Protein AF-0000000070119154 (afdb_homodimer)

Sequence (912 aa):
MPDLDTGQPYEYQRRELAEPDWTRLPGWRHVSAGQWQSAQWQRANCVKNVKQLRSVLGDLLDDAFYTDLETDQQRLATMSMLIPPQMLNTMVPDRVPDTASFYADPVRRYMLPVATDRQLDWPSHPYATRDSLHEHDMWVAEGLTHRYPTKVLAELLSTCPQYCGHCTRMDLVGNSTPAVAKLKLVQKPADRYAAHLDYLKAHPGVRDVVVSGGDVANVPWRQLEAYLMGLLSVPTVRDIRLATKALMGLPQHWLQDDVVEGMHRVAVTAERRGVNLAVHTHVNHVNSLTPTVARAVRTLLEVGVRDVRNQGVLMRGVNATAADLLDLCFALQGEAGILPYYFYMCDMIPNAEHWRVPVWHAQQLQHDLMGYLPGYATPRLVCDVPFVGKRWVHMVAEYDREHGISYWTKNYRTSLEKDDSEALTKLYEYYDPIDTLPKTGQDWWRKQQAATAVPVMPDLDTGQPYEYQRRELAEPDWTRLPGWRHVSAGQWQSAQWQRANCVKNVKQLRSVLGDLLDDAFYTDLETDQQRLATMSMLIPPQMLNTMVPDRVPDTASFYADPVRRYMLPVATDRQLDWPSHPYATRDSLHEHDMWVAEGLTHRYPTKVLAELLSTCPQYCGHCTRMDLVGNSTPAVAKLKLVQKPADRYAAHLDYLKAHPGVRDVVVSGGDVANVPWRQLEAYLMGLLSVPTVRDIRLATKALMGLPQHWLQDDVVEGMHRVAVTAERRGVNLAVHTHVNHVNSLTPTVARAVRTLLEVGVRDVRNQGVLMRGVNATAADLLDLCFALQGEAGILPYYFYMCDMIPNAEHWRVPVWHAQQLQHDLMGYLPGYATPRLVCDVPFVGKRWVHMVAEYDREHGISYWTKNYRTSLEKDDSEALTKLYEYYDPIDTLPKTGQDWWRKQQAATAVPV

Secondary structure (DSSP, 8-state):
--------SS-----------GGGSGGGTT--HHHHT-HHHHHHT-B-SHHHHHHHHGGGS-HHHHHHHHHHHHHT-SS---B-HHHHTTSSTTS---HHHHHH-HHHHHHS--GGGS-SS-SS-TT--TTTT--GGGEEETTEE--SSSEEEEE--S--SS--TT-TTTTTSS---SS-PPP---S-HHHHHHHHHHHHHH-TT--EEEEESS-GGGS-HHHHHHHHHHHHTSTT--EEEEE-THHHH-HHHHTSHHHHHHHHHHHHHHHHHT-EEEEEE---SGGG--HHHHHHHHHHHHHT--EEEEEEEE-TTTT-SHHHHHHHHHHIIIII--EEEEEEEPP--TT-GGG---HHHHHHHHHHHTTTS-GGG-PEEEEEETTTEEEEGGG-SEEETTTTEEEE--SS--TT-TT-TTTTT--EEEE--GGGS-HHHHHHHHHHHHHHT---/--------SS-----------GGGSGGGTT--HHHHT-HHHHHHT-B-SHHHHHHHHGGGS-HHHHHHHHHHHHHT-SS---B-HHHHTTSSTTS---HHHHHH-HHHHHHS--GGGS-SS-SS-TT--TTTT--GGGEEETTEEEEETTEEEEE--S--SS--TT-TTTTTSS---SS-PPP---S-HHHHHHHHHHHHHH-TT--EEEEESS-GGGS-HHHHHHHHHHHHTSTT--EEEEE-THHHH-HHHHTSHHHHHHHHHHHHHHHHHT-EEEEEE---SGGG--HHHHHHHHHHHHHT--EEEEEEEE-TTTT-SHHHHHHHHHHIIIII--EEEEEEEPP--TT-GGG---HHHHHHHHHHHTTTS-GGG-PEEEEEETTTEEEEGGG-SEEETTTTEEEE--SS--TT-TT-TTTTT--EEEE--GGGS-HHHHHHHHHHHHHHT---

Structure (mmCIF, N/CA/C/O backbone):
data_AF-0000000070119154-model_v1
#
loop_
_entity.id
_entity.type
_entity.pdbx_description
1 polymer 'L-lysine 2,3-aminomutase'
#
loop_
_atom_site.group_PDB
_atom_site.id
_atom_site.type_symbol
_atom_site.label_atom_id
_atom_site.label_alt_id
_atom_site.label_comp_id
_atom_site.label_asym_id
_atom_site.label_entity_id
_atom_site.label_seq_id
_atom_site.pdbx_PDB_ins_code
_atom_site.Cartn_x
_atom_site.Cartn_y
_atom_site.Cartn_z
_atom_site.occupancy
_atom_site.B_iso_or_equiv
_atom_site.auth_seq_id
_atom_site.auth_comp_id
_atom_site.auth_asym_id
_atom_site.auth_atom_id
_atom_site.pdbx_PDB_model_num
ATOM 1 N N . MET A 1 1 ? 34.125 -1.506 -13.797 1 27.05 1 MET A N 1
ATOM 2 C CA . MET A 1 1 ? 32.969 -0.911 -13.133 1 27.05 1 MET A CA 1
ATOM 3 C C . MET A 1 1 ? 33.25 -0.729 -11.641 1 27.05 1 MET A C 1
ATOM 5 O O . MET A 1 1 ? 33.688 -1.66 -10.969 1 27.05 1 MET A O 1
ATOM 9 N N . PRO A 1 2 ? 33.469 0.42 -11.148 1 31.56 2 PRO A N 1
ATOM 10 C CA . PRO A 1 2 ? 34 0.515 -9.789 1 31.56 2 PRO A CA 1
ATOM 11 C C . PRO A 1 2 ? 33.281 -0.409 -8.805 1 31.56 2 PRO A C 1
ATOM 13 O O . PRO A 1 2 ? 32.125 -0.775 -9.031 1 31.56 2 PRO A O 1
ATOM 16 N N . ASP A 1 3 ? 33.844 -1.219 -8.125 1 37.41 3 ASP A N 1
ATOM 17 C CA . ASP A 1 3 ? 33.469 -2.182 -7.09 1 37.41 3 ASP A CA 1
ATOM 18 C C . ASP A 1 3 ? 32.562 -1.551 -6.059 1 37.41 3 ASP A C 1
ATOM 20 O O . ASP A 1 3 ? 33 -0.9 -5.117 1 37.41 3 ASP A O 1
ATOM 24 N N . LEU A 1 4 ? 31.438 -0.812 -6.457 1 43.06 4 LEU A N 1
ATOM 25 C CA . LEU A 1 4 ? 30.625 -0.016 -5.535 1 43.06 4 LEU A CA 1
ATOM 26 C C . LEU A 1 4 ? 30.109 -0.875 -4.387 1 43.06 4 LEU A C 1
ATOM 28 O O . LEU A 1 4 ? 28.984 -1.375 -4.438 1 43.06 4 LEU A O 1
ATOM 32 N N . ASP A 1 5 ? 30.891 -1.676 -3.854 1 51.59 5 ASP A N 1
ATOM 33 C CA . ASP A 1 5 ? 30.516 -2.377 -2.631 1 51.59 5 ASP A CA 1
ATOM 34 C C . ASP A 1 5 ? 29.984 -1.401 -1.578 1 51.59 5 ASP A C 1
ATOM 36 O O . ASP A 1 5 ? 30.766 -0.719 -0.914 1 51.59 5 ASP A O 1
ATOM 40 N N . THR A 1 6 ? 28.766 -0.842 -1.75 1 60.59 6 THR A N 1
ATOM 41 C CA . THR A 1 6 ? 28.172 0.148 -0.86 1 60.59 6 THR A CA 1
ATOM 42 C C . THR A 1 6 ? 28.078 -0.388 0.566 1 60.59 6 THR A C 1
ATOM 44 O O . THR A 1 6 ? 27.875 0.376 1.511 1 60.59 6 THR A O 1
ATOM 47 N N . GLY A 1 7 ? 28.469 -1.775 0.668 1 71 7 GLY A N 1
ATOM 48 C CA . GLY A 1 7 ? 28.344 -2.369 1.99 1 71 7 GLY A CA 1
ATOM 49 C C . GLY A 1 7 ? 26.906 -2.645 2.395 1 71 7 GLY A C 1
ATOM 50 O O . GLY A 1 7 ? 26.656 -3.072 3.521 1 71 7 GLY A O 1
ATOM 51 N N . GLN A 1 8 ? 25.969 -2.525 1.405 1 80.56 8 GLN A N 1
ATOM 52 C CA . GLN A 1 8 ? 24.562 -2.779 1.689 1 80.56 8 GLN A CA 1
ATOM 53 C C . GLN A 1 8 ? 24.25 -4.266 1.586 1 80.56 8 GLN A C 1
ATOM 55 O O . GLN A 1 8 ? 24.859 -4.984 0.791 1 80.56 8 GLN A O 1
ATOM 60 N N . PRO A 1 9 ? 23.297 -4.719 2.371 1 84.69 9 PRO A N 1
ATOM 61 C CA . PRO A 1 9 ? 22.859 -6.109 2.24 1 84.69 9 PRO A CA 1
ATOM 62 C C . PRO A 1 9 ? 22.281 -6.418 0.857 1 84.69 9 PRO A C 1
ATOM 64 O O . PRO A 1 9 ? 22.391 -7.555 0.387 1 84.69 9 PRO A O 1
ATOM 67 N N . TYR A 1 10 ? 21.688 -5.531 0.178 1 90.06 10 TYR A N 1
ATOM 68 C CA . TYR A 1 10 ? 21.156 -5.629 -1.175 1 90.06 10 TYR A CA 1
ATOM 69 C C . TYR A 1 10 ? 21.625 -4.453 -2.027 1 90.06 10 TYR A C 1
ATOM 71 O O . TYR A 1 10 ? 21.516 -3.295 -1.613 1 90.06 10 TYR A O 1
ATOM 79 N N . GLU A 1 11 ? 22.141 -4.766 -3.129 1 87.81 11 GLU A N 1
ATOM 80 C CA . GLU A 1 11 ? 22.562 -3.744 -4.082 1 87.81 11 GLU A CA 1
ATOM 81 C C . GLU A 1 11 ? 21.688 -3.75 -5.328 1 87.81 11 GLU A C 1
ATOM 83 O O . GLU A 1 11 ? 21.75 -4.684 -6.129 1 87.81 11 GLU A O 1
ATOM 88 N N . TYR A 1 12 ? 21.078 -2.719 -5.504 1 88.62 12 TYR A N 1
ATOM 89 C CA . TYR A 1 12 ? 20.188 -2.609 -6.652 1 88.62 12 TYR A CA 1
ATOM 90 C C . TYR A 1 12 ? 20.969 -2.406 -7.941 1 88.62 12 TYR A C 1
ATOM 92 O O . TYR A 1 12 ? 21.891 -1.593 -7.988 1 88.62 12 TYR A O 1
ATOM 100 N N . GLN A 1 13 ? 20.562 -3.121 -8.914 1 85.62 13 GLN A N 1
ATOM 101 C CA . GLN A 1 13 ? 20.984 -2.945 -10.305 1 85.62 13 GLN A CA 1
ATOM 102 C C . GLN A 1 13 ? 19.797 -3.082 -11.258 1 85.62 13 GLN A C 1
ATOM 104 O O . GLN A 1 13 ? 19.031 -4.043 -11.172 1 85.62 13 GLN A O 1
ATOM 109 N N . ARG A 1 14 ? 19.734 -2.111 -12.117 1 87.75 14 ARG A N 1
ATOM 110 C CA . ARG A 1 14 ? 18.641 -2.217 -13.086 1 87.75 14 ARG A CA 1
ATOM 111 C C . ARG A 1 14 ? 18.859 -3.389 -14.039 1 87.75 14 ARG A C 1
ATOM 113 O O . ARG A 1 14 ? 19.953 -3.533 -14.609 1 87.75 14 ARG A O 1
ATOM 120 N N . ARG A 1 15 ? 17.906 -4.16 -14.172 1 89.06 15 ARG A N 1
ATOM 121 C CA . ARG A 1 15 ? 17.891 -5.266 -15.125 1 89.06 15 ARG A CA 1
ATOM 122 C C . ARG A 1 15 ? 16.703 -5.168 -16.062 1 89.06 15 ARG A C 1
ATOM 124 O O . ARG A 1 15 ? 15.547 -5.277 -15.633 1 89.06 15 ARG A O 1
ATOM 131 N N . GLU A 1 16 ? 17 -5.02 -17.297 1 91.06 16 GLU A N 1
ATOM 132 C CA . GLU A 1 16 ? 15.93 -4.945 -18.281 1 91.06 16 GLU A CA 1
ATOM 133 C C . GLU A 1 16 ? 15.297 -6.312 -18.516 1 91.06 16 GLU A C 1
ATOM 135 O O . GLU A 1 16 ? 15.969 -7.34 -18.406 1 91.06 16 GLU A O 1
ATOM 140 N N . LEU A 1 17 ? 14.039 -6.312 -18.875 1 95.44 17 LEU A N 1
ATOM 141 C CA . LEU A 1 17 ? 13.336 -7.559 -19.172 1 95.44 17 LEU A CA 1
ATOM 142 C C . LEU A 1 17 ? 13.844 -8.164 -20.469 1 95.44 17 LEU A C 1
ATOM 144 O O . LEU A 1 17 ? 14.211 -7.434 -21.406 1 95.44 17 LEU A O 1
ATOM 148 N N . ALA A 1 18 ? 13.859 -9.398 -20.516 1 94.62 18 ALA A N 1
ATOM 149 C CA . ALA A 1 18 ? 14.242 -10.117 -21.734 1 94.62 18 ALA A CA 1
ATOM 150 C C . ALA A 1 18 ? 13.195 -11.164 -22.094 1 94.62 18 ALA A C 1
ATOM 152 O O . ALA A 1 18 ? 12.617 -11.805 -21.219 1 94.62 18 ALA A O 1
ATOM 153 N N . GLU A 1 19 ? 12.969 -11.266 -23.391 1 95.38 19 GLU A N 1
ATOM 154 C CA . GLU A 1 19 ? 12.109 -12.336 -23.891 1 95.38 19 GLU A CA 1
ATOM 155 C C . GLU A 1 19 ? 12.922 -13.586 -24.234 1 95.38 19 GLU A C 1
ATOM 157 O O . GLU A 1 19 ? 13.75 -13.555 -25.156 1 95.38 19 GLU A O 1
ATOM 162 N N . PRO A 1 20 ? 12.695 -14.648 -23.5 1 96.81 20 PRO A N 1
ATOM 163 C CA . PRO A 1 20 ? 13.445 -15.844 -23.875 1 96.81 20 PRO A CA 1
ATOM 164 C C . PRO A 1 20 ? 13.086 -16.344 -25.266 1 96.81 20 PRO A C 1
ATOM 166 O O . PRO A 1 20 ? 11.914 -16.297 -25.656 1 96.81 20 PRO A O 1
ATOM 169 N N . ASP A 1 21 ? 14.094 -16.859 -25.984 1 97.69 21 ASP A N 1
ATOM 170 C CA . ASP A 1 21 ? 13.867 -17.391 -27.328 1 97.69 21 ASP A CA 1
ATOM 171 C C . ASP A 1 21 ? 13.195 -18.766 -27.266 1 97.69 21 ASP A C 1
ATOM 173 O O . ASP A 1 21 ? 13.812 -19.75 -26.844 1 97.69 21 ASP A O 1
ATOM 177 N N . TRP A 1 22 ? 11.984 -18.828 -27.703 1 98.06 22 TRP A N 1
ATOM 178 C CA . TRP A 1 22 ? 11.234 -20.078 -27.578 1 98.06 22 TRP A CA 1
ATOM 179 C C . TRP A 1 22 ? 11.781 -21.141 -28.531 1 98.06 22 TRP A C 1
ATOM 181 O O . TRP A 1 22 ? 11.555 -22.328 -28.312 1 98.06 22 TRP A O 1
ATOM 191 N N . THR A 1 23 ? 12.453 -20.75 -29.562 1 97.75 23 THR A N 1
ATOM 192 C CA . THR A 1 23 ? 12.969 -21.703 -30.531 1 97.75 23 THR A CA 1
ATOM 193 C C . THR A 1 23 ? 14.086 -22.547 -29.938 1 97.75 23 THR A C 1
ATOM 195 O O . THR A 1 23 ? 14.516 -23.547 -30.516 1 97.75 23 THR A O 1
ATOM 198 N N . ARG A 1 24 ? 14.531 -22.172 -28.734 1 97.62 24 ARG A N 1
ATOM 199 C CA . ARG A 1 24 ? 15.531 -22.953 -28 1 97.62 24 ARG A CA 1
ATOM 200 C C . ARG A 1 24 ? 14.984 -24.312 -27.594 1 97.62 24 ARG A C 1
ATOM 202 O O . ARG A 1 24 ? 15.742 -25.203 -27.234 1 97.62 24 ARG A O 1
ATOM 209 N N . LEU A 1 25 ? 13.68 -24.406 -27.5 1 98.25 25 LEU A N 1
ATOM 210 C CA . LEU A 1 25 ? 13.031 -25.672 -27.172 1 98.25 25 LEU A CA 1
ATOM 211 C C . LEU A 1 25 ? 12.734 -26.469 -28.438 1 98.25 25 LEU A C 1
ATOM 213 O O . LEU A 1 25 ? 12.07 -25.969 -29.344 1 98.25 25 LEU A O 1
ATOM 217 N N . PRO A 1 26 ? 13.141 -27.672 -28.5 1 97.88 26 PRO A N 1
ATOM 218 C CA . PRO A 1 26 ? 13.047 -28.453 -29.734 1 97.88 26 PRO A CA 1
ATOM 219 C C . PRO A 1 26 ? 11.625 -28.516 -30.297 1 97.88 26 PRO A C 1
ATOM 221 O O . PRO A 1 26 ? 11.438 -28.391 -31.5 1 97.88 26 PRO A O 1
ATOM 224 N N . GLY A 1 27 ? 10.617 -28.625 -29.453 1 97.94 27 GLY A N 1
ATOM 225 C CA . GLY A 1 27 ? 9.234 -28.734 -29.906 1 97.94 27 GLY A CA 1
ATOM 226 C C . GLY A 1 27 ? 8.695 -27.453 -30.5 1 97.94 27 GLY A C 1
ATOM 227 O O . GLY A 1 27 ? 7.652 -27.453 -31.156 1 97.94 27 GLY A O 1
ATOM 228 N N . TRP A 1 28 ? 9.383 -26.344 -30.266 1 98.06 28 TRP A N 1
ATOM 229 C CA . TRP A 1 28 ? 8.891 -25.047 -30.734 1 98.06 28 TRP A CA 1
ATOM 230 C C . TRP A 1 28 ? 9.898 -24.391 -31.672 1 98.06 28 TRP A C 1
ATOM 232 O O . TRP A 1 28 ? 9.805 -23.203 -31.953 1 98.06 28 TRP A O 1
ATOM 242 N N . ARG A 1 29 ? 10.867 -25.094 -32.156 1 97.31 29 ARG A N 1
ATOM 243 C CA . ARG A 1 29 ? 11.93 -24.594 -33.031 1 97.31 29 ARG A CA 1
ATOM 244 C C . ARG A 1 29 ? 11.352 -23.953 -34.281 1 97.31 29 ARG A C 1
ATOM 246 O O . ARG A 1 29 ? 11.93 -23 -34.812 1 97.31 29 ARG A O 1
ATOM 253 N N . HIS A 1 30 ? 10.203 -24.406 -34.75 1 97.44 30 HIS A N 1
ATOM 254 C CA . HIS A 1 30 ? 9.664 -23.953 -36.031 1 97.44 30 HIS A CA 1
ATOM 255 C C . HIS A 1 30 ? 8.492 -23 -35.812 1 97.44 30 HIS A C 1
ATOM 257 O O . HIS A 1 30 ? 7.879 -22.547 -36.781 1 97.44 30 HIS A O 1
ATOM 263 N N . VAL A 1 31 ? 8.148 -22.75 -34.594 1 98.31 31 VAL A N 1
ATOM 264 C CA . VAL A 1 31 ? 7.008 -21.891 -34.312 1 98.31 31 VAL A CA 1
ATOM 265 C C . VAL A 1 31 ? 7.34 -20.438 -34.688 1 98.31 31 VAL A C 1
ATOM 267 O O . VAL A 1 31 ? 8.375 -19.922 -34.281 1 98.31 31 VAL A O 1
ATOM 270 N N . SER A 1 32 ? 6.52 -19.75 -35.438 1 98.38 32 SER A N 1
ATOM 271 C CA . SER A 1 32 ? 6.746 -18.391 -35.906 1 98.38 32 SER A CA 1
ATOM 272 C C . SER A 1 32 ? 6.383 -17.375 -34.812 1 98.38 32 SER A C 1
ATOM 274 O O . SER A 1 32 ? 5.688 -17.719 -33.844 1 98.38 32 SER A O 1
ATOM 276 N N . ALA A 1 33 ? 6.867 -16.203 -34.938 1 97.75 33 ALA A N 1
ATOM 277 C CA . ALA A 1 33 ? 6.523 -15.125 -34.031 1 97.75 33 ALA A CA 1
ATOM 278 C C . ALA A 1 33 ? 5.016 -14.883 -34 1 97.75 33 ALA A C 1
ATOM 280 O O . ALA A 1 33 ? 4.438 -14.602 -32.969 1 97.75 33 ALA A O 1
ATOM 281 N N . GLY A 1 34 ? 4.422 -14.945 -35.156 1 98.06 34 GLY A N 1
ATOM 282 C CA . GLY A 1 34 ? 2.982 -14.773 -35.25 1 98.06 34 GLY A CA 1
ATOM 283 C C . GLY A 1 34 ? 2.207 -15.812 -34.469 1 98.06 34 GLY A C 1
ATOM 284 O O . GLY A 1 34 ? 1.241 -15.477 -33.781 1 98.06 34 GLY A O 1
ATOM 285 N N . GLN A 1 35 ? 2.643 -17.078 -34.625 1 98.19 35 GLN A N 1
ATOM 286 C CA . GLN A 1 35 ? 2.025 -18.141 -33.844 1 98.19 35 GLN A CA 1
ATOM 287 C C . GLN A 1 35 ? 2.223 -17.906 -32.344 1 98.19 35 GLN A C 1
ATOM 289 O O . GLN A 1 35 ? 1.274 -18.016 -31.562 1 98.19 35 GLN A O 1
ATOM 294 N N . TRP A 1 36 ? 3.406 -17.516 -32.031 1 98.25 36 TRP A N 1
ATOM 295 C CA . TRP A 1 36 ? 3.748 -17.312 -30.609 1 98.25 36 TRP A CA 1
ATOM 296 C C . TRP A 1 36 ? 2.916 -16.188 -30.016 1 98.25 36 TRP A C 1
ATOM 298 O O . TRP A 1 36 ? 2.535 -16.25 -28.844 1 98.25 36 TRP A O 1
ATOM 308 N N . GLN A 1 37 ? 2.576 -15.211 -30.766 1 97.81 37 GLN A N 1
ATOM 309 C CA . GLN A 1 37 ? 1.853 -14.039 -30.297 1 97.81 37 GLN A CA 1
ATOM 310 C C . GLN A 1 37 ? 0.347 -14.281 -30.281 1 97.81 37 GLN A C 1
ATOM 312 O O . GLN A 1 37 ? -0.42 -13.469 -29.781 1 97.81 37 GLN A O 1
ATOM 317 N N . SER A 1 38 ? -0.066 -15.445 -30.75 1 98.38 38 SER A N 1
ATOM 318 C CA . SER A 1 38 ? -1.484 -15.773 -30.844 1 98.38 38 SER A CA 1
ATOM 319 C C . SER A 1 38 ? -1.984 -16.406 -29.547 1 98.38 38 SER A C 1
ATOM 321 O O . SER A 1 38 ? -1.487 -17.453 -29.125 1 98.38 38 SER A O 1
ATOM 323 N N . ALA A 1 39 ? -3.006 -15.797 -29 1 98.31 39 ALA A N 1
ATOM 324 C CA . ALA A 1 39 ? -3.623 -16.375 -27.812 1 98.31 39 ALA A CA 1
ATOM 325 C C . ALA A 1 39 ? -4.184 -17.766 -28.094 1 98.31 39 ALA A C 1
ATOM 327 O O . ALA A 1 39 ? -4.074 -18.672 -27.266 1 98.31 39 ALA A O 1
ATOM 328 N N . GLN A 1 40 ? -4.742 -17.875 -29.219 1 97.94 40 GLN A N 1
ATOM 329 C CA . GLN A 1 40 ? -5.324 -19.156 -29.625 1 97.94 40 GLN A CA 1
ATOM 330 C C . GLN A 1 40 ? -4.25 -20.234 -29.734 1 97.94 40 GLN A C 1
ATOM 332 O O . GLN A 1 40 ? -4.438 -21.359 -29.281 1 97.94 40 GLN A O 1
ATOM 337 N N . TRP A 1 41 ? -3.17 -19.875 -30.406 1 98.62 41 TRP A N 1
ATOM 338 C CA . TRP A 1 41 ? -2.08 -20.828 -30.516 1 98.62 41 TRP A CA 1
ATOM 339 C C . TRP A 1 41 ? -1.563 -21.234 -29.141 1 98.62 41 TRP A C 1
ATOM 341 O O . TRP A 1 41 ? -1.341 -22.422 -28.875 1 98.62 41 TRP A O 1
ATOM 351 N N . GLN A 1 42 ? -1.342 -20.25 -28.25 1 98.75 42 GLN A N 1
ATOM 352 C CA . GLN A 1 42 ? -0.868 -20.516 -26.891 1 98.75 42 GLN A CA 1
ATOM 353 C C . GLN A 1 42 ? -1.784 -21.5 -26.172 1 98.75 42 GLN A C 1
ATOM 355 O O . GLN A 1 42 ? -1.314 -22.469 -25.562 1 98.75 42 GLN A O 1
ATOM 360 N N . ARG A 1 43 ? -3.074 -21.281 -26.25 1 98.31 43 ARG A N 1
ATOM 361 C CA . ARG A 1 43 ? -4.047 -22.125 -25.578 1 98.31 43 ARG A CA 1
ATOM 362 C C . ARG A 1 43 ? -4.043 -23.531 -26.172 1 98.31 43 ARG A C 1
ATOM 364 O O . ARG A 1 43 ? -4.109 -24.531 -25.438 1 98.31 43 ARG A O 1
ATOM 371 N N . ALA A 1 44 ? -3.953 -23.609 -27.469 1 98.31 44 ALA A N 1
ATOM 372 C CA . ALA A 1 44 ? -4.027 -24.891 -28.172 1 98.31 44 ALA A CA 1
ATOM 373 C C . ALA A 1 44 ? -2.781 -25.719 -27.906 1 98.31 44 ALA A C 1
ATOM 375 O O . ALA A 1 44 ? -2.812 -26.953 -28.031 1 98.31 44 ALA A O 1
ATOM 376 N N . ASN A 1 45 ? -1.724 -25.109 -27.531 1 98.5 45 ASN A N 1
ATOM 377 C CA . ASN A 1 45 ? -0.461 -25.812 -27.391 1 98.5 45 ASN A CA 1
ATOM 378 C C . ASN A 1 45 ? -0.006 -25.875 -25.938 1 98.5 45 ASN A C 1
ATOM 380 O O . ASN A 1 45 ? 1.188 -26 -25.656 1 98.5 45 ASN A O 1
ATOM 384 N N . CYS A 1 46 ? -0.915 -25.688 -25.047 1 98.56 46 CYS A N 1
ATOM 385 C CA . CYS A 1 46 ? -0.605 -25.906 -23.641 1 98.56 46 CYS A CA 1
ATOM 386 C C . CYS A 1 46 ? -0.102 -27.328 -23.406 1 98.56 46 CYS A C 1
ATOM 388 O O . CYS A 1 46 ? -0.564 -28.266 -24.047 1 98.56 46 CYS A O 1
ATOM 390 N N . VAL A 1 47 ? 0.837 -27.453 -22.531 1 98.69 47 VAL A N 1
ATOM 391 C CA . VAL A 1 47 ? 1.361 -28.766 -22.141 1 98.69 47 VAL A CA 1
ATOM 392 C C . VAL A 1 47 ? 0.538 -29.328 -20.984 1 98.69 47 VAL A C 1
ATOM 394 O O . VAL A 1 47 ? 0.468 -28.719 -19.906 1 98.69 47 VAL A O 1
ATOM 397 N N . LYS A 1 48 ? -0.018 -30.516 -21.156 1 97.88 48 LYS A N 1
ATOM 398 C CA . LYS A 1 48 ? -1.015 -31 -20.219 1 97.88 48 LYS A CA 1
ATOM 399 C C . LYS A 1 48 ? -0.617 -32.375 -19.656 1 97.88 48 LYS A C 1
ATOM 401 O O . LYS A 1 48 ? -1.283 -32.906 -18.75 1 97.88 48 LYS A O 1
ATOM 406 N N . ASN A 1 49 ? 0.376 -32.938 -20.234 1 97.06 49 ASN A N 1
ATOM 407 C CA . ASN A 1 49 ? 0.812 -34.25 -19.781 1 97.06 49 ASN A CA 1
ATOM 408 C C . ASN A 1 49 ? 2.281 -34.5 -20.109 1 97.06 49 ASN A C 1
ATOM 410 O O . ASN A 1 49 ? 2.924 -33.656 -20.75 1 97.06 49 ASN A O 1
ATOM 414 N N . VAL A 1 50 ? 2.73 -35.625 -19.672 1 97.62 50 VAL A N 1
ATOM 415 C CA . VAL A 1 50 ? 4.145 -36 -19.781 1 97.62 50 VAL A CA 1
ATOM 416 C C . VAL A 1 50 ? 4.527 -36.156 -21.25 1 97.62 50 VAL A C 1
ATOM 418 O O . VAL A 1 50 ? 5.605 -35.719 -21.656 1 97.62 50 VAL A O 1
ATOM 421 N N . LYS A 1 51 ? 3.68 -36.781 -22.047 1 97.69 51 LYS A N 1
ATOM 422 C CA . LYS A 1 51 ? 3.953 -37 -23.453 1 97.69 51 LYS A CA 1
ATOM 423 C C . LYS A 1 51 ? 4.156 -35.688 -24.188 1 97.69 51 LYS A C 1
ATOM 425 O O . LYS A 1 51 ? 5.105 -35.531 -24.953 1 97.69 51 LYS A O 1
ATOM 430 N N . GLN A 1 52 ? 3.268 -34.75 -23.953 1 98.5 52 GLN A N 1
ATOM 431 C CA . GLN A 1 52 ? 3.361 -33.438 -24.578 1 98.5 52 GLN A CA 1
ATOM 432 C C . GLN A 1 52 ? 4.609 -32.688 -24.109 1 98.5 52 GLN A C 1
ATOM 434 O O . GLN A 1 52 ? 5.262 -32 -24.891 1 98.5 52 GLN A O 1
ATOM 439 N N . LEU A 1 53 ? 4.945 -32.812 -22.844 1 98.69 53 LEU A N 1
ATOM 440 C CA . LEU A 1 53 ? 6.16 -32.188 -22.312 1 98.69 53 LEU A CA 1
ATOM 441 C C . LEU A 1 53 ? 7.395 -32.719 -23.016 1 98.69 53 LEU A C 1
ATOM 443 O O . LEU A 1 53 ? 8.281 -31.969 -23.422 1 98.69 53 LEU A O 1
ATOM 447 N N . ARG A 1 54 ? 7.41 -34.031 -23.172 1 97.5 54 ARG A N 1
ATOM 448 C CA . ARG A 1 54 ? 8.516 -34.688 -23.859 1 97.5 54 ARG A CA 1
ATOM 449 C C . ARG A 1 54 ? 8.633 -34.188 -25.312 1 97.5 54 ARG A C 1
ATOM 451 O O . ARG A 1 54 ? 9.734 -34.062 -25.828 1 97.5 54 ARG A O 1
ATOM 458 N N . SER A 1 55 ? 7.496 -34.031 -25.891 1 97.88 55 SER A N 1
ATOM 459 C CA . SER A 1 55 ? 7.48 -33.562 -27.281 1 97.88 55 SER A CA 1
ATOM 460 C C . SER A 1 55 ? 8.086 -32.188 -27.391 1 97.88 55 SER A C 1
ATOM 462 O O . SER A 1 55 ? 8.711 -31.844 -28.406 1 97.88 55 SER A O 1
ATOM 464 N N . VAL A 1 56 ? 7.926 -31.344 -26.438 1 98.5 56 VAL A N 1
ATOM 465 C CA . VAL A 1 56 ? 8.414 -29.969 -26.469 1 98.5 56 VAL A CA 1
ATOM 466 C C . VAL A 1 56 ? 9.906 -29.938 -26.125 1 98.5 56 VAL A C 1
ATOM 468 O O . VAL A 1 56 ? 10.703 -29.297 -26.828 1 98.5 56 VAL A O 1
ATOM 471 N N . LEU A 1 57 ? 10.305 -30.703 -25.062 1 98.19 57 LEU A N 1
ATOM 472 C CA . LEU A 1 57 ? 11.648 -30.578 -24.516 1 98.19 57 LEU A CA 1
ATOM 473 C C . LEU A 1 57 ? 12.602 -31.562 -25.203 1 98.19 57 LEU A C 1
ATOM 475 O O . LEU A 1 57 ? 13.82 -31.406 -25.125 1 98.19 57 LEU A O 1
ATOM 479 N N . GLY A 1 58 ? 12.031 -32.562 -25.859 1 93.06 58 GLY A N 1
ATOM 480 C CA . GLY A 1 58 ? 12.852 -33.531 -26.578 1 93.06 58 GLY A CA 1
ATOM 481 C C . GLY A 1 58 ? 13.852 -34.219 -25.672 1 93.06 58 GLY A C 1
ATOM 482 O O . GLY A 1 58 ? 13.484 -34.75 -24.625 1 93.06 58 GLY A O 1
ATOM 483 N N . ASP A 1 59 ? 15.133 -34.25 -26.125 1 95 59 ASP A N 1
ATOM 484 C CA . ASP A 1 59 ? 16.172 -34.969 -25.391 1 95 59 ASP A CA 1
ATOM 485 C C . ASP A 1 59 ? 16.891 -34.062 -24.391 1 95 59 ASP A C 1
ATOM 487 O O . ASP A 1 59 ? 17.953 -34.406 -23.875 1 95 59 ASP A O 1
ATOM 491 N N . LEU A 1 60 ? 16.312 -32.938 -24.141 1 97.62 60 LEU A N 1
ATOM 492 C CA . LEU A 1 60 ? 16.953 -31.969 -23.234 1 97.62 60 LEU A CA 1
ATOM 493 C C . LEU A 1 60 ? 16.938 -32.469 -21.797 1 97.62 60 LEU A C 1
ATOM 495 O O . LEU A 1 60 ? 17.797 -32.125 -21 1 97.62 60 LEU A O 1
ATOM 499 N N . LEU A 1 61 ? 15.922 -33.281 -21.438 1 98.12 61 LEU A N 1
ATOM 500 C CA . LEU A 1 61 ? 15.789 -33.781 -20.062 1 98.12 61 LEU A CA 1
ATOM 501 C C . LEU A 1 61 ? 15.977 -35.312 -20.016 1 98.12 61 LEU A C 1
ATOM 503 O O . LEU A 1 61 ? 15.547 -36.031 -20.938 1 98.12 61 LEU A O 1
ATOM 507 N N . ASP A 1 62 ? 16.516 -35.781 -18.922 1 97.81 62 ASP A N 1
ATOM 508 C CA . ASP A 1 62 ? 16.672 -37.219 -18.703 1 97.81 62 ASP A CA 1
ATOM 509 C C . ASP A 1 62 ? 15.32 -37.875 -18.375 1 97.81 62 ASP A C 1
ATOM 511 O O . ASP A 1 62 ? 14.414 -37.219 -17.859 1 97.81 62 ASP A O 1
ATOM 515 N N . ASP A 1 63 ? 15.258 -39.188 -18.641 1 97.5 63 ASP A N 1
ATOM 516 C CA . ASP A 1 63 ? 14.055 -39.969 -18.375 1 97.5 63 ASP A CA 1
ATOM 517 C C . ASP A 1 63 ? 13.695 -39.906 -16.891 1 97.5 63 ASP A C 1
ATOM 519 O O . ASP A 1 63 ? 12.523 -39.969 -16.531 1 97.5 63 ASP A O 1
ATOM 523 N N . ALA A 1 64 ? 14.688 -39.75 -16.125 1 97.5 64 ALA A N 1
ATOM 524 C CA . ALA A 1 64 ? 14.484 -39.688 -14.688 1 97.5 64 ALA A CA 1
ATOM 525 C C . ALA A 1 64 ? 13.555 -38.562 -14.289 1 97.5 64 ALA A C 1
ATOM 527 O O . ALA A 1 64 ? 12.781 -38.688 -13.344 1 97.5 64 ALA A O 1
ATOM 528 N N . PHE A 1 65 ? 13.664 -37.469 -14.953 1 98.12 65 PHE A N 1
ATOM 529 C CA . PHE A 1 65 ? 12.797 -36.344 -14.664 1 98.12 65 PHE A CA 1
ATOM 530 C C . PHE A 1 65 ? 11.336 -36.688 -14.93 1 98.12 65 PHE A C 1
ATOM 532 O O . PHE A 1 65 ? 10.461 -36.375 -14.125 1 98.12 65 PHE A O 1
ATOM 539 N N . TYR A 1 66 ? 11.055 -37.312 -16.016 1 98.25 66 TYR A N 1
ATOM 540 C CA . TYR A 1 66 ? 9.688 -37.656 -16.391 1 98.25 66 TYR A CA 1
ATOM 541 C C . TYR A 1 66 ? 9.109 -38.719 -15.445 1 98.25 66 TYR A C 1
ATOM 543 O O . TYR A 1 66 ? 7.922 -38.656 -15.109 1 98.25 66 TYR A O 1
ATOM 551 N N . THR A 1 67 ? 9.961 -39.656 -15.016 1 98 67 THR A N 1
ATOM 552 C CA . THR A 1 67 ? 9.531 -40.625 -14.016 1 98 67 THR A CA 1
ATOM 553 C C . THR A 1 67 ? 9.164 -39.906 -12.711 1 98 67 THR A C 1
ATOM 555 O O . THR A 1 67 ? 8.164 -40.25 -12.078 1 98 67 THR A O 1
ATOM 558 N N . ASP A 1 68 ? 9.977 -38.969 -12.336 1 98.25 68 ASP A N 1
ATOM 559 C CA . ASP A 1 68 ? 9.742 -38.156 -11.148 1 98.25 68 ASP A CA 1
ATOM 560 C C . ASP A 1 68 ? 8.438 -37.375 -11.266 1 98.25 68 ASP A C 1
ATOM 562 O O . ASP A 1 68 ? 7.652 -37.344 -10.312 1 98.25 68 ASP A O 1
ATOM 566 N N . LEU A 1 69 ? 8.18 -36.844 -12.414 1 98.38 69 LEU A N 1
ATOM 567 C CA . LEU A 1 69 ? 6.961 -36.094 -12.703 1 98.38 69 LEU A CA 1
ATOM 568 C C . LEU A 1 69 ? 5.738 -37 -12.633 1 98.38 69 LEU A C 1
ATOM 570 O O . LEU A 1 69 ? 4.738 -36.656 -11.992 1 98.38 69 LEU A O 1
ATOM 574 N N . GLU A 1 70 ? 5.809 -38.125 -13.219 1 97.94 70 GLU A N 1
ATOM 575 C CA . GLU A 1 70 ? 4.715 -39.094 -13.211 1 97.94 70 GLU A CA 1
ATOM 576 C C . GLU A 1 70 ? 4.398 -39.562 -11.789 1 97.94 70 GLU A C 1
ATOM 578 O O . GLU A 1 70 ? 3.23 -39.719 -11.43 1 97.94 70 GLU A O 1
ATOM 583 N N . THR A 1 71 ? 5.461 -39.781 -11.055 1 97.5 71 THR A N 1
ATOM 584 C CA . THR A 1 71 ? 5.281 -40.188 -9.664 1 97.5 71 THR A CA 1
ATOM 585 C C . THR A 1 71 ? 4.512 -39.125 -8.883 1 97.5 71 THR A C 1
ATOM 587 O O . THR A 1 71 ? 3.594 -39.438 -8.125 1 97.5 71 THR A O 1
ATOM 590 N N . ASP A 1 72 ? 4.836 -37.906 -9.055 1 97.56 72 ASP A N 1
ATOM 591 C CA . ASP A 1 72 ? 4.133 -36.781 -8.398 1 97.56 72 ASP A CA 1
ATOM 592 C C . ASP A 1 72 ? 2.666 -36.75 -8.812 1 97.56 72 ASP A C 1
ATOM 594 O O . ASP A 1 72 ? 1.778 -36.625 -7.969 1 97.56 72 ASP A O 1
ATOM 598 N N . GLN A 1 73 ? 2.395 -36.844 -10.086 1 96.81 73 GLN A N 1
ATOM 599 C CA . GLN A 1 73 ? 1.044 -36.781 -10.633 1 96.81 73 GLN A CA 1
ATOM 600 C C . GLN A 1 73 ? 0.16 -37.875 -10.07 1 96.81 73 GLN A C 1
ATOM 602 O O . GLN A 1 73 ? -1.028 -37.656 -9.82 1 96.81 73 GLN A O 1
ATOM 607 N N . GLN A 1 74 ? 0.793 -38.969 -9.844 1 95.88 74 GLN A N 1
ATOM 608 C CA . GLN A 1 74 ? 0.029 -40.125 -9.398 1 95.88 74 GLN A CA 1
ATOM 609 C C . GLN A 1 74 ? -0.223 -40.062 -7.895 1 95.88 74 GLN A C 1
ATOM 611 O O . GLN A 1 74 ? -1.286 -40.469 -7.422 1 95.88 74 GLN A O 1
ATOM 616 N N . ARG A 1 75 ? 0.683 -39.469 -7.18 1 94.75 75 ARG A N 1
ATOM 617 C CA . ARG A 1 75 ? 0.631 -39.719 -5.746 1 94.75 75 ARG A CA 1
ATOM 618 C C . ARG A 1 75 ? 0.38 -38.438 -4.961 1 94.75 75 ARG A C 1
ATOM 620 O O . ARG A 1 75 ? -0.134 -38.5 -3.842 1 94.75 75 ARG A O 1
ATOM 627 N N . LEU A 1 76 ? 0.78 -37.312 -5.496 1 96.12 76 LEU A N 1
ATOM 628 C CA . LEU A 1 76 ? 0.888 -36.156 -4.613 1 96.12 76 LEU A CA 1
ATOM 629 C C . LEU A 1 76 ? 0.177 -34.969 -5.219 1 96.12 76 LEU A C 1
ATOM 631 O O . LEU A 1 76 ? -0.417 -34.156 -4.492 1 96.12 76 LEU A O 1
ATOM 635 N N . ALA A 1 77 ? 0.128 -34.812 -6.5 1 96.75 77 ALA A N 1
ATOM 636 C CA . ALA A 1 77 ? -0.348 -33.625 -7.18 1 96.75 77 ALA A CA 1
ATOM 637 C C . ALA A 1 77 ? -1.828 -33.375 -6.895 1 96.75 77 ALA A C 1
ATOM 639 O O . ALA A 1 77 ? -2.648 -34.281 -7.027 1 96.75 77 ALA A O 1
ATOM 640 N N . THR A 1 78 ? -2.109 -32.156 -6.484 1 96.25 78 THR A N 1
ATOM 641 C CA . THR A 1 78 ? -3.5 -31.781 -6.254 1 96.25 78 THR A CA 1
ATOM 642 C C . THR A 1 78 ? -4.07 -31.047 -7.465 1 96.25 78 THR A C 1
ATOM 644 O O . THR A 1 78 ? -5.281 -30.844 -7.559 1 96.25 78 THR A O 1
ATOM 647 N N . MET A 1 79 ? -3.252 -30.656 -8.367 1 97.25 79 MET A N 1
ATOM 648 C CA . MET A 1 79 ? -3.633 -29.969 -9.594 1 97.25 79 MET A CA 1
ATOM 649 C C . MET A 1 79 ? -3.172 -30.75 -10.82 1 97.25 79 MET A C 1
ATOM 651 O O . MET A 1 79 ? -2.076 -31.312 -10.828 1 97.25 79 MET A O 1
ATOM 655 N N . SER A 1 80 ? -4.051 -30.781 -11.828 1 96.88 80 SER A N 1
ATOM 656 C CA . SER A 1 80 ? -3.629 -31.344 -13.102 1 96.88 80 SER A CA 1
ATOM 657 C C . SER A 1 80 ? -2.656 -30.422 -13.828 1 96.88 80 SER A C 1
ATOM 659 O O . SER A 1 80 ? -2.533 -29.25 -13.484 1 96.88 80 SER A O 1
ATOM 661 N N . MET A 1 81 ? -1.93 -31.016 -14.75 1 97.56 81 MET A N 1
ATOM 662 C CA . MET A 1 81 ? -0.949 -30.234 -15.492 1 97.56 81 MET A CA 1
ATOM 663 C C . MET A 1 81 ? -1.632 -29.375 -16.547 1 97.56 81 MET A C 1
ATOM 665 O O . MET A 1 81 ? -2.506 -29.844 -17.281 1 97.56 81 MET A O 1
ATOM 669 N N . LEU A 1 82 ? -1.344 -28.156 -16.578 1 98.56 82 LEU A N 1
ATOM 670 C CA . LEU A 1 82 ? -1.733 -27.203 -17.625 1 98.56 82 LEU A CA 1
ATOM 671 C C . LEU A 1 82 ? -0.775 -26.031 -17.656 1 98.56 82 LEU A C 1
ATOM 673 O O . LEU A 1 82 ? -0.843 -25.125 -16.812 1 98.56 82 LEU A O 1
ATOM 677 N N . ILE A 1 83 ? 0.118 -26 -18.625 1 98.62 83 ILE A N 1
ATOM 678 C CA . ILE A 1 83 ? 1.158 -24.984 -18.703 1 98.62 83 ILE A CA 1
ATOM 679 C C . ILE A 1 83 ? 1.149 -24.344 -20.094 1 98.62 83 ILE A C 1
ATOM 681 O O . ILE A 1 83 ? 1.487 -25 -21.078 1 98.62 83 ILE A O 1
ATOM 685 N N . PRO A 1 84 ? 0.817 -23.062 -20.141 1 98.56 84 PRO A N 1
ATOM 686 C CA . PRO A 1 84 ? 0.935 -22.391 -21.438 1 98.56 84 PRO A CA 1
ATOM 687 C C . PRO A 1 84 ? 2.375 -22.328 -21.938 1 98.56 84 PRO A C 1
ATOM 689 O O . PRO A 1 84 ? 3.311 -22.281 -21.141 1 98.56 84 PRO A O 1
ATOM 692 N N . PRO A 1 85 ? 2.545 -22.297 -23.297 1 98.75 85 PRO A N 1
ATOM 693 C CA . PRO A 1 85 ? 3.891 -22.156 -23.859 1 98.75 85 PRO A CA 1
ATOM 694 C C . PRO A 1 85 ? 4.645 -20.953 -23.281 1 98.75 85 PRO A C 1
ATOM 696 O O . PRO A 1 85 ? 5.828 -21.062 -22.953 1 98.75 85 PRO A O 1
ATOM 699 N N . GLN A 1 86 ? 3.932 -19.844 -23.141 1 97.94 86 GLN A N 1
ATOM 700 C CA . GLN A 1 86 ? 4.516 -18.641 -22.562 1 97.94 86 GLN A CA 1
ATOM 701 C C . GLN A 1 86 ? 5.188 -18.938 -21.234 1 97.94 86 GLN A C 1
ATOM 703 O O . GLN A 1 86 ? 6.324 -18.531 -21 1 97.94 86 GLN A O 1
ATOM 708 N N . MET A 1 87 ? 4.523 -19.641 -20.375 1 97.88 87 MET A N 1
ATOM 709 C CA . MET A 1 87 ? 5.02 -19.938 -19.031 1 97.88 87 MET A CA 1
ATOM 710 C C . MET A 1 87 ? 6.18 -20.938 -19.094 1 97.88 87 MET A C 1
ATOM 712 O O . MET A 1 87 ? 7.184 -20.766 -18.406 1 97.88 87 MET A O 1
ATOM 716 N N . LEU A 1 88 ? 6.023 -21.953 -19.859 1 98.62 88 LEU A N 1
ATOM 717 C CA . LEU A 1 88 ? 7.082 -22.953 -19.984 1 98.62 88 LEU A CA 1
ATOM 718 C C . LEU A 1 88 ? 8.375 -22.312 -20.469 1 98.62 88 LEU A C 1
ATOM 720 O O . LEU A 1 88 ? 9.461 -22.672 -20 1 98.62 88 LEU A O 1
ATOM 724 N N . ASN A 1 89 ? 8.273 -21.359 -21.328 1 98.38 89 ASN A N 1
ATOM 725 C CA . ASN A 1 89 ? 9.43 -20.719 -21.938 1 98.38 89 ASN A CA 1
ATOM 726 C C . ASN A 1 89 ? 10.148 -19.797 -20.938 1 98.38 89 ASN A C 1
ATOM 728 O O . ASN A 1 89 ? 11.258 -19.328 -21.219 1 98.38 89 ASN A O 1
ATOM 732 N N . THR A 1 90 ? 9.547 -19.516 -19.812 1 98.31 90 THR A N 1
ATOM 733 C CA . THR A 1 90 ? 10.188 -18.688 -18.812 1 98.31 90 THR A CA 1
ATOM 734 C C . THR A 1 90 ? 11.023 -19.531 -17.859 1 98.31 90 THR A C 1
ATOM 736 O O . THR A 1 90 ? 11.711 -18.984 -16.984 1 98.31 90 THR A O 1
ATOM 739 N N . MET A 1 91 ? 10.938 -20.844 -18 1 98.5 91 MET A N 1
ATOM 740 C CA . MET A 1 91 ? 11.797 -21.734 -17.219 1 98.5 91 MET A CA 1
ATOM 741 C C . MET A 1 91 ? 13.195 -21.797 -17.828 1 98.5 91 MET A C 1
ATOM 743 O O . MET A 1 91 ? 13.352 -22.031 -19.031 1 98.5 91 MET A O 1
ATOM 747 N N . VAL A 1 92 ? 14.18 -21.578 -17.016 1 98.25 92 VAL A N 1
ATOM 748 C CA . VAL A 1 92 ? 15.57 -21.5 -17.453 1 98.25 92 VAL A CA 1
ATOM 749 C C . VAL A 1 92 ? 15.695 -20.547 -18.641 1 98.25 92 VAL A C 1
ATOM 751 O O . VAL A 1 92 ? 16.156 -20.938 -19.719 1 98.25 92 VAL A O 1
ATOM 754 N N . PRO A 1 93 ? 15.414 -19.312 -18.406 1 97.31 93 PRO A N 1
ATOM 755 C CA . PRO A 1 93 ? 15.211 -18.375 -19.516 1 97.31 93 PRO A CA 1
ATOM 756 C C . PRO A 1 93 ? 16.516 -17.984 -20.203 1 97.31 93 PRO A C 1
ATOM 758 O O . PRO A 1 93 ? 16.5 -17.438 -21.312 1 97.31 93 PRO A O 1
ATOM 761 N N . ASP A 1 94 ? 17.641 -18.25 -19.641 1 95.56 94 ASP A N 1
ATOM 762 C CA . ASP A 1 94 ? 18.891 -17.625 -20.109 1 95.56 94 ASP A CA 1
ATOM 763 C C . ASP A 1 94 ? 19.688 -18.609 -20.953 1 95.56 94 ASP A C 1
ATOM 765 O O . ASP A 1 94 ? 20.797 -18.281 -21.422 1 95.56 94 ASP A O 1
ATOM 769 N N . ARG A 1 95 ? 19.234 -19.828 -21.094 1 96.75 95 ARG A N 1
ATOM 770 C CA . ARG A 1 95 ? 19.953 -20.844 -21.859 1 96.75 95 ARG A CA 1
ATOM 771 C C . ARG A 1 95 ? 19.031 -22 -22.234 1 96.75 95 ARG A C 1
ATOM 773 O O . ARG A 1 95 ? 17.875 -22.016 -21.844 1 96.75 95 ARG A O 1
ATOM 780 N N . VAL A 1 96 ? 19.578 -22.906 -23.047 1 97.94 96 VAL A N 1
ATOM 781 C CA . VAL A 1 96 ? 18.875 -24.172 -23.297 1 97.94 96 VAL A CA 1
ATOM 782 C C . VAL A 1 96 ? 18.859 -25.016 -22.031 1 97.94 96 VAL A C 1
ATOM 784 O O . VAL A 1 96 ? 19.906 -25.281 -21.438 1 97.94 96 VAL A O 1
ATOM 787 N N . PRO A 1 97 ? 17.672 -25.422 -21.609 1 98.06 97 PRO A N 1
ATOM 788 C CA . PRO A 1 97 ? 17.609 -26.141 -20.344 1 98.06 97 PRO A CA 1
ATOM 789 C C . PRO A 1 97 ? 18.266 -27.531 -20.406 1 98.06 97 PRO A C 1
ATOM 791 O O . PRO A 1 97 ? 18.25 -28.172 -21.469 1 98.06 97 PRO A O 1
ATOM 794 N N . ASP A 1 98 ? 18.859 -27.953 -19.375 1 98.31 98 ASP A N 1
ATOM 795 C CA . ASP A 1 98 ? 19.234 -29.328 -19.109 1 98.31 98 ASP A CA 1
ATOM 796 C C . ASP A 1 98 ? 18.562 -29.859 -17.828 1 98.31 98 ASP A C 1
ATOM 798 O O . ASP A 1 98 ? 17.812 -29.125 -17.188 1 98.31 98 ASP A O 1
ATOM 802 N N . THR A 1 99 ? 18.766 -31.109 -17.531 1 98.38 99 THR A N 1
ATOM 803 C CA . THR A 1 99 ? 18.047 -31.75 -16.438 1 98.38 99 THR A CA 1
ATOM 804 C C . THR A 1 99 ? 18.297 -31.016 -15.125 1 98.38 99 THR A C 1
ATOM 806 O O . THR A 1 99 ? 17.359 -30.688 -14.398 1 98.38 99 THR A O 1
ATOM 809 N N . ALA A 1 100 ? 19.516 -30.672 -14.891 1 98.19 100 ALA A N 1
ATOM 810 C CA . ALA A 1 100 ? 19.891 -30.031 -13.625 1 98.19 100 ALA A CA 1
ATOM 811 C C . ALA A 1 100 ? 19.297 -28.641 -13.516 1 98.19 100 ALA A C 1
ATOM 813 O O . ALA A 1 100 ? 18.734 -28.281 -12.477 1 98.19 100 ALA A O 1
ATOM 814 N N . SER A 1 101 ? 19.438 -27.828 -14.555 1 98.38 101 SER A N 1
ATOM 815 C CA . SER A 1 101 ? 18.922 -26.469 -14.531 1 98.38 101 SER A CA 1
ATOM 816 C C . SER A 1 101 ? 17.391 -26.453 -14.477 1 98.38 101 SER A C 1
ATOM 818 O O . SER A 1 101 ? 16.797 -25.562 -13.859 1 98.38 101 SER A O 1
ATOM 820 N N . PHE A 1 102 ? 16.766 -27.391 -15.133 1 98.5 102 PHE A N 1
ATOM 821 C CA . PHE A 1 102 ? 15.305 -27.484 -15.117 1 98.5 102 PHE A CA 1
ATOM 822 C C . PHE A 1 102 ? 14.797 -27.844 -13.734 1 98.5 102 PHE A C 1
ATOM 824 O O . PHE A 1 102 ? 13.844 -27.25 -13.234 1 98.5 102 PHE A O 1
ATOM 831 N N . TYR A 1 103 ? 15.469 -28.734 -13.023 1 98.25 103 TYR A N 1
ATOM 832 C CA . TYR A 1 103 ? 15.125 -29.109 -11.648 1 98.25 103 TYR A CA 1
ATOM 833 C C . TYR A 1 103 ? 15.242 -27.906 -10.719 1 98.25 103 TYR A C 1
ATOM 835 O O . TYR A 1 103 ? 14.438 -27.734 -9.805 1 98.25 103 TYR A O 1
ATOM 843 N N . ALA A 1 104 ? 16.172 -27.062 -11.008 1 97.88 104 ALA A N 1
ATOM 844 C CA . ALA A 1 104 ? 16.516 -25.984 -10.078 1 97.88 104 ALA A CA 1
ATOM 845 C C . ALA A 1 104 ? 15.688 -24.734 -10.367 1 97.88 104 ALA A C 1
ATOM 847 O O . ALA A 1 104 ? 15.703 -23.781 -9.594 1 97.88 104 ALA A O 1
ATOM 848 N N . ASP A 1 105 ? 14.961 -24.766 -11.438 1 98.5 105 ASP A N 1
ATOM 849 C CA . ASP A 1 105 ? 14.273 -23.547 -11.867 1 98.5 105 ASP A CA 1
ATOM 850 C C . ASP A 1 105 ? 13.109 -23.219 -10.938 1 98.5 105 ASP A C 1
ATOM 852 O O . ASP A 1 105 ? 12.242 -24.047 -10.695 1 98.5 105 ASP A O 1
ATOM 856 N N . PRO A 1 106 ? 13.047 -21.953 -10.453 1 98.56 106 PRO A N 1
ATOM 857 C CA . PRO A 1 106 ? 12.008 -21.578 -9.492 1 98.56 106 PRO A CA 1
ATOM 858 C C . PRO A 1 106 ? 10.609 -21.625 -10.094 1 98.56 106 PRO A C 1
ATOM 860 O O . PRO A 1 106 ? 9.641 -21.969 -9.406 1 98.56 106 PRO A O 1
ATOM 863 N N . VAL A 1 107 ? 10.453 -21.25 -11.305 1 98.62 107 VAL A N 1
ATOM 864 C CA . VAL A 1 107 ? 9.141 -21.266 -11.938 1 98.62 107 VAL A CA 1
ATOM 865 C C . VAL A 1 107 ? 8.672 -22.703 -12.133 1 98.62 107 VAL A C 1
ATOM 867 O O . VAL A 1 107 ? 7.516 -23.031 -11.852 1 98.62 107 VAL A O 1
ATOM 870 N N . ARG A 1 108 ? 9.586 -23.547 -12.57 1 98.69 108 ARG A N 1
ATOM 871 C CA . ARG A 1 108 ? 9.289 -24.969 -12.734 1 98.69 108 ARG A CA 1
ATOM 872 C C . ARG A 1 108 ? 8.789 -25.562 -11.422 1 98.69 108 ARG A C 1
ATOM 874 O O . ARG A 1 108 ? 7.824 -26.328 -11.414 1 98.69 108 ARG A O 1
ATOM 881 N N . ARG A 1 109 ? 9.289 -25.156 -10.352 1 98.38 109 ARG A N 1
ATOM 882 C CA . ARG A 1 109 ? 9.07 -25.766 -9.047 1 98.38 109 ARG A CA 1
ATOM 883 C C . ARG A 1 109 ? 7.605 -25.641 -8.633 1 98.38 109 ARG A C 1
ATOM 885 O O . ARG A 1 109 ? 7.082 -26.516 -7.934 1 98.38 109 ARG A O 1
ATOM 892 N N . TYR A 1 110 ? 6.891 -24.578 -9.055 1 97.94 110 TYR A N 1
ATOM 893 C CA . TYR A 1 110 ? 5.508 -24.469 -8.609 1 97.94 110 TYR A CA 1
ATOM 894 C C . TYR A 1 110 ? 4.543 -24.688 -9.766 1 97.94 110 TYR A C 1
ATOM 896 O O . TYR A 1 110 ? 3.361 -24.969 -9.547 1 97.94 110 TYR A O 1
ATOM 904 N N . MET A 1 111 ? 5.055 -24.594 -11 1 98.25 111 MET A N 1
ATOM 905 C CA . MET A 1 111 ? 4.188 -24.812 -12.156 1 98.25 111 MET A CA 1
ATOM 906 C C . MET A 1 111 ? 4.18 -26.281 -12.578 1 98.25 111 MET A C 1
ATOM 908 O O . MET A 1 111 ? 3.217 -26.75 -13.18 1 98.25 111 MET A O 1
ATOM 912 N N . LEU A 1 112 ? 5.277 -26.922 -12.297 1 98.25 112 LEU A N 1
ATOM 913 C CA . LEU A 1 112 ? 5.477 -28.328 -12.664 1 98.25 112 LEU A CA 1
ATOM 914 C C . LEU A 1 112 ? 6.195 -29.078 -11.555 1 98.25 112 LEU A C 1
ATOM 916 O O . LEU A 1 112 ? 7.305 -29.578 -11.75 1 98.25 112 LEU A O 1
ATOM 920 N N . PRO A 1 113 ? 5.5 -29.188 -10.477 1 97.56 113 PRO A N 1
ATOM 921 C CA . PRO A 1 113 ? 6.16 -29.891 -9.375 1 97.56 113 PRO A CA 1
ATOM 922 C C . PRO A 1 113 ? 6.434 -31.359 -9.695 1 97.56 113 PRO A C 1
ATOM 924 O O . PRO A 1 113 ? 5.652 -32 -10.406 1 97.56 113 PRO A O 1
ATOM 927 N N . VAL A 1 114 ? 7.496 -31.906 -9.188 1 97.81 114 VAL A N 1
ATOM 928 C CA . VAL A 1 114 ? 7.844 -33.312 -9.273 1 97.81 114 VAL A CA 1
ATOM 929 C C . VAL A 1 114 ? 7.957 -33.906 -7.875 1 97.81 114 VAL A C 1
ATOM 931 O O . VAL A 1 114 ? 7.961 -33.188 -6.879 1 97.81 114 VAL A O 1
ATOM 934 N N . ALA A 1 115 ? 8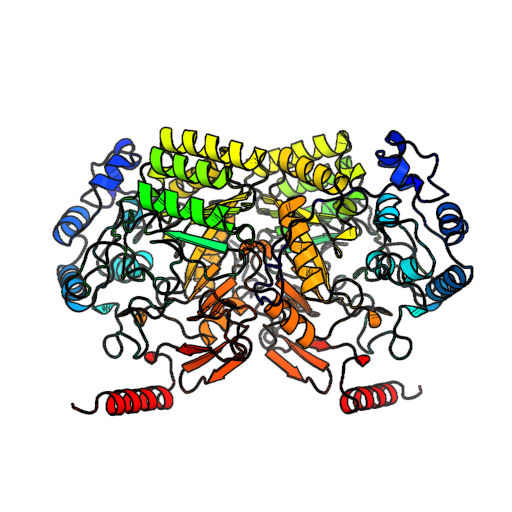 -35.188 -7.805 1 97.12 115 ALA A N 1
ATOM 935 C CA . ALA A 1 115 ? 7.914 -35.875 -6.523 1 97.12 115 ALA A CA 1
ATOM 936 C C . ALA A 1 115 ? 9.062 -35.469 -5.602 1 97.12 115 ALA A C 1
ATOM 938 O O . ALA A 1 115 ? 8.859 -35.281 -4.402 1 97.12 115 ALA A O 1
ATOM 939 N N . THR A 1 116 ? 10.25 -35.281 -6.121 1 96.06 116 THR A N 1
ATOM 940 C CA . THR A 1 116 ? 11.43 -35.031 -5.309 1 96.06 116 THR A CA 1
ATOM 941 C C . THR A 1 116 ? 11.453 -33.594 -4.816 1 96.06 116 THR A C 1
ATOM 943 O O . THR A 1 116 ? 12.242 -33.219 -3.941 1 96.06 116 THR A O 1
ATOM 946 N N . ASP A 1 117 ? 10.547 -32.688 -5.391 1 95.56 117 ASP A N 1
ATOM 947 C CA . ASP A 1 117 ? 10.383 -31.344 -4.863 1 95.56 117 ASP A CA 1
ATOM 948 C C . ASP A 1 117 ? 9.727 -31.375 -3.484 1 95.56 117 ASP A C 1
ATOM 950 O O . ASP A 1 117 ? 9.914 -30.453 -2.684 1 95.56 117 ASP A O 1
ATOM 954 N N . ARG A 1 118 ? 8.891 -32.406 -3.264 1 94.25 118 ARG A N 1
ATOM 955 C CA . ARG A 1 118 ? 7.961 -32.375 -2.137 1 94.25 118 ARG A CA 1
ATOM 956 C C . ARG A 1 118 ? 8.648 -32.844 -0.861 1 94.25 118 ARG A C 1
ATOM 958 O O . ARG A 1 118 ? 9.711 -33.469 -0.916 1 94.25 118 ARG A O 1
ATOM 965 N N . GLN A 1 119 ? 8.141 -32.375 0.244 1 89.81 119 GLN A N 1
ATOM 966 C CA . GLN A 1 119 ? 8.531 -32.906 1.549 1 89.81 119 GLN A CA 1
ATOM 967 C C . GLN A 1 119 ? 7.848 -34.219 1.828 1 89.81 119 GLN A C 1
ATOM 969 O O . GLN A 1 119 ? 6.684 -34.281 2.232 1 89.81 119 GLN A O 1
ATOM 974 N N . LEU A 1 120 ? 8.578 -35.281 1.818 1 88.5 120 LEU A N 1
ATOM 975 C CA . LEU A 1 120 ? 7.941 -36.594 1.808 1 88.5 120 LEU A CA 1
ATOM 976 C C . LEU A 1 120 ? 7.633 -37.062 3.227 1 88.5 120 LEU A C 1
ATOM 978 O O . LEU A 1 120 ? 6.707 -37.875 3.438 1 88.5 120 LEU A O 1
ATOM 982 N N . ASP A 1 121 ? 8.344 -36.594 4.215 1 88.88 121 ASP A N 1
ATOM 983 C CA . ASP A 1 121 ? 8.062 -36.969 5.598 1 88.88 121 ASP A CA 1
ATOM 984 C C . ASP A 1 121 ? 6.801 -36.281 6.105 1 88.88 121 ASP A C 1
ATOM 986 O O . ASP A 1 121 ? 6.043 -36.875 6.887 1 88.88 121 ASP A O 1
ATOM 990 N N . TRP A 1 122 ? 6.59 -35.062 5.676 1 91.31 122 TRP A N 1
ATOM 991 C CA . TRP A 1 122 ? 5.418 -34.281 6.02 1 91.31 122 TRP A CA 1
ATOM 992 C C . TRP A 1 122 ? 4.836 -33.594 4.785 1 91.31 122 TRP A C 1
ATOM 994 O O . TRP A 1 122 ? 4.844 -32.344 4.684 1 91.31 122 TRP A O 1
ATOM 1004 N N . PRO A 1 123 ? 4.277 -34.438 3.971 1 92.62 123 PRO A N 1
ATOM 1005 C CA . PRO A 1 123 ? 3.773 -33.812 2.74 1 92.62 123 PRO A CA 1
ATOM 1006 C C . PRO A 1 123 ? 2.641 -32.812 2.998 1 92.62 123 PRO A C 1
ATOM 1008 O O . PRO A 1 123 ? 2.471 -31.859 2.242 1 92.62 123 PRO A O 1
ATOM 1011 N N . SER A 1 124 ? 1.894 -33.094 4.078 1 94.75 124 SER A N 1
ATOM 1012 C CA . SER A 1 124 ? 0.817 -32.188 4.504 1 94.75 124 SER A CA 1
ATOM 1013 C C . SER A 1 124 ? 0.84 -31.984 6.012 1 94.75 124 SER A C 1
ATOM 1015 O O . SER A 1 124 ? 1.149 -32.906 6.773 1 94.75 124 SER A O 1
ATOM 1017 N N . HIS A 1 125 ? 0.57 -30.781 6.391 1 95.25 125 HIS A N 1
ATOM 1018 C CA . HIS A 1 125 ? 0.307 -30.562 7.805 1 95.25 125 HIS A CA 1
ATOM 1019 C C . HIS A 1 125 ? -0.955 -31.281 8.258 1 95.25 125 HIS A C 1
ATOM 1021 O O . HIS A 1 125 ? -1.919 -31.391 7.496 1 95.25 125 HIS A O 1
ATOM 1027 N N . PRO A 1 126 ? -1.012 -31.719 9.555 1 94.75 126 PRO A N 1
ATOM 1028 C CA . PRO A 1 126 ? -2.201 -32.406 10.047 1 94.75 126 PRO A CA 1
ATOM 1029 C C . PRO A 1 126 ? -3.467 -31.578 9.953 1 94.75 126 PRO A C 1
ATOM 1031 O O . PRO A 1 126 ? -4.57 -32.125 9.875 1 94.75 126 PRO A O 1
ATOM 1034 N N . TYR A 1 127 ? -3.348 -30.297 9.945 1 94.25 127 TYR A N 1
ATOM 1035 C CA . TYR A 1 127 ? -4.5 -29.406 9.914 1 94.25 127 TYR A CA 1
ATOM 1036 C C . TYR A 1 127 ? -4.723 -28.844 8.508 1 94.25 127 TYR A C 1
ATOM 1038 O O . TYR A 1 127 ? -5.551 -27.953 8.312 1 94.25 127 TYR A O 1
ATOM 1046 N N . ALA A 1 128 ? -3.951 -29.344 7.508 1 93.88 128 ALA A N 1
ATOM 1047 C CA . ALA A 1 128 ? -4.176 -28.938 6.121 1 93.88 128 ALA A CA 1
ATOM 1048 C C . ALA A 1 128 ? -5.527 -29.438 5.617 1 93.88 128 ALA A C 1
ATOM 1050 O O . ALA A 1 128 ? -5.938 -30.562 5.926 1 93.88 128 ALA A O 1
ATOM 1051 N N . THR A 1 129 ? -6.258 -28.594 4.934 1 92.12 129 THR A N 1
ATOM 1052 C CA . THR A 1 129 ? -7.539 -28.969 4.344 1 92.12 129 THR A CA 1
ATOM 1053 C C . THR A 1 129 ? -7.637 -28.469 2.902 1 92.12 129 THR A C 1
ATOM 1055 O O . THR A 1 129 ? -6.926 -27.547 2.512 1 92.12 129 THR A O 1
ATOM 1058 N N . ARG A 1 130 ? -8.5 -29.109 2.123 1 90.06 130 ARG A N 1
ATOM 1059 C CA . ARG A 1 130 ? -8.68 -28.734 0.724 1 90.06 130 ARG A CA 1
ATOM 1060 C C . ARG A 1 130 ? -9.258 -27.328 0.601 1 90.06 130 ARG A C 1
ATOM 1062 O O . ARG A 1 130 ? -8.859 -26.562 -0.286 1 90.06 130 ARG A O 1
ATOM 1069 N N . ASP A 1 131 ? -10.188 -27.031 1.426 1 86.69 131 ASP A N 1
ATOM 1070 C CA . ASP A 1 131 ? -10.688 -25.656 1.533 1 86.69 131 ASP A CA 1
ATOM 1071 C C . ASP A 1 131 ? -10.109 -24.953 2.758 1 86.69 131 ASP A C 1
ATOM 1073 O O . ASP A 1 131 ? -10.828 -24.688 3.727 1 86.69 131 ASP A O 1
ATOM 1077 N N . SER A 1 132 ? -8.898 -24.562 2.619 1 84.06 132 SER A N 1
ATOM 1078 C CA . SER A 1 132 ? -8.102 -24.109 3.754 1 84.06 132 SER A CA 1
ATOM 1079 C C . SER A 1 132 ? -8.656 -22.812 4.328 1 84.06 132 SER A C 1
ATOM 1081 O O . SER A 1 132 ? -8.438 -22.5 5.504 1 84.06 132 SER A O 1
ATOM 1083 N N . LEU A 1 133 ? -9.391 -22.047 3.537 1 84.25 133 LEU A N 1
ATOM 1084 C CA . LEU A 1 133 ? -9.867 -20.75 3.998 1 84.25 133 LEU A CA 1
ATOM 1085 C C . LEU A 1 133 ? -11.375 -20.766 4.203 1 84.25 133 LEU A C 1
ATOM 1087 O O . LEU A 1 133 ? -11.984 -19.734 4.496 1 84.25 133 LEU A O 1
ATOM 1091 N N . HIS A 1 134 ? -11.992 -21.859 3.969 1 82.62 134 HIS A N 1
ATOM 1092 C CA . HIS A 1 134 ? -13.422 -22.062 4.195 1 82.62 134 HIS A CA 1
ATOM 1093 C C . HIS A 1 134 ? -14.258 -21.141 3.322 1 82.62 134 HIS A C 1
ATOM 1095 O O . HIS A 1 134 ? -15.195 -20.5 3.807 1 82.62 134 HIS A O 1
ATOM 1101 N N . GLU A 1 135 ? -13.82 -21 2.141 1 80.94 135 GLU A N 1
ATOM 1102 C CA . GLU A 1 135 ? -14.531 -20.156 1.189 1 80.94 135 GLU A CA 1
ATOM 1103 C C . GLU A 1 135 ? -15.938 -20.672 0.922 1 80.94 135 GLU A C 1
ATOM 1105 O O . GLU A 1 135 ? -16.891 -19.906 0.886 1 80.94 135 GLU A O 1
ATOM 1110 N N . HIS A 1 136 ? -16.062 -21.969 0.76 1 82.19 136 HIS A N 1
ATOM 1111 C CA . HIS A 1 136 ? -17.359 -22.578 0.463 1 82.19 136 HIS A CA 1
ATOM 1112 C C . HIS A 1 136 ? -18.359 -22.312 1.583 1 82.19 136 HIS A C 1
ATOM 1114 O O . HIS A 1 136 ? -19.531 -22.047 1.32 1 82.19 136 HIS A O 1
ATOM 1120 N N . ASP A 1 137 ? -17.875 -22.297 2.76 1 81.06 137 ASP A N 1
ATOM 1121 C CA . ASP A 1 137 ? -18.719 -22.062 3.928 1 81.06 137 ASP A CA 1
ATOM 1122 C C . ASP A 1 137 ? -19.25 -20.641 3.941 1 81.06 137 ASP A C 1
ATOM 1124 O O . ASP A 1 137 ? -20.266 -20.359 4.582 1 81.06 137 ASP A O 1
ATOM 1128 N N . MET A 1 138 ? -18.641 -19.875 3.113 1 82.94 138 MET A N 1
ATOM 1129 C CA . MET A 1 138 ? -18.984 -18.453 3.197 1 82.94 138 MET A CA 1
ATOM 1130 C C . MET A 1 138 ? -19.656 -17.984 1.914 1 82.94 138 MET A C 1
ATOM 1132 O O . MET A 1 138 ? -19.75 -16.781 1.667 1 82.94 138 MET A O 1
ATOM 1136 N N . TRP A 1 139 ? -20.062 -18.922 1.125 1 89 139 TRP A N 1
ATOM 1137 C CA . TRP A 1 139 ? -20.828 -18.562 -0.064 1 89 139 TRP A CA 1
ATOM 1138 C C . TRP A 1 139 ? -22.203 -18.031 0.318 1 89 139 TRP A C 1
ATOM 1140 O O . TRP A 1 139 ? -22.984 -18.703 0.997 1 89 139 TRP A O 1
ATOM 1150 N N . VAL A 1 140 ? -22.5 -16.828 -0.091 1 92.38 140 VAL A N 1
ATOM 1151 C CA . VAL A 1 140 ? -23.844 -16.25 0.067 1 92.38 140 VAL A CA 1
ATOM 1152 C C . VAL A 1 140 ? -24.656 -16.5 -1.191 1 92.38 140 VAL A C 1
ATOM 1154 O O . VAL A 1 140 ? -25.891 -16.391 -1.168 1 92.38 140 VAL A O 1
ATOM 1157 N N . ALA A 1 141 ? -24.047 -16.75 -2.287 1 93.81 141 ALA A N 1
ATOM 1158 C CA . ALA A 1 141 ? -24.469 -17.344 -3.549 1 93.81 141 ALA A CA 1
ATOM 1159 C C . ALA A 1 141 ? -23.375 -18.234 -4.141 1 93.81 141 ALA A C 1
ATOM 1161 O O . ALA A 1 141 ? -22.203 -18.125 -3.762 1 93.81 141 ALA A O 1
ATOM 1162 N N . GLU A 1 142 ? -23.781 -19.156 -4.969 1 95 142 GLU A N 1
ATOM 1163 C CA . GLU A 1 142 ? -22.75 -20.047 -5.508 1 95 142 GLU A CA 1
ATOM 1164 C C . GLU A 1 142 ? -21.625 -19.25 -6.152 1 95 142 GLU A C 1
ATOM 1166 O O . GLU A 1 142 ? -21.844 -18.516 -7.117 1 95 142 GLU A O 1
ATOM 1171 N N . GLY A 1 143 ? -20.453 -19.359 -5.562 1 94.81 143 GLY A N 1
ATOM 1172 C CA . GLY A 1 143 ? -19.266 -18.703 -6.105 1 94.81 143 GLY A CA 1
ATOM 1173 C C . GLY A 1 143 ? -19.078 -17.297 -5.574 1 94.81 143 GLY A C 1
ATOM 1174 O O . GLY A 1 143 ? -18.109 -16.625 -5.945 1 94.81 143 GLY A O 1
ATOM 1175 N N . LEU A 1 144 ? -20 -16.812 -4.758 1 96.44 144 LEU A N 1
ATOM 1176 C CA . LEU A 1 144 ? -19.859 -15.477 -4.168 1 96.44 144 LEU A CA 1
ATOM 1177 C C . LEU A 1 144 ? -19.562 -15.578 -2.674 1 96.44 144 LEU A C 1
ATOM 1179 O O . LEU A 1 144 ? -20.453 -15.93 -1.887 1 96.44 144 LEU A O 1
ATOM 1183 N N . THR A 1 145 ? -18.344 -15.211 -2.33 1 92.88 145 THR A N 1
ATOM 1184 C CA . THR A 1 145 ? -17.922 -15.281 -0.934 1 92.88 145 THR A CA 1
ATOM 1185 C C . THR A 1 145 ? -18.016 -13.906 -0.275 1 92.88 145 THR A C 1
ATOM 1187 O O . THR A 1 145 ? -17.453 -12.938 -0.78 1 92.88 145 THR A O 1
ATOM 1190 N N . HIS A 1 146 ? -18.734 -13.742 0.789 1 92.88 146 HIS A N 1
ATOM 1191 C CA . HIS A 1 146 ? -18.812 -12.531 1.592 1 92.88 146 HIS A CA 1
ATOM 1192 C C . HIS A 1 146 ? -18.172 -12.727 2.957 1 92.88 146 HIS A C 1
ATOM 1194 O O . HIS A 1 146 ? -18.844 -13.062 3.93 1 92.88 146 HIS A O 1
ATOM 1200 N N . ARG A 1 147 ? -16.875 -12.461 2.98 1 88.06 147 ARG A N 1
ATOM 1201 C CA . ARG A 1 147 ? -16.078 -12.688 4.184 1 88.06 147 ARG A CA 1
ATOM 1202 C C . ARG A 1 147 ? -15.906 -11.398 4.98 1 88.06 147 ARG A C 1
ATOM 1204 O O . ARG A 1 147 ? -15.875 -11.422 6.211 1 88.06 147 ARG A O 1
ATOM 1211 N N . TYR A 1 148 ? -15.797 -10.297 4.332 1 89.56 148 TYR A N 1
ATOM 1212 C CA . TYR A 1 148 ? -15.547 -8.992 4.93 1 89.56 148 TYR A CA 1
ATOM 1213 C C . TYR A 1 148 ? -16.812 -8.125 4.902 1 89.56 148 TYR A C 1
ATOM 1215 O O . TYR A 1 148 ? -17.703 -8.359 4.09 1 89.56 148 TYR A O 1
ATOM 1223 N N . PRO A 1 149 ? -16.844 -7.105 5.734 1 88.94 149 PRO A N 1
ATOM 1224 C CA . PRO A 1 149 ? -18.047 -6.285 5.805 1 88.94 149 PRO A CA 1
ATOM 1225 C C . PRO A 1 149 ? -18.359 -5.578 4.488 1 88.94 149 PRO A C 1
ATOM 1227 O O . PRO A 1 149 ? -19.531 -5.445 4.113 1 88.94 149 PRO A O 1
ATOM 1230 N N . THR A 1 150 ? -17.312 -5.188 3.785 1 92.19 150 THR A N 1
ATOM 1231 C CA . THR A 1 150 ? -17.562 -4.27 2.682 1 92.19 150 THR A CA 1
ATOM 1232 C C . THR A 1 150 ? -17.125 -4.887 1.355 1 92.19 150 THR A C 1
ATOM 1234 O O . THR A 1 150 ? -17.125 -4.211 0.324 1 92.19 150 THR A O 1
ATOM 1237 N N . LYS A 1 151 ? -16.766 -6.195 1.323 1 93.75 151 LYS A N 1
ATOM 1238 C CA . LYS A 1 151 ? -16.156 -6.766 0.123 1 93.75 151 LYS A CA 1
ATOM 1239 C C . LYS A 1 151 ? -16.656 -8.18 -0.129 1 93.75 151 LYS A C 1
ATOM 1241 O O . LYS A 1 151 ? -16.938 -8.922 0.815 1 93.75 151 LYS A O 1
ATOM 1246 N N . VAL A 1 152 ? -16.672 -8.523 -1.39 1 95.56 152 VAL A N 1
ATOM 1247 C CA . VAL A 1 152 ? -17.016 -9.891 -1.771 1 95.56 152 VAL A CA 1
ATOM 1248 C C . VAL A 1 152 ? -16.031 -10.398 -2.818 1 95.56 152 VAL A C 1
ATOM 1250 O O . VAL A 1 152 ? -15.352 -9.609 -3.475 1 95.56 152 VAL A O 1
ATOM 1253 N N . LEU A 1 153 ? -15.922 -11.648 -2.861 1 96.44 153 LEU A N 1
ATOM 1254 C CA . LEU A 1 153 ? -15.164 -12.367 -3.881 1 96.44 153 LEU A CA 1
ATOM 1255 C C . LEU A 1 153 ? -16.094 -13.148 -4.805 1 96.44 153 LEU A C 1
ATOM 1257 O O . LEU A 1 153 ? -16.844 -14.016 -4.352 1 96.44 153 LEU A O 1
ATOM 1261 N N . ALA A 1 154 ? -16.062 -12.781 -6.062 1 97.81 154 ALA A N 1
ATOM 1262 C CA . ALA A 1 154 ? -16.891 -13.469 -7.055 1 97.81 154 ALA A CA 1
ATOM 1263 C C . ALA A 1 154 ? -16.047 -14.445 -7.875 1 97.81 154 ALA A C 1
ATOM 1265 O O . ALA A 1 154 ? -15.25 -14.031 -8.719 1 97.81 154 ALA A O 1
ATOM 1266 N N . GLU A 1 155 ? -16.219 -15.664 -7.652 1 96.31 155 GLU A N 1
ATOM 1267 C CA . GLU A 1 155 ? -15.586 -16.719 -8.445 1 96.31 155 GLU A CA 1
ATOM 1268 C C . GLU A 1 155 ? -16.469 -17.141 -9.617 1 96.31 155 GLU A C 1
ATOM 1270 O O . GLU A 1 155 ? -17.406 -17.922 -9.445 1 96.31 155 GLU A O 1
ATOM 1275 N N . LEU A 1 156 ? -16.094 -16.734 -10.781 1 97.12 156 LEU A N 1
ATOM 1276 C CA . LEU A 1 156 ? -16.984 -16.828 -11.922 1 97.12 156 LEU A CA 1
ATOM 1277 C C . LEU A 1 156 ? -16.906 -18.219 -12.57 1 97.12 156 LEU A C 1
ATOM 1279 O O . LEU A 1 156 ? -17.844 -18.641 -13.258 1 97.12 156 LEU A O 1
ATOM 1283 N N . LEU A 1 157 ? -15.781 -18.844 -12.414 1 96.88 157 LEU A N 1
ATOM 1284 C CA . LEU A 1 157 ? -15.57 -20.141 -13.055 1 96.88 157 LEU A CA 1
ATOM 1285 C C . LEU A 1 157 ? -14.531 -20.969 -12.312 1 96.88 157 LEU A C 1
ATOM 1287 O O . LEU A 1 157 ? -13.797 -20.438 -11.469 1 96.88 157 LEU A O 1
ATOM 1291 N N . SER A 1 158 ? -14.445 -22.203 -12.633 1 96.56 158 SER A N 1
ATOM 1292 C CA . SER A 1 158 ? -13.547 -23.125 -11.945 1 96.56 158 SER A CA 1
ATOM 1293 C C . SER A 1 158 ? -12.406 -23.578 -12.852 1 96.56 158 SER A C 1
ATOM 1295 O O . SER A 1 158 ? -11.828 -24.641 -12.656 1 96.56 158 SER A O 1
ATOM 1297 N N . THR A 1 159 ? -12.109 -22.797 -13.898 1 97.25 159 THR A N 1
ATOM 1298 C CA . THR A 1 159 ? -11.023 -23.141 -14.812 1 97.25 159 THR A CA 1
ATOM 1299 C C . THR A 1 159 ? -10.031 -21.984 -14.93 1 97.25 159 THR A C 1
ATOM 1301 O O . THR A 1 159 ? -10.383 -20.828 -14.703 1 97.25 159 THR A O 1
ATOM 1304 N N . CYS A 1 160 ? -8.852 -22.297 -15.211 1 97.62 160 CYS A N 1
ATOM 1305 C CA . CYS A 1 160 ? -7.746 -21.359 -15.367 1 97.62 160 CYS A CA 1
ATOM 1306 C C . CYS A 1 160 ? -6.926 -21.703 -16.609 1 97.62 160 CYS A C 1
ATOM 1308 O O . CYS A 1 160 ? -6.891 -22.844 -17.047 1 97.62 160 CYS A O 1
ATOM 1310 N N . PRO A 1 161 ? -6.234 -20.672 -17.219 1 97.75 161 PRO A N 1
ATOM 1311 C CA . PRO A 1 161 ? -5.363 -20.969 -18.359 1 97.75 161 PRO A CA 1
ATOM 1312 C C . PRO A 1 161 ? -4.109 -21.75 -17.953 1 97.75 161 PRO A C 1
ATOM 1314 O O . PRO A 1 161 ? -3.398 -22.266 -18.812 1 97.75 161 PRO A O 1
ATOM 1317 N N . GLN A 1 162 ? -3.859 -21.781 -16.797 1 98.12 162 GLN A N 1
ATOM 1318 C CA . GLN A 1 162 ? -2.725 -22.516 -16.234 1 98.12 162 GLN A CA 1
ATOM 1319 C C . GLN A 1 162 ? -3.031 -23 -14.82 1 98.12 162 GLN A C 1
ATOM 1321 O O . GLN A 1 162 ? -3.857 -22.422 -14.117 1 98.12 162 GLN A O 1
ATOM 1326 N N . TYR A 1 163 ? -2.441 -24.062 -14.453 1 98.06 163 TYR A N 1
ATOM 1327 C CA . TYR A 1 163 ? -2.629 -24.562 -13.094 1 98.06 163 TYR A CA 1
ATOM 1328 C C . TYR A 1 163 ? -1.327 -24.5 -12.305 1 98.06 163 TYR A C 1
ATOM 1330 O O . TYR A 1 163 ? -0.269 -24.891 -12.812 1 98.06 163 TYR A O 1
ATOM 1338 N N . CYS A 1 164 ? -1.401 -23.969 -11.156 1 97.62 164 CYS A N 1
ATOM 1339 C CA . CYS A 1 164 ? -0.278 -23.875 -10.234 1 97.62 164 CYS A CA 1
ATOM 1340 C C . CYS A 1 164 ? -0.358 -24.969 -9.18 1 97.62 164 CYS A C 1
ATOM 1342 O O . CYS A 1 164 ? -1.433 -25.25 -8.641 1 97.62 164 CYS A O 1
ATOM 1344 N N . GLY A 1 165 ? 0.757 -25.531 -8.883 1 97 165 GLY A N 1
ATOM 1345 C CA . GLY A 1 165 ? 0.78 -26.609 -7.914 1 97 165 GLY A CA 1
ATOM 1346 C C . GLY A 1 165 ? 0.292 -26.203 -6.539 1 97 165 GLY A C 1
ATOM 1347 O O . GLY A 1 165 ? -0.225 -27.031 -5.785 1 97 165 GLY A O 1
ATOM 1348 N N . HIS A 1 166 ? 0.385 -24.922 -6.203 1 96.38 166 HIS A N 1
ATOM 1349 C CA . HIS A 1 166 ? 0.058 -24.406 -4.875 1 96.38 166 HIS A CA 1
ATOM 1350 C C . HIS A 1 166 ? -1.327 -23.766 -4.859 1 96.38 166 HIS A C 1
ATOM 1352 O O . HIS A 1 166 ? -1.639 -22.969 -3.969 1 96.38 166 HIS A O 1
ATOM 1358 N N . CYS A 1 167 ? -2.182 -24.016 -5.77 1 96.25 167 CYS A N 1
ATOM 1359 C CA . CYS A 1 167 ? -3.471 -23.359 -5.906 1 96.25 167 CYS A CA 1
ATOM 1360 C C . CYS A 1 167 ? -4.309 -23.516 -4.645 1 96.25 167 CYS A C 1
ATOM 1362 O O . CYS A 1 167 ? -4.652 -24.641 -4.262 1 96.25 167 CYS A O 1
ATOM 1364 N N . THR A 1 168 ? -4.699 -22.438 -4.09 1 92.25 168 THR A N 1
ATOM 1365 C CA . THR A 1 168 ? -5.508 -22.438 -2.877 1 92.25 168 THR A CA 1
ATOM 1366 C C . THR A 1 168 ? -6.902 -22.984 -3.152 1 92.25 168 THR A C 1
ATOM 1368 O O . THR A 1 168 ? -7.555 -23.516 -2.25 1 92.25 168 THR A O 1
ATOM 1371 N N . ARG A 1 169 ? -7.363 -22.922 -4.391 1 93.44 169 ARG A N 1
ATOM 1372 C CA . ARG A 1 169 ? -8.703 -23.375 -4.766 1 93.44 169 ARG A CA 1
ATOM 1373 C C . ARG A 1 169 ? -8.656 -24.75 -5.422 1 93.44 169 ARG A C 1
ATOM 1375 O O . ARG A 1 169 ? -9.445 -25.047 -6.32 1 93.44 169 ARG A O 1
ATOM 1382 N N . MET A 1 170 ? -7.711 -25.516 -5 1 93.12 170 MET A N 1
ATOM 1383 C CA . MET A 1 170 ? -7.477 -26.844 -5.586 1 93.12 170 MET A CA 1
ATOM 1384 C C . MET A 1 170 ? -8.711 -27.719 -5.441 1 93.12 170 MET A C 1
ATOM 1386 O O . MET A 1 170 ? -8.836 -28.734 -6.133 1 93.12 170 MET A O 1
ATOM 1390 N N . ASP A 1 171 ? -9.609 -27.328 -4.605 1 92.19 171 ASP A N 1
ATOM 1391 C CA . ASP A 1 171 ? -10.82 -28.109 -4.406 1 92.19 171 ASP A CA 1
ATOM 1392 C C . ASP A 1 171 ? -11.805 -27.922 -5.559 1 92.19 171 ASP A C 1
ATOM 1394 O O . ASP A 1 171 ? -12.594 -28.812 -5.871 1 92.19 171 ASP A O 1
ATOM 1398 N N . LEU A 1 172 ? -11.695 -26.812 -6.164 1 93.44 172 LEU A N 1
ATOM 1399 C CA . LEU A 1 172 ? -12.703 -26.406 -7.133 1 93.44 172 LEU A CA 1
ATOM 1400 C C . LEU A 1 172 ? -12.094 -26.234 -8.516 1 93.44 172 LEU A C 1
ATOM 1402 O O . LEU A 1 172 ? -12.703 -26.625 -9.523 1 93.44 172 LEU A O 1
ATOM 1406 N N . VAL A 1 173 ? -10.906 -25.797 -8.617 1 95.69 173 VAL A N 1
ATOM 1407 C CA . VAL A 1 173 ? -10.328 -25.344 -9.867 1 95.69 173 VAL A CA 1
ATOM 1408 C C . VAL A 1 173 ? -9.586 -26.484 -10.555 1 95.69 173 VAL A C 1
ATOM 1410 O O . VAL A 1 173 ? -8.82 -27.219 -9.906 1 95.69 173 VAL A O 1
ATOM 1413 N N . GLY A 1 174 ? -9.797 -26.578 -11.797 1 95.44 174 GLY A N 1
ATOM 1414 C CA . GLY A 1 174 ? -9.055 -27.547 -12.602 1 95.44 174 GLY A CA 1
ATOM 1415 C C . GLY A 1 174 ? -9.727 -28.906 -12.672 1 95.44 174 GLY A C 1
ATOM 1416 O O . GLY A 1 174 ? -10.883 -29.047 -12.273 1 95.44 174 GLY A O 1
ATOM 1417 N N . ASN A 1 175 ? -9.023 -29.891 -13.219 1 95.69 175 ASN A N 1
ATOM 1418 C CA . ASN A 1 175 ? -9.508 -31.266 -13.344 1 95.69 175 ASN A CA 1
ATOM 1419 C C . ASN A 1 175 ? -9.141 -32.094 -12.125 1 95.69 175 ASN A C 1
ATOM 1421 O O . ASN A 1 175 ? -8.18 -31.797 -11.422 1 95.69 175 ASN A O 1
ATOM 1425 N N . SER A 1 176 ? -9.984 -33.062 -11.93 1 96 176 SER A N 1
ATOM 1426 C CA . SER A 1 176 ? -9.648 -34 -10.875 1 96 176 SER A CA 1
ATOM 1427 C C . SER A 1 176 ? -8.289 -34.656 -11.125 1 96 176 SER A C 1
ATOM 1429 O O . SER A 1 176 ? -7.863 -34.781 -12.273 1 96 176 SER A O 1
ATOM 1431 N N . THR A 1 177 ? -7.609 -34.969 -10.133 1 95.25 177 THR A N 1
ATOM 1432 C CA . THR A 1 177 ? -6.395 -35.781 -10.148 1 95.25 177 THR A CA 1
ATOM 1433 C C . THR A 1 177 ? -6.617 -37.125 -9.445 1 95.25 177 THR A C 1
ATOM 1435 O O . THR A 1 177 ? -7.66 -37.344 -8.82 1 95.25 177 THR A O 1
ATOM 1438 N N . PRO A 1 178 ? -5.648 -38 -9.617 1 93.5 178 PRO A N 1
ATOM 1439 C CA . PRO A 1 178 ? -5.781 -39.25 -8.859 1 93.5 178 PRO A CA 1
ATOM 1440 C C . PRO A 1 178 ? -5.934 -39 -7.359 1 93.5 178 PRO A C 1
ATOM 1442 O O . PRO A 1 178 ? -6.66 -39.75 -6.688 1 93.5 178 PRO A O 1
ATOM 1445 N N . ALA A 1 179 ? -5.383 -37.906 -6.855 1 89.5 179 ALA A N 1
ATOM 1446 C CA . ALA A 1 179 ? -5.359 -37.656 -5.418 1 89.5 179 ALA A CA 1
ATOM 1447 C C . ALA A 1 179 ? -6.574 -36.812 -4.996 1 89.5 179 ALA A C 1
ATOM 1449 O O . ALA A 1 179 ? -6.98 -36.844 -3.834 1 89.5 179 ALA A O 1
ATOM 1450 N N . VAL A 1 180 ? -7.207 -36.094 -5.895 1 93.06 180 VAL A N 1
ATOM 1451 C CA . VAL A 1 180 ? -8.227 -35.125 -5.504 1 93.06 180 VAL A CA 1
ATOM 1452 C C . VAL A 1 180 ? -9.359 -35.125 -6.531 1 93.06 180 VAL A C 1
ATOM 1454 O O . VAL A 1 180 ? -9.141 -34.781 -7.699 1 93.06 180 VAL A O 1
ATOM 1457 N N . ALA A 1 181 ? -10.586 -35.469 -6.105 1 94.62 181 ALA A N 1
ATOM 1458 C CA . ALA A 1 181 ? -11.789 -35.25 -6.91 1 94.62 181 ALA A CA 1
ATOM 1459 C C . ALA A 1 181 ? -12.312 -33.844 -6.758 1 94.62 181 ALA A C 1
ATOM 1461 O O . ALA A 1 181 ? -12.672 -33.406 -5.652 1 94.62 181 ALA A O 1
ATOM 1462 N N . LYS A 1 182 ? -12.445 -33.094 -7.82 1 94.75 182 LYS A N 1
ATOM 1463 C CA . LYS A 1 182 ? -12.797 -31.688 -7.77 1 94.75 182 LYS A CA 1
ATOM 1464 C C . LYS A 1 182 ? -14.305 -31.5 -7.582 1 94.75 182 LYS A C 1
ATOM 1466 O O . LYS A 1 182 ? -15.102 -32.25 -8.141 1 94.75 182 LYS A O 1
ATOM 1471 N N . LEU A 1 183 ? -14.555 -30.438 -6.82 1 92.19 183 LEU A N 1
ATOM 1472 C CA . LEU A 1 183 ? -15.93 -29.969 -6.758 1 92.19 183 LEU A CA 1
ATOM 1473 C C . LEU A 1 183 ? -16.328 -29.266 -8.055 1 92.19 183 LEU A C 1
ATOM 1475 O O . LEU A 1 183 ? -15.469 -28.953 -8.883 1 92.19 183 LEU A O 1
ATOM 1479 N N . LYS A 1 184 ? -17.641 -29.125 -8.188 1 91.94 184 LYS A N 1
ATOM 1480 C CA . LYS A 1 184 ? -18.141 -28.453 -9.391 1 91.94 184 LYS A CA 1
ATOM 1481 C C . LYS A 1 184 ? -19.109 -27.328 -9.023 1 91.94 184 LYS A C 1
ATOM 1483 O O . LYS A 1 184 ? -19.781 -27.406 -7.992 1 91.94 184 LYS A O 1
ATOM 1488 N N . LEU A 1 185 ? -19.078 -26.359 -9.836 1 92.81 185 LEU A N 1
ATOM 1489 C CA . LEU A 1 185 ? -20.172 -25.375 -9.805 1 92.81 185 LEU A CA 1
ATOM 1490 C C . LEU A 1 185 ? -21.422 -25.953 -10.469 1 92.81 185 LEU A C 1
ATOM 1492 O O . LEU A 1 185 ? -21.375 -26.438 -11.594 1 92.81 185 LEU A O 1
ATOM 1496 N N . VAL A 1 186 ? -22.5 -25.828 -9.828 1 93.81 186 VAL A N 1
ATOM 1497 C CA . VAL A 1 186 ? -23.688 -26.562 -10.234 1 93.81 186 VAL A CA 1
ATOM 1498 C C . VAL A 1 186 ? -24.578 -25.672 -11.094 1 93.81 186 VAL A C 1
ATOM 1500 O O . VAL A 1 186 ? -25.156 -26.125 -12.094 1 93.81 186 VAL A O 1
ATOM 1503 N N . GLN A 1 187 ? -24.734 -24.484 -10.781 1 94.69 187 GLN A N 1
ATOM 1504 C CA . GLN A 1 187 ? -25.625 -23.578 -11.492 1 94.69 187 GLN A CA 1
ATOM 1505 C C . GLN A 1 187 ? -25.031 -23.156 -12.836 1 94.69 187 GLN A C 1
ATOM 1507 O O . GLN A 1 187 ? -23.812 -23.094 -12.984 1 94.69 187 GLN A O 1
ATOM 1512 N N . LYS A 1 188 ? -25.984 -22.859 -13.742 1 95.19 188 LYS A N 1
ATOM 1513 C CA . LYS A 1 188 ? -25.531 -22.25 -14.984 1 95.19 188 LYS A CA 1
ATOM 1514 C C . LYS A 1 188 ? -24.906 -20.875 -14.734 1 95.19 188 LYS A C 1
ATOM 1516 O O . LYS A 1 188 ? -25.375 -20.109 -13.891 1 95.19 188 LYS A O 1
ATOM 1521 N N . PRO A 1 189 ? -23.812 -20.656 -15.508 1 94.62 189 PRO A N 1
ATOM 1522 C CA . PRO A 1 189 ? -23.109 -19.406 -15.289 1 94.62 189 PRO A CA 1
ATOM 1523 C C . PRO A 1 189 ? -24.047 -18.188 -15.273 1 94.62 189 PRO A C 1
ATOM 1525 O O . PRO A 1 189 ? -23.953 -17.344 -14.375 1 94.62 189 PRO A O 1
ATOM 1528 N N . ALA A 1 190 ? -24.953 -18.094 -16.188 1 94.75 190 ALA A N 1
ATOM 1529 C CA . ALA A 1 190 ? -25.844 -16.953 -16.281 1 94.75 190 ALA A CA 1
ATOM 1530 C C . ALA A 1 190 ? -26.656 -16.781 -15 1 94.75 190 ALA A C 1
ATOM 1532 O O . ALA A 1 190 ? -26.844 -15.672 -14.516 1 94.75 190 ALA A O 1
ATOM 1533 N N . ASP A 1 191 ? -27.109 -17.891 -14.516 1 96.44 191 ASP A N 1
ATOM 1534 C CA . ASP A 1 191 ? -27.906 -17.859 -13.289 1 96.44 191 ASP A CA 1
ATOM 1535 C C . ASP A 1 191 ? -27.047 -17.469 -12.094 1 96.44 191 ASP A C 1
ATOM 1537 O O . ASP A 1 191 ? -27.484 -16.688 -11.242 1 96.44 191 ASP A O 1
ATOM 1541 N N . ARG A 1 192 ? -25.891 -18.016 -12.039 1 96.06 192 ARG A N 1
ATOM 1542 C CA . ARG A 1 192 ? -24.969 -17.703 -10.953 1 96.06 192 ARG A CA 1
ATOM 1543 C C . ARG A 1 192 ? -24.609 -16.219 -10.953 1 96.06 192 ARG A C 1
ATOM 1545 O O . ARG A 1 192 ? -24.641 -15.578 -9.906 1 96.06 192 ARG A O 1
ATOM 1552 N N . TYR A 1 193 ? -24.328 -15.703 -12.125 1 97.06 193 TYR A N 1
ATOM 1553 C CA . TYR A 1 193 ? -23.953 -14.305 -12.25 1 97.06 193 TYR A CA 1
ATOM 1554 C C . TYR A 1 193 ? -25.109 -13.391 -11.844 1 97.06 193 TYR A C 1
ATOM 1556 O O . TYR A 1 193 ? -24.906 -12.398 -11.148 1 97.06 193 TYR A O 1
ATOM 1564 N N . ALA A 1 194 ? -26.312 -13.766 -12.266 1 97.12 194 ALA A N 1
ATOM 1565 C CA . ALA A 1 194 ? -27.484 -12.992 -11.891 1 97.12 194 ALA A CA 1
ATOM 1566 C C . ALA A 1 194 ? -27.688 -12.992 -10.375 1 97.12 194 ALA A C 1
ATOM 1568 O O . ALA A 1 194 ? -28.047 -11.969 -9.797 1 97.12 194 ALA A O 1
ATOM 1569 N N . ALA A 1 195 ? -27.438 -14.102 -9.82 1 97.56 195 ALA A N 1
ATOM 1570 C CA . ALA A 1 195 ? -27.562 -14.227 -8.367 1 97.56 195 ALA A CA 1
ATOM 1571 C C . ALA A 1 195 ? -26.562 -13.336 -7.648 1 97.56 195 ALA A C 1
ATOM 1573 O O . ALA A 1 195 ? -26.859 -12.766 -6.598 1 97.56 195 ALA A O 1
ATOM 1574 N N . HIS A 1 196 ? -25.328 -13.32 -8.18 1 97.81 196 HIS A N 1
ATOM 1575 C CA . HIS A 1 196 ? -24.312 -12.422 -7.617 1 97.81 196 HIS A CA 1
ATOM 1576 C C . HIS A 1 196 ? -24.812 -10.977 -7.605 1 97.81 196 HIS A C 1
ATOM 1578 O O . HIS A 1 196 ? -24.766 -10.312 -6.57 1 97.81 196 HIS A O 1
ATOM 1584 N N . LEU A 1 197 ? -25.312 -10.508 -8.703 1 97.62 197 LEU A N 1
ATOM 1585 C CA . LEU A 1 197 ? -25.75 -9.125 -8.867 1 97.62 197 LEU A CA 1
ATOM 1586 C C . LEU A 1 197 ? -26.953 -8.82 -7.984 1 97.62 197 LEU A C 1
ATOM 1588 O O . LEU A 1 197 ? -27.031 -7.746 -7.383 1 97.62 197 LEU A O 1
ATOM 1592 N N . ASP A 1 198 ? -27.844 -9.773 -7.918 1 97.38 198 ASP A N 1
ATOM 1593 C CA . ASP A 1 198 ? -29.016 -9.609 -7.051 1 97.38 198 ASP A CA 1
ATOM 1594 C C . ASP A 1 198 ? -28.594 -9.438 -5.594 1 97.38 198 ASP A C 1
ATOM 1596 O O . ASP A 1 198 ? -29.141 -8.602 -4.875 1 97.38 198 ASP A O 1
ATOM 1600 N N . TYR A 1 199 ? -27.656 -10.234 -5.211 1 96.62 199 TYR A N 1
ATOM 1601 C CA . TYR A 1 199 ? -27.141 -10.141 -3.85 1 96.62 199 TYR A CA 1
ATOM 1602 C C . TYR A 1 199 ? -26.547 -8.766 -3.584 1 96.62 199 TYR A C 1
ATOM 1604 O O . TYR A 1 199 ? -26.812 -8.148 -2.549 1 96.62 199 TYR A O 1
ATOM 1612 N N . LEU A 1 200 ? -25.734 -8.289 -4.457 1 96.31 200 LEU A N 1
ATOM 1613 C CA . LEU A 1 200 ? -25.062 -7.008 -4.301 1 96.31 200 LEU A CA 1
ATOM 1614 C C . LEU A 1 200 ? -26.078 -5.867 -4.234 1 96.31 200 LEU A C 1
ATOM 1616 O O . LEU A 1 200 ? -25.906 -4.934 -3.447 1 96.31 200 LEU A O 1
ATOM 1620 N N . LYS A 1 201 ? -27.109 -5.906 -4.984 1 95.62 201 LYS A N 1
ATOM 1621 C CA . LYS A 1 201 ? -28.156 -4.895 -4.965 1 95.62 201 LYS A CA 1
ATOM 1622 C C . LYS A 1 201 ? -28.891 -4.891 -3.625 1 95.62 201 LYS A C 1
ATOM 1624 O O . LYS A 1 201 ? -29.312 -3.838 -3.141 1 95.62 201 LYS A O 1
ATOM 1629 N N . ALA A 1 202 ? -28.984 -6.031 -3.098 1 94.75 202 ALA A N 1
ATOM 1630 C CA . ALA A 1 202 ? -29.734 -6.191 -1.85 1 94.75 202 ALA A CA 1
ATOM 1631 C C . ALA A 1 202 ? -28.859 -5.848 -0.646 1 94.75 202 ALA A C 1
ATOM 1633 O O . ALA A 1 202 ? -29.359 -5.711 0.473 1 94.75 202 ALA A O 1
ATOM 1634 N N . HIS A 1 203 ? -27.562 -5.703 -0.808 1 91.06 203 HIS A N 1
ATOM 1635 C CA . HIS A 1 203 ? -26.641 -5.449 0.286 1 91.06 203 HIS A CA 1
ATOM 1636 C C . HIS A 1 203 ? -25.781 -4.219 0.006 1 91.06 203 HIS A C 1
ATOM 1638 O O . HIS A 1 203 ? -24.594 -4.344 -0.301 1 91.06 203 HIS A O 1
ATOM 1644 N N . PRO A 1 204 ? -26.328 -3.08 0.253 1 88.56 204 PRO A N 1
ATOM 1645 C CA . PRO A 1 204 ? -25.672 -1.826 -0.125 1 88.56 204 PRO A CA 1
ATOM 1646 C C . PRO A 1 204 ? -24.406 -1.558 0.681 1 88.56 204 PRO A C 1
ATOM 1648 O O . PRO A 1 204 ? -23.625 -0.662 0.337 1 88.56 204 PRO A O 1
ATOM 1651 N N . GLY A 1 205 ? -24.125 -2.291 1.674 1 87.19 205 GLY A N 1
ATOM 1652 C CA . GLY A 1 205 ? -22.875 -2.164 2.426 1 87.19 205 GLY A CA 1
ATOM 1653 C C . GLY A 1 205 ? -21.688 -2.732 1.693 1 87.19 205 GLY A C 1
ATOM 1654 O O . GLY A 1 205 ? -20.531 -2.416 2.029 1 87.19 205 GLY A O 1
ATOM 1655 N N . VAL A 1 206 ? -21.891 -3.588 0.707 1 91.62 206 VAL A N 1
ATOM 1656 C CA . VAL A 1 206 ? -20.828 -4.18 -0.096 1 91.62 206 VAL A CA 1
ATOM 1657 C C . VAL A 1 206 ? -20.453 -3.236 -1.239 1 91.62 206 VAL A C 1
ATOM 1659 O O . VAL A 1 206 ? -21.312 -2.869 -2.051 1 91.62 206 VAL A O 1
ATOM 1662 N N . ARG A 1 207 ? -19.203 -2.846 -1.242 1 94.31 207 ARG A N 1
ATOM 1663 C CA . ARG A 1 207 ? -18.828 -1.843 -2.234 1 94.31 207 ARG A CA 1
ATOM 1664 C C . ARG A 1 207 ? -17.625 -2.303 -3.053 1 94.31 207 ARG A C 1
ATOM 1666 O O . ARG A 1 207 ? -17.297 -1.695 -4.074 1 94.31 207 ARG A O 1
ATOM 1673 N N . ASP A 1 208 ? -16.938 -3.303 -2.65 1 95.94 208 ASP A N 1
ATOM 1674 C CA . ASP A 1 208 ? -15.734 -3.803 -3.311 1 95.94 208 ASP A CA 1
ATOM 1675 C C . ASP A 1 208 ? -15.938 -5.234 -3.809 1 95.94 208 ASP A C 1
ATOM 1677 O O . ASP A 1 208 ? -16.297 -6.121 -3.033 1 95.94 208 ASP A O 1
ATOM 1681 N N . VAL A 1 209 ? -15.695 -5.426 -5.062 1 98 209 VAL A N 1
ATOM 1682 C CA . VAL A 1 209 ? -15.906 -6.75 -5.637 1 98 209 VAL A CA 1
ATOM 1683 C C . VAL A 1 209 ? -14.617 -7.238 -6.301 1 98 209 VAL A C 1
ATOM 1685 O O . VAL A 1 209 ? -14.094 -6.582 -7.203 1 98 209 VAL A O 1
ATOM 1688 N N . VAL A 1 210 ? -14.094 -8.289 -5.832 1 97.94 210 VAL A N 1
ATOM 1689 C CA . VAL A 1 210 ? -13.016 -8.992 -6.52 1 97.94 210 VAL A CA 1
ATOM 1690 C C . VAL A 1 210 ? -13.594 -10.039 -7.461 1 97.94 210 VAL A C 1
ATOM 1692 O O . VAL A 1 210 ? -14.336 -10.93 -7.031 1 97.94 210 VAL A O 1
ATOM 1695 N N . VAL A 1 211 ? -13.352 -9.852 -8.695 1 98.62 211 VAL A N 1
ATOM 1696 C CA . VAL A 1 211 ? -13.82 -10.789 -9.711 1 98.62 211 VAL A CA 1
ATOM 1697 C C . VAL A 1 211 ? -12.703 -11.781 -10.055 1 98.62 211 VAL A C 1
ATOM 1699 O O . VAL A 1 211 ? -11.656 -11.391 -10.57 1 98.62 211 VAL A O 1
ATOM 1702 N N . SER A 1 212 ? -12.977 -13 -9.688 1 96.94 212 SER A N 1
ATOM 1703 C CA . SER A 1 212 ? -11.945 -14.023 -9.789 1 96.94 212 SER A CA 1
ATOM 1704 C C . SER A 1 212 ? -12.531 -15.359 -10.227 1 96.94 212 SER A C 1
ATOM 1706 O O . SER A 1 212 ? -13.414 -15.406 -11.086 1 96.94 212 SER A O 1
ATOM 1708 N N . GLY A 1 213 ? -12.117 -16.484 -9.695 1 94.69 213 GLY A N 1
ATOM 1709 C CA . GLY A 1 213 ? -12.383 -17.875 -10.039 1 94.69 213 GLY A CA 1
ATOM 1710 C C . GLY A 1 213 ? -11.125 -18.703 -10.156 1 94.69 213 GLY A C 1
ATOM 1711 O O . GLY A 1 213 ? -10.297 -18.719 -9.25 1 94.69 213 GLY A O 1
ATOM 1712 N N . GLY A 1 214 ? -11.188 -19.562 -11.266 1 95.62 214 GLY A N 1
ATOM 1713 C CA . GLY A 1 214 ? -9.844 -19.969 -11.656 1 95.62 214 GLY A CA 1
ATOM 1714 C C . GLY A 1 214 ? -9.008 -18.812 -12.203 1 95.62 214 GLY A C 1
ATOM 1715 O O . GLY A 1 214 ? -8.016 -18.422 -11.602 1 95.62 214 GLY A O 1
ATOM 1716 N N . ASP A 1 215 ? -9.586 -18.328 -13.258 1 98.12 215 ASP A N 1
ATOM 1717 C CA . ASP A 1 215 ? -9.008 -17.125 -13.867 1 98.12 215 ASP A CA 1
ATOM 1718 C C . ASP A 1 215 ? -9.992 -16.469 -14.828 1 98.12 215 ASP A C 1
ATOM 1720 O O . ASP A 1 215 ? -10.539 -17.125 -15.719 1 98.12 215 ASP A O 1
ATOM 1724 N N . VAL A 1 216 ? -10.133 -15.148 -14.734 1 98.38 216 VAL A N 1
ATOM 1725 C CA . VAL A 1 216 ? -11.148 -14.445 -15.516 1 98.38 216 VAL A CA 1
ATOM 1726 C C . VAL A 1 216 ? -10.781 -14.492 -17 1 98.38 216 VAL A C 1
ATOM 1728 O O . VAL A 1 216 ? -11.633 -14.266 -17.859 1 98.38 216 VAL A O 1
ATOM 1731 N N . ALA A 1 217 ? -9.547 -14.797 -17.297 1 98.38 217 ALA A N 1
ATOM 1732 C CA . ALA A 1 217 ? -9.133 -14.891 -18.703 1 98.38 217 ALA A CA 1
ATOM 1733 C C . ALA A 1 217 ? -9.773 -16.094 -19.375 1 98.38 217 ALA A C 1
ATOM 1735 O O . ALA A 1 217 ? -9.758 -16.203 -20.609 1 98.38 217 ALA A O 1
ATOM 1736 N N . ASN A 1 218 ? -10.328 -16.984 -18.609 1 97.94 218 ASN A N 1
ATOM 1737 C CA . ASN A 1 218 ? -11.023 -18.141 -19.172 1 97.94 218 ASN A CA 1
ATOM 1738 C C . ASN A 1 218 ? -12.508 -17.859 -19.359 1 97.94 218 ASN A C 1
ATOM 1740 O O . ASN A 1 218 ? -13.242 -18.703 -19.859 1 97.94 218 ASN A O 1
ATOM 1744 N N . VAL A 1 219 ? -13.008 -16.766 -18.938 1 97.81 219 VAL A N 1
ATOM 1745 C CA . VAL A 1 219 ? -14.383 -16.359 -19.219 1 97.81 219 VAL A CA 1
ATOM 1746 C C . VAL A 1 219 ? -14.461 -15.727 -20.609 1 97.81 219 VAL A C 1
ATOM 1748 O O . VAL A 1 219 ? -13.688 -14.828 -20.938 1 97.81 219 VAL A O 1
ATOM 1751 N N . PRO A 1 220 ? -15.383 -16.297 -21.453 1 96.5 220 PRO A N 1
ATOM 1752 C CA . PRO A 1 220 ? -15.555 -15.586 -22.719 1 96.5 220 PRO A CA 1
ATOM 1753 C C . PRO A 1 220 ? -15.773 -14.086 -22.531 1 96.5 220 PRO A C 1
ATOM 1755 O O . PRO A 1 220 ? -16.547 -13.672 -21.656 1 96.5 220 PRO A O 1
ATOM 1758 N N . TRP A 1 221 ? -15.086 -13.305 -23.344 1 97.19 221 TRP A N 1
ATOM 1759 C CA . TRP A 1 221 ? -15.016 -11.875 -23.078 1 97.19 221 TRP A CA 1
ATOM 1760 C C . TRP A 1 221 ? -16.422 -11.266 -23 1 97.19 221 TRP A C 1
ATOM 1762 O O . TRP A 1 221 ? -16.703 -10.461 -22.109 1 97.19 221 TRP A O 1
ATOM 1772 N N . ARG A 1 222 ? -17.281 -11.633 -23.938 1 97.19 222 ARG A N 1
ATOM 1773 C CA . ARG A 1 222 ? -18.625 -11.062 -23.969 1 97.19 222 ARG A CA 1
ATOM 1774 C C . ARG A 1 222 ? -19.359 -11.289 -22.656 1 97.19 222 ARG A C 1
ATOM 1776 O O . ARG A 1 222 ? -20.062 -10.406 -22.172 1 97.19 222 ARG A O 1
ATOM 1783 N N . GLN A 1 223 ? -19.125 -12.438 -22.109 1 97.5 223 GLN A N 1
ATOM 1784 C CA . GLN A 1 223 ? -19.75 -12.773 -20.828 1 97.5 223 GLN A CA 1
ATOM 1785 C C . GLN A 1 223 ? -19.109 -11.984 -19.688 1 97.5 223 GLN A C 1
ATOM 1787 O O . GLN A 1 223 ? -19.812 -11.484 -18.797 1 97.5 223 GLN A O 1
ATOM 1792 N N . LEU A 1 224 ? -17.797 -11.906 -19.688 1 98.5 224 LEU A N 1
ATOM 1793 C CA . LEU A 1 224 ? -17.094 -11.133 -18.656 1 98.5 224 LEU A CA 1
ATOM 1794 C C . LEU A 1 224 ? -17.5 -9.664 -18.719 1 98.5 224 LEU A C 1
ATOM 1796 O O . LEU A 1 224 ? -17.781 -9.055 -17.672 1 98.5 224 LEU A O 1
ATOM 1800 N N . GLU A 1 225 ? -17.484 -9.125 -19.891 1 98.5 225 GLU A N 1
ATOM 1801 C CA . GLU A 1 225 ? -17.891 -7.73 -20.062 1 98.5 225 GLU A CA 1
ATOM 1802 C C . GLU A 1 225 ? -19.297 -7.492 -19.531 1 98.5 225 GLU A C 1
ATOM 1804 O O . GLU A 1 225 ? -19.547 -6.512 -18.812 1 98.5 225 GLU A O 1
ATOM 1809 N N . ALA A 1 226 ? -20.219 -8.406 -19.875 1 98.38 226 ALA A N 1
ATOM 1810 C CA . ALA A 1 226 ? -21.594 -8.281 -19.391 1 98.38 226 ALA A CA 1
ATOM 1811 C C . ALA A 1 226 ? -21.656 -8.289 -17.875 1 98.38 226 ALA A C 1
ATOM 1813 O O . ALA A 1 226 ? -22.391 -7.504 -17.266 1 98.38 226 ALA A O 1
ATOM 1814 N N . TYR A 1 227 ? -20.953 -9.141 -17.312 1 98.56 227 TYR A N 1
ATOM 1815 C CA . TYR A 1 227 ? -20.906 -9.227 -15.859 1 98.56 227 TYR A CA 1
ATOM 1816 C C . TYR A 1 227 ? -20.359 -7.938 -15.25 1 98.56 227 TYR A C 1
ATOM 1818 O O . TYR A 1 227 ? -20.938 -7.402 -14.297 1 98.56 227 TYR A O 1
ATOM 1826 N N . LEU A 1 228 ? -19.25 -7.469 -15.781 1 98.75 228 LEU A N 1
ATOM 1827 C CA . LEU A 1 228 ? -18.609 -6.25 -15.289 1 98.75 228 LEU A CA 1
ATOM 1828 C C . LEU A 1 228 ? -19.547 -5.051 -15.438 1 98.75 228 LEU A C 1
ATOM 1830 O O . LEU A 1 228 ? -19.656 -4.223 -14.531 1 98.75 228 LEU A O 1
ATOM 1834 N N . MET A 1 229 ? -20.219 -4.961 -16.578 1 98.56 229 MET A N 1
ATOM 1835 C CA . MET A 1 229 ? -21.188 -3.891 -16.781 1 98.56 229 MET A CA 1
ATOM 1836 C C . MET A 1 229 ? -22.344 -4.008 -15.797 1 98.56 229 MET A C 1
ATOM 1838 O O . MET A 1 229 ? -22.875 -2.996 -15.336 1 98.56 229 MET A O 1
ATOM 1842 N N . GLY A 1 230 ? -22.734 -5.262 -15.516 1 98.38 230 GLY A N 1
ATOM 1843 C CA . GLY A 1 230 ? -23.703 -5.492 -14.461 1 98.38 230 GLY A CA 1
ATOM 1844 C C . GLY A 1 230 ? -23.25 -4.969 -13.109 1 98.38 230 GLY A C 1
ATOM 1845 O O . GLY A 1 230 ? -24.031 -4.328 -12.398 1 98.38 230 GLY A O 1
ATOM 1846 N N . LEU A 1 231 ? -22.016 -5.258 -12.719 1 98.44 231 LEU A N 1
ATOM 1847 C CA . LEU A 1 231 ? -21.469 -4.742 -11.477 1 98.44 231 LEU A CA 1
ATOM 1848 C C . LEU A 1 231 ? -21.5 -3.219 -11.453 1 98.44 231 LEU A C 1
ATOM 1850 O O . LEU A 1 231 ? -21.828 -2.617 -10.43 1 98.44 231 LEU A O 1
ATOM 1854 N N . LEU A 1 232 ? -21.125 -2.59 -12.57 1 97.94 232 LEU A N 1
ATOM 1855 C CA . LEU A 1 232 ? -21.047 -1.137 -12.672 1 97.94 232 LEU A CA 1
ATOM 1856 C C . LEU A 1 232 ? -22.438 -0.514 -12.578 1 97.94 232 LEU A C 1
ATOM 1858 O O . LEU A 1 232 ? -22.562 0.682 -12.305 1 97.94 232 LEU A O 1
ATOM 1862 N N . SER A 1 233 ? -23.469 -1.302 -12.773 1 96.75 233 SER A N 1
ATOM 1863 C CA . SER A 1 233 ? -24.828 -0.802 -12.672 1 96.75 233 SER A CA 1
ATOM 1864 C C . SER A 1 233 ? -25.312 -0.822 -11.227 1 96.75 233 SER A C 1
ATOM 1866 O O . SER A 1 233 ? -26.359 -0.256 -10.906 1 96.75 233 SER A O 1
ATOM 1868 N N . VAL A 1 234 ? -24.609 -1.536 -10.383 1 95.88 234 VAL A N 1
ATOM 1869 C CA . VAL A 1 234 ? -24.922 -1.516 -8.961 1 95.88 234 VAL A CA 1
ATOM 1870 C C . VAL A 1 234 ? -24.422 -0.215 -8.336 1 95.88 234 VAL A C 1
ATOM 1872 O O . VAL A 1 234 ? -23.219 0.035 -8.289 1 95.88 234 VAL A O 1
ATOM 1875 N N . PRO A 1 235 ? -25.281 0.622 -7.773 1 91.31 235 PRO A N 1
ATOM 1876 C CA . PRO A 1 235 ? -24.922 1.985 -7.379 1 91.31 235 PRO A CA 1
ATOM 1877 C C . PRO A 1 235 ? -23.859 2.02 -6.281 1 91.31 235 PRO A C 1
ATOM 1879 O O . PRO A 1 235 ? -23.078 2.969 -6.203 1 91.31 235 PRO A O 1
ATOM 1882 N N . THR A 1 236 ? -23.797 1.006 -5.461 1 91.44 236 THR A N 1
ATOM 1883 C CA . THR A 1 236 ? -22.953 1.066 -4.277 1 91.44 236 THR A CA 1
ATOM 1884 C C . THR A 1 236 ? -21.547 0.55 -4.598 1 91.44 236 THR A C 1
ATOM 1886 O O . THR A 1 236 ? -20.625 0.731 -3.805 1 91.44 236 THR A O 1
ATOM 1889 N N . VAL A 1 237 ? -21.328 -0.069 -5.73 1 95 237 VAL A N 1
ATOM 1890 C CA . VAL A 1 237 ? -20.016 -0.608 -6.102 1 95 237 VAL A CA 1
ATOM 1891 C C . VAL A 1 237 ? -19.062 0.536 -6.402 1 95 237 VAL A C 1
ATOM 1893 O O . VAL A 1 237 ? -19.391 1.445 -7.168 1 95 237 VAL A O 1
ATOM 1896 N N . ARG A 1 238 ? -17.875 0.468 -5.73 1 94.38 238 ARG A N 1
ATOM 1897 C CA . ARG A 1 238 ? -16.906 1.542 -5.891 1 94.38 238 ARG A CA 1
ATOM 1898 C C . ARG A 1 238 ? -15.562 0.998 -6.379 1 94.38 238 ARG A C 1
ATOM 1900 O O . ARG A 1 238 ? -14.711 1.756 -6.852 1 94.38 238 ARG A O 1
ATOM 1907 N N . ASP A 1 239 ? -15.367 -0.294 -6.246 1 96.12 239 ASP A N 1
ATOM 1908 C CA . ASP A 1 239 ? -14.117 -0.936 -6.629 1 96.12 239 ASP A CA 1
ATOM 1909 C C . ASP A 1 239 ? -14.367 -2.281 -7.305 1 96.12 239 ASP A C 1
ATOM 1911 O O . ASP A 1 239 ? -15.148 -3.096 -6.805 1 96.12 239 ASP A O 1
ATOM 1915 N N . ILE A 1 240 ? -13.797 -2.469 -8.422 1 98.19 240 ILE A N 1
ATOM 1916 C CA . ILE A 1 240 ? -13.789 -3.754 -9.109 1 98.19 240 ILE A CA 1
ATOM 1917 C C . ILE A 1 240 ? -12.352 -4.176 -9.406 1 98.19 240 ILE A C 1
ATOM 1919 O O . ILE A 1 240 ? -11.586 -3.414 -10 1 98.19 240 ILE A O 1
ATOM 1923 N N . ARG A 1 241 ? -11.977 -5.281 -8.992 1 98.06 241 ARG A N 1
ATOM 1924 C CA . ARG A 1 241 ? -10.633 -5.812 -9.211 1 98.06 241 ARG A CA 1
ATOM 1925 C C . ARG A 1 241 ? -10.688 -7.148 -9.953 1 98.06 241 ARG A C 1
ATOM 1927 O O . ARG A 1 241 ? -11.266 -8.117 -9.445 1 98.06 241 ARG A O 1
ATOM 1934 N N . LEU A 1 242 ? -10.07 -7.211 -11.055 1 98.69 242 LEU A N 1
ATOM 1935 C CA . LEU A 1 242 ? -10.016 -8.438 -11.844 1 98.69 242 LEU A CA 1
ATOM 1936 C C . LEU A 1 242 ? -8.766 -9.242 -11.508 1 98.69 242 LEU A C 1
ATOM 1938 O O . LEU A 1 242 ? -7.645 -8.75 -11.672 1 98.69 242 LEU A O 1
ATOM 1942 N N . ALA A 1 243 ? -8.969 -10.422 -11.078 1 97.88 243 ALA A N 1
ATOM 1943 C CA . ALA A 1 243 ? -7.844 -11.289 -10.75 1 97.88 243 ALA A CA 1
ATOM 1944 C C . ALA A 1 243 ? -7.504 -12.203 -11.922 1 97.88 243 ALA A C 1
ATOM 1946 O O . ALA A 1 243 ? -8.344 -12.984 -12.383 1 97.88 243 ALA A O 1
ATOM 1947 N N . THR A 1 244 ? -6.277 -12.141 -12.375 1 98.56 244 THR A N 1
ATOM 1948 C CA . THR A 1 244 ? -5.906 -12.969 -13.516 1 98.56 244 THR A CA 1
ATOM 1949 C C . THR A 1 244 ? -4.406 -13.25 -13.516 1 98.56 244 THR A C 1
ATOM 1951 O O . THR A 1 244 ? -3.598 -12.328 -13.672 1 98.56 244 THR A O 1
ATOM 1954 N N . LYS A 1 245 ? -4.035 -14.422 -13.383 1 97.75 245 LYS A N 1
ATOM 1955 C CA . LYS A 1 245 ? -2.639 -14.805 -13.57 1 97.75 245 LYS A CA 1
ATOM 1956 C C . LYS A 1 245 ? -2.277 -14.867 -15.047 1 97.75 245 LYS A C 1
ATOM 1958 O O . LYS A 1 245 ? -1.098 -14.906 -15.406 1 97.75 245 LYS A O 1
ATOM 1963 N N . ALA A 1 246 ? -3.273 -14.844 -15.883 1 98.38 246 ALA A N 1
ATOM 1964 C CA . ALA A 1 246 ? -3.051 -14.914 -17.328 1 98.38 246 ALA A CA 1
ATOM 1965 C C . ALA A 1 246 ? -2.312 -13.672 -17.828 1 98.38 246 ALA A C 1
ATOM 1967 O O . ALA A 1 246 ? -1.745 -13.68 -18.922 1 98.38 246 ALA A O 1
ATOM 1968 N N . LEU A 1 247 ? -2.396 -12.625 -17.062 1 98.31 247 LEU A N 1
ATOM 1969 C CA . LEU A 1 247 ? -1.636 -11.445 -17.484 1 98.31 247 LEU A CA 1
ATOM 1970 C C . LEU A 1 247 ? -0.151 -11.773 -17.594 1 98.31 247 LEU A C 1
ATOM 1972 O O . LEU A 1 247 ? 0.524 -11.289 -18.516 1 98.31 247 LEU A O 1
ATOM 1976 N N . MET A 1 248 ? 0.303 -12.633 -16.703 1 97.75 248 MET A N 1
ATOM 1977 C CA . MET A 1 248 ? 1.696 -13.07 -16.75 1 97.75 248 MET A CA 1
ATOM 1978 C C . MET A 1 248 ? 1.836 -14.352 -17.562 1 97.75 248 MET A C 1
ATOM 1980 O O . MET A 1 248 ? 2.76 -14.484 -18.375 1 97.75 248 MET A O 1
ATOM 1984 N N . GLY A 1 249 ? 0.952 -15.258 -17.469 1 97.94 249 GLY A N 1
ATOM 1985 C CA . GLY A 1 249 ? 1.117 -16.594 -18.031 1 97.94 249 GLY A CA 1
ATOM 1986 C C . GLY A 1 249 ? 0.618 -16.719 -19.453 1 97.94 249 GLY A C 1
ATOM 1987 O O . GLY A 1 249 ? 0.986 -17.656 -20.156 1 97.94 249 GLY A O 1
ATOM 1988 N N . LEU A 1 250 ? -0.219 -15.836 -19.875 1 98.62 250 LEU A N 1
ATOM 1989 C CA . LEU A 1 250 ? -0.82 -15.781 -21.203 1 98.62 250 LEU A CA 1
ATOM 1990 C C . LEU A 1 250 ? -1.113 -14.344 -21.594 1 98.62 250 LEU A C 1
ATOM 1992 O O . LEU A 1 250 ? -2.256 -14 -21.906 1 98.62 250 LEU A O 1
ATOM 1996 N N . PRO A 1 251 ? -0.038 -13.516 -21.594 1 98.69 251 PRO A N 1
ATOM 1997 C CA . PRO A 1 251 ? -0.249 -12.094 -21.891 1 98.69 251 PRO A CA 1
ATOM 1998 C C . PRO A 1 251 ? -0.886 -11.867 -23.266 1 98.69 251 PRO A C 1
ATOM 2000 O O . PRO A 1 251 ? -1.558 -10.852 -23.469 1 98.69 251 PRO A O 1
ATOM 2003 N N . GLN A 1 252 ? -0.814 -12.812 -24.219 1 98.75 252 GLN A N 1
ATOM 2004 C CA . GLN A 1 252 ? -1.403 -12.734 -25.562 1 98.75 252 GLN A CA 1
ATOM 2005 C C . GLN A 1 252 ? -2.916 -12.555 -25.484 1 98.75 252 GLN A C 1
ATOM 2007 O O . GLN A 1 252 ? -3.512 -11.898 -26.344 1 98.75 252 GLN A O 1
ATOM 2012 N N . HIS A 1 253 ? -3.463 -13.125 -24.453 1 98.75 253 HIS A N 1
ATOM 2013 C CA . HIS A 1 253 ? -4.906 -13 -24.266 1 98.75 253 HIS A CA 1
ATOM 2014 C C . HIS A 1 253 ? -5.316 -11.539 -24.125 1 98.75 253 HIS A C 1
ATOM 2016 O O . HIS A 1 253 ? -6.258 -11.094 -24.781 1 98.75 253 HIS A O 1
ATOM 2022 N N . TRP A 1 254 ? -4.633 -10.773 -23.359 1 98.69 254 TRP A N 1
ATOM 2023 C CA . TRP A 1 254 ? -4.992 -9.398 -23 1 98.69 254 TRP A CA 1
ATOM 2024 C C . TRP A 1 254 ? -4.625 -8.43 -24.125 1 98.69 254 TRP A C 1
ATOM 2026 O O . TRP A 1 254 ? -4.945 -7.242 -24.047 1 98.69 254 TRP A O 1
ATOM 2036 N N . LEU A 1 255 ? -3.939 -8.969 -25.141 1 98.62 255 LEU A N 1
ATOM 2037 C CA . LEU A 1 255 ? -3.521 -8.141 -26.266 1 98.62 255 LEU A CA 1
ATOM 2038 C C . LEU A 1 255 ? -4.445 -8.344 -27.469 1 98.62 255 LEU A C 1
ATOM 2040 O O . LEU A 1 255 ? -4.293 -7.684 -28.5 1 98.62 255 LEU A O 1
ATOM 2044 N N . GLN A 1 256 ? -5.414 -9.25 -27.312 1 98.44 256 GLN A N 1
ATOM 2045 C CA . GLN A 1 256 ? -6.379 -9.469 -28.391 1 98.44 256 GLN A CA 1
ATOM 2046 C C . GLN A 1 256 ? -7.27 -8.242 -28.578 1 98.44 256 GLN A C 1
ATOM 2048 O O . GLN A 1 256 ? -7.688 -7.613 -27.609 1 98.44 256 GLN A O 1
ATOM 2053 N N . ASP A 1 257 ? -7.648 -7.988 -29.766 1 97.94 257 ASP A N 1
ATOM 2054 C CA . ASP A 1 257 ? -8.391 -6.777 -30.109 1 97.94 257 ASP A CA 1
ATOM 2055 C C . ASP A 1 257 ? -9.719 -6.715 -29.375 1 97.94 257 ASP A C 1
ATOM 2057 O O . ASP A 1 257 ? -10.086 -5.676 -28.812 1 97.94 257 ASP A O 1
ATOM 2061 N N . ASP A 1 258 ? -10.422 -7.801 -29.406 1 97.69 258 ASP A N 1
ATOM 2062 C CA . ASP A 1 258 ? -11.742 -7.809 -28.797 1 97.69 258 ASP A CA 1
ATOM 2063 C C . ASP A 1 258 ? -11.648 -7.59 -27.281 1 97.69 258 ASP A C 1
ATOM 2065 O O . ASP A 1 258 ? -12.492 -6.918 -26.703 1 97.69 258 ASP A O 1
ATOM 2069 N N . VAL A 1 259 ? -10.594 -8.148 -26.688 1 98.5 259 VAL A N 1
ATOM 2070 C CA . VAL A 1 259 ? -10.383 -7.984 -25.25 1 98.5 259 VAL A CA 1
ATOM 2071 C C . VAL A 1 259 ? -9.977 -6.543 -24.953 1 98.5 259 VAL A C 1
ATOM 2073 O O . VAL A 1 259 ? -10.508 -5.926 -24.016 1 98.5 259 VAL A O 1
ATOM 2076 N N . VAL A 1 260 ? -9.094 -5.992 -25.734 1 98.69 260 VAL A N 1
ATOM 2077 C CA . VAL A 1 260 ? -8.602 -4.629 -25.562 1 98.69 260 VAL A CA 1
ATOM 2078 C C . VAL A 1 260 ? -9.75 -3.643 -25.719 1 98.69 260 VAL A C 1
ATOM 2080 O O . VAL A 1 260 ? -9.953 -2.771 -24.859 1 98.69 260 VAL A O 1
ATOM 2083 N N . GLU A 1 261 ? -10.555 -3.785 -26.719 1 98.56 261 GLU A N 1
ATOM 2084 C CA . GLU A 1 261 ? -11.695 -2.902 -26.969 1 98.56 261 GLU A CA 1
ATOM 2085 C C . GLU A 1 261 ? -12.742 -3.033 -25.859 1 98.56 261 GLU A C 1
ATOM 2087 O O . GLU A 1 261 ? -13.289 -2.031 -25.391 1 98.56 261 GLU A O 1
ATOM 2092 N N . GLY A 1 262 ? -12.984 -4.27 -25.547 1 98.62 262 GLY A N 1
ATOM 2093 C CA . GLY A 1 262 ? -13.938 -4.512 -24.484 1 98.62 262 GLY A CA 1
ATOM 2094 C C . GLY A 1 262 ? -13.5 -3.932 -23.156 1 98.62 262 GLY A C 1
ATOM 2095 O O . GLY A 1 262 ? -14.305 -3.32 -22.438 1 98.62 262 GLY A O 1
ATOM 2096 N N . MET A 1 263 ? -12.25 -4.148 -22.812 1 98.69 263 MET A N 1
ATOM 2097 C CA . MET A 1 263 ? -11.711 -3.59 -21.578 1 98.69 263 MET A CA 1
ATOM 2098 C C . MET A 1 263 ? -11.797 -2.068 -21.578 1 98.69 263 MET A C 1
ATOM 2100 O O . MET A 1 263 ? -12.062 -1.453 -20.547 1 98.69 263 MET A O 1
ATOM 2104 N N . HIS A 1 264 ? -11.562 -1.488 -22.703 1 98.62 264 HIS A N 1
ATOM 2105 C CA . HIS A 1 264 ? -11.68 -0.041 -22.828 1 98.62 264 HIS A CA 1
ATOM 2106 C C . HIS A 1 264 ? -13.102 0.423 -22.516 1 98.62 264 HIS A C 1
ATOM 2108 O O . HIS A 1 264 ? -13.289 1.396 -21.781 1 98.62 264 HIS A O 1
ATOM 2114 N N . ARG A 1 265 ? -14.109 -0.268 -23.062 1 98.56 265 ARG A N 1
ATOM 2115 C CA . ARG A 1 265 ? -15.5 0.082 -22.797 1 98.56 265 ARG A CA 1
ATOM 2116 C C . ARG A 1 265 ? -15.82 -0.012 -21.312 1 98.56 265 ARG A C 1
ATOM 2118 O O . ARG A 1 265 ? -16.453 0.88 -20.75 1 98.56 265 ARG A O 1
ATOM 2125 N N . VAL A 1 266 ? -15.32 -1.06 -20.719 1 98.75 266 VAL A N 1
ATOM 2126 C CA . VAL A 1 266 ? -15.547 -1.259 -19.281 1 98.75 266 VAL A CA 1
ATOM 2127 C C . VAL A 1 266 ? -14.859 -0.153 -18.484 1 98.75 266 VAL A C 1
ATOM 2129 O O . VAL A 1 266 ? -15.453 0.431 -17.578 1 98.75 266 VAL A O 1
ATOM 2132 N N . ALA A 1 267 ? -13.648 0.127 -18.859 1 98.06 267 ALA A N 1
ATOM 2133 C CA . ALA A 1 267 ? -12.844 1.103 -18.125 1 98.06 267 ALA A CA 1
ATOM 2134 C C . ALA A 1 267 ? -13.453 2.5 -18.234 1 98.06 267 ALA A C 1
ATOM 2136 O O . ALA A 1 267 ? -13.492 3.238 -17.25 1 98.06 267 ALA A O 1
ATOM 2137 N N . VAL A 1 268 ? -13.898 2.895 -19.375 1 97 268 VAL A N 1
ATOM 2138 C CA . VAL A 1 268 ? -14.516 4.195 -19.594 1 97 268 VAL A CA 1
ATOM 2139 C C . VAL A 1 268 ? -15.781 4.309 -18.734 1 97 268 VAL A C 1
ATOM 2141 O O . VAL A 1 268 ? -16.031 5.34 -18.109 1 97 268 VAL A O 1
ATOM 2144 N N . THR A 1 269 ? -16.578 3.252 -18.797 1 97.94 269 THR A N 1
ATOM 2145 C CA . THR A 1 269 ? -17.797 3.236 -18 1 97.94 269 THR A CA 1
ATOM 2146 C C . THR A 1 269 ? -17.484 3.342 -16.516 1 97.94 269 THR A C 1
ATOM 2148 O O . THR A 1 269 ? -18.141 4.078 -15.781 1 97.94 269 THR A O 1
ATOM 2151 N N . ALA A 1 270 ? -16.484 2.617 -16.062 1 97.25 270 ALA A N 1
ATOM 2152 C CA . ALA A 1 270 ? -16.062 2.67 -14.664 1 97.25 270 ALA A CA 1
ATOM 2153 C C . ALA A 1 270 ? -15.641 4.086 -14.266 1 97.25 270 ALA A C 1
ATOM 2155 O O . ALA A 1 270 ? -16.062 4.594 -13.227 1 97.25 270 ALA A O 1
ATOM 2156 N N . GLU A 1 271 ? -14.875 4.668 -15.062 1 92.38 271 GLU A N 1
ATOM 2157 C CA . GLU A 1 271 ? -14.414 6.027 -14.805 1 92.38 271 GLU A CA 1
ATOM 2158 C C . GLU A 1 271 ? -15.586 6.996 -14.688 1 92.38 271 GLU A C 1
ATOM 2160 O O . GLU A 1 271 ? -15.633 7.812 -13.766 1 92.38 271 GLU A O 1
ATOM 2165 N N . ARG A 1 272 ? -16.5 6.93 -15.617 1 92.25 272 ARG A N 1
ATOM 2166 C CA . ARG A 1 272 ? -17.672 7.805 -15.625 1 92.25 272 ARG A CA 1
ATOM 2167 C C . ARG A 1 272 ? -18.5 7.625 -14.359 1 92.25 272 ARG A C 1
ATOM 2169 O O . ARG A 1 272 ? -19.094 8.586 -13.867 1 92.25 272 ARG A O 1
ATOM 2176 N N . ARG A 1 273 ? -18.484 6.449 -13.852 1 92 273 ARG A N 1
ATOM 2177 C CA . ARG A 1 273 ? -19.281 6.133 -12.672 1 92 273 ARG A CA 1
ATOM 2178 C C . ARG A 1 273 ? -18.484 6.367 -11.398 1 92 273 ARG A C 1
ATOM 2180 O O . ARG A 1 273 ? -19 6.215 -10.289 1 92 273 ARG A O 1
ATOM 2187 N N . GLY A 1 274 ? -17.25 6.73 -11.508 1 88.38 274 GLY A N 1
ATOM 2188 C CA . GLY A 1 274 ? -16.391 6.938 -10.352 1 88.38 274 GLY A CA 1
ATOM 2189 C C . GLY A 1 274 ? -15.984 5.645 -9.68 1 88.38 274 GLY A C 1
ATOM 2190 O O . GLY A 1 274 ? -15.812 5.602 -8.461 1 88.38 274 GLY A O 1
ATOM 2191 N N . VAL A 1 275 ? -15.945 4.531 -10.422 1 94.62 275 VAL A N 1
ATOM 2192 C CA . VAL A 1 275 ? -15.57 3.223 -9.898 1 94.62 275 VAL A CA 1
ATOM 2193 C C . VAL A 1 275 ? -14.117 2.92 -10.258 1 94.62 275 VAL A C 1
ATOM 2195 O O . VAL A 1 275 ? -13.695 3.119 -11.398 1 94.62 275 VAL A O 1
ATOM 2198 N N . ASN A 1 276 ? -13.367 2.516 -9.219 1 94.75 276 ASN A N 1
ATOM 2199 C CA . ASN A 1 276 ? -11.984 2.109 -9.453 1 94.75 276 ASN A CA 1
ATOM 2200 C C . ASN A 1 276 ? -11.914 0.722 -10.086 1 94.75 276 ASN A C 1
ATOM 2202 O O . ASN A 1 276 ? -12.367 -0.259 -9.492 1 94.75 276 ASN A O 1
ATOM 2206 N N . LEU A 1 277 ? -11.391 0.628 -11.305 1 97.38 277 LEU A N 1
ATOM 2207 C CA . LEU A 1 277 ? -11.18 -0.643 -11.992 1 97.38 277 LEU A CA 1
ATOM 2208 C C . LEU A 1 277 ? -9.695 -1.005 -12.023 1 97.38 277 LEU A C 1
ATOM 2210 O O . LEU A 1 277 ? -8.883 -0.245 -12.547 1 97.38 277 LEU A O 1
ATOM 2214 N N . ALA A 1 278 ? -9.359 -2.15 -11.469 1 97.88 278 ALA A N 1
ATOM 2215 C CA . ALA A 1 278 ? -7.965 -2.576 -11.422 1 97.88 278 ALA A CA 1
ATOM 2216 C C . ALA A 1 278 ? -7.832 -4.047 -11.805 1 97.88 278 ALA A C 1
ATOM 2218 O O . ALA A 1 278 ? -8.82 -4.777 -11.859 1 97.88 278 ALA A O 1
ATOM 2219 N N . VAL A 1 279 ? -6.621 -4.418 -12.164 1 98.56 279 VAL A N 1
ATOM 2220 C CA . VAL A 1 279 ? -6.277 -5.805 -12.453 1 98.56 279 VAL A CA 1
ATOM 2221 C C . VAL A 1 279 ? -5.215 -6.289 -11.469 1 98.56 279 VAL A C 1
ATOM 2223 O O . VAL A 1 279 ? -4.25 -5.574 -11.188 1 98.56 279 VAL A O 1
ATOM 2226 N N . HIS A 1 280 ? -5.461 -7.422 -10.883 1 98.38 280 HIS A N 1
ATOM 2227 C CA . HIS A 1 280 ? -4.5 -8.055 -9.977 1 98.38 280 HIS A CA 1
ATOM 2228 C C . HIS A 1 280 ? -3.883 -9.297 -10.617 1 98.38 280 HIS A C 1
ATOM 2230 O O . HIS A 1 280 ? -4.574 -10.289 -10.852 1 98.38 280 HIS A O 1
ATOM 2236 N N . THR A 1 281 ? -2.613 -9.219 -10.891 1 98.56 281 THR A N 1
ATOM 2237 C CA . THR A 1 281 ? -1.897 -10.359 -11.453 1 98.56 281 THR A CA 1
ATOM 2238 C C . THR A 1 281 ? -1.167 -11.133 -10.359 1 98.56 281 THR A C 1
ATOM 2240 O O . THR A 1 281 ? -1.306 -10.82 -9.172 1 98.56 281 THR A O 1
ATOM 2243 N N . HIS A 1 282 ? -0.508 -12.219 -10.781 1 97.81 282 HIS A N 1
ATOM 2244 C CA . HIS A 1 282 ? 0.165 -13.125 -9.859 1 97.81 282 HIS A CA 1
ATOM 2245 C C . HIS A 1 282 ? 1.513 -13.57 -10.406 1 97.81 282 HIS A C 1
ATOM 2247 O O . HIS A 1 282 ? 1.587 -14.539 -11.172 1 97.81 282 HIS A O 1
ATOM 2253 N N . VAL A 1 283 ? 2.512 -12.883 -10.031 1 98.62 283 VAL A N 1
ATOM 2254 C CA . VAL A 1 283 ? 3.881 -13.211 -10.414 1 98.62 283 VAL A CA 1
ATOM 2255 C C . VAL A 1 283 ? 4.676 -13.641 -9.188 1 98.62 283 VAL A C 1
ATOM 2257 O O . VAL A 1 283 ? 4.766 -12.898 -8.203 1 98.62 283 VAL A O 1
ATOM 2260 N N . ASN A 1 284 ? 5.301 -14.789 -9.25 1 98.56 284 ASN A N 1
ATOM 2261 C CA . ASN A 1 284 ? 6.008 -15.305 -8.086 1 98.56 284 ASN A CA 1
ATOM 2262 C C . ASN A 1 284 ? 7.523 -15.219 -8.266 1 98.56 284 ASN A C 1
ATOM 2264 O O . ASN A 1 284 ? 8.273 -15.328 -7.297 1 98.56 284 ASN A O 1
ATOM 2268 N N . HIS A 1 285 ? 7.977 -15.086 -9.43 1 98.31 285 HIS A N 1
ATOM 2269 C CA . HIS A 1 285 ? 9.406 -15.008 -9.711 1 98.31 285 HIS A CA 1
ATOM 2270 C C . HIS A 1 285 ? 9.688 -14.094 -10.891 1 98.31 285 HIS A C 1
ATOM 2272 O O . HIS A 1 285 ? 8.906 -14.047 -11.844 1 98.31 285 HIS A O 1
ATOM 2278 N N . VAL A 1 286 ? 10.836 -13.445 -10.906 1 98 286 VAL A N 1
ATOM 2279 C CA . VAL A 1 286 ? 11.195 -12.406 -11.867 1 98 286 VAL A CA 1
ATOM 2280 C C . VAL A 1 286 ? 11.305 -13.008 -13.266 1 98 286 VAL A C 1
ATOM 2282 O O . VAL A 1 286 ? 11.008 -12.336 -14.258 1 98 286 VAL A O 1
ATOM 2285 N N . ASN A 1 287 ? 11.602 -14.32 -13.359 1 97.56 287 ASN A N 1
ATOM 2286 C CA . ASN A 1 287 ? 11.75 -14.984 -14.648 1 97.56 287 ASN A CA 1
ATOM 2287 C C . ASN A 1 287 ? 10.461 -14.945 -15.453 1 97.56 287 ASN A C 1
ATOM 2289 O O . ASN A 1 287 ? 10.492 -15.031 -16.688 1 97.56 287 ASN A O 1
ATOM 2293 N N . SER A 1 288 ? 9.352 -14.766 -14.773 1 97.88 288 SER A N 1
ATOM 2294 C CA . SER A 1 288 ? 8.055 -14.82 -15.43 1 97.88 288 SER A CA 1
ATOM 2295 C C . SER A 1 288 ? 7.691 -13.484 -16.062 1 97.88 288 SER A C 1
ATOM 2297 O O . SER A 1 288 ? 6.676 -13.367 -16.75 1 97.88 288 SER A O 1
ATOM 2299 N N . LEU A 1 289 ? 8.5 -12.469 -15.805 1 98.12 289 LEU A N 1
ATOM 2300 C CA . LEU A 1 289 ? 8.25 -11.148 -16.375 1 98.12 289 LEU A CA 1
ATOM 2301 C C . LEU A 1 289 ? 8.977 -10.992 -17.703 1 98.12 289 LEU A C 1
ATOM 2303 O O . LEU A 1 289 ? 10.203 -11.094 -17.766 1 98.12 289 LEU A O 1
ATOM 2307 N N . THR A 1 290 ? 8.25 -10.805 -18.766 1 98.06 290 THR A N 1
ATOM 2308 C CA . THR A 1 290 ? 8.797 -10.648 -20.109 1 98.06 290 THR A CA 1
ATOM 2309 C C . THR A 1 290 ? 8.32 -9.336 -20.734 1 98.06 290 THR A C 1
ATOM 2311 O O . THR A 1 290 ? 7.379 -8.719 -20.25 1 98.06 290 THR A O 1
ATOM 2314 N N . PRO A 1 291 ? 8.969 -8.906 -21.797 1 97.69 291 PRO A N 1
ATOM 2315 C CA . PRO A 1 291 ? 8.5 -7.719 -22.516 1 97.69 291 PRO A CA 1
ATOM 2316 C C . PRO A 1 291 ? 7.051 -7.855 -22.984 1 97.69 291 PRO A C 1
ATOM 2318 O O . PRO A 1 291 ? 6.309 -6.867 -23 1 97.69 291 PRO A O 1
ATOM 2321 N N . THR A 1 292 ? 6.652 -9.078 -23.375 1 98.31 292 THR A N 1
ATOM 2322 C CA . THR A 1 292 ? 5.27 -9.289 -23.781 1 98.31 292 THR A CA 1
ATOM 2323 C C . THR A 1 292 ? 4.316 -9.039 -22.625 1 98.31 292 THR A C 1
ATOM 2325 O O . THR A 1 292 ? 3.248 -8.453 -22.797 1 98.31 292 THR A O 1
ATOM 2328 N N . VAL A 1 293 ? 4.691 -9.453 -21.438 1 98.56 293 VAL A N 1
ATOM 2329 C CA . VAL A 1 293 ? 3.893 -9.195 -20.25 1 98.56 293 VAL A CA 1
ATOM 2330 C C . VAL A 1 293 ? 3.797 -7.691 -20 1 98.56 293 VAL A C 1
ATOM 2332 O O . VAL A 1 293 ? 2.707 -7.156 -19.781 1 98.56 293 VAL A O 1
ATOM 2335 N N . ALA A 1 294 ? 4.953 -7.023 -20.062 1 98.06 294 ALA A N 1
ATOM 2336 C CA . ALA A 1 294 ? 4.984 -5.574 -19.875 1 98.06 294 ALA A CA 1
ATOM 2337 C C . ALA A 1 294 ? 4.105 -4.863 -20.891 1 98.06 294 ALA A C 1
ATOM 2339 O O . ALA A 1 294 ? 3.414 -3.898 -20.562 1 98.06 294 ALA A O 1
ATOM 2340 N N . ARG A 1 295 ? 4.129 -5.324 -22.125 1 98.19 295 ARG A N 1
ATOM 2341 C CA . ARG A 1 295 ? 3.303 -4.746 -23.188 1 98.19 295 ARG A CA 1
ATOM 2342 C C . ARG A 1 295 ? 1.819 -4.91 -22.859 1 98.19 295 ARG A C 1
ATOM 2344 O O . ARG A 1 295 ? 1.027 -3.99 -23.094 1 98.19 295 ARG A O 1
ATOM 2351 N N . ALA A 1 296 ? 1.451 -6.082 -22.406 1 98.75 296 ALA A N 1
ATOM 2352 C CA . ALA A 1 296 ? 0.059 -6.32 -22.031 1 98.75 296 ALA A CA 1
ATOM 2353 C C . ALA A 1 296 ? -0.368 -5.395 -20.906 1 98.75 296 ALA A C 1
ATOM 2355 O O . ALA A 1 296 ? -1.477 -4.852 -20.922 1 98.75 296 ALA A O 1
ATOM 2356 N N . VAL A 1 297 ? 0.483 -5.191 -19.938 1 98.25 297 VAL A N 1
ATOM 2357 C CA . VAL A 1 297 ? 0.208 -4.309 -18.797 1 98.25 297 VAL A CA 1
ATOM 2358 C C . VAL A 1 297 ? 0.027 -2.875 -19.297 1 98.25 297 VAL A C 1
ATOM 2360 O O . VAL A 1 297 ? -0.947 -2.207 -18.938 1 98.25 297 VAL A O 1
ATOM 2363 N N . ARG A 1 298 ? 0.956 -2.441 -20.109 1 96.5 298 ARG A N 1
ATOM 2364 C CA . ARG A 1 298 ? 0.871 -1.1 -20.688 1 96.5 298 ARG A CA 1
ATOM 2365 C C . ARG A 1 298 ? -0.437 -0.907 -21.438 1 96.5 298 ARG A C 1
ATOM 2367 O O . ARG A 1 298 ? -1.073 0.143 -21.328 1 96.5 298 ARG A O 1
ATOM 2374 N N . THR A 1 299 ? -0.804 -1.918 -22.188 1 98.31 299 THR A N 1
ATOM 2375 C CA . THR A 1 299 ? -2.043 -1.864 -22.953 1 98.31 299 THR A CA 1
ATOM 2376 C C . THR A 1 299 ? -3.246 -1.689 -22.031 1 98.31 299 THR A C 1
ATOM 2378 O O . THR A 1 299 ? -4.113 -0.852 -22.281 1 98.31 299 THR A O 1
ATOM 2381 N N . LEU A 1 300 ? -3.277 -2.436 -20.953 1 98.25 300 LEU A N 1
ATOM 2382 C CA . LEU A 1 300 ? -4.371 -2.332 -20 1 98.25 300 LEU A CA 1
ATOM 2383 C C . LEU A 1 300 ? -4.438 -0.933 -19.391 1 98.25 300 LEU A C 1
ATOM 2385 O O . LEU A 1 300 ? -5.523 -0.359 -19.266 1 98.25 300 LEU A O 1
ATOM 2389 N N . LEU A 1 301 ? -3.305 -0.397 -19.047 1 94.69 301 LEU A N 1
ATOM 2390 C CA . LEU A 1 301 ? -3.256 0.939 -18.469 1 94.69 301 LEU A CA 1
ATOM 2391 C C . LEU A 1 301 ? -3.684 1.991 -19.484 1 94.69 301 LEU A C 1
ATOM 2393 O O . LEU A 1 301 ? -4.426 2.918 -19.141 1 94.69 301 LEU A O 1
ATOM 2397 N N . GLU A 1 302 ? -3.283 1.828 -20.688 1 93.88 302 GLU A N 1
ATOM 2398 C CA . GLU A 1 302 ? -3.59 2.775 -21.75 1 93.88 302 GLU A CA 1
ATOM 2399 C C . GLU A 1 302 ? -5.086 2.807 -22.047 1 93.88 302 GLU A C 1
ATOM 2401 O O . GLU A 1 302 ? -5.637 3.861 -22.375 1 93.88 302 GLU A O 1
ATOM 2406 N N . VAL A 1 303 ? -5.727 1.698 -21.906 1 96.5 303 VAL A N 1
ATOM 2407 C CA . VAL A 1 303 ? -7.133 1.66 -22.281 1 96.5 303 VAL A CA 1
ATOM 2408 C C . VAL A 1 303 ? -7.996 2.145 -21.125 1 96.5 303 VAL A C 1
ATOM 2410 O O . VAL A 1 303 ? -9.211 2.297 -21.266 1 96.5 303 VAL A O 1
ATOM 2413 N N . GLY A 1 304 ? -7.441 2.277 -19.938 1 94.69 304 GLY A N 1
ATOM 2414 C CA . GLY A 1 304 ? -8.188 2.973 -18.906 1 94.69 304 GLY A CA 1
ATOM 2415 C C . GLY A 1 304 ? -8.203 2.234 -17.578 1 94.69 304 GLY A C 1
ATOM 2416 O O . GLY A 1 304 ? -8.773 2.717 -16.609 1 94.69 304 GLY A O 1
ATOM 2417 N N . VAL A 1 305 ? -7.574 1.053 -17.484 1 96.81 305 VAL A N 1
ATOM 2418 C CA . VAL A 1 305 ? -7.434 0.365 -16.203 1 96.81 305 VAL A CA 1
ATOM 2419 C C . VAL A 1 305 ? -6.613 1.224 -15.242 1 96.81 305 VAL A C 1
ATOM 2421 O O . VAL A 1 305 ? -5.543 1.717 -15.602 1 96.81 305 VAL A O 1
ATOM 2424 N N . ARG A 1 306 ? -7.105 1.399 -14.039 1 94.12 306 ARG A N 1
ATOM 2425 C CA . ARG A 1 306 ? -6.516 2.352 -13.109 1 94.12 306 ARG A CA 1
ATOM 2426 C C . ARG A 1 306 ? -5.152 1.868 -12.625 1 94.12 306 ARG A C 1
ATOM 2428 O O . ARG A 1 306 ? -4.219 2.662 -12.484 1 94.12 306 ARG A O 1
ATOM 2435 N N . ASP A 1 307 ? -5.105 0.587 -12.32 1 95.75 307 ASP A N 1
ATOM 2436 C CA . ASP A 1 307 ? -3.873 0.037 -11.773 1 95.75 307 ASP A CA 1
ATOM 2437 C C . ASP A 1 307 ? -3.756 -1.457 -12.07 1 95.75 307 ASP A C 1
ATOM 2439 O O . ASP A 1 307 ? -4.766 -2.145 -12.219 1 95.75 307 ASP A O 1
ATOM 2443 N N . VAL A 1 308 ? -2.549 -1.854 -12.203 1 98.06 308 VAL A N 1
ATOM 2444 C CA . VAL A 1 308 ? -2.207 -3.273 -12.203 1 98.06 308 VAL A CA 1
ATOM 2445 C C . VAL A 1 308 ? -1.335 -3.602 -11 1 98.06 308 VAL A C 1
ATOM 2447 O O . VAL A 1 308 ? -0.293 -2.977 -10.789 1 98.06 308 VAL A O 1
ATOM 2450 N N . ARG A 1 309 ? -1.815 -4.504 -10.172 1 98.44 309 ARG A N 1
ATOM 2451 C CA . ARG A 1 309 ? -1.113 -4.867 -8.945 1 98.44 309 ARG A CA 1
ATOM 2452 C C . ARG A 1 309 ? -0.753 -6.348 -8.938 1 98.44 309 ARG A C 1
ATOM 2454 O O . ARG A 1 309 ? -1.381 -7.148 -9.633 1 98.44 309 ARG A O 1
ATOM 2461 N N . ASN A 1 310 ? 0.284 -6.715 -8.219 1 98.62 310 ASN A N 1
ATOM 2462 C CA . ASN A 1 310 ? 0.716 -8.102 -8.141 1 98.62 310 ASN A CA 1
ATOM 2463 C C . ASN A 1 310 ? 0.462 -8.695 -6.754 1 98.62 310 ASN A C 1
ATOM 2465 O O . ASN A 1 310 ? 0.811 -8.078 -5.742 1 98.62 310 ASN A O 1
ATOM 2469 N N . GLN A 1 311 ? -0.145 -9.82 -6.703 1 97.12 311 GLN A N 1
ATOM 2470 C CA . GLN A 1 311 ? -0.327 -10.625 -5.504 1 97.12 311 GLN A CA 1
ATOM 2471 C C . GLN A 1 311 ? 0.386 -11.969 -5.629 1 97.12 311 GLN A C 1
ATOM 2473 O O . GLN A 1 311 ? -0.202 -12.945 -6.09 1 97.12 311 GLN A O 1
ATOM 2478 N N . GLY A 1 312 ? 1.602 -12.055 -5.168 1 97.62 312 GLY A N 1
ATOM 2479 C CA . GLY A 1 312 ? 2.352 -13.297 -5.246 1 97.62 312 GLY A CA 1
ATOM 2480 C C . GLY A 1 312 ? 2.189 -14.18 -4.02 1 97.62 312 GLY A C 1
ATOM 2481 O O . GLY A 1 312 ? 1.433 -13.844 -3.107 1 97.62 312 GLY A O 1
ATOM 2482 N N . VAL A 1 313 ? 2.811 -15.328 -4.039 1 98.5 313 VAL A N 1
ATOM 2483 C CA . VAL A 1 313 ? 2.844 -16.266 -2.922 1 98.5 313 VAL A CA 1
ATOM 2484 C C . VAL A 1 313 ? 4.293 -16.562 -2.539 1 98.5 313 VAL A C 1
ATOM 2486 O O . VAL A 1 313 ? 5.133 -16.812 -3.408 1 98.5 313 VAL A O 1
ATOM 2489 N N . LEU A 1 314 ? 4.547 -16.469 -1.24 1 98.5 314 LEU A N 1
ATOM 2490 C CA . LEU A 1 314 ? 5.863 -16.828 -0.73 1 98.5 314 LEU A CA 1
ATOM 2491 C C . LEU A 1 314 ? 6.055 -18.344 -0.752 1 98.5 314 LEU A C 1
ATOM 2493 O O . LEU A 1 314 ? 5.277 -19.078 -0.142 1 98.5 314 LEU A O 1
ATOM 2497 N N . MET A 1 315 ? 7.098 -18.781 -1.407 1 98.56 315 MET A N 1
ATOM 2498 C CA . MET A 1 315 ? 7.34 -20.219 -1.515 1 98.56 315 MET A CA 1
ATOM 2499 C C . MET A 1 315 ? 8.828 -20.531 -1.372 1 98.56 315 MET A C 1
ATOM 2501 O O . MET A 1 315 ? 9.656 -19.938 -2.068 1 98.56 315 MET A O 1
ATOM 2505 N N . ARG A 1 316 ? 9.172 -21.484 -0.507 1 97.94 316 ARG A N 1
ATOM 2506 C CA . ARG A 1 316 ? 10.531 -22 -0.43 1 97.94 316 ARG A CA 1
ATOM 2507 C C . ARG A 1 316 ? 10.977 -22.578 -1.772 1 97.94 316 ARG A C 1
ATOM 2509 O O . ARG A 1 316 ? 10.227 -23.328 -2.408 1 97.94 316 ARG A O 1
ATOM 2516 N N . GLY A 1 317 ? 12.148 -22.141 -2.129 1 97.06 317 GLY A N 1
ATOM 2517 C CA . GLY A 1 317 ? 12.695 -22.641 -3.377 1 97.06 317 GLY A CA 1
ATOM 2518 C C . GLY A 1 317 ? 12.258 -21.844 -4.586 1 97.06 317 GLY A C 1
ATOM 2519 O O . GLY A 1 317 ? 12.695 -22.109 -5.707 1 97.06 317 GLY A O 1
ATOM 2520 N N . VAL A 1 318 ? 11.43 -20.844 -4.379 1 98.38 318 VAL A N 1
ATOM 2521 C CA . VAL A 1 318 ? 10.93 -20.047 -5.492 1 98.38 318 VAL A CA 1
ATOM 2522 C C . VAL A 1 318 ? 11.305 -18.578 -5.281 1 98.38 318 VAL A C 1
ATOM 2524 O O . VAL A 1 318 ? 12.039 -18 -6.082 1 98.38 318 VAL A O 1
ATOM 2527 N N . ASN A 1 319 ? 10.844 -17.984 -4.156 1 98.5 319 ASN A N 1
ATOM 2528 C CA . ASN A 1 319 ? 11.055 -16.562 -3.98 1 98.5 319 ASN A CA 1
ATOM 2529 C C . ASN A 1 319 ? 11.25 -16.188 -2.51 1 98.5 319 ASN A C 1
ATOM 2531 O O . ASN A 1 319 ? 11.25 -15.016 -2.148 1 98.5 319 ASN A O 1
ATOM 2535 N N . ALA A 1 320 ? 11.469 -17.109 -1.606 1 98.19 320 ALA A N 1
ATOM 2536 C CA . ALA A 1 320 ? 11.453 -16.875 -0.167 1 98.19 320 ALA A CA 1
ATOM 2537 C C . ALA A 1 320 ? 12.82 -16.391 0.322 1 98.19 320 ALA A C 1
ATOM 2539 O O . ALA A 1 320 ? 13.336 -16.891 1.321 1 98.19 320 ALA A O 1
ATOM 2540 N N . THR A 1 321 ? 13.469 -15.461 -0.35 1 98 321 THR A N 1
ATOM 2541 C CA . THR A 1 321 ? 14.641 -14.703 0.069 1 98 321 THR A CA 1
ATOM 2542 C C . THR A 1 321 ? 14.453 -13.219 -0.219 1 98 321 THR A C 1
ATOM 2544 O O . THR A 1 321 ? 13.68 -12.844 -1.105 1 98 321 THR A O 1
ATOM 2547 N N . ALA A 1 322 ? 15.156 -12.414 0.568 1 96.88 322 ALA A N 1
ATOM 2548 C CA . ALA A 1 322 ? 15.062 -10.969 0.38 1 96.88 322 ALA A CA 1
ATOM 2549 C C . ALA A 1 322 ? 15.516 -10.57 -1.021 1 96.88 322 ALA A C 1
ATOM 2551 O O . ALA A 1 322 ? 14.883 -9.734 -1.669 1 96.88 322 ALA A O 1
ATOM 2552 N N . ALA A 1 323 ? 16.562 -11.164 -1.48 1 96.88 323 ALA A N 1
ATOM 2553 C CA . ALA A 1 323 ? 17.109 -10.844 -2.799 1 96.88 323 ALA A CA 1
ATOM 2554 C C . ALA A 1 323 ? 16.094 -11.172 -3.9 1 96.88 323 ALA A C 1
ATOM 2556 O O . ALA A 1 323 ? 15.867 -10.359 -4.797 1 96.88 323 ALA A O 1
ATOM 2557 N N . ASP A 1 324 ? 15.477 -12.383 -3.84 1 97.75 324 ASP A N 1
ATOM 2558 C CA . ASP A 1 324 ? 14.5 -12.781 -4.848 1 97.75 324 ASP A CA 1
ATOM 2559 C C . ASP A 1 324 ? 13.312 -11.828 -4.871 1 97.75 324 ASP A C 1
ATOM 2561 O O . ASP A 1 324 ? 12.859 -11.422 -5.941 1 97.75 324 ASP A O 1
ATOM 2565 N N . LEU A 1 325 ? 12.828 -11.492 -3.721 1 98.31 325 LEU A N 1
ATOM 2566 C CA . LEU A 1 325 ? 11.656 -10.633 -3.623 1 98.31 325 LEU A CA 1
ATOM 2567 C C . LEU A 1 325 ? 11.977 -9.219 -4.113 1 98.31 325 LEU A C 1
ATOM 2569 O O . LEU A 1 325 ? 11.172 -8.617 -4.832 1 98.31 325 LEU A O 1
ATOM 2573 N N . LEU A 1 326 ? 13.133 -8.672 -3.689 1 97.38 326 LEU A N 1
ATOM 2574 C CA . LEU A 1 326 ? 13.516 -7.332 -4.117 1 97.38 326 LEU A CA 1
ATOM 2575 C C . LEU A 1 326 ? 13.719 -7.281 -5.625 1 97.38 326 LEU A C 1
ATOM 2577 O O . LEU A 1 326 ? 13.234 -6.363 -6.289 1 97.38 326 LEU A O 1
ATOM 2581 N N . ASP A 1 327 ? 14.391 -8.297 -6.188 1 97.19 327 ASP A N 1
ATOM 2582 C CA . ASP A 1 327 ? 14.555 -8.367 -7.637 1 97.19 327 ASP A CA 1
ATOM 2583 C C . ASP A 1 327 ? 13.195 -8.375 -8.344 1 97.19 327 ASP A C 1
ATOM 2585 O O . ASP A 1 327 ? 13 -7.656 -9.32 1 97.19 327 ASP A O 1
ATOM 2589 N N . LEU A 1 328 ? 12.328 -9.188 -7.855 1 98.25 328 LEU A N 1
ATOM 2590 C CA . LEU A 1 328 ? 10.992 -9.289 -8.438 1 98.25 328 LEU A CA 1
ATOM 2591 C C . LEU A 1 328 ? 10.258 -7.957 -8.352 1 98.25 328 LEU A C 1
ATOM 2593 O O . LEU A 1 328 ? 9.719 -7.477 -9.344 1 98.25 328 LEU A O 1
ATOM 2597 N N . CYS A 1 329 ? 10.273 -7.328 -7.188 1 97.94 329 CYS A N 1
ATOM 2598 C CA . CYS A 1 329 ? 9.516 -6.094 -6.969 1 97.94 329 CYS A CA 1
ATOM 2599 C C . CYS A 1 329 ? 10.07 -4.961 -7.828 1 97.94 329 CYS A C 1
ATOM 2601 O O . CYS A 1 329 ? 9.297 -4.188 -8.406 1 97.94 329 CYS A O 1
ATOM 2603 N N . PHE A 1 330 ? 11.398 -4.852 -7.93 1 96.19 330 PHE A N 1
ATOM 2604 C CA . PHE A 1 330 ? 11.992 -3.822 -8.773 1 96.19 330 PHE A CA 1
ATOM 2605 C C . PHE A 1 330 ? 11.633 -4.047 -10.234 1 96.19 330 PHE A C 1
ATOM 2607 O O . PHE A 1 330 ? 11.344 -3.092 -10.969 1 96.19 330 PHE A O 1
ATOM 2614 N N . ALA A 1 331 ? 11.578 -5.301 -10.656 1 97.19 331 ALA A N 1
ATOM 2615 C CA . ALA A 1 331 ? 11.211 -5.605 -12.039 1 97.19 331 ALA A CA 1
ATOM 2616 C C . ALA A 1 331 ? 9.734 -5.293 -12.289 1 97.19 331 ALA A C 1
ATOM 2618 O O . ALA A 1 331 ? 9.383 -4.73 -13.328 1 97.19 331 ALA A O 1
ATOM 2619 N N . LEU A 1 332 ? 8.891 -5.688 -11.359 1 97.81 332 LEU A N 1
ATOM 2620 C CA . LEU A 1 332 ? 7.461 -5.406 -11.469 1 97.81 332 LEU A CA 1
ATOM 2621 C C . LEU A 1 332 ? 7.215 -3.912 -11.633 1 97.81 332 LEU A C 1
ATOM 2623 O O . LEU A 1 332 ? 6.602 -3.482 -12.609 1 97.81 332 LEU A O 1
ATOM 2627 N N . GLN A 1 333 ? 7.746 -3.176 -10.727 1 94.62 333 GLN A N 1
ATOM 2628 C CA . GLN A 1 333 ? 7.453 -1.747 -10.672 1 94.62 333 GLN A CA 1
ATOM 2629 C C . GLN A 1 333 ? 8.211 -0.986 -11.75 1 94.62 333 GLN A C 1
ATOM 2631 O O . GLN A 1 333 ? 7.629 -0.18 -12.484 1 94.62 333 GLN A O 1
ATOM 2636 N N . GLY A 1 334 ? 9.461 -1.257 -11.906 1 91.88 334 GLY A N 1
ATOM 2637 C CA . GLY A 1 334 ? 10.352 -0.461 -12.734 1 91.88 334 GLY A CA 1
ATOM 2638 C C . GLY A 1 334 ? 10.266 -0.804 -14.211 1 91.88 334 GLY A C 1
ATOM 2639 O O . GLY A 1 334 ? 10.508 0.048 -15.062 1 91.88 334 GLY A O 1
ATOM 2640 N N . GLU A 1 335 ? 9.938 -2.049 -14.492 1 93.88 335 GLU A N 1
ATOM 2641 C CA . GLU A 1 335 ? 10.062 -2.477 -15.883 1 93.88 335 GLU A CA 1
ATOM 2642 C C . GLU A 1 335 ? 8.703 -2.869 -16.469 1 93.88 335 GLU A C 1
ATOM 2644 O O . GLU A 1 335 ? 8.477 -2.738 -17.672 1 93.88 335 GLU A O 1
ATOM 2649 N N . ALA A 1 336 ? 7.777 -3.281 -15.594 1 96.25 336 ALA A N 1
ATOM 2650 C CA . ALA A 1 336 ? 6.535 -3.824 -16.141 1 96.25 336 ALA A CA 1
ATOM 2651 C C . ALA A 1 336 ? 5.348 -2.93 -15.797 1 96.25 336 ALA A C 1
ATOM 2653 O O . ALA A 1 336 ? 4.246 -3.119 -16.328 1 96.25 336 ALA A O 1
ATOM 2654 N N . GLY A 1 337 ? 5.543 -1.967 -14.93 1 94.56 337 GLY A N 1
ATOM 2655 C CA . GLY A 1 337 ? 4.449 -1.086 -14.555 1 94.56 337 GLY A CA 1
ATOM 2656 C C . GLY A 1 337 ? 3.441 -1.75 -13.633 1 94.56 337 GLY A C 1
ATOM 2657 O O . GLY A 1 337 ? 2.268 -1.374 -13.617 1 94.56 337 GLY A O 1
ATOM 2658 N N . ILE A 1 338 ? 3.865 -2.785 -12.898 1 97.69 338 ILE A N 1
ATOM 2659 C CA . ILE A 1 338 ? 3.021 -3.535 -11.977 1 97.69 338 ILE A CA 1
ATOM 2660 C C . ILE A 1 338 ? 3.371 -3.158 -10.539 1 97.69 338 ILE A C 1
ATOM 2662 O O . ILE A 1 338 ? 4.539 -3.195 -10.148 1 97.69 338 ILE A O 1
ATOM 2666 N N . LEU A 1 339 ? 2.393 -2.812 -9.773 1 97.19 339 LEU A N 1
ATOM 2667 C CA . LEU A 1 339 ? 2.623 -2.434 -8.383 1 97.19 339 LEU A CA 1
ATOM 2668 C C . LEU A 1 339 ? 2.723 -3.666 -7.492 1 97.19 339 LEU A C 1
ATOM 2670 O O . LEU A 1 339 ? 1.777 -4.453 -7.406 1 97.19 339 LEU A O 1
ATOM 2674 N N . PRO A 1 340 ? 3.928 -3.887 -6.859 1 97.88 340 PRO A N 1
ATOM 2675 C CA . PRO A 1 340 ? 3.951 -4.93 -5.832 1 97.88 340 PRO A CA 1
ATOM 2676 C C . PRO A 1 340 ? 2.965 -4.664 -4.699 1 97.88 340 PRO A C 1
ATOM 2678 O O . PRO A 1 340 ? 3.006 -3.6 -4.078 1 97.88 340 PRO A O 1
ATOM 2681 N N . TYR A 1 341 ? 2.098 -5.613 -4.445 1 97.06 341 TYR A N 1
ATOM 2682 C CA . TYR A 1 341 ? 0.972 -5.395 -3.545 1 97.06 341 TYR A CA 1
ATOM 2683 C C . TYR A 1 341 ? 1.05 -6.328 -2.342 1 97.06 341 TYR A C 1
ATOM 2685 O O . TYR A 1 341 ? 1.406 -5.902 -1.24 1 97.06 341 TYR A O 1
ATOM 2693 N N . TYR A 1 342 ? 0.89 -7.672 -2.574 1 97.5 342 TYR A N 1
ATOM 2694 C CA . TYR A 1 342 ? 0.927 -8.688 -1.531 1 97.5 342 TYR A CA 1
ATOM 2695 C C . TYR A 1 342 ? 1.852 -9.836 -1.92 1 97.5 342 TYR A C 1
ATOM 2697 O O . TYR A 1 342 ? 1.995 -10.156 -3.104 1 97.5 342 TYR A O 1
ATOM 2705 N N . PHE A 1 343 ? 2.432 -10.32 -0.92 1 98.5 343 PHE A N 1
ATOM 2706 C CA . PHE A 1 343 ? 2.844 -11.719 -0.988 1 98.5 343 PHE A CA 1
ATOM 2707 C C . PHE A 1 343 ? 2.158 -12.539 0.1 1 98.5 343 PHE A C 1
ATOM 2709 O O . PHE A 1 343 ? 2.348 -12.281 1.29 1 98.5 343 PHE A O 1
ATOM 2716 N N . TYR A 1 344 ? 1.398 -13.5 -0.324 1 98.12 344 TYR A N 1
ATOM 2717 C CA . TYR A 1 344 ? 0.728 -14.391 0.615 1 98.12 344 TYR A CA 1
ATOM 2718 C C . TYR A 1 344 ? 1.673 -15.484 1.099 1 98.12 344 TYR A C 1
ATOM 2720 O O . TYR A 1 344 ? 2.471 -16.016 0.321 1 98.12 344 TYR A O 1
ATOM 2728 N N . MET A 1 345 ? 1.555 -15.766 2.373 1 98.12 345 MET A N 1
ATOM 2729 C CA . MET A 1 345 ? 2.094 -17.062 2.773 1 98.12 345 MET A CA 1
ATOM 2730 C C . MET A 1 345 ? 1.363 -18.203 2.061 1 98.12 345 MET A C 1
ATOM 2732 O O . MET A 1 345 ? 0.146 -18.141 1.88 1 98.12 345 MET A O 1
ATOM 2736 N N . CYS A 1 346 ? 2.129 -19.156 1.655 1 97.62 346 CYS A N 1
ATOM 2737 C CA . CYS A 1 346 ? 1.518 -20.312 1.002 1 97.62 346 CYS A CA 1
ATOM 2738 C C . CYS A 1 346 ? 0.502 -20.984 1.919 1 97.62 346 CYS A C 1
ATOM 2740 O O . CYS A 1 346 ? 0.811 -21.297 3.07 1 97.62 346 CYS A O 1
ATOM 2742 N N . ASP A 1 347 ? -0.681 -21.234 1.443 1 95.62 347 ASP A N 1
ATOM 2743 C CA . ASP A 1 347 ? -1.788 -21.75 2.246 1 95.62 347 ASP A CA 1
ATOM 2744 C C . ASP A 1 347 ? -1.549 -23.203 2.646 1 95.62 347 ASP A C 1
ATOM 2746 O O . ASP A 1 347 ? -0.77 -23.906 2.004 1 95.62 347 ASP A O 1
ATOM 2750 N N . MET A 1 348 ? -2.266 -23.578 3.703 1 95.56 348 MET A N 1
ATOM 2751 C CA . MET A 1 348 ? -2.15 -24.938 4.234 1 95.56 348 MET A CA 1
ATOM 2752 C C . MET A 1 348 ? -3.066 -25.891 3.48 1 95.56 348 MET A C 1
ATOM 2754 O O . MET A 1 348 ? -4.023 -26.422 4.051 1 95.56 348 MET A O 1
ATOM 2758 N N . ILE A 1 349 ? -2.717 -26.219 2.266 1 95.5 349 ILE A N 1
ATOM 2759 C CA . ILE A 1 349 ? -3.439 -27.188 1.456 1 95.5 349 ILE A CA 1
ATOM 2760 C C . ILE A 1 349 ? -2.656 -28.5 1.405 1 95.5 349 ILE A C 1
ATOM 2762 O O . ILE A 1 349 ? -1.468 -28.531 1.735 1 95.5 349 ILE A O 1
ATOM 2766 N N . PRO A 1 350 ? -3.297 -29.562 1.002 1 95.31 350 PRO A N 1
ATOM 2767 C CA . PRO A 1 350 ? -2.619 -30.859 0.949 1 95.31 350 PRO A CA 1
ATOM 2768 C C . PRO A 1 350 ? -1.403 -30.859 0.025 1 95.31 350 PRO A C 1
ATOM 2770 O O . PRO A 1 350 ? -1.439 -30.234 -1.044 1 95.31 350 PRO A O 1
ATOM 2773 N N . ASN A 1 351 ? -0.348 -31.484 0.522 1 96.06 351 ASN A N 1
ATOM 2774 C CA . ASN A 1 351 ? 0.876 -31.766 -0.223 1 96.06 351 ASN A CA 1
ATOM 2775 C C . ASN A 1 351 ? 1.581 -30.469 -0.634 1 96.06 351 ASN A C 1
ATOM 2777 O O . ASN A 1 351 ? 2.205 -30.406 -1.695 1 96.06 351 ASN A O 1
ATOM 2781 N N . ALA A 1 352 ? 1.504 -29.406 0.096 1 95.88 352 ALA A N 1
ATOM 2782 C CA . ALA A 1 352 ? 2.115 -28.125 -0.256 1 95.88 352 ALA A CA 1
ATOM 2783 C C . ALA A 1 352 ? 3.146 -27.703 0.787 1 95.88 352 ALA A C 1
ATOM 2785 O O . ALA A 1 352 ? 3.672 -26.594 0.737 1 95.88 352 ALA A O 1
ATOM 2786 N N . GLU A 1 353 ? 3.541 -28.531 1.72 1 96.31 353 GLU A N 1
ATOM 2787 C CA . GLU A 1 353 ? 4.355 -28.156 2.871 1 96.31 353 GLU A CA 1
ATOM 2788 C C . GLU A 1 353 ? 5.75 -27.719 2.439 1 96.31 353 GLU A C 1
ATOM 2790 O O . GLU A 1 353 ? 6.352 -26.828 3.059 1 96.31 353 GLU A O 1
ATOM 2795 N N . HIS A 1 354 ? 6.238 -28.344 1.39 1 96.69 354 HIS A N 1
ATOM 2796 C CA . HIS A 1 354 ? 7.59 -28.047 0.928 1 96.69 354 HIS A CA 1
ATOM 2797 C C . HIS A 1 354 ? 7.695 -26.609 0.452 1 96.69 354 HIS A C 1
ATOM 2799 O O . HIS A 1 354 ? 8.797 -26.062 0.356 1 96.69 354 HIS A O 1
ATOM 2805 N N . TRP A 1 355 ? 6.59 -25.969 0.11 1 98 355 TRP A N 1
ATOM 2806 C CA . TRP A 1 355 ? 6.582 -24.594 -0.346 1 98 355 TRP A CA 1
ATOM 2807 C C . TRP A 1 355 ? 6.418 -23.625 0.828 1 98 355 TRP A C 1
ATOM 2809 O O . TRP A 1 355 ? 6.82 -22.469 0.75 1 98 355 TRP A O 1
ATOM 2819 N N . ARG A 1 356 ? 5.871 -24 1.917 1 98 356 ARG A N 1
ATOM 2820 C CA . ARG A 1 356 ? 5.441 -23.109 2.994 1 98 356 ARG A CA 1
ATOM 2821 C C . ARG A 1 356 ? 6.633 -22.609 3.797 1 98 356 ARG A C 1
ATOM 2823 O O . ARG A 1 356 ? 7.617 -23.328 3.979 1 98 356 ARG A O 1
ATOM 2830 N N . VAL A 1 357 ? 6.551 -21.359 4.238 1 98.19 357 VAL A N 1
ATOM 2831 C CA . VAL A 1 357 ? 7.516 -20.75 5.145 1 98.19 357 VAL A CA 1
ATOM 2832 C C . VAL A 1 357 ? 6.879 -20.531 6.512 1 98.19 357 VAL A C 1
ATOM 2834 O O . VAL A 1 357 ? 5.672 -20.297 6.609 1 98.19 357 VAL A O 1
ATOM 2837 N N . PRO A 1 358 ? 7.652 -20.672 7.59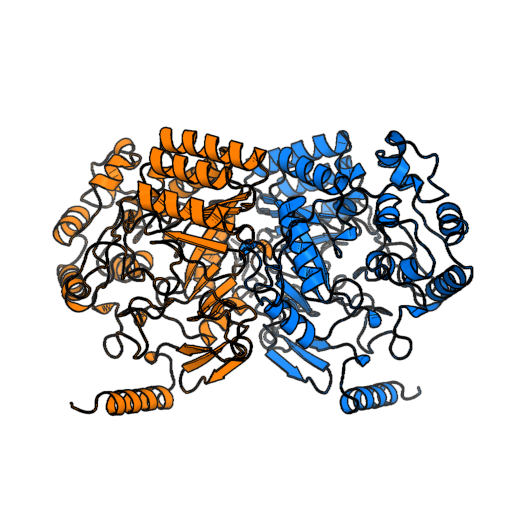 1 98.5 358 PRO A N 1
ATOM 2838 C CA . PRO A 1 358 ? 7.09 -20.312 8.891 1 98.5 358 PRO A CA 1
ATOM 2839 C C . PRO A 1 358 ? 6.855 -18.812 9.039 1 98.5 358 PRO A C 1
ATOM 2841 O O . PRO A 1 358 ? 7.473 -18.016 8.336 1 98.5 358 PRO A O 1
ATOM 2844 N N . VAL A 1 359 ? 5.988 -18.422 9.977 1 98.62 359 VAL A N 1
ATOM 2845 C CA . VAL A 1 359 ? 5.59 -17.031 10.172 1 98.62 359 VAL A CA 1
ATOM 2846 C C . VAL A 1 359 ? 6.82 -16.188 10.477 1 98.62 359 VAL A C 1
ATOM 2848 O O . VAL A 1 359 ? 6.973 -15.086 9.93 1 98.62 359 VAL A O 1
ATOM 2851 N N . TRP A 1 360 ? 7.758 -16.688 11.305 1 98.25 360 TRP A N 1
ATOM 2852 C CA . TRP A 1 360 ? 8.922 -15.906 11.688 1 98.25 360 TRP A CA 1
ATOM 2853 C C . TRP A 1 360 ? 9.781 -15.578 10.469 1 98.25 360 TRP A C 1
ATOM 2855 O O . TRP A 1 360 ? 10.391 -14.508 10.398 1 98.25 360 TRP A O 1
ATOM 2865 N N . HIS A 1 361 ? 9.914 -16.516 9.562 1 98.56 361 HIS A N 1
ATOM 2866 C CA . HIS A 1 361 ? 10.68 -16.281 8.344 1 98.56 361 HIS A CA 1
ATOM 2867 C C . HIS A 1 361 ? 10.031 -15.195 7.492 1 98.56 361 HIS A C 1
ATOM 2869 O O . HIS A 1 361 ? 10.727 -14.336 6.941 1 98.56 361 HIS A O 1
ATOM 2875 N N . ALA A 1 362 ? 8.703 -15.242 7.324 1 98.69 362 ALA A N 1
ATOM 2876 C CA . ALA A 1 362 ? 7.98 -14.195 6.613 1 98.69 362 ALA A CA 1
ATOM 2877 C C . ALA A 1 362 ? 8.188 -12.836 7.277 1 98.69 362 ALA A C 1
ATOM 2879 O O . ALA A 1 362 ? 8.344 -11.82 6.59 1 98.69 362 ALA A O 1
ATOM 2880 N N . GLN A 1 363 ? 8.141 -12.758 8.617 1 98.06 363 GLN A N 1
ATOM 2881 C CA . GLN A 1 363 ? 8.398 -11.531 9.359 1 98.06 363 GLN A CA 1
ATOM 2882 C C . GLN A 1 363 ? 9.797 -10.992 9.055 1 98.06 363 GLN A C 1
ATOM 2884 O O . GLN A 1 363 ? 9.977 -9.797 8.82 1 98.06 363 GLN A O 1
ATOM 2889 N N . GLN A 1 364 ? 10.789 -11.93 9.055 1 97.19 364 GLN A N 1
ATOM 2890 C CA . GLN A 1 364 ? 12.156 -11.531 8.734 1 97.19 364 GLN A CA 1
ATOM 2891 C C . GLN A 1 364 ? 12.25 -10.977 7.316 1 97.19 364 GLN A C 1
ATOM 2893 O O . GLN A 1 364 ? 12.906 -9.953 7.086 1 97.19 364 GLN A O 1
ATOM 2898 N N . LEU A 1 365 ? 11.617 -11.656 6.402 1 98.06 365 LEU A N 1
ATOM 2899 C CA . LEU A 1 365 ? 11.625 -11.188 5.02 1 98.06 365 LEU A CA 1
ATOM 2900 C C . LEU A 1 365 ? 11.031 -9.789 4.914 1 98.06 365 LEU A C 1
ATOM 2902 O O . LEU A 1 365 ? 11.57 -8.922 4.227 1 98.06 365 LEU A O 1
ATOM 2906 N N . GLN A 1 366 ? 9.852 -9.57 5.57 1 97.88 366 GLN A N 1
ATOM 2907 C CA . GLN A 1 366 ? 9.25 -8.242 5.562 1 97.88 366 GLN A CA 1
ATOM 2908 C C . GLN A 1 366 ? 10.227 -7.184 6.062 1 97.88 366 GLN A C 1
ATOM 2910 O O . GLN A 1 366 ? 10.336 -6.102 5.48 1 97.88 366 GLN A O 1
ATOM 2915 N N . HIS A 1 367 ? 10.883 -7.512 7.145 1 94.69 367 HIS A N 1
ATOM 2916 C CA . HIS A 1 367 ? 11.898 -6.609 7.68 1 94.69 367 HIS A CA 1
ATOM 2917 C C . HIS A 1 367 ? 12.992 -6.332 6.652 1 94.69 367 HIS A C 1
ATOM 2919 O O . HIS A 1 367 ? 13.383 -5.18 6.457 1 94.69 367 HIS A O 1
ATOM 2925 N N . ASP A 1 368 ? 13.398 -7.359 6.016 1 94.56 368 ASP A N 1
ATOM 2926 C CA . ASP A 1 368 ? 14.531 -7.277 5.102 1 94.56 368 ASP A CA 1
ATOM 2927 C C . ASP A 1 368 ? 14.188 -6.441 3.871 1 94.56 368 ASP A C 1
ATOM 2929 O O . ASP A 1 368 ? 15.078 -5.902 3.211 1 94.56 368 ASP A O 1
ATOM 2933 N N . LEU A 1 369 ? 12.938 -6.324 3.557 1 95.88 369 LEU A N 1
ATOM 2934 C CA . LEU A 1 369 ? 12.508 -5.59 2.375 1 95.88 369 LEU A CA 1
ATOM 2935 C C . LEU A 1 369 ? 12.445 -4.09 2.66 1 95.88 369 LEU A C 1
ATOM 2937 O O . LEU A 1 369 ? 12.422 -3.279 1.731 1 95.88 369 LEU A O 1
ATOM 2941 N N . MET A 1 370 ? 12.352 -3.725 3.926 1 94.5 370 MET A N 1
ATOM 2942 C CA . MET A 1 370 ? 12.109 -2.334 4.301 1 94.5 370 MET A CA 1
ATOM 2943 C C . MET A 1 370 ? 13.281 -1.449 3.885 1 94.5 370 MET A C 1
ATOM 2945 O O . MET A 1 370 ? 14.445 -1.81 4.094 1 94.5 370 MET A O 1
ATOM 2949 N N . GLY A 1 371 ? 12.977 -0.255 3.232 1 91.62 371 GLY A N 1
ATOM 2950 C CA . GLY A 1 371 ? 13.984 0.769 2.982 1 91.62 371 GLY A CA 1
ATOM 2951 C C . GLY A 1 371 ? 14.5 0.763 1.557 1 91.62 371 GLY A C 1
ATOM 2952 O O . GLY A 1 371 ? 15.148 1.715 1.123 1 91.62 371 GLY A O 1
ATOM 2953 N N . TYR A 1 372 ? 14.18 -0.304 0.819 1 93.12 372 TYR A N 1
ATOM 2954 C CA . TYR A 1 372 ? 14.742 -0.422 -0.521 1 93.12 372 TYR A CA 1
ATOM 2955 C C . TYR A 1 372 ? 13.766 0.092 -1.571 1 93.12 372 TYR A C 1
ATOM 2957 O O . TYR A 1 372 ? 14.148 0.839 -2.473 1 93.12 372 TYR A O 1
ATOM 2965 N N . LEU A 1 373 ? 12.57 -0.303 -1.492 1 94.62 373 LEU A N 1
ATOM 2966 C CA . LEU A 1 373 ? 11.523 0.118 -2.416 1 94.62 373 LEU A CA 1
ATOM 2967 C C . LEU A 1 373 ? 10.805 1.36 -1.895 1 94.62 373 LEU A C 1
ATOM 2969 O O . LEU A 1 373 ? 10.805 1.623 -0.69 1 94.62 373 LEU A O 1
ATOM 2973 N N . PRO A 1 374 ? 10.25 2.205 -2.863 1 93.31 374 PRO A N 1
ATOM 2974 C CA . PRO A 1 374 ? 9.352 3.23 -2.332 1 93.31 374 PRO A CA 1
ATOM 2975 C C . PRO A 1 374 ? 8.25 2.648 -1.443 1 93.31 374 PRO A C 1
ATOM 2977 O O . PRO A 1 374 ? 7.789 1.529 -1.68 1 93.31 374 PRO A O 1
ATOM 2980 N N . GLY A 1 375 ? 7.863 3.361 -0.452 1 93.06 375 GLY A N 1
ATOM 2981 C CA . GLY A 1 375 ? 6.91 2.867 0.526 1 93.06 375 GLY A CA 1
ATOM 2982 C C . GLY A 1 375 ? 5.656 2.289 -0.104 1 93.06 375 GLY A C 1
ATOM 2983 O O . GLY A 1 375 ? 5.195 1.216 0.289 1 93.06 375 GLY A O 1
ATOM 2984 N N . TYR A 1 376 ? 5.086 2.984 -1.114 1 93.62 376 TYR A N 1
ATOM 2985 C CA . TYR A 1 376 ? 3.83 2.562 -1.728 1 93.62 376 TYR A CA 1
ATOM 2986 C C . TYR A 1 376 ? 4.012 1.264 -2.504 1 93.62 376 TYR A C 1
ATOM 2988 O O . TYR A 1 376 ? 3.041 0.553 -2.773 1 93.62 376 TYR A O 1
ATOM 2996 N N . ALA A 1 377 ? 5.238 0.913 -2.875 1 95.38 377 ALA A N 1
ATOM 2997 C CA . ALA A 1 377 ? 5.527 -0.275 -3.674 1 95.38 377 ALA A CA 1
ATOM 2998 C C . ALA A 1 377 ? 6.164 -1.369 -2.82 1 95.38 377 ALA A C 1
ATOM 3000 O O . ALA A 1 377 ? 6.629 -2.383 -3.348 1 95.38 377 ALA A O 1
ATOM 3001 N N . THR A 1 378 ? 6.309 -1.121 -1.523 1 96.5 378 THR A N 1
ATOM 3002 C CA . THR A 1 378 ? 6.738 -2.184 -0.62 1 96.5 378 THR A CA 1
ATOM 3003 C C . THR A 1 378 ? 5.586 -3.141 -0.323 1 96.5 378 THR A C 1
ATOM 3005 O O . THR A 1 378 ? 4.602 -2.756 0.31 1 96.5 378 THR A O 1
ATOM 3008 N N . PRO A 1 379 ? 5.711 -4.336 -0.812 1 97.75 379 PRO A N 1
ATOM 3009 C CA . PRO A 1 379 ? 4.602 -5.273 -0.623 1 97.75 379 PRO A CA 1
ATOM 3010 C C . PRO A 1 379 ? 4.406 -5.668 0.839 1 97.75 379 PRO A C 1
ATOM 3012 O O . PRO A 1 379 ? 5.336 -5.562 1.642 1 97.75 379 PRO A O 1
ATOM 3015 N N . ARG A 1 380 ? 3.188 -6.066 1.16 1 97.75 380 ARG A N 1
ATOM 3016 C CA . ARG A 1 380 ? 2.889 -6.645 2.465 1 97.75 380 ARG A CA 1
ATOM 3017 C C . ARG A 1 380 ? 2.932 -8.172 2.408 1 97.75 380 ARG A C 1
ATOM 3019 O O . ARG A 1 380 ? 2.305 -8.781 1.542 1 97.75 380 ARG A O 1
ATOM 3026 N N . LEU A 1 381 ? 3.713 -8.656 3.275 1 98.56 381 LEU A N 1
ATOM 3027 C CA . LEU A 1 381 ? 3.615 -10.102 3.473 1 98.56 381 LEU A CA 1
ATOM 3028 C C . LEU A 1 381 ? 2.453 -10.445 4.398 1 98.56 381 LEU A C 1
ATOM 3030 O O . LEU A 1 381 ? 2.322 -9.867 5.477 1 98.56 381 LEU A O 1
ATOM 3034 N N . VAL A 1 382 ? 1.564 -11.375 3.912 1 98.25 382 VAL A N 1
ATOM 3035 C CA . VAL A 1 382 ? 0.288 -11.547 4.598 1 98.25 382 VAL A CA 1
ATOM 3036 C C . VAL A 1 382 ? 0.026 -13.031 4.828 1 98.25 382 VAL A C 1
ATOM 3038 O O . VAL A 1 382 ? 0.47 -13.875 4.047 1 98.25 382 VAL A O 1
ATOM 3041 N N . CYS A 1 383 ? -0.595 -13.281 5.91 1 97.31 383 CYS A N 1
ATOM 3042 C CA . CYS A 1 383 ? -1.129 -14.602 6.238 1 97.31 383 CYS A CA 1
ATOM 3043 C C . CYS A 1 383 ? -2.646 -14.625 6.102 1 97.31 383 CYS A C 1
ATOM 3045 O O . CYS A 1 383 ? -3.34 -13.797 6.695 1 97.31 383 CYS A O 1
ATOM 3047 N N . ASP A 1 384 ? -3.1 -15.5 5.258 1 94.81 384 ASP A N 1
ATOM 3048 C CA . ASP A 1 384 ? -4.539 -15.742 5.234 1 94.81 384 ASP A CA 1
ATOM 3049 C C . ASP A 1 384 ? -4.953 -16.703 6.348 1 94.81 384 ASP A C 1
ATOM 3051 O O . ASP A 1 384 ? -4.898 -17.922 6.172 1 94.81 384 ASP A O 1
ATOM 3055 N N . VAL A 1 385 ? -5.445 -16.141 7.383 1 93 385 VAL A N 1
ATOM 3056 C CA . VAL A 1 385 ? -5.77 -16.906 8.578 1 93 385 VAL A CA 1
ATOM 3057 C C . VAL A 1 385 ? -7.191 -17.453 8.469 1 93 385 VAL A C 1
ATOM 3059 O O . VAL A 1 385 ? -8.133 -16.703 8.227 1 93 385 VAL A O 1
ATOM 3062 N N . PRO A 1 386 ? -7.348 -18.75 8.617 1 88.19 386 PRO A N 1
ATOM 3063 C CA . PRO A 1 386 ? -8.695 -19.312 8.547 1 88.19 386 PRO A CA 1
ATOM 3064 C C . PRO A 1 386 ? -9.688 -18.594 9.461 1 88.19 386 PRO A C 1
ATOM 3066 O O . PRO A 1 386 ? -9.391 -18.344 10.625 1 88.19 386 PRO A O 1
ATOM 3069 N N . PHE A 1 387 ? -10.797 -18.172 8.883 1 85.56 387 PHE A N 1
ATOM 3070 C CA . PHE A 1 387 ? -11.922 -17.547 9.57 1 85.56 387 PHE A CA 1
ATOM 3071 C C . PHE A 1 387 ? -11.617 -16.109 9.914 1 85.56 387 PHE A C 1
ATOM 3073 O O . PHE A 1 387 ? -12.477 -15.383 10.43 1 85.56 387 PHE A O 1
ATOM 3080 N N . VAL A 1 388 ? -10.438 -15.672 9.734 1 87.62 388 VAL A N 1
ATOM 3081 C CA . VAL A 1 388 ? -10.07 -14.289 10.031 1 87.62 388 VAL A CA 1
ATOM 3082 C C . VAL A 1 388 ? -9.914 -13.508 8.734 1 87.62 388 VAL A C 1
ATOM 3084 O O . VAL A 1 388 ? -10.5 -12.43 8.57 1 87.62 388 VAL A O 1
ATOM 3087 N N . GLY A 1 389 ? -9.203 -14.07 7.82 1 90.5 389 GLY A N 1
ATOM 3088 C CA . GLY A 1 389 ? -8.836 -13.359 6.605 1 90.5 389 GLY A CA 1
ATOM 3089 C C . GLY A 1 389 ? -7.395 -12.898 6.594 1 90.5 389 GLY A C 1
ATOM 3090 O O . GLY A 1 389 ? -6.57 -13.398 7.359 1 90.5 389 GLY A O 1
ATOM 3091 N N . LYS A 1 390 ? -7.133 -12.008 5.723 1 94.12 390 LYS A N 1
ATOM 3092 C CA . LYS A 1 390 ? -5.766 -11.547 5.512 1 94.12 390 LYS A CA 1
ATOM 3093 C C . LYS A 1 390 ? -5.281 -10.703 6.688 1 94.12 390 LYS A C 1
ATOM 3095 O O . LYS A 1 390 ? -5.957 -9.758 7.102 1 94.12 390 LYS A O 1
ATOM 3100 N N . ARG A 1 391 ? -4.152 -11.109 7.207 1 96.06 391 ARG A N 1
ATOM 3101 C CA . ARG A 1 391 ? -3.455 -10.32 8.219 1 96.06 391 ARG A CA 1
ATOM 3102 C C . ARG A 1 391 ? -1.979 -10.164 7.871 1 96.06 391 ARG A C 1
ATOM 3104 O O . ARG A 1 391 ? -1.372 -11.062 7.293 1 96.06 391 ARG A O 1
ATOM 3111 N N . TRP A 1 392 ? -1.453 -8.961 8.195 1 97.75 392 TRP A N 1
ATOM 3112 C CA . TRP A 1 392 ? -0.023 -8.766 7.988 1 97.75 392 TRP A CA 1
ATOM 3113 C C . TRP A 1 392 ? 0.791 -9.602 8.969 1 97.75 392 TRP A C 1
ATOM 3115 O O . TRP A 1 392 ? 0.403 -9.75 10.133 1 97.75 392 TRP A O 1
ATOM 3125 N N . VAL A 1 393 ? 1.915 -10.094 8.594 1 98.31 393 VAL A N 1
ATOM 3126 C CA . VAL A 1 393 ? 2.623 -11.156 9.297 1 98.31 393 VAL A CA 1
ATOM 3127 C C . VAL A 1 393 ? 3.092 -10.656 10.656 1 98.31 393 VAL A C 1
ATOM 3129 O O . VAL A 1 393 ? 3.285 -11.445 11.586 1 98.31 393 VAL A O 1
ATOM 3132 N N . HIS A 1 394 ? 3.25 -9.359 10.867 1 97.69 394 HIS A N 1
ATOM 3133 C CA . HIS A 1 394 ? 3.725 -8.844 12.141 1 97.69 394 HIS A CA 1
ATOM 3134 C C . HIS A 1 394 ? 2.57 -8.625 13.109 1 97.69 394 HIS A C 1
ATOM 3136 O O . HIS A 1 394 ? 2.785 -8.242 14.266 1 97.69 394 HIS A O 1
ATOM 3142 N N . MET A 1 395 ? 1.303 -8.883 12.734 1 96.56 395 MET A N 1
ATOM 3143 C CA . MET A 1 395 ? 0.14 -8.586 13.57 1 96.56 395 MET A CA 1
ATOM 3144 C C . MET A 1 395 ? -0.242 -9.789 14.422 1 96.56 395 MET A C 1
ATOM 3146 O O . MET A 1 395 ? -1.355 -9.859 14.945 1 96.56 395 MET A O 1
ATOM 3150 N N . VAL A 1 396 ? 0.659 -10.727 14.547 1 96.38 396 VAL A N 1
ATOM 3151 C CA . VAL A 1 396 ? 0.441 -11.914 15.367 1 96.38 396 VAL A CA 1
ATOM 3152 C C . VAL A 1 396 ? 0.195 -11.5 16.812 1 96.38 396 VAL A C 1
ATOM 3154 O O . VAL A 1 396 ? 0.878 -10.617 17.344 1 96.38 396 VAL A O 1
ATOM 3157 N N . ALA A 1 397 ? -0.834 -12.102 17.406 1 94.88 397 ALA A N 1
ATOM 3158 C CA . ALA A 1 397 ? -1.132 -11.836 18.812 1 94.88 397 ALA A CA 1
ATOM 3159 C C . ALA A 1 397 ? -0.203 -12.625 19.734 1 94.88 397 ALA A C 1
ATOM 3161 O O . ALA A 1 397 ? 0.323 -12.086 20.703 1 94.88 397 ALA A O 1
ATOM 3162 N N . GLU A 1 398 ? -0.068 -13.906 19.484 1 96.31 398 GLU A N 1
ATOM 3163 C CA . GLU A 1 398 ? 0.822 -14.836 20.172 1 96.31 398 GLU A CA 1
ATOM 3164 C C . GLU A 1 398 ? 1.482 -15.797 19.188 1 96.31 398 GLU A C 1
ATOM 3166 O O . GLU A 1 398 ? 0.918 -16.109 18.141 1 96.31 398 GLU A O 1
ATOM 3171 N N . TYR A 1 399 ? 2.664 -16.25 19.547 1 97.94 399 TYR A N 1
ATOM 3172 C CA . TYR A 1 399 ? 3.387 -17.141 18.625 1 97.94 399 TYR A CA 1
ATOM 3173 C C . TYR A 1 399 ? 4.234 -18.141 19.406 1 97.94 399 TYR A C 1
ATOM 3175 O O . TYR A 1 399 ? 5.258 -17.781 19.984 1 97.94 399 TYR A O 1
ATOM 3183 N N . ASP A 1 400 ? 3.76 -19.375 19.438 1 98.12 400 ASP A N 1
ATOM 3184 C CA . ASP A 1 400 ? 4.516 -20.5 19.984 1 98.12 400 ASP A CA 1
ATOM 3185 C C . ASP A 1 400 ? 5.504 -21.047 18.953 1 98.12 400 ASP A C 1
ATOM 3187 O O . ASP A 1 400 ? 5.156 -21.922 18.172 1 98.12 400 ASP A O 1
ATOM 3191 N N . ARG A 1 401 ? 6.691 -20.609 19.031 1 97.06 401 ARG A N 1
ATOM 3192 C CA . ARG A 1 401 ? 7.699 -20.938 18.031 1 97.06 401 ARG A CA 1
ATOM 3193 C C . ARG A 1 401 ? 8.156 -22.391 18.188 1 97.06 401 ARG A C 1
ATOM 3195 O O . ARG A 1 401 ? 8.68 -22.984 17.25 1 97.06 401 ARG A O 1
ATOM 3202 N N . GLU A 1 402 ? 8.031 -22.891 19.375 1 97.88 402 GLU A N 1
ATOM 3203 C CA . GLU A 1 402 ? 8.422 -24.281 19.609 1 97.88 402 GLU A CA 1
ATOM 3204 C C . GLU A 1 402 ? 7.523 -25.25 18.828 1 97.88 402 GLU A C 1
ATOM 3206 O O . GLU A 1 402 ? 8.016 -26.188 18.188 1 97.88 402 GLU A O 1
ATOM 3211 N N . HIS A 1 403 ? 6.211 -24.969 18.859 1 98 403 HIS A N 1
ATOM 3212 C CA . HIS A 1 403 ? 5.258 -25.875 18.234 1 98 403 HIS A CA 1
ATOM 3213 C C . HIS A 1 403 ? 4.77 -25.328 16.891 1 98 403 HIS A C 1
ATOM 3215 O O . HIS A 1 403 ? 4.02 -26 16.172 1 98 403 HIS A O 1
ATOM 3221 N N . GLY A 1 404 ? 5.18 -24.156 16.547 1 98.25 404 GLY A N 1
ATOM 3222 C CA . GLY A 1 404 ? 4.816 -23.547 15.266 1 98.25 404 GLY A CA 1
ATOM 3223 C C . GLY A 1 404 ? 3.359 -23.141 15.195 1 98.25 404 GLY A C 1
ATOM 3224 O O . GLY A 1 404 ? 2.709 -23.312 14.164 1 98.25 404 GLY A O 1
ATOM 3225 N N . ILE A 1 405 ? 2.793 -22.656 16.281 1 98.31 405 ILE A N 1
ATOM 3226 C CA . ILE A 1 405 ? 1.399 -22.234 16.328 1 98.31 405 ILE A CA 1
ATOM 3227 C C . ILE A 1 405 ? 1.327 -20.734 16.594 1 98.31 405 ILE A C 1
ATOM 3229 O O . ILE A 1 405 ? 1.825 -20.25 17.609 1 98.31 405 ILE A O 1
ATOM 3233 N N . SER A 1 406 ? 0.793 -20 15.617 1 98 406 SER A N 1
ATOM 3234 C CA . SER A 1 406 ? 0.536 -18.578 15.805 1 98 406 SER A CA 1
ATOM 3235 C C . SER A 1 406 ? -0.949 -18.297 16.016 1 98 406 SER A C 1
ATOM 3237 O O . SER A 1 406 ? -1.799 -19.016 15.477 1 98 406 SER A O 1
ATOM 3239 N N . TYR A 1 407 ? -1.262 -17.328 16.828 1 97.31 407 TYR A N 1
ATOM 3240 C CA . TYR A 1 407 ? -2.629 -16.969 17.172 1 97.31 407 TYR A CA 1
ATOM 3241 C C . TYR A 1 407 ? -2.951 -15.555 16.703 1 97.31 407 TYR A C 1
ATOM 3243 O O . TYR A 1 407 ? -2.133 -14.641 16.844 1 97.31 407 TYR A O 1
ATOM 3251 N N . TRP A 1 408 ? -4.082 -15.438 16.109 1 95.44 408 TRP A N 1
ATOM 3252 C CA . TRP A 1 408 ? -4.496 -14.203 15.461 1 95.44 408 TRP A CA 1
ATOM 3253 C C . TRP A 1 408 ? -5.887 -13.781 15.93 1 95.44 408 TRP A C 1
ATOM 3255 O O . TRP A 1 408 ? -6.668 -14.609 16.406 1 95.44 408 TRP A O 1
ATOM 3265 N N . THR A 1 409 ? -6.188 -12.484 15.797 1 91.06 409 THR A N 1
ATOM 3266 C CA . THR A 1 409 ? -7.492 -11.938 16.156 1 91.06 409 THR A CA 1
ATOM 3267 C C . THR A 1 409 ? -8.086 -11.164 14.977 1 91.06 409 THR A C 1
ATOM 3269 O O . THR A 1 409 ? -7.414 -10.938 13.977 1 91.06 409 THR A O 1
ATOM 3272 N N . LYS A 1 410 ? -9.336 -10.898 15.023 1 86.75 410 LYS A N 1
ATOM 3273 C CA . LYS A 1 410 ? -10 -10.078 14.016 1 86.75 410 LYS A CA 1
ATOM 3274 C C . LYS A 1 410 ? -10.852 -8.992 14.664 1 86.75 410 LYS A C 1
ATOM 3276 O O . LYS A 1 410 ? -11.109 -9.031 15.875 1 86.75 410 LYS A O 1
ATOM 3281 N N . ASN A 1 411 ? -11.219 -7.973 13.828 1 85 411 ASN A N 1
ATOM 3282 C CA . ASN A 1 411 ? -11.93 -6.797 14.32 1 85 411 ASN A CA 1
ATOM 3283 C C . ASN A 1 411 ? -13.266 -6.617 13.617 1 85 411 ASN A C 1
ATOM 3285 O O . ASN A 1 411 ? -13.766 -5.496 13.492 1 85 411 ASN A O 1
ATOM 3289 N N . TYR A 1 412 ? -13.773 -7.625 13.008 1 83.62 412 TYR A N 1
ATOM 3290 C CA . TYR A 1 412 ? -15.078 -7.625 12.367 1 83.62 412 TYR A CA 1
ATOM 3291 C C . TYR A 1 412 ? -15.72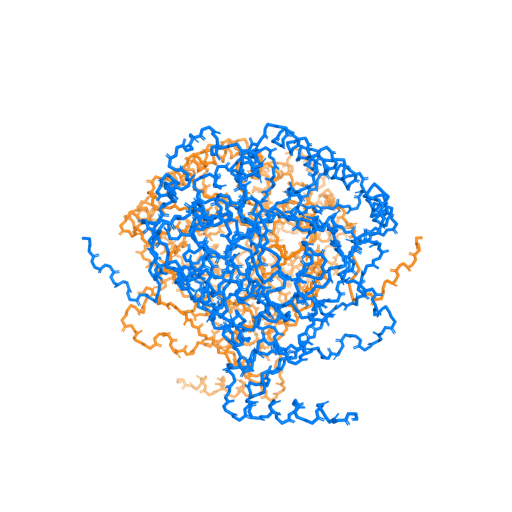7 -9 12.438 1 83.62 412 TYR A C 1
ATOM 3293 O O . TYR A 1 412 ? -15.07 -9.984 12.789 1 83.62 412 TYR A O 1
ATOM 3301 N N . ARG A 1 413 ? -17.016 -9 12.141 1 76.69 413 ARG A N 1
ATOM 3302 C CA . ARG A 1 413 ? -17.766 -10.25 12.117 1 76.69 413 ARG A CA 1
ATOM 3303 C C . ARG A 1 413 ? -17.969 -10.734 10.688 1 76.69 413 ARG A C 1
ATOM 3305 O O . ARG A 1 413 ? -18.219 -9.938 9.781 1 76.69 413 ARG A O 1
ATOM 3312 N N . THR A 1 414 ? -17.719 -11.977 10.547 1 75.19 414 THR A N 1
ATOM 3313 C CA . THR A 1 414 ? -18.031 -12.578 9.25 1 75.19 414 THR A CA 1
ATOM 3314 C C . THR A 1 414 ? -19.516 -12.898 9.148 1 75.19 414 THR A C 1
ATOM 3316 O O . THR A 1 414 ? -20.25 -12.766 10.117 1 75.19 414 THR A O 1
ATOM 3319 N N . SER A 1 415 ? -19.922 -13.273 7.945 1 68.38 415 SER A N 1
ATOM 3320 C CA . SER A 1 415 ? -21.312 -13.633 7.711 1 68.38 415 SER A CA 1
ATOM 3321 C C . SER A 1 415 ? -21.75 -14.812 8.578 1 68.38 415 SER A C 1
ATOM 3323 O O . SER A 1 415 ? -22.938 -14.984 8.859 1 68.38 415 SER A O 1
ATOM 3325 N N . LEU A 1 416 ? -20.719 -15.555 9.07 1 68.31 416 LEU A N 1
ATOM 3326 C CA . LEU A 1 416 ? -21 -16.734 9.875 1 68.31 416 LEU A CA 1
ATOM 3327 C C . LEU A 1 416 ? -21.156 -16.375 11.344 1 68.31 416 LEU A C 1
ATOM 3329 O O . LEU A 1 416 ? -21.672 -17.156 12.141 1 68.31 416 LEU A O 1
ATOM 3333 N N . GLU A 1 417 ? -20.766 -15.133 11.633 1 70.19 417 GLU A N 1
ATOM 3334 C CA . GLU A 1 417 ? -20.594 -14.828 13.055 1 70.19 417 GLU A CA 1
ATOM 3335 C C . GLU A 1 417 ? -21.531 -13.711 13.5 1 70.19 417 GLU A C 1
ATOM 3337 O O . GLU A 1 417 ? -21.297 -13.078 14.531 1 70.19 417 GLU A O 1
ATOM 3342 N N . LYS A 1 418 ? -22.547 -13.383 12.867 1 64.56 418 LYS A N 1
ATOM 3343 C CA . LYS A 1 418 ? -23.438 -12.266 13.156 1 64.56 418 LYS A CA 1
ATOM 3344 C C . LYS A 1 418 ? -23.922 -12.312 14.602 1 64.56 418 LYS A C 1
ATOM 3346 O O . LYS A 1 418 ? -24.047 -11.281 15.266 1 64.56 418 LYS A O 1
ATOM 3351 N N . ASP A 1 419 ? -23.984 -13.508 15.094 1 65.06 419 ASP A N 1
ATOM 3352 C CA . ASP A 1 419 ? -24.562 -13.617 16.422 1 65.06 419 ASP A CA 1
ATOM 3353 C C . ASP A 1 419 ? -23.531 -14.086 17.438 1 65.06 419 ASP A C 1
ATOM 3355 O O . ASP A 1 419 ? -23.891 -14.43 18.578 1 65.06 419 ASP A O 1
ATOM 3359 N N . ASP A 1 420 ? -22.297 -14 16.969 1 68.56 420 ASP A N 1
ATOM 3360 C CA . ASP A 1 420 ? -21.266 -14.5 17.875 1 68.56 420 ASP A CA 1
ATOM 3361 C C . ASP A 1 420 ? -20.609 -13.359 18.656 1 68.56 420 ASP A C 1
ATOM 3363 O O . ASP A 1 420 ? -19.75 -12.648 18.125 1 68.56 420 ASP A O 1
ATOM 3367 N N . SER A 1 421 ? -20.984 -13.133 19.906 1 64.56 421 SER A N 1
ATOM 3368 C CA . SER A 1 421 ? -20.5 -12.039 20.734 1 64.56 421 SER A CA 1
ATOM 3369 C C . SER A 1 421 ? -19 -12.18 21.016 1 64.56 421 SER A C 1
ATOM 3371 O O . SER A 1 421 ? -18.328 -11.195 21.328 1 64.56 421 SER A O 1
ATOM 3373 N N . GLU A 1 422 ? -18.469 -13.383 20.812 1 70.94 422 GLU A N 1
ATOM 3374 C CA . GLU A 1 422 ? -17.078 -13.625 21.188 1 70.94 422 GLU A CA 1
ATOM 3375 C C . GLU A 1 422 ? -16.156 -13.547 19.969 1 70.94 422 GLU A C 1
ATOM 3377 O O . GLU A 1 422 ? -14.938 -13.617 20.094 1 70.94 422 GLU A O 1
ATOM 3382 N N . ALA A 1 423 ? -16.734 -13.336 18.875 1 73.88 423 ALA A N 1
ATOM 3383 C CA . ALA A 1 423 ? -15.969 -13.383 17.625 1 73.88 423 ALA A CA 1
ATOM 3384 C C . ALA A 1 423 ? -14.836 -12.367 17.641 1 73.88 423 ALA A C 1
ATOM 3386 O O . ALA A 1 423 ? -13.766 -12.617 17.094 1 73.88 423 ALA A O 1
ATOM 3387 N N . LEU A 1 424 ? -14.984 -11.383 18.391 1 75.44 424 LEU A N 1
ATOM 3388 C CA . LEU A 1 424 ? -14.016 -10.297 18.359 1 75.44 424 LEU A CA 1
ATOM 3389 C C . LEU A 1 424 ? -12.891 -10.531 19.359 1 75.44 424 LEU A C 1
ATOM 3391 O O . LEU A 1 424 ? -11.859 -9.852 19.312 1 75.44 424 LEU A O 1
ATOM 3395 N N . THR A 1 425 ? -12.969 -11.516 20.141 1 77.44 425 THR A N 1
ATOM 3396 C CA . THR A 1 425 ? -11.953 -11.75 21.156 1 77.44 425 THR A CA 1
ATOM 3397 C C . THR A 1 425 ? -11.328 -13.133 21 1 77.44 425 THR A C 1
ATOM 3399 O O . THR A 1 425 ? -10.359 -13.461 21.672 1 77.44 425 THR A O 1
ATOM 3402 N N . LYS A 1 426 ? -11.836 -13.828 20.109 1 86.62 426 LYS A N 1
ATOM 3403 C CA . LYS A 1 426 ? -11.375 -15.195 19.891 1 86.62 426 LYS A CA 1
ATOM 3404 C C . LYS A 1 426 ? -10.031 -15.211 19.172 1 86.62 426 LYS A C 1
ATOM 3406 O O . LYS A 1 426 ? -9.758 -14.344 18.344 1 86.62 426 LYS A O 1
ATOM 3411 N N . LEU A 1 427 ? -9.195 -16.188 19.609 1 92.56 427 LEU A N 1
ATOM 3412 C CA . LEU A 1 427 ? -7.926 -16.406 18.922 1 92.56 427 LEU A CA 1
ATOM 3413 C C . LEU A 1 427 ? -8.078 -17.453 17.828 1 92.56 427 LEU A C 1
ATOM 3415 O O . LEU A 1 427 ? -8.75 -18.469 18.016 1 92.56 427 LEU A O 1
ATOM 3419 N N . TYR A 1 428 ? -7.59 -17.188 16.75 1 94.25 428 TYR A N 1
ATOM 3420 C CA . TYR 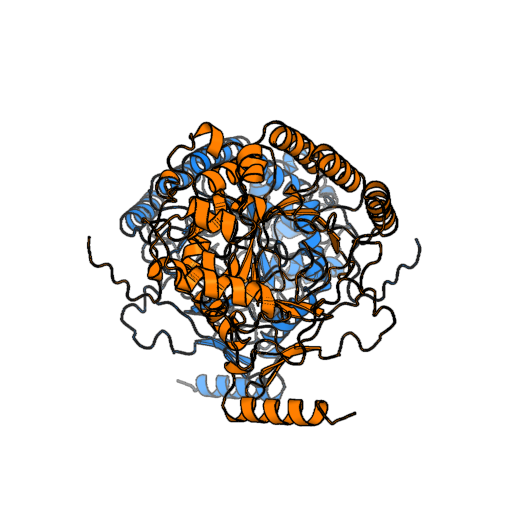A 1 428 ? -7.586 -18.094 15.609 1 94.25 428 TYR A CA 1
ATOM 3421 C C . TYR A 1 428 ? -6.176 -18.594 15.32 1 94.25 428 TYR A C 1
ATOM 3423 O O . TYR A 1 428 ? -5.219 -17.812 15.344 1 94.25 428 TYR A O 1
ATOM 3431 N N . GLU A 1 429 ? -6.051 -19.844 15.047 1 95.81 429 GLU A N 1
ATOM 3432 C CA . GLU A 1 429 ? -4.738 -20.469 14.922 1 95.81 429 GLU A CA 1
ATOM 3433 C C . GLU A 1 429 ? -4.289 -20.531 13.469 1 95.81 429 GLU A C 1
ATOM 3435 O O . GLU A 1 429 ? -5.117 -20.656 12.562 1 95.81 429 GLU A O 1
ATOM 3440 N N . TYR A 1 430 ? -3.043 -20.438 13.258 1 97.06 430 TYR A N 1
ATOM 3441 C CA . TYR A 1 430 ? -2.303 -20.781 12.047 1 97.06 430 TYR A CA 1
ATOM 3442 C C . TYR A 1 430 ? -1.05 -21.578 12.375 1 97.06 430 TYR A C 1
ATOM 3444 O O . TYR A 1 430 ? -0.457 -21.406 13.438 1 97.06 430 TYR A O 1
ATOM 3452 N N . TYR A 1 431 ? -0.596 -22.469 11.5 1 97.88 431 TYR A N 1
ATOM 3453 C CA . TYR A 1 431 ? 0.452 -23.422 11.852 1 97.88 431 TYR A CA 1
ATOM 3454 C C . TYR A 1 431 ? 1.622 -23.328 10.883 1 97.88 431 TYR A C 1
ATOM 3456 O O . TYR A 1 431 ? 1.424 -23.25 9.664 1 97.88 431 TYR A O 1
ATOM 3464 N N . ASP A 1 432 ? 2.809 -23.359 11.438 1 98.25 432 ASP A N 1
ATOM 3465 C CA . ASP A 1 432 ? 4.031 -23.406 10.641 1 98.25 432 ASP A CA 1
ATOM 3466 C C . ASP A 1 432 ? 4.258 -24.797 10.062 1 98.25 432 ASP A C 1
ATOM 3468 O O . ASP A 1 432 ? 3.721 -25.781 10.578 1 98.25 432 ASP A O 1
ATOM 3472 N N . PRO A 1 433 ? 5.039 -24.875 8.93 1 97.69 433 PRO A N 1
ATOM 3473 C CA . PRO A 1 433 ? 5.457 -26.203 8.484 1 97.69 433 PRO A CA 1
ATOM 3474 C C . PRO A 1 433 ? 6.273 -26.953 9.539 1 97.69 433 PRO A C 1
ATOM 3476 O O . PRO A 1 433 ? 7.227 -26.406 10.094 1 97.69 433 PRO A O 1
ATOM 3479 N N . ILE A 1 434 ? 5.98 -28.156 9.766 1 97.19 434 ILE A N 1
ATOM 3480 C CA . ILE A 1 434 ? 6.52 -28.906 10.898 1 97.19 434 ILE A CA 1
ATOM 3481 C C . ILE A 1 434 ? 8.023 -29.109 10.703 1 97.19 434 ILE A C 1
ATOM 3483 O O . ILE A 1 434 ? 8.781 -29.078 11.68 1 97.19 434 ILE A O 1
ATOM 3487 N N . ASP A 1 435 ? 8.469 -29.297 9.461 1 96.31 435 ASP A N 1
ATOM 3488 C CA . ASP A 1 435 ? 9.875 -29.547 9.18 1 96.31 435 ASP A CA 1
ATOM 3489 C C . ASP A 1 435 ? 10.734 -28.344 9.539 1 96.31 435 ASP A C 1
ATOM 3491 O O . ASP A 1 435 ? 11.961 -28.438 9.609 1 96.31 435 ASP A O 1
ATOM 3495 N N . THR A 1 436 ? 10.156 -27.156 9.75 1 96.94 436 THR A N 1
ATOM 3496 C CA . THR A 1 436 ? 10.891 -25.938 10.078 1 96.94 436 THR A CA 1
ATOM 3497 C C . THR A 1 436 ? 11.023 -25.781 11.586 1 96.94 436 THR A C 1
ATOM 3499 O O . THR A 1 436 ? 11.703 -24.859 12.062 1 96.94 436 THR A O 1
ATOM 3502 N N . LEU A 1 437 ? 10.367 -26.609 12.352 1 97.75 437 LEU A N 1
ATOM 3503 C CA . LEU A 1 437 ? 10.367 -26.5 13.805 1 97.75 437 LEU A CA 1
ATOM 3504 C C . LEU A 1 437 ? 11.617 -27.141 14.398 1 97.75 437 LEU A C 1
ATOM 3506 O O . LEU A 1 437 ? 12.289 -27.938 13.734 1 97.75 437 LEU A O 1
ATOM 3510 N N . PRO A 1 438 ? 11.93 -26.766 15.648 1 97.69 438 PRO A N 1
ATOM 3511 C CA . PRO A 1 438 ? 12.984 -27.516 16.344 1 97.69 438 PRO A CA 1
ATOM 3512 C C . PRO A 1 438 ? 12.617 -28.984 16.562 1 97.69 438 PRO A C 1
ATOM 3514 O O . PRO A 1 438 ? 11.445 -29.359 16.453 1 97.69 438 PRO A O 1
ATOM 3517 N N . LYS A 1 439 ? 13.633 -29.781 16.875 1 97.25 439 LYS A N 1
ATOM 3518 C CA . LYS A 1 439 ? 13.422 -31.219 17.062 1 97.25 439 LYS A CA 1
ATOM 3519 C C . LYS A 1 439 ? 12.328 -31.484 18.094 1 97.25 439 LYS A C 1
ATOM 3521 O O . LYS A 1 439 ? 11.508 -32.375 17.922 1 97.25 439 LYS A O 1
ATOM 3526 N N . THR A 1 440 ? 12.305 -30.719 19.125 1 97.88 440 THR A N 1
ATOM 3527 C CA . THR A 1 440 ? 11.305 -30.891 20.188 1 97.88 440 THR A CA 1
ATOM 3528 C C . THR A 1 440 ? 9.898 -30.625 19.656 1 97.88 440 THR A C 1
ATOM 3530 O O . THR A 1 440 ? 8.961 -31.344 20.016 1 97.88 440 THR A O 1
ATOM 3533 N N . GLY A 1 441 ? 9.773 -29.625 18.797 1 97.75 441 GLY A N 1
ATOM 3534 C CA . GLY A 1 441 ? 8.492 -29.328 18.172 1 97.75 441 GLY A CA 1
ATOM 3535 C C . GLY A 1 441 ? 8.047 -30.406 17.203 1 97.75 441 GLY A C 1
ATOM 3536 O O . GLY A 1 441 ? 6.879 -30.812 17.188 1 97.75 441 GLY A O 1
ATOM 3537 N N . GLN A 1 442 ? 8.977 -30.938 16.375 1 96.81 442 GLN A N 1
ATOM 3538 C CA . GLN A 1 442 ? 8.672 -32 15.438 1 96.81 442 GLN A CA 1
ATOM 3539 C C . GLN A 1 442 ? 8.227 -33.25 16.172 1 96.81 442 GLN A C 1
ATOM 3541 O O . GLN A 1 442 ? 7.258 -33.906 15.766 1 96.81 442 GLN A O 1
ATOM 3546 N N . ASP A 1 443 ? 8.945 -33.562 17.266 1 96.75 443 ASP A N 1
ATOM 3547 C CA . ASP A 1 443 ? 8.609 -34.719 18.062 1 96.75 443 ASP A CA 1
ATOM 3548 C C . ASP A 1 443 ? 7.227 -34.594 18.688 1 96.75 443 ASP A C 1
ATOM 3550 O O . ASP A 1 443 ? 6.473 -35.562 18.766 1 96.75 443 ASP A O 1
ATOM 3554 N N . TRP A 1 444 ? 6.969 -33.375 19.125 1 97.06 444 TRP A N 1
ATOM 3555 C CA . TRP A 1 444 ? 5.652 -33.125 19.688 1 97.06 444 TRP A CA 1
ATOM 3556 C C . TRP A 1 444 ? 4.551 -33.406 18.672 1 97.06 444 TRP A C 1
ATOM 3558 O O . TRP A 1 444 ? 3.559 -34.062 19 1 97.06 444 TRP A O 1
ATOM 3568 N N . TRP A 1 445 ? 4.715 -33 17.453 1 96.5 445 TRP A N 1
ATOM 3569 C CA . TRP A 1 445 ? 3.711 -33.188 16.422 1 96.5 445 TRP A CA 1
ATOM 3570 C C . TRP A 1 445 ? 3.6 -34.656 16.047 1 96.5 445 TRP A C 1
ATOM 3572 O O . TRP A 1 445 ? 2.51 -35.156 15.727 1 96.5 445 TRP A O 1
ATOM 3582 N N . ARG A 1 446 ? 4.707 -35.406 16.062 1 95.12 446 ARG A N 1
ATOM 3583 C CA . ARG A 1 446 ? 4.672 -36.844 15.805 1 95.12 446 ARG A CA 1
ATOM 3584 C C . ARG A 1 446 ? 3.832 -37.562 16.859 1 95.12 446 ARG A C 1
ATOM 3586 O O . ARG A 1 446 ? 3.062 -38.469 16.531 1 95.12 446 ARG A O 1
ATOM 3593 N N . LYS A 1 447 ? 3.951 -37.094 18.062 1 94.5 447 LYS A N 1
ATOM 3594 C CA . LYS A 1 447 ? 3.166 -37.656 19.156 1 94.5 447 LYS A CA 1
ATOM 3595 C C . LYS A 1 447 ? 1.685 -37.344 19 1 94.5 447 LYS A C 1
ATOM 3597 O O . LYS A 1 447 ? 0.823 -38.188 19.25 1 94.5 447 LYS A O 1
ATOM 3602 N N . GLN A 1 448 ? 1.428 -36.125 18.609 1 91.75 448 GLN A N 1
ATOM 3603 C CA . GLN A 1 448 ? 0.046 -35.688 18.406 1 91.75 448 GLN A CA 1
ATOM 3604 C C . GLN A 1 448 ? -0.623 -36.5 17.297 1 91.75 448 GLN A C 1
ATOM 3606 O O . GLN A 1 448 ? -1.799 -36.875 17.406 1 91.75 448 GLN A O 1
ATOM 3611 N N . GLN A 1 449 ? 0.116 -36.688 16.172 1 87.94 449 GLN A N 1
ATOM 3612 C CA . GLN A 1 449 ? -0.42 -37.438 15.039 1 87.94 449 GLN A CA 1
ATOM 3613 C C . GLN A 1 449 ? -0.678 -38.875 15.43 1 87.94 449 GLN A C 1
ATOM 3615 O O . GLN A 1 449 ? -1.664 -39.5 15 1 87.94 449 GLN A O 1
ATOM 3620 N N . ALA A 1 450 ? 0.21 -39.406 16.297 1 81.31 450 ALA A N 1
ATOM 3621 C CA . ALA A 1 450 ? 0.052 -40.781 16.766 1 81.31 450 ALA A CA 1
ATOM 3622 C C . ALA A 1 450 ? -1.163 -40.906 17.672 1 81.31 450 ALA A C 1
ATOM 3624 O O . ALA A 1 450 ? -1.838 -41.938 17.672 1 81.31 450 ALA A O 1
ATOM 3625 N N . ALA A 1 451 ? -1.394 -39.938 18.438 1 72.12 451 ALA A N 1
ATOM 3626 C CA . ALA A 1 451 ? -2.51 -39.969 19.391 1 72.12 451 ALA A CA 1
ATOM 3627 C C . ALA A 1 451 ? -3.846 -39.812 18.656 1 72.12 451 ALA A C 1
ATOM 3629 O O . ALA A 1 451 ? -4.859 -40.375 19.109 1 72.12 451 ALA A O 1
ATOM 3630 N N . THR A 1 452 ? -3.857 -38.969 17.688 1 67.19 452 THR A N 1
ATOM 3631 C CA . THR A 1 452 ? -5.086 -38.75 16.938 1 67.19 452 THR A CA 1
ATOM 3632 C C . THR A 1 452 ? -5.324 -39.875 15.945 1 67.19 452 THR A C 1
ATOM 3634 O O . THR A 1 452 ? -6.449 -40.094 15.492 1 67.19 452 THR A O 1
ATOM 3637 N N . ALA A 1 453 ? -4.289 -40.562 15.531 1 56.16 453 ALA A N 1
ATOM 3638 C CA . ALA A 1 453 ? -4.406 -41.75 14.68 1 56.16 453 ALA A CA 1
ATOM 3639 C C . ALA A 1 453 ? -4.848 -42.969 15.484 1 56.16 453 ALA A C 1
ATOM 3641 O O . ALA A 1 453 ? -4.699 -44.125 15.039 1 56.16 453 ALA A O 1
ATOM 3642 N N . VAL A 1 454 ? -5.199 -42.969 16.828 1 45.03 454 VAL A N 1
ATOM 3643 C CA . VAL A 1 454 ? -5.672 -44.156 17.547 1 45.03 454 VAL A CA 1
ATOM 3644 C C . VAL A 1 454 ? -6.707 -44.875 16.688 1 45.03 454 VAL A C 1
ATOM 3646 O O . VAL A 1 454 ? -7.656 -44.25 16.188 1 45.03 454 VAL A O 1
ATOM 3649 N N . PRO A 1 455 ? -6.359 -46.125 16.594 1 37.44 455 PRO A N 1
ATOM 3650 C CA . PRO A 1 455 ? -7.172 -47.062 15.852 1 37.44 455 PRO A CA 1
ATOM 3651 C C . PRO A 1 455 ? -8.656 -47.031 16.219 1 37.44 455 PRO A C 1
ATOM 3653 O O . PRO A 1 455 ? -8.992 -46.875 17.406 1 37.44 455 PRO A O 1
ATOM 3656 N N . VAL A 1 456 ? -9.422 -46.688 15.219 1 29.55 456 VAL A N 1
ATOM 3657 C CA . VAL A 1 456 ? -10.75 -47.281 15.312 1 29.55 456 VAL A CA 1
ATOM 3658 C C . VAL A 1 456 ? -10.633 -48.781 15.531 1 29.55 456 VAL A C 1
ATOM 3660 O O . VAL A 1 456 ? -9.766 -49.438 14.961 1 29.55 456 VAL A O 1
ATOM 3663 N N . MET B 1 1 ? -35.469 3.676 7.266 1 26.42 1 MET B N 1
ATOM 3664 C CA . MET B 1 1 ? -34.312 2.998 6.699 1 26.42 1 MET B CA 1
ATOM 3665 C C . MET B 1 1 ? -33.938 1.785 7.539 1 26.42 1 MET B C 1
ATOM 3667 O O . MET B 1 1 ? -33.812 1.886 8.758 1 26.42 1 MET B O 1
ATOM 3671 N N . PRO B 1 2 ? -34.156 0.571 7.078 1 31.72 2 PRO B N 1
ATOM 3672 C CA . PRO B 1 2 ? -34.031 -0.532 8.039 1 31.72 2 PRO B CA 1
ATOM 3673 C C . PRO B 1 2 ? -32.812 -0.406 8.938 1 31.72 2 PRO B C 1
ATOM 3675 O O . PRO B 1 2 ? -31.812 0.218 8.547 1 31.72 2 PRO B O 1
ATOM 3678 N N . ASP B 1 3 ? -32.844 -0.323 10.102 1 35.97 3 ASP B N 1
ATOM 3679 C CA . ASP B 1 3 ? -31.906 -0.278 11.203 1 35.97 3 ASP B CA 1
ATOM 3680 C C . ASP B 1 3 ? -30.766 -1.281 11 1 35.97 3 ASP B C 1
ATOM 3682 O O . ASP B 1 3 ? -30.906 -2.461 11.32 1 35.97 3 ASP B O 1
ATOM 3686 N N . LEU B 1 4 ? -30.062 -1.339 9.812 1 43.62 4 LEU B N 1
ATOM 3687 C CA . LEU B 1 4 ? -29.141 -2.42 9.461 1 43.62 4 LEU B CA 1
ATOM 3688 C C . LEU B 1 4 ? -28.016 -2.52 10.484 1 43.62 4 LEU B C 1
ATOM 3690 O O . LEU B 1 4 ? -26.938 -1.947 10.281 1 43.62 4 LEU B O 1
ATOM 3694 N N . ASP B 1 5 ? -28.281 -2.441 11.711 1 52.72 5 ASP B N 1
ATOM 3695 C CA . ASP B 1 5 ? -27.281 -2.764 12.734 1 52.72 5 ASP B CA 1
ATOM 3696 C C . ASP B 1 5 ? -26.594 -4.094 12.43 1 52.72 5 ASP B C 1
ATOM 3698 O O . ASP B 1 5 ? -27.172 -5.16 12.656 1 52.72 5 ASP B O 1
ATOM 3702 N N . THR B 1 6 ? -25.641 -4.137 11.477 1 61.34 6 THR B N 1
ATOM 3703 C CA . THR B 1 6 ? -24.953 -5.34 11.039 1 61.34 6 THR B CA 1
ATOM 3704 C C . THR B 1 6 ? -24.172 -5.973 12.195 1 61.34 6 THR B C 1
ATOM 3706 O O . THR B 1 6 ? -23.75 -7.129 12.109 1 61.34 6 THR B O 1
ATOM 3709 N N . GLY B 1 7 ? -24.188 -5.164 13.398 1 71.56 7 GLY B N 1
ATOM 3710 C CA . GLY B 1 7 ? -23.422 -5.668 14.523 1 71.56 7 GLY B CA 1
ATOM 3711 C C . GLY B 1 7 ? -21.922 -5.5 14.344 1 71.56 7 GLY B C 1
ATOM 3712 O O . GLY B 1 7 ? -21.141 -5.953 15.18 1 71.56 7 GLY B O 1
ATOM 3713 N N . GLN B 1 8 ? -21.531 -4.715 13.297 1 80.94 8 GLN B N 1
ATOM 3714 C CA . GLN B 1 8 ? -20.125 -4.48 13.047 1 80.94 8 GLN B CA 1
ATOM 3715 C C . GLN B 1 8 ? -19.594 -3.334 13.906 1 80.94 8 GLN B C 1
ATOM 3717 O O . GLN B 1 8 ? -20.328 -2.396 14.219 1 80.94 8 GLN B O 1
ATOM 3722 N N . PRO B 1 9 ? -18.344 -3.4 14.273 1 85 9 PRO B N 1
ATOM 3723 C CA . PRO B 1 9 ? -17.734 -2.277 14.992 1 85 9 PRO B CA 1
ATOM 3724 C C . PRO B 1 9 ? -17.75 -0.979 14.188 1 85 9 PRO B C 1
ATOM 3726 O O . PRO B 1 9 ? -17.828 0.109 14.766 1 85 9 PRO B O 1
ATOM 3729 N N . TYR B 1 10 ? -17.703 -0.988 12.922 1 90.38 10 TYR B N 1
ATOM 3730 C CA . TYR B 1 10 ? -17.781 0.135 12 1 90.38 10 TYR B CA 1
ATOM 3731 C C . TYR B 1 10 ? -18.781 -0.149 10.883 1 90.38 10 TYR B C 1
ATOM 3733 O O . TYR B 1 10 ? -18.734 -1.21 10.25 1 90.38 10 TYR B O 1
ATOM 3741 N N . GLU B 1 11 ? -19.641 0.754 10.703 1 88.06 11 GLU B N 1
ATOM 3742 C CA . GLU B 1 11 ? -20.625 0.655 9.625 1 88.06 11 GLU B CA 1
ATOM 3743 C C . GLU B 1 11 ? -20.375 1.707 8.547 1 88.06 11 GLU B C 1
ATOM 3745 O O . GLU B 1 11 ? -20.578 2.9 8.781 1 88.06 11 GLU B O 1
ATOM 3750 N N . TYR B 1 12 ? -20.109 1.236 7.453 1 88.94 12 TYR B N 1
ATOM 3751 C CA . TYR B 1 12 ? -19.828 2.141 6.348 1 88.94 12 TYR B CA 1
ATOM 3752 C C . TYR B 1 12 ? -21.109 2.76 5.801 1 88.94 12 TYR B C 1
ATOM 3754 O O . TYR B 1 12 ? -22.094 2.061 5.59 1 88.94 12 TYR B O 1
ATOM 3762 N N . GLN B 1 13 ? -21.031 4.02 5.586 1 85.88 13 GLN B N 1
ATOM 3763 C CA . GLN B 1 13 ? -22.016 4.797 4.848 1 85.88 13 GLN B CA 1
ATOM 3764 C C . GLN B 1 13 ? -21.344 5.797 3.912 1 85.88 13 GLN B C 1
ATOM 3766 O O . GLN B 1 13 ? -20.453 6.535 4.324 1 85.88 13 GLN B O 1
ATOM 3771 N N . ARG B 1 14 ? -21.844 5.77 2.707 1 88 14 ARG B N 1
ATOM 3772 C CA . ARG B 1 14 ? -21.25 6.734 1.779 1 88 14 ARG B CA 1
ATOM 3773 C C . ARG B 1 14 ? -21.625 8.164 2.17 1 88 14 ARG B C 1
ATOM 3775 O O . ARG B 1 14 ? -22.797 8.461 2.408 1 88 14 ARG B O 1
ATOM 3782 N N . ARG B 1 15 ? -20.688 8.961 2.232 1 89.25 15 ARG B N 1
ATOM 3783 C CA . ARG B 1 15 ? -20.875 10.391 2.473 1 89.25 15 ARG B CA 1
ATOM 3784 C C . ARG B 1 15 ? -20.234 11.219 1.366 1 89.25 15 ARG B C 1
ATOM 3786 O O . ARG B 1 15 ? -19.016 11.219 1.208 1 89.25 15 ARG B O 1
ATOM 3793 N N . GLU B 1 16 ? -21.062 11.922 0.686 1 91.25 16 GLU B N 1
ATOM 3794 C CA . GLU B 1 16 ? -20.531 12.781 -0.378 1 91.25 16 GLU B CA 1
ATOM 3795 C C . GLU B 1 16 ? -19.812 13.992 0.194 1 91.25 16 GLU B C 1
ATOM 3797 O O . GLU B 1 16 ? -20.172 14.492 1.265 1 91.25 16 GLU B O 1
ATOM 3802 N N . LEU B 1 17 ? -18.859 14.492 -0.536 1 95.56 17 LEU B N 1
ATOM 3803 C CA . LEU B 1 17 ? -18.141 15.695 -0.117 1 95.56 17 LEU B CA 1
ATOM 3804 C C . LEU B 1 17 ? -19.031 16.922 -0.219 1 95.56 17 LEU B C 1
ATOM 3806 O O . LEU B 1 17 ? -19.891 17 -1.097 1 95.56 17 LEU B O 1
ATOM 3810 N N . ALA B 1 18 ? -18.828 17.797 0.632 1 94.88 18 ALA B N 1
ATOM 3811 C CA . ALA B 1 18 ? -19.531 19.078 0.61 1 94.88 18 ALA B CA 1
ATOM 3812 C C . ALA B 1 18 ? -18.562 20.25 0.714 1 94.88 18 ALA B C 1
ATOM 3814 O O . ALA B 1 18 ? -17.578 20.188 1.439 1 94.88 18 ALA B O 1
ATOM 3815 N N . GLU B 1 19 ? -18.891 21.281 -0.047 1 95.56 19 GLU B N 1
ATOM 3816 C CA . GLU B 1 19 ? -18.141 22.531 0.062 1 95.56 19 GLU B CA 1
ATOM 3817 C C . GLU B 1 19 ? -18.766 23.453 1.104 1 95.56 19 GLU B C 1
ATOM 3819 O O . GLU B 1 19 ? -19.891 23.922 0.936 1 95.56 19 GLU B O 1
ATOM 3824 N N . PRO B 1 20 ? -18.031 23.703 2.186 1 96.88 20 PRO B N 1
ATOM 3825 C CA . PRO B 1 20 ? -18.625 24.641 3.143 1 96.88 20 PRO B CA 1
ATOM 3826 C C . PRO B 1 20 ? -18.797 26.031 2.562 1 96.88 20 PRO B C 1
ATOM 3828 O O . PRO B 1 20 ? -17.938 26.516 1.813 1 96.88 20 PRO B O 1
ATOM 3831 N N . ASP B 1 21 ? -19.891 26.688 2.957 1 97.75 21 ASP B N 1
ATOM 3832 C CA . ASP B 1 21 ? -20.172 28.047 2.496 1 97.75 21 ASP B CA 1
ATOM 3833 C C . ASP B 1 21 ? -19.281 29.062 3.215 1 97.75 21 ASP B C 1
ATOM 3835 O O . ASP B 1 21 ? -19.453 29.312 4.406 1 97.75 21 ASP B O 1
ATOM 3839 N N . TRP B 1 22 ? -18.375 29.656 2.49 1 98.06 22 TRP B N 1
ATOM 3840 C CA . TRP B 1 22 ? -17.422 30.562 3.131 1 98.06 22 TRP B CA 1
ATOM 3841 C C . TRP B 1 22 ? -18.094 31.844 3.578 1 98.06 22 TRP B C 1
ATOM 3843 O O . TRP B 1 22 ? -17.594 32.562 4.449 1 98.06 22 TRP B O 1
ATOM 3853 N N . THR B 1 23 ? -19.219 32.188 2.994 1 97.75 23 THR B N 1
ATOM 3854 C CA . THR B 1 23 ? -19.891 33.438 3.346 1 97.75 23 THR B CA 1
ATOM 3855 C C . THR B 1 23 ? -20.469 33.344 4.754 1 97.75 23 THR B C 1
ATOM 3857 O O . THR B 1 23 ? -20.906 34.344 5.312 1 97.75 23 THR B O 1
ATOM 3860 N N . ARG B 1 24 ? -20.438 32.156 5.355 1 97.62 24 ARG B N 1
ATOM 3861 C CA . ARG B 1 24 ? -20.875 31.984 6.734 1 97.62 24 ARG B CA 1
ATOM 3862 C C . ARG B 1 24 ? -19.953 32.719 7.703 1 97.62 24 ARG B C 1
ATOM 3864 O O . ARG B 1 24 ? -20.297 32.938 8.859 1 97.62 24 ARG B O 1
ATOM 3871 N N . LEU B 1 25 ? -18.734 32.969 7.281 1 98.25 25 LEU B N 1
ATOM 3872 C CA . LEU B 1 25 ? -17.781 33.719 8.086 1 98.25 25 LEU B CA 1
ATOM 3873 C C . LEU B 1 25 ? -17.906 35.219 7.809 1 98.25 25 LEU B C 1
ATOM 3875 O O . LEU B 1 25 ? -17.797 35.656 6.66 1 98.25 25 LEU B O 1
ATOM 3879 N N . PRO B 1 26 ? -18.047 36 8.789 1 97.88 26 PRO B N 1
ATOM 3880 C CA . PRO B 1 26 ? -18.344 37.438 8.617 1 97.88 26 PRO B CA 1
ATOM 3881 C C . PRO B 1 26 ? -17.312 38.125 7.73 1 97.88 26 PRO B C 1
ATOM 3883 O O . PRO B 1 26 ? -17.688 38.938 6.883 1 97.88 26 PRO B O 1
ATOM 3886 N N . GLY B 1 27 ? -16.047 37.812 7.852 1 97.94 27 GLY B N 1
ATOM 3887 C CA . GLY B 1 27 ? -15 38.469 7.09 1 97.94 27 GLY B CA 1
ATOM 3888 C C . GLY B 1 27 ? -15.016 38.125 5.617 1 97.94 27 GLY B C 1
ATOM 3889 O O . GLY B 1 27 ? -14.375 38.781 4.805 1 97.94 27 GLY B O 1
ATOM 3890 N N . TRP B 1 28 ? -15.734 37.062 5.262 1 98 28 TRP B N 1
ATOM 3891 C CA . TRP B 1 28 ? -15.75 36.625 3.875 1 98 28 TRP B CA 1
ATOM 3892 C C . TRP B 1 28 ? -17.172 36.656 3.309 1 98 28 TRP B C 1
ATOM 3894 O O . TRP B 1 28 ? -17.438 36.062 2.266 1 98 28 TRP B O 1
ATOM 3904 N N . ARG B 1 29 ? -18.078 37.281 3.947 1 97.25 29 ARG B N 1
ATOM 3905 C CA . ARG B 1 29 ? -19.484 37.344 3.561 1 97.25 29 ARG B CA 1
ATOM 3906 C C . ARG B 1 29 ? -19.641 37.906 2.146 1 97.25 29 ARG B C 1
ATOM 3908 O O . ARG B 1 29 ? -20.547 37.531 1.419 1 97.25 29 ARG B O 1
ATOM 3915 N N . HIS B 1 30 ? -18.734 38.75 1.704 1 97.44 30 HIS B N 1
ATOM 3916 C CA . HIS B 1 30 ? -18.891 39.469 0.438 1 97.44 30 HIS B CA 1
ATOM 3917 C C . HIS B 1 30 ? -17.953 38.906 -0.624 1 97.44 30 HIS B C 1
ATOM 3919 O O . HIS B 1 30 ? -17.906 39.406 -1.75 1 97.44 30 HIS B O 1
ATOM 3925 N N . VAL B 1 31 ? -17.188 37.938 -0.262 1 98.31 31 VAL B N 1
ATOM 3926 C CA . VAL B 1 31 ? -16.219 37.375 -1.189 1 98.31 31 VAL B CA 1
ATOM 3927 C C . VAL B 1 31 ? -16.938 36.594 -2.277 1 98.31 31 VAL B C 1
ATOM 3929 O O . VAL B 1 31 ? -17.781 35.719 -1.981 1 98.31 31 VAL B O 1
ATOM 3932 N N . SER B 1 32 ? -16.672 36.812 -3.543 1 98.38 32 SER B N 1
ATOM 3933 C CA . SER B 1 32 ? -17.328 36.156 -4.672 1 98.38 32 SER B CA 1
ATOM 3934 C C . SER B 1 32 ? -16.734 34.781 -4.922 1 98.38 32 SER B C 1
ATOM 3936 O O . SER B 1 32 ? -15.641 34.469 -4.441 1 98.38 32 SER B O 1
ATOM 3938 N N . ALA B 1 33 ? -17.453 33.969 -5.629 1 97.81 33 ALA B N 1
ATOM 3939 C CA . ALA B 1 33 ? -16.969 32.656 -6.023 1 97.81 33 ALA B CA 1
ATOM 3940 C C . ALA B 1 33 ? -15.672 32.781 -6.828 1 97.81 33 ALA B C 1
ATOM 3942 O O . ALA B 1 33 ? -14.766 31.953 -6.676 1 97.81 33 ALA B O 1
ATOM 3943 N N . GLY B 1 34 ? -15.625 33.75 -7.676 1 98.06 34 GLY B N 1
ATOM 3944 C CA . GLY B 1 34 ? -14.414 33.969 -8.461 1 98.06 34 GLY B CA 1
ATOM 3945 C C . GLY B 1 34 ? -13.195 34.25 -7.609 1 98.06 34 GLY B C 1
ATOM 3946 O O . GLY B 1 34 ? -12.109 33.75 -7.863 1 98.06 34 GLY B O 1
ATOM 3947 N N . GLN B 1 35 ? -13.406 35.156 -6.621 1 98.25 35 GLN B N 1
ATOM 3948 C CA . GLN B 1 35 ? -12.328 35.438 -5.684 1 98.25 35 GLN B CA 1
ATOM 3949 C C . GLN B 1 35 ? -11.906 34.188 -4.918 1 98.25 35 GLN B C 1
ATOM 3951 O O . GLN B 1 35 ? -10.719 33.906 -4.805 1 98.25 35 GLN B O 1
ATOM 3956 N N . TRP B 1 36 ? -12.891 33.469 -4.516 1 98.25 36 TRP B N 1
ATOM 3957 C CA . TRP B 1 36 ? -12.633 32.281 -3.725 1 98.25 36 TRP B CA 1
ATOM 3958 C C . TRP B 1 36 ? -11.859 31.234 -4.535 1 98.25 36 TRP B C 1
ATOM 3960 O O . TRP B 1 36 ? -11.008 30.516 -3.99 1 98.25 36 TRP B O 1
ATOM 3970 N N . GLN B 1 37 ? -12.07 31.188 -5.801 1 97.88 37 GLN B N 1
ATOM 3971 C CA . GLN B 1 37 ? -11.445 30.188 -6.664 1 97.88 37 GLN B CA 1
ATOM 3972 C C . GLN B 1 37 ? -10.07 30.641 -7.129 1 97.88 37 GLN B C 1
ATOM 3974 O O . GLN B 1 37 ? -9.328 29.875 -7.75 1 97.88 37 GLN B O 1
ATOM 3979 N N . SER B 1 38 ? -9.672 31.844 -6.738 1 98.38 38 SER B N 1
ATOM 3980 C CA . SER B 1 38 ? -8.391 32.406 -7.16 1 98.38 38 SER B CA 1
ATOM 3981 C C . SER B 1 38 ? -7.277 32 -6.195 1 98.38 38 SER B C 1
ATOM 3983 O O . SER B 1 38 ? -7.34 32.344 -5.004 1 98.38 38 SER B O 1
ATOM 3985 N N . ALA B 1 39 ? -6.266 31.406 -6.758 1 98.31 39 ALA B N 1
ATOM 3986 C CA . ALA B 1 39 ? -5.098 31.078 -5.941 1 98.31 39 ALA B CA 1
ATOM 3987 C C . ALA B 1 39 ? -4.461 32.344 -5.363 1 98.31 39 ALA B C 1
ATOM 3989 O O . ALA B 1 39 ? -4.027 32.344 -4.207 1 98.31 39 ALA B O 1
ATOM 3990 N N . GLN B 1 40 ? -4.418 33.312 -6.148 1 97.94 40 GLN B N 1
ATOM 3991 C CA . GLN B 1 40 ? -3.834 34.594 -5.723 1 97.94 40 GLN B CA 1
ATOM 3992 C C . GLN B 1 40 ? -4.625 35.188 -4.566 1 97.94 40 GLN B C 1
ATOM 3994 O O . GLN B 1 40 ? -4.043 35.656 -3.59 1 97.94 40 GLN B O 1
ATOM 3999 N N . TRP B 1 41 ? -5.93 35.219 -4.734 1 98.62 41 TRP B N 1
ATOM 4000 C CA . TRP B 1 41 ? -6.758 35.719 -3.652 1 98.62 41 TRP B CA 1
ATOM 4001 C C . TRP B 1 41 ? -6.551 34.938 -2.369 1 98.62 41 TRP B C 1
ATOM 4003 O O . TRP B 1 41 ? -6.41 35.5 -1.289 1 98.62 41 TRP B O 1
ATOM 4013 N N . GLN B 1 42 ? -6.555 33.594 -2.469 1 98.75 42 GLN B N 1
ATOM 4014 C CA . GLN B 1 42 ? -6.344 32.719 -1.316 1 98.75 42 GLN B CA 1
ATOM 4015 C C . GLN B 1 42 ? -5.039 33.031 -0.601 1 98.75 42 GLN B C 1
ATOM 4017 O O . GLN B 1 42 ? -5.012 33.188 0.624 1 98.75 42 GLN B O 1
ATOM 4022 N N . ARG B 1 43 ? -3.982 33.219 -1.351 1 98.31 43 ARG B N 1
ATOM 4023 C CA . ARG B 1 43 ? -2.672 33.5 -0.78 1 98.31 43 ARG B CA 1
ATOM 4024 C C . ARG B 1 43 ? -2.662 34.875 -0.116 1 98.31 43 ARG B C 1
ATOM 4026 O O . ARG B 1 43 ? -2.102 35.031 0.969 1 98.31 43 ARG B O 1
ATOM 4033 N N . ALA B 1 44 ? -3.27 35.812 -0.768 1 98.38 44 ALA B N 1
ATOM 4034 C CA . ALA B 1 44 ? -3.26 37.219 -0.285 1 98.38 44 ALA B CA 1
ATOM 4035 C C . ALA B 1 44 ? -4.09 37.344 0.987 1 98.38 44 ALA B C 1
ATOM 4037 O O . ALA B 1 44 ? -3.889 38.281 1.767 1 98.38 44 ALA B O 1
ATOM 4038 N N . ASN B 1 45 ? -4.984 36.438 1.2 1 98.5 45 ASN B N 1
ATOM 4039 C CA . ASN B 1 45 ? -5.906 36.594 2.322 1 98.5 45 ASN B CA 1
ATOM 4040 C C . ASN B 1 45 ? -5.676 35.5 3.375 1 98.5 45 ASN B C 1
ATOM 4042 O O . ASN B 1 45 ? -6.594 35.156 4.121 1 98.5 45 ASN B O 1
ATOM 4046 N N . CYS B 1 46 ? -4.535 34.938 3.375 1 98.56 46 CYS B N 1
ATOM 4047 C CA . CYS B 1 46 ? -4.168 34.031 4.453 1 98.56 46 CYS B CA 1
ATOM 4048 C C . CYS B 1 46 ? -4.246 34.719 5.809 1 98.56 46 CYS B C 1
ATOM 4050 O O . CYS B 1 46 ? -3.939 35.906 5.914 1 98.56 46 CYS B O 1
ATOM 4052 N N . VAL B 1 47 ? -4.672 34 6.785 1 98.69 47 VAL B N 1
ATOM 4053 C CA . VAL B 1 47 ? -4.723 34.531 8.156 1 98.69 47 VAL B CA 1
ATOM 4054 C C . VAL B 1 47 ? -3.393 34.25 8.852 1 98.69 47 VAL B C 1
ATOM 4056 O O . VAL B 1 47 ? -2.988 33.094 9 1 98.69 47 VAL B O 1
ATOM 4059 N N . LYS B 1 48 ? -2.754 35.281 9.359 1 97.88 48 LYS B N 1
ATOM 4060 C CA . LYS B 1 48 ? -1.375 35.125 9.82 1 97.88 48 LYS B CA 1
ATOM 4061 C C . LYS B 1 48 ? -1.229 35.594 11.266 1 97.88 48 LYS B C 1
ATOM 4063 O O . LYS B 1 48 ? -0.161 35.438 11.867 1 97.88 48 LYS B O 1
ATOM 4068 N N . ASN B 1 49 ? -2.242 36.188 11.758 1 97.12 49 ASN B N 1
ATOM 4069 C CA . ASN B 1 49 ? -2.184 36.688 13.133 1 97.12 49 ASN B CA 1
ATOM 4070 C C . ASN B 1 49 ? -3.574 36.812 13.742 1 97.12 49 ASN B C 1
ATOM 4072 O O . ASN B 1 49 ? -4.578 36.594 13.062 1 97.12 49 ASN B O 1
ATOM 4076 N N . VAL B 1 50 ? -3.574 37.188 14.992 1 97.69 50 VAL B N 1
ATOM 4077 C CA . VAL B 1 50 ? -4.801 37.25 15.773 1 97.69 50 VAL B CA 1
ATOM 4078 C C . VAL B 1 50 ? -5.734 38.312 15.219 1 97.69 50 VAL B C 1
ATOM 4080 O O . VAL B 1 50 ? -6.949 38.094 15.141 1 97.69 50 VAL B O 1
ATOM 4083 N N . LYS B 1 51 ? -5.195 39.469 14.852 1 97.69 51 LYS B N 1
ATOM 4084 C CA . LYS B 1 51 ? -6 40.562 14.32 1 97.69 51 LYS B CA 1
ATOM 4085 C C . LYS B 1 51 ? -6.742 40.125 13.055 1 97.69 51 LYS B C 1
ATOM 4087 O O . LYS B 1 51 ? -7.938 40.406 12.914 1 97.69 51 LYS B O 1
ATOM 4092 N N . GLN B 1 52 ? -6.031 39.5 12.172 1 98.44 52 GLN B N 1
ATOM 4093 C CA . GLN B 1 52 ? -6.633 39.031 10.93 1 98.44 52 GLN B CA 1
ATOM 4094 C C . GLN B 1 52 ? -7.68 37.938 11.195 1 98.44 52 GLN B C 1
ATOM 4096 O O . GLN B 1 52 ? -8.727 37.906 10.547 1 98.44 52 GLN B O 1
ATOM 4101 N N . LEU B 1 53 ? -7.414 37.062 12.141 1 98.69 53 LEU B N 1
ATOM 4102 C CA . LEU B 1 53 ? -8.391 36.062 12.508 1 98.69 53 LEU B CA 1
ATOM 4103 C C . LEU B 1 53 ? -9.672 36.688 13.023 1 98.69 53 LEU B C 1
ATOM 4105 O O . LEU B 1 53 ? -10.773 36.281 12.633 1 98.69 53 LEU B O 1
ATOM 4109 N N . ARG B 1 54 ? -9.508 37.656 13.859 1 97.5 54 ARG B N 1
ATOM 4110 C CA . ARG B 1 54 ? -10.648 38.406 14.398 1 97.5 54 ARG B CA 1
ATOM 4111 C C . ARG B 1 54 ? -11.453 39.062 13.289 1 97.5 54 ARG B C 1
ATOM 4113 O O . ARG B 1 54 ? -12.688 39.125 13.359 1 97.5 54 ARG B O 1
ATOM 4120 N N . SER B 1 55 ? -10.742 39.594 12.359 1 97.88 55 SER B N 1
ATOM 4121 C CA . SER B 1 55 ? -11.406 40.25 11.234 1 97.88 55 SER B CA 1
ATOM 4122 C C . SER B 1 55 ? -12.258 39.25 10.445 1 97.88 55 SER B C 1
ATOM 4124 O O . SER B 1 55 ? -13.297 39.625 9.898 1 97.88 55 SER B O 1
ATOM 4126 N N . VAL B 1 56 ? -11.867 38.031 10.328 1 98.5 56 VAL B N 1
ATOM 4127 C CA . VAL B 1 56 ? -12.578 37.031 9.555 1 98.5 56 VAL B CA 1
ATOM 4128 C C . VAL B 1 56 ? -13.75 36.5 10.367 1 98.5 56 VAL B C 1
ATOM 4130 O O . VAL B 1 56 ? -14.875 36.375 9.859 1 98.5 56 VAL B O 1
ATOM 4133 N N . LEU B 1 57 ? -13.5 36.188 11.672 1 98.19 57 LEU B N 1
ATOM 4134 C CA . LEU B 1 57 ? -14.484 35.438 12.469 1 98.19 57 LEU B CA 1
ATOM 4135 C C . LEU B 1 57 ? -15.422 36.406 13.188 1 98.19 57 LEU B C 1
ATOM 4137 O O . LEU B 1 57 ? -16.5 36.031 13.648 1 98.19 57 LEU B O 1
ATOM 4141 N N . GLY B 1 58 ? -15.016 37.656 13.273 1 92.94 58 GLY B N 1
ATOM 4142 C CA . GLY B 1 58 ? -15.859 38.688 13.898 1 92.94 58 GLY B CA 1
ATOM 4143 C C . GLY B 1 58 ? -16.219 38.344 15.336 1 92.94 58 GLY B C 1
ATOM 4144 O O . GLY B 1 58 ? -15.352 38.031 16.141 1 92.94 58 GLY B O 1
ATOM 4145 N N . ASP B 1 59 ? -17.547 38.406 15.617 1 95 59 ASP B N 1
ATOM 4146 C CA . ASP B 1 59 ? -18.016 38.188 16.984 1 95 59 ASP B CA 1
ATOM 4147 C C . ASP B 1 59 ? -18.391 36.719 17.203 1 95 59 ASP B C 1
ATOM 4149 O O . ASP B 1 59 ? -19.062 36.375 18.188 1 95 59 ASP B O 1
ATOM 4153 N N . LEU B 1 60 ? -17.984 35.875 16.312 1 97.62 60 LEU B N 1
ATOM 4154 C CA . LEU B 1 60 ? -18.359 34.469 16.422 1 97.62 60 LEU B CA 1
ATOM 4155 C C . LEU B 1 60 ? -17.625 33.812 17.578 1 97.62 60 LEU B C 1
ATOM 4157 O O . LEU B 1 60 ? -18.125 32.812 18.141 1 97.62 60 LEU B O 1
ATOM 4161 N N . LEU B 1 61 ? -16.438 34.312 17.938 1 98.12 61 LEU B N 1
ATOM 4162 C CA . LEU B 1 61 ? -15.641 33.688 19 1 98.12 61 LEU B CA 1
ATOM 4163 C C . LEU B 1 61 ? -15.492 34.656 20.172 1 98.12 61 LEU B C 1
ATOM 4165 O O . LEU B 1 61 ? -15.359 35.875 19.984 1 98.12 61 LEU B O 1
ATOM 4169 N N . ASP B 1 62 ? -15.414 34.125 21.359 1 97.81 62 ASP B N 1
ATOM 4170 C CA . ASP B 1 62 ? -15.18 34.906 22.562 1 97.81 62 ASP B CA 1
ATOM 4171 C C . ASP B 1 62 ? -13.727 35.375 22.641 1 97.81 62 ASP B C 1
ATOM 4173 O O . ASP B 1 62 ? -12.828 34.75 22.078 1 97.81 62 ASP B O 1
ATOM 4177 N N . ASP B 1 63 ? -13.531 36.469 23.406 1 97.5 63 ASP B N 1
ATOM 4178 C CA . ASP B 1 63 ? -12.203 37.031 23.594 1 97.5 63 ASP B CA 1
ATOM 4179 C C . ASP B 1 63 ? -11.266 36 24.25 1 97.5 63 ASP B C 1
ATOM 4181 O O . ASP B 1 63 ? -10.062 36 24.016 1 97.5 63 ASP B O 1
ATOM 4185 N N . ALA B 1 64 ? -11.859 35.156 24.969 1 97.5 64 ALA B N 1
ATOM 4186 C CA . ALA B 1 64 ? -11.07 34.125 25.672 1 97.5 64 ALA B CA 1
ATOM 4187 C C . ALA B 1 64 ? -10.305 33.25 24.688 1 97.5 64 ALA B C 1
ATOM 4189 O O . ALA B 1 64 ? -9.188 32.812 24.984 1 97.5 64 ALA B O 1
ATOM 4190 N N . PHE B 1 65 ? -10.883 32.969 23.594 1 98.19 65 PHE B N 1
ATOM 4191 C CA . PHE B 1 65 ? -10.211 32.156 22.578 1 98.19 65 PHE B CA 1
ATOM 4192 C C . PHE B 1 65 ? -8.961 32.875 22.062 1 98.19 65 PHE B C 1
ATOM 4194 O O . PHE B 1 65 ? -7.906 32.25 21.922 1 98.19 65 PHE B O 1
ATOM 4201 N N . TYR B 1 66 ? -9.055 34.125 21.781 1 98.25 66 TYR B N 1
ATOM 4202 C CA . TYR B 1 66 ? -7.938 34.906 21.25 1 98.25 66 TYR B CA 1
ATOM 4203 C C . TYR B 1 66 ? -6.828 35.031 22.281 1 98.25 66 TYR B C 1
ATOM 4205 O O . TYR B 1 66 ? -5.645 35 21.938 1 98.25 66 TYR B O 1
ATOM 4213 N N . THR B 1 67 ? -7.227 35.188 23.531 1 98 67 THR B N 1
ATOM 4214 C CA . THR B 1 67 ? -6.234 35.219 24.609 1 98 67 THR B CA 1
ATOM 4215 C C . THR B 1 67 ? -5.488 33.906 24.688 1 98 67 THR B C 1
ATOM 4217 O O . THR B 1 67 ? -4.27 33.875 24.875 1 98 67 THR B O 1
ATOM 4220 N N . ASP B 1 68 ? -6.23 32.844 24.578 1 98.25 68 ASP B N 1
ATOM 4221 C CA . ASP B 1 68 ? -5.668 31.5 24.578 1 98.25 68 ASP B CA 1
ATOM 4222 C C . ASP B 1 68 ? -4.707 31.312 23.406 1 98.25 68 ASP B C 1
ATOM 4224 O O . ASP B 1 68 ? -3.623 30.75 23.562 1 98.25 68 ASP B O 1
ATOM 4228 N N . LEU B 1 69 ? -5.082 31.797 22.25 1 98.44 69 LEU B N 1
ATOM 4229 C CA . LEU B 1 69 ? -4.266 31.734 21.047 1 98.44 69 LEU B CA 1
ATOM 4230 C C . LEU B 1 69 ? -2.98 32.531 21.219 1 98.44 69 LEU B C 1
ATOM 4232 O O . LEU B 1 69 ? -1.892 32.031 20.906 1 98.44 69 LEU B O 1
ATOM 4236 N N . GLU B 1 70 ? -3.074 33.719 21.719 1 98 70 GLU B N 1
ATOM 4237 C CA . GLU B 1 70 ? -1.914 34.562 21.953 1 98 70 GLU B CA 1
ATOM 4238 C C . GLU B 1 70 ? -0.944 33.938 22.938 1 98 70 GLU B C 1
ATOM 4240 O O . GLU B 1 70 ? 0.273 34 22.766 1 98 70 GLU B O 1
ATOM 4245 N N . THR B 1 71 ? -1.525 33.344 23.969 1 97.5 71 THR B N 1
ATOM 4246 C CA . THR B 1 71 ? -0.698 32.688 24.953 1 97.5 71 THR B CA 1
ATOM 4247 C C . THR B 1 71 ? 0.107 31.547 24.312 1 97.5 71 THR B C 1
ATOM 4249 O O . THR B 1 71 ? 1.302 31.406 24.578 1 97.5 71 THR B O 1
ATOM 4252 N N . ASP B 1 72 ? -0.485 30.781 23.484 1 97.62 72 ASP B N 1
ATOM 4253 C CA . ASP B 1 72 ? 0.204 29.703 22.781 1 97.62 72 ASP B CA 1
ATOM 4254 C C . ASP B 1 72 ? 1.315 30.25 21.891 1 97.62 72 ASP B C 1
ATOM 4256 O O . ASP B 1 72 ? 2.438 29.734 21.906 1 97.62 72 ASP B O 1
ATOM 4260 N N . GLN B 1 73 ? 1.034 31.266 21.109 1 96.88 73 GLN B N 1
ATOM 4261 C CA . GLN B 1 73 ? 1.98 31.859 20.172 1 96.88 73 GLN B CA 1
ATOM 4262 C C . GLN B 1 73 ? 3.215 32.406 20.906 1 96.88 73 GLN B C 1
ATOM 4264 O O . GLN B 1 73 ? 4.332 32.312 20.391 1 96.88 73 GLN B O 1
ATOM 4269 N N . GLN B 1 74 ? 2.969 32.844 22.078 1 95.94 74 GLN B N 1
ATOM 4270 C CA . GLN B 1 74 ? 4.059 33.469 22.828 1 95.94 74 GLN B CA 1
ATOM 4271 C C . GLN B 1 74 ? 4.91 32.406 23.531 1 95.94 74 GLN B C 1
ATOM 4273 O O . GLN B 1 74 ? 6.129 32.562 23.641 1 95.94 74 GLN B O 1
ATOM 4278 N N . ARG B 1 75 ? 4.289 31.312 23.891 1 94.88 75 ARG B N 1
ATOM 4279 C CA . ARG B 1 75 ? 4.992 30.484 24.859 1 94.88 75 ARG B CA 1
ATOM 4280 C C . ARG B 1 75 ? 5.301 29.109 24.281 1 94.88 75 ARG B C 1
ATOM 4282 O O . ARG B 1 75 ? 6.242 28.438 24.719 1 94.88 75 ARG B O 1
ATOM 4289 N N . LEU B 1 76 ? 4.508 28.641 23.375 1 96.12 76 LEU B N 1
ATOM 4290 C CA . LEU B 1 76 ? 4.562 27.219 23.094 1 96.12 76 LEU B CA 1
ATOM 4291 C C . LEU B 1 76 ? 4.703 26.953 21.594 1 96.12 76 LEU B C 1
ATOM 4293 O O . LEU B 1 76 ? 5.379 26.016 21.188 1 96.12 76 LEU B O 1
ATOM 4297 N N . ALA B 1 77 ? 4.176 27.781 20.75 1 96.81 77 ALA B N 1
ATOM 4298 C CA . ALA B 1 77 ? 4.082 27.531 19.312 1 96.81 77 ALA B CA 1
ATOM 4299 C C . ALA B 1 77 ? 5.465 27.469 18.672 1 96.81 77 ALA B C 1
ATOM 4301 O O . ALA B 1 77 ? 6.309 28.328 18.906 1 96.81 77 ALA B O 1
ATOM 4302 N N . THR B 1 78 ? 5.66 26.406 17.922 1 96.31 78 THR B N 1
ATOM 4303 C CA . THR B 1 78 ? 6.914 26.25 17.203 1 96.31 78 THR B CA 1
ATOM 4304 C C . THR B 1 78 ? 6.762 26.719 15.75 1 96.31 78 THR B C 1
ATOM 4306 O O . THR B 1 78 ? 7.754 26.875 15.031 1 96.31 78 THR B O 1
ATOM 4309 N N . MET B 1 79 ? 5.574 26.938 15.32 1 97.25 79 MET B N 1
ATOM 4310 C CA . MET B 1 79 ? 5.258 27.406 13.977 1 97.25 79 MET B CA 1
ATOM 4311 C C . MET B 1 79 ? 4.477 28.719 14.031 1 97.25 79 MET B C 1
ATOM 4313 O O . MET B 1 79 ? 3.609 28.891 14.891 1 97.25 79 MET B O 1
ATOM 4317 N N . SER B 1 80 ? 4.828 29.625 13.109 1 97 80 SER B N 1
ATOM 4318 C CA . SER B 1 80 ? 4.02 30.828 12.977 1 97 80 SER B CA 1
ATOM 4319 C C . SER B 1 80 ? 2.674 30.531 12.328 1 97 80 SER B C 1
ATOM 4321 O O . SER B 1 80 ? 2.49 29.469 11.734 1 97 80 SER B O 1
ATOM 4323 N N . MET B 1 81 ? 1.748 31.438 12.547 1 97.62 81 MET B N 1
ATOM 4324 C CA . MET B 1 81 ? 0.414 31.25 11.984 1 97.62 81 MET B CA 1
ATOM 4325 C C . MET B 1 81 ? 0.408 31.531 10.484 1 97.62 81 MET B C 1
ATOM 4327 O O . MET B 1 81 ? 0.965 32.531 10.039 1 97.62 81 MET B O 1
ATOM 4331 N N . LEU B 1 82 ? -0.083 30.672 9.734 1 98.56 82 LEU B N 1
ATOM 4332 C CA . LEU B 1 82 ? -0.358 30.844 8.312 1 98.56 82 LEU B CA 1
ATOM 4333 C C . LEU B 1 82 ? -1.448 29.891 7.848 1 98.56 82 LEU B C 1
ATOM 4335 O O . LEU B 1 82 ? -1.193 28.703 7.66 1 98.56 82 LEU B O 1
ATOM 4339 N N . ILE B 1 83 ? -2.658 30.391 7.66 1 98.62 83 ILE B N 1
ATOM 4340 C CA . ILE B 1 83 ? -3.807 29.547 7.332 1 98.62 83 ILE B CA 1
ATOM 4341 C C . ILE B 1 83 ? -4.508 30.094 6.094 1 98.62 83 ILE B C 1
ATOM 4343 O O . ILE B 1 83 ? -5.105 31.172 6.137 1 98.62 83 ILE B O 1
ATOM 4347 N N . PRO B 1 84 ? -4.477 29.328 5.031 1 98.56 84 PRO B N 1
ATOM 4348 C CA . PRO B 1 84 ? -5.262 29.766 3.871 1 98.56 84 PRO B CA 1
ATOM 4349 C C . PRO B 1 84 ? -6.762 29.797 4.148 1 98.56 84 PRO B C 1
ATOM 4351 O O . PRO B 1 84 ? -7.258 29.016 4.961 1 98.56 84 PRO B O 1
ATOM 4354 N N . PRO B 1 85 ? -7.492 30.703 3.422 1 98.75 85 PRO B N 1
ATOM 4355 C CA . PRO B 1 85 ? -8.945 30.75 3.576 1 98.75 85 PRO B CA 1
ATOM 4356 C C . PRO B 1 85 ? -9.609 29.391 3.359 1 98.75 85 PRO B C 1
ATOM 4358 O O . PRO B 1 85 ? -10.492 29 4.125 1 98.75 85 PRO B O 1
ATOM 4361 N N . GLN B 1 86 ? -9.125 28.672 2.363 1 98 86 GLN B N 1
ATOM 4362 C CA . GLN B 1 86 ? -9.633 27.328 2.082 1 98 86 GLN B CA 1
ATOM 4363 C C . GLN B 1 86 ? -9.602 26.453 3.332 1 98 86 GLN B C 1
ATOM 4365 O O . GLN B 1 86 ? -10.586 25.797 3.658 1 98 86 GLN B O 1
ATOM 4370 N N . MET B 1 87 ? -8.516 26.453 4.027 1 97.94 87 MET B N 1
ATOM 4371 C CA . MET B 1 87 ? -8.328 25.609 5.203 1 97.94 87 MET B CA 1
ATOM 4372 C C . MET B 1 87 ? -9.188 26.094 6.367 1 97.94 87 MET B C 1
ATOM 4374 O O . MET B 1 87 ? -9.812 25.297 7.059 1 97.94 87 MET B O 1
ATOM 4378 N N . LEU B 1 88 ? -9.18 27.391 6.586 1 98.62 88 LEU B N 1
ATOM 4379 C CA . LEU B 1 88 ? -9.969 27.938 7.672 1 98.62 88 LEU B CA 1
ATOM 4380 C C . LEU B 1 88 ? -11.445 27.609 7.496 1 98.62 88 LEU B C 1
ATOM 4382 O O . LEU B 1 88 ? -12.141 27.312 8.469 1 98.62 88 LEU B O 1
ATOM 4386 N N . ASN B 1 89 ? -11.898 27.562 6.285 1 98.44 89 ASN B N 1
ATOM 4387 C CA . ASN B 1 89 ? -13.312 27.344 5.984 1 98.44 89 ASN B CA 1
ATOM 4388 C C . ASN B 1 89 ? -13.703 25.875 6.195 1 98.44 89 ASN B C 1
ATOM 4390 O O . ASN B 1 89 ? -14.883 25.531 6.156 1 98.44 89 ASN B O 1
ATOM 4394 N N . THR B 1 90 ? -12.742 25 6.395 1 98.31 90 THR B N 1
ATOM 4395 C CA . THR B 1 90 ? -13.047 23.609 6.641 1 98.31 90 THR B CA 1
ATOM 4396 C C . THR B 1 90 ? -13.219 23.344 8.133 1 98.31 90 THR B C 1
ATOM 4398 O O . THR B 1 90 ? -13.562 22.219 8.539 1 98.31 90 THR B O 1
ATOM 4401 N N . MET B 1 91 ? -12.945 24.344 8.945 1 98.5 91 MET B N 1
ATOM 4402 C CA . MET B 1 91 ? -13.211 24.25 10.383 1 98.5 91 MET B CA 1
ATOM 4403 C C . MET B 1 91 ? -14.695 24.453 10.68 1 98.5 91 MET B C 1
ATOM 4405 O O . MET B 1 91 ? -15.289 25.438 10.234 1 98.5 91 MET B O 1
ATOM 4409 N N . VAL B 1 92 ? -15.266 23.547 11.391 1 98.25 92 VAL B N 1
ATOM 4410 C CA . VAL B 1 92 ? -16.688 23.531 11.688 1 98.25 92 VAL B CA 1
ATOM 4411 C C . VAL B 1 92 ? -17.484 23.703 10.398 1 98.25 92 VAL B C 1
ATOM 4413 O O . VAL B 1 92 ? -18.266 24.641 10.258 1 98.25 92 VAL B O 1
ATOM 4416 N N . PRO B 1 93 ? -17.391 22.75 9.531 1 97.31 93 PRO B N 1
ATOM 4417 C CA . PRO B 1 93 ? -17.859 22.953 8.156 1 97.31 93 PRO B CA 1
ATOM 4418 C C . PRO B 1 93 ? -19.375 22.906 8.039 1 97.31 93 PRO B C 1
ATOM 4420 O O . PRO B 1 93 ? -19.938 23.328 7.02 1 97.31 93 PRO B O 1
ATOM 4423 N N . ASP B 1 94 ? -20.078 22.469 9.031 1 95.56 94 ASP B N 1
ATOM 4424 C CA . ASP B 1 94 ? -21.484 22.156 8.852 1 95.56 94 ASP B CA 1
ATOM 4425 C C . ASP B 1 94 ? -22.375 23.25 9.406 1 95.56 94 ASP B C 1
ATOM 4427 O O . ASP B 1 94 ? -23.609 23.141 9.383 1 95.56 94 ASP B O 1
ATOM 4431 N N . ARG B 1 95 ? -21.812 24.266 10 1 96.81 95 ARG B N 1
ATOM 4432 C CA . ARG B 1 95 ? -22.578 25.359 10.602 1 96.81 95 ARG B CA 1
ATOM 4433 C C . ARG B 1 95 ? -21.703 26.594 10.812 1 96.81 95 ARG B C 1
ATOM 4435 O O . ARG B 1 95 ? -20.5 26.562 10.547 1 96.81 95 ARG B O 1
ATOM 4442 N N . VAL B 1 96 ? -22.344 27.688 11.219 1 98 96 VAL B N 1
ATOM 4443 C CA . VAL B 1 96 ? -21.594 28.859 11.672 1 98 96 VAL B CA 1
ATOM 4444 C C . VAL B 1 96 ? -20.875 28.531 12.984 1 98 96 VAL B C 1
ATOM 4446 O O . VAL B 1 96 ? -21.5 28.094 13.945 1 98 96 VAL B O 1
ATOM 4449 N N . PRO B 1 97 ? -19.578 28.734 13.008 1 98.06 97 PRO B N 1
ATOM 4450 C CA . PRO B 1 97 ? -18.844 28.344 14.211 1 98.06 97 PRO B CA 1
ATOM 4451 C C . PRO B 1 97 ? -19.188 29.203 15.422 1 98.06 97 PRO B C 1
ATOM 4453 O O . PRO B 1 97 ? -19.5 30.391 15.281 1 98.06 97 PRO B O 1
ATOM 4456 N N . ASP B 1 98 ? -19.203 28.641 16.578 1 98.31 98 ASP B N 1
ATOM 4457 C CA . ASP B 1 98 ? -19.156 29.328 17.875 1 98.31 98 ASP B CA 1
ATOM 4458 C C . ASP B 1 98 ? -17.922 28.906 18.672 1 98.31 98 ASP B C 1
ATOM 4460 O O . ASP B 1 98 ? -17.109 28.109 18.203 1 98.31 98 ASP B O 1
ATOM 4464 N N . THR B 1 99 ? -17.719 29.516 19.812 1 98.38 99 THR B N 1
ATOM 4465 C CA . THR B 1 99 ? -16.484 29.312 20.562 1 98.38 99 THR B CA 1
ATOM 4466 C C . THR B 1 99 ? -16.297 27.828 20.891 1 98.38 99 THR B C 1
ATOM 4468 O O . THR B 1 99 ? -15.227 27.266 20.672 1 98.38 99 THR B O 1
ATOM 4471 N N . ALA B 1 100 ? -17.344 27.188 21.297 1 98.25 100 ALA B N 1
ATOM 4472 C CA . ALA B 1 100 ? -17.266 25.797 21.719 1 98.25 100 ALA B CA 1
ATOM 4473 C C . ALA B 1 100 ? -16.953 24.875 20.547 1 98.25 100 ALA B C 1
ATOM 4475 O O . ALA B 1 100 ? -16.094 24.016 20.625 1 98.25 100 ALA B O 1
ATOM 4476 N N . SER B 1 101 ? -17.688 25.031 19.453 1 98.38 101 SER B N 1
ATOM 4477 C CA . SER B 1 101 ? -17.469 24.203 18.281 1 98.38 101 SER B CA 1
ATOM 4478 C C . SER B 1 101 ? -16.094 24.438 17.656 1 98.38 101 SER B C 1
ATOM 4480 O O . SER B 1 101 ? -15.477 23.516 17.125 1 98.38 101 SER B O 1
ATOM 4482 N N . PHE B 1 102 ? -15.641 25.672 17.672 1 98.5 102 PHE B N 1
ATOM 4483 C CA . PHE B 1 102 ? -14.328 26 17.125 1 98.5 102 PHE B CA 1
ATOM 4484 C C . PHE B 1 102 ? -13.219 25.359 17.953 1 98.5 102 PHE B C 1
ATOM 4486 O O . PHE B 1 102 ? -12.273 24.797 17.406 1 98.5 102 PHE B O 1
ATOM 4493 N N . TYR B 1 103 ? -13.336 25.344 19.266 1 98.25 103 TYR B N 1
ATOM 4494 C CA . TYR B 1 103 ? -12.383 24.688 20.156 1 98.25 103 TYR B CA 1
ATOM 4495 C C . TYR B 1 103 ? -12.32 23.188 19.875 1 98.25 103 TYR B C 1
ATOM 4497 O O . TYR B 1 103 ? -11.242 22.578 19.938 1 98.25 103 TYR B O 1
ATOM 4505 N N . ALA B 1 104 ? -13.422 22.641 19.531 1 97.88 104 ALA B N 1
ATOM 4506 C CA . ALA B 1 104 ? -13.539 21.188 19.422 1 97.88 104 ALA B CA 1
ATOM 4507 C C . ALA B 1 104 ? -13.164 20.703 18.031 1 97.88 104 ALA B C 1
ATOM 4509 O O . ALA B 1 104 ? -13.031 19.5 17.797 1 97.88 104 ALA B O 1
ATOM 4510 N N . ASP B 1 105 ? -12.984 21.609 17.141 1 98.5 105 ASP B N 1
ATOM 4511 C CA . ASP B 1 105 ? -12.789 21.219 15.742 1 98.5 105 ASP B CA 1
ATOM 4512 C C . ASP B 1 105 ? -11.43 20.562 15.539 1 98.5 105 ASP B C 1
ATOM 4514 O O . ASP B 1 105 ? -10.398 21.125 15.906 1 98.5 105 ASP B O 1
ATOM 4518 N N . PRO B 1 106 ? -11.422 19.375 14.898 1 98.56 106 PRO B N 1
ATOM 4519 C CA . PRO B 1 106 ? -10.164 18.641 14.734 1 98.56 106 PRO B CA 1
ATOM 4520 C C . PRO B 1 106 ? -9.172 19.359 13.82 1 98.56 106 PRO B C 1
ATOM 4522 O O . PRO B 1 106 ? -7.961 19.281 14.055 1 98.56 106 PRO B O 1
ATOM 4525 N N . VAL B 1 107 ? -9.617 19.984 12.812 1 98.62 107 VAL B N 1
ATOM 4526 C CA . VAL B 1 107 ? -8.719 20.688 11.898 1 98.62 107 VAL B CA 1
ATOM 4527 C C . VAL B 1 107 ? -8.109 21.906 12.609 1 98.62 107 VAL B C 1
ATOM 4529 O O . VAL B 1 107 ? -6.906 22.141 12.508 1 98.62 107 VAL B O 1
ATOM 4532 N N . ARG B 1 108 ? -8.938 22.609 13.359 1 98.69 108 ARG B N 1
ATOM 4533 C CA . ARG B 1 108 ? -8.469 23.75 14.141 1 98.69 108 ARG B CA 1
ATOM 4534 C C . ARG B 1 108 ? -7.359 23.328 15.102 1 98.69 108 ARG B C 1
ATOM 4536 O O . ARG B 1 108 ? -6.352 24.031 15.234 1 98.69 108 ARG B O 1
ATOM 4543 N N . ARG B 1 109 ? -7.426 22.188 15.617 1 98.38 109 ARG B N 1
ATOM 4544 C CA . ARG B 1 109 ? -6.555 21.719 16.688 1 98.38 109 ARG B CA 1
ATOM 4545 C C . ARG B 1 109 ? -5.105 21.625 16.234 1 98.38 109 ARG B C 1
ATOM 4547 O O . ARG B 1 109 ? -4.18 21.828 17.016 1 98.38 109 ARG B O 1
ATOM 4554 N N . TYR B 1 110 ? -4.867 21.344 14.922 1 97.94 110 TYR B N 1
ATOM 4555 C CA . TYR B 1 110 ? -3.473 21.234 14.516 1 97.94 110 TYR B CA 1
ATOM 4556 C C . TYR B 1 110 ? -3.068 22.375 13.602 1 97.94 110 TYR B C 1
ATOM 4558 O O . TYR B 1 110 ? -1.878 22.656 13.422 1 97.94 110 TYR B O 1
ATOM 4566 N N . MET B 1 111 ? -4.059 23.094 13.062 1 98.31 111 MET B N 1
ATOM 4567 C CA . MET B 1 111 ? -3.742 24.234 12.195 1 98.31 111 MET B CA 1
ATOM 4568 C C . MET B 1 111 ? -3.637 25.516 12.992 1 98.31 111 MET B C 1
ATOM 4570 O O . MET B 1 111 ? -2.951 26.453 12.578 1 98.31 111 MET B O 1
ATOM 4574 N N . LEU B 1 112 ? -4.363 25.562 14.078 1 98.31 112 LEU B N 1
ATOM 4575 C CA . LEU B 1 112 ? -4.434 26.734 14.945 1 98.31 112 LEU B CA 1
ATOM 4576 C C . LEU B 1 112 ? -4.445 26.312 16.406 1 98.31 112 LEU B C 1
ATOM 4578 O O . LEU B 1 112 ? -5.418 26.578 17.125 1 98.31 112 LEU B O 1
ATOM 4582 N N . PRO B 1 113 ? -3.354 25.75 16.797 1 97.62 113 PRO B N 1
ATOM 4583 C CA . PRO B 1 113 ? -3.334 25.328 18.203 1 97.62 113 PRO B CA 1
ATOM 4584 C C . PRO B 1 113 ? -3.436 26.5 19.172 1 97.62 113 PRO B C 1
ATOM 4586 O O . PRO B 1 113 ? -2.926 27.594 18.891 1 97.62 113 PRO B O 1
ATOM 4589 N N . VAL B 1 114 ? -4.055 26.297 20.297 1 97.88 114 VAL B N 1
ATOM 4590 C CA . VAL B 1 114 ? -4.129 27.25 21.406 1 97.88 114 VAL B CA 1
ATOM 4591 C C . VAL B 1 114 ? -3.521 26.641 22.656 1 97.88 114 VAL B C 1
ATOM 4593 O O . VAL B 1 114 ? -3.248 25.438 22.703 1 97.88 114 VAL B O 1
ATOM 4596 N N . ALA B 1 115 ? -3.289 27.438 23.609 1 97.19 115 ALA B N 1
ATOM 4597 C CA . ALA B 1 115 ? -2.533 27.016 24.797 1 97.19 115 ALA B CA 1
ATOM 4598 C C . ALA B 1 115 ? -3.234 25.875 25.516 1 97.19 115 ALA B C 1
ATOM 4600 O O . ALA B 1 115 ? -2.588 24.922 25.969 1 97.19 115 ALA B O 1
ATOM 4601 N N . THR B 1 116 ? -4.539 25.891 25.578 1 96.12 116 THR B N 1
ATOM 4602 C CA . THR B 1 116 ? -5.293 24.906 26.359 1 96.12 116 THR B CA 1
ATOM 4603 C C . THR B 1 116 ? -5.383 23.578 25.625 1 96.12 116 THR B C 1
ATOM 4605 O O . THR B 1 116 ? -5.793 22.562 26.203 1 96.12 116 THR B O 1
ATOM 4608 N N . ASP B 1 117 ? -4.996 23.547 24.281 1 95.56 117 ASP B N 1
ATOM 4609 C CA . ASP B 1 117 ? -4.891 22.297 23.562 1 95.56 117 ASP B CA 1
ATOM 4610 C C . ASP B 1 117 ? -3.723 21.453 24.078 1 95.56 117 ASP B C 1
ATOM 4612 O O . ASP B 1 117 ? -3.729 20.234 23.953 1 95.56 117 ASP B O 1
ATOM 4616 N N . ARG B 1 118 ? -2.697 22.141 24.578 1 94.25 118 ARG B N 1
ATOM 4617 C CA . ARG B 1 118 ? -1.403 21.516 24.812 1 94.25 118 ARG B CA 1
ATOM 4618 C C . ARG B 1 118 ? -1.372 20.797 26.156 1 94.25 118 ARG B C 1
ATOM 4620 O O . ARG B 1 118 ? -2.205 21.078 27.031 1 94.25 118 ARG B O 1
ATOM 4627 N N . GLN B 1 119 ? -0.552 19.781 26.203 1 89.88 119 GLN B N 1
ATOM 4628 C CA . GLN B 1 119 ? -0.233 19.141 27.484 1 89.88 119 GLN B CA 1
ATOM 4629 C C . GLN B 1 119 ? 0.741 19.984 28.297 1 89.88 119 GLN B C 1
ATOM 4631 O O . GLN B 1 119 ? 1.943 20 28.016 1 89.88 119 GLN B O 1
ATOM 4636 N N . LEU B 1 120 ? 0.293 20.547 29.375 1 88.75 120 LEU B N 1
ATOM 4637 C CA . LEU B 1 120 ? 1.098 21.578 30.031 1 88.75 120 LEU B CA 1
ATOM 4638 C C . LEU B 1 120 ? 2.064 20.953 31.031 1 88.75 120 LEU B C 1
ATOM 4640 O O . LEU B 1 120 ? 3.115 21.516 31.328 1 88.75 120 LEU B O 1
ATOM 4644 N N . ASP B 1 121 ? 1.779 19.781 31.531 1 89.19 121 ASP B N 1
ATOM 4645 C CA . ASP B 1 121 ? 2.693 19.109 32.469 1 89.19 121 ASP B CA 1
ATOM 4646 C C . ASP B 1 121 ? 3.9 18.547 31.719 1 89.19 121 ASP B C 1
ATOM 4648 O O . ASP B 1 121 ? 5.016 18.547 32.25 1 89.19 121 ASP B O 1
ATOM 4652 N N . TRP B 1 122 ? 3.656 18.062 30.516 1 91.44 122 TRP B N 1
ATOM 4653 C CA . TRP B 1 122 ? 4.695 17.516 29.656 1 91.44 122 TRP B CA 1
ATOM 4654 C C . TRP B 1 122 ? 4.555 18.047 28.234 1 91.44 122 TRP B C 1
ATOM 4656 O O . TRP B 1 122 ? 4.273 17.281 27.297 1 91.44 122 TRP B O 1
ATOM 4666 N N . PRO B 1 123 ? 4.855 19.297 28.141 1 92.75 123 PRO B N 1
ATOM 4667 C CA . PRO B 1 123 ? 4.66 19.859 26.797 1 92.75 123 PRO B CA 1
ATOM 4668 C C . PRO B 1 123 ? 5.59 19.219 25.75 1 92.75 123 PRO B C 1
ATOM 4670 O O . PRO B 1 123 ? 5.234 19.141 24.578 1 92.75 123 PRO B O 1
ATOM 4673 N N . SER B 1 124 ? 6.762 18.781 26.234 1 94.81 124 SER B N 1
ATOM 4674 C CA . SER B 1 124 ? 7.727 18.094 25.391 1 94.81 124 SER B CA 1
ATOM 4675 C C . SER B 1 124 ? 8.297 16.875 26.094 1 94.81 124 SER B C 1
ATOM 4677 O O . SER B 1 124 ? 8.516 16.891 27.312 1 94.81 124 SER B O 1
ATOM 4679 N N . HIS B 1 125 ? 8.477 15.844 25.344 1 95.25 125 HIS B N 1
ATOM 4680 C CA . HIS B 1 125 ? 9.266 14.734 25.875 1 95.25 125 HIS B CA 1
ATOM 4681 C C . HIS B 1 125 ? 10.711 15.148 26.109 1 95.25 125 HIS B C 1
ATOM 4683 O O . HIS B 1 125 ? 11.258 15.945 25.344 1 95.25 125 HIS B O 1
ATOM 4689 N N . PRO B 1 126 ? 11.391 14.523 27.125 1 94.81 126 PRO B N 1
ATOM 4690 C CA . PRO B 1 126 ? 12.789 14.875 27.391 1 94.81 126 PRO B CA 1
ATOM 4691 C C . PRO B 1 126 ? 13.711 14.617 26.203 1 94.81 126 PRO B C 1
ATOM 4693 O O . PRO B 1 126 ? 14.75 15.258 26.078 1 94.81 126 PRO B O 1
ATOM 4696 N N . TYR B 1 127 ? 13.359 13.734 25.344 1 94.31 127 TYR B N 1
ATOM 4697 C CA . TYR B 1 127 ? 14.195 13.367 24.203 1 94.31 127 TYR B CA 1
ATOM 4698 C C . TYR B 1 127 ? 13.695 14.023 22.922 1 94.31 127 TYR B C 1
ATOM 4700 O O . TYR B 1 127 ? 14.172 13.719 21.828 1 94.31 127 TYR B O 1
ATOM 4708 N N . ALA B 1 128 ? 12.688 14.93 23.047 1 93.94 128 ALA B N 1
ATOM 4709 C CA . ALA B 1 128 ? 12.219 15.672 21.875 1 93.94 128 ALA B CA 1
ATOM 4710 C C . ALA B 1 128 ? 13.297 16.625 21.375 1 93.94 128 ALA B C 1
ATOM 4712 O O . ALA B 1 128 ? 14 17.25 22.172 1 93.94 128 ALA B O 1
ATOM 4713 N N . THR B 1 129 ? 13.484 16.703 20.078 1 92.25 129 THR B N 1
ATOM 4714 C CA . THR B 1 129 ? 14.438 17.609 19.469 1 92.25 129 THR B CA 1
ATOM 4715 C C . THR B 1 129 ? 13.812 18.312 18.266 1 92.25 129 THR B C 1
ATOM 4717 O O . THR B 1 129 ? 12.844 17.828 17.688 1 92.25 129 THR B O 1
ATOM 4720 N N . ARG B 1 130 ? 14.367 19.453 17.922 1 90.19 130 ARG B N 1
ATOM 4721 C CA . ARG B 1 130 ? 13.867 20.234 16.781 1 90.19 130 ARG B CA 1
ATOM 4722 C C . ARG B 1 130 ? 14.055 19.469 15.477 1 90.19 130 ARG B C 1
ATOM 4724 O O . ARG B 1 130 ? 13.18 19.5 14.602 1 90.19 130 ARG B O 1
ATOM 4731 N N . ASP B 1 131 ? 15.18 18.859 15.336 1 86.94 131 ASP B N 1
ATOM 4732 C CA . ASP B 1 131 ? 15.406 17.953 14.219 1 86.94 131 ASP B CA 1
ATOM 4733 C C . ASP B 1 131 ? 15.266 16.5 14.656 1 86.94 131 ASP B C 1
ATOM 4735 O O . ASP B 1 131 ? 16.266 15.766 14.719 1 86.94 131 ASP B O 1
ATOM 4739 N N . SER B 1 132 ? 14.062 16.094 14.805 1 84.38 132 SER B N 1
ATOM 4740 C CA . SER B 1 132 ? 13.742 14.828 15.461 1 84.38 132 SER B CA 1
ATOM 4741 C C . SER B 1 132 ? 14.219 13.648 14.625 1 84.38 132 SER B C 1
ATOM 4743 O O . SER B 1 132 ? 14.453 12.562 15.164 1 84.38 132 SER B O 1
ATOM 4745 N N . LEU B 1 133 ? 14.383 13.836 13.336 1 84.44 133 LEU B N 1
ATOM 4746 C CA . LEU B 1 133 ? 14.75 12.719 12.477 1 84.44 133 LEU B CA 1
ATOM 4747 C C . LEU B 1 133 ? 16.188 12.875 11.961 1 84.44 133 LEU B C 1
ATOM 4749 O O . LEU B 1 133 ? 16.641 12.086 11.133 1 84.44 133 LEU B O 1
ATOM 4753 N N . HIS B 1 134 ? 16.844 13.898 12.336 1 82.81 134 HIS B N 1
ATOM 4754 C CA . HIS B 1 134 ? 18.234 14.148 12 1 82.81 134 HIS B CA 1
ATOM 4755 C C . HIS B 1 134 ? 18.422 14.297 10.492 1 82.81 134 HIS B C 1
ATOM 4757 O O . HIS B 1 134 ? 19.344 13.703 9.914 1 82.81 134 HIS B O 1
ATOM 4763 N N . GLU B 1 135 ? 17.516 14.961 9.93 1 81 135 GLU B N 1
ATOM 4764 C CA . GLU B 1 135 ? 17.578 15.195 8.484 1 81 135 GLU B CA 1
ATOM 4765 C C . GLU B 1 135 ? 18.797 16.016 8.117 1 81 135 GLU B C 1
ATOM 4767 O O . GLU B 1 135 ? 19.484 15.703 7.141 1 81 135 GLU B O 1
ATOM 4772 N N . HIS B 1 136 ? 19.094 17.047 8.883 1 82.31 136 HIS B N 1
ATOM 4773 C CA . HIS B 1 136 ? 20.234 17.906 8.594 1 82.31 136 HIS B CA 1
ATOM 4774 C C . HIS B 1 136 ? 21.547 17.141 8.617 1 82.31 136 HIS B C 1
ATOM 4776 O O . HIS B 1 136 ? 22.422 17.359 7.781 1 82.31 136 HIS B O 1
ATOM 4782 N N . ASP B 1 137 ? 21.625 16.203 9.477 1 81.12 137 ASP B N 1
ATOM 4783 C CA . ASP B 1 137 ? 22.812 15.383 9.617 1 81.12 137 ASP B CA 1
ATOM 4784 C C . ASP B 1 137 ? 23.016 14.5 8.383 1 81.12 137 ASP B C 1
ATOM 4786 O O . ASP B 1 137 ? 24.141 14.055 8.117 1 81.12 137 ASP B O 1
ATOM 4790 N N . MET B 1 138 ? 21.984 14.445 7.637 1 82.88 138 MET B N 1
ATOM 4791 C CA . MET B 1 138 ? 22.047 13.484 6.539 1 82.88 138 MET B CA 1
ATOM 4792 C C . MET B 1 138 ? 22.016 14.195 5.191 1 82.88 138 MET B C 1
ATOM 4794 O O . MET B 1 138 ? 21.75 13.57 4.16 1 82.88 138 MET B O 1
ATOM 4798 N N . TRP B 1 139 ? 22.219 15.477 5.238 1 89 139 TRP B N 1
ATOM 4799 C CA . TRP B 1 139 ? 22.328 16.219 3.99 1 89 139 TRP B CA 1
ATOM 4800 C C . TRP B 1 139 ? 23.594 15.852 3.24 1 89 139 TRP B C 1
ATOM 4802 O O . TRP B 1 139 ? 24.703 15.984 3.775 1 89 139 TRP B O 1
ATOM 4812 N N . VAL B 1 140 ? 23.469 15.383 2.035 1 92.44 140 VAL B N 1
ATOM 4813 C CA . VAL B 1 140 ? 24.594 15.133 1.149 1 92.44 140 VAL B CA 1
ATOM 4814 C C . VAL B 1 140 ? 24.844 16.359 0.269 1 92.44 140 VAL B C 1
ATOM 4816 O O . VAL B 1 140 ? 25.922 16.5 -0.315 1 92.44 140 VAL B O 1
ATOM 4819 N N . ALA B 1 141 ? 23.875 17.188 0.096 1 93.75 141 ALA B N 1
ATOM 4820 C CA . ALA B 1 141 ? 23.828 18.578 -0.375 1 93.75 141 ALA B CA 1
ATOM 4821 C C . ALA B 1 141 ? 22.781 19.375 0.383 1 93.75 141 ALA B C 1
ATOM 4823 O O . ALA B 1 141 ? 21.891 18.812 1.013 1 93.75 141 ALA B O 1
ATOM 4824 N N . GLU B 1 142 ? 22.969 20.672 0.397 1 95.06 142 GLU B N 1
ATOM 4825 C CA . GLU B 1 142 ? 22 21.453 1.155 1 95.06 142 GLU B CA 1
ATOM 4826 C C . GLU B 1 142 ? 20.562 21.156 0.715 1 95.06 142 GLU B C 1
ATOM 4828 O O . GLU B 1 142 ? 20.203 21.375 -0.443 1 95.06 142 GLU B O 1
ATOM 4833 N N . GLY B 1 143 ? 19.797 20.578 1.618 1 94.88 143 GLY B N 1
ATOM 4834 C CA . GLY B 1 143 ? 18.406 20.297 1.348 1 94.88 143 GLY B CA 1
ATOM 4835 C C . GLY B 1 143 ? 18.188 18.922 0.734 1 94.88 143 GLY B C 1
ATOM 4836 O O . GLY B 1 143 ? 17.047 18.531 0.448 1 94.88 143 GLY B O 1
ATOM 4837 N N . LEU B 1 144 ? 19.25 18.188 0.453 1 96.44 144 LEU B N 1
ATOM 4838 C CA . LEU B 1 144 ? 19.125 16.844 -0.098 1 96.44 144 LEU B CA 1
ATOM 4839 C C . LEU B 1 144 ? 19.516 15.789 0.937 1 96.44 144 LEU B C 1
ATOM 4841 O O . LEU B 1 144 ? 20.703 15.641 1.262 1 96.44 144 LEU B O 1
ATOM 4845 N N . THR B 1 145 ? 18.531 15.07 1.386 1 92.94 145 THR B N 1
ATOM 4846 C CA . THR B 1 145 ? 18.75 14.047 2.4 1 92.94 145 THR B CA 1
ATOM 4847 C C . THR B 1 145 ? 18.844 12.664 1.762 1 92.94 145 THR B C 1
ATOM 4849 O O . THR B 1 145 ? 17.953 12.25 1.027 1 92.94 145 THR B O 1
ATOM 4852 N N . HIS B 1 146 ? 19.906 11.93 1.946 1 92.75 146 HIS B N 1
ATOM 4853 C CA . HIS B 1 146 ? 20.078 10.555 1.503 1 92.75 146 HIS B CA 1
ATOM 4854 C C . HIS B 1 146 ? 20.125 9.594 2.688 1 92.75 146 HIS B C 1
ATOM 4856 O O . HIS B 1 146 ? 21.203 9.258 3.18 1 92.75 146 HIS B O 1
ATOM 4862 N N . ARG B 1 147 ? 18.953 9.148 3.053 1 88 147 ARG B N 1
ATOM 4863 C CA . ARG B 1 147 ? 18.812 8.297 4.227 1 88 147 ARG B CA 1
ATOM 4864 C C . ARG B 1 147 ? 18.734 6.828 3.83 1 88 147 ARG B C 1
ATOM 4866 O O . ARG B 1 147 ? 19.234 5.961 4.551 1 88 147 ARG B O 1
ATOM 4873 N N . TYR B 1 148 ? 18.156 6.52 2.732 1 89.44 148 TYR B N 1
ATOM 4874 C CA . TYR B 1 148 ? 17.938 5.16 2.244 1 89.44 148 TYR B CA 1
ATOM 4875 C C . TYR B 1 148 ? 18.875 4.844 1.083 1 89.44 148 TYR B C 1
ATOM 4877 O O . TYR B 1 148 ? 19.359 5.75 0.401 1 89.44 148 TYR B O 1
ATOM 4885 N N . PRO B 1 149 ? 19.062 3.564 0.827 1 88.69 149 PRO B N 1
ATOM 4886 C CA . PRO B 1 149 ? 20.016 3.197 -0.23 1 88.69 149 PRO B CA 1
ATOM 4887 C C . PRO B 1 149 ? 19.594 3.705 -1.605 1 88.69 149 PRO B C 1
ATOM 4889 O O . PRO B 1 149 ? 20.438 4.117 -2.402 1 88.69 149 PRO B O 1
ATOM 4892 N N . THR B 1 150 ? 18.297 3.721 -1.835 1 91.94 150 THR B N 1
ATOM 4893 C CA . THR B 1 150 ? 17.875 3.928 -3.215 1 91.94 150 THR B CA 1
ATOM 4894 C C . THR B 1 150 ? 17.031 5.199 -3.338 1 91.94 150 THR B C 1
ATOM 4896 O O . THR B 1 150 ? 16.469 5.473 -4.395 1 91.94 150 THR B O 1
ATOM 4899 N N . LYS B 1 151 ? 16.953 6.043 -2.266 1 93.62 151 LYS B N 1
ATOM 4900 C CA . LYS B 1 151 ? 16 7.16 -2.279 1 93.62 151 LYS B CA 1
ATOM 4901 C C . LYS B 1 151 ? 16.609 8.398 -1.629 1 93.62 151 LYS B C 1
ATOM 4903 O O . LYS B 1 151 ? 17.391 8.289 -0.682 1 93.62 151 LYS B O 1
ATOM 4908 N N . VAL B 1 152 ? 16.172 9.531 -2.111 1 95.5 152 VAL B N 1
ATOM 4909 C CA . VAL B 1 152 ? 16.562 10.797 -1.5 1 95.5 152 VAL B CA 1
ATOM 4910 C C . VAL B 1 152 ? 15.344 11.695 -1.312 1 95.5 152 VAL B C 1
ATOM 4912 O O . VAL B 1 152 ? 14.32 11.492 -1.963 1 95.5 152 VAL B O 1
ATOM 4915 N N . LEU B 1 153 ? 15.477 12.555 -0.408 1 96.5 153 LEU B N 1
ATOM 4916 C CA . LEU B 1 153 ? 14.508 13.617 -0.155 1 96.5 153 LEU B CA 1
ATOM 4917 C C . LEU B 1 153 ? 15.086 14.984 -0.517 1 96.5 153 LEU B C 1
ATOM 4919 O O . LEU B 1 153 ? 16.109 15.391 0.041 1 96.5 153 LEU B O 1
ATOM 4923 N N . ALA B 1 154 ? 14.461 15.617 -1.466 1 97.81 154 ALA B N 1
ATOM 4924 C CA . ALA B 1 154 ? 14.891 16.953 -1.885 1 97.81 154 ALA B CA 1
ATOM 4925 C C . ALA B 1 154 ? 13.992 18.031 -1.3 1 97.81 154 ALA B C 1
ATOM 4927 O O . ALA B 1 154 ? 12.844 18.188 -1.729 1 97.81 154 ALA B O 1
ATOM 4928 N N . GLU B 1 155 ? 14.461 18.734 -0.38 1 96.31 155 GLU B N 1
ATOM 4929 C CA . GLU B 1 155 ? 13.766 19.875 0.183 1 96.31 155 GLU B CA 1
ATOM 4930 C C . GLU B 1 155 ? 14.141 21.156 -0.555 1 96.31 155 GLU B C 1
ATOM 4932 O O . GLU B 1 155 ? 15.18 21.766 -0.283 1 96.31 155 GLU B O 1
ATOM 4937 N N . LEU B 1 156 ? 13.234 21.641 -1.33 1 97.19 156 LEU B N 1
ATOM 4938 C CA . LEU B 1 156 ? 13.57 22.688 -2.289 1 97.19 156 LEU B CA 1
ATOM 4939 C C . LEU B 1 156 ? 13.492 24.078 -1.641 1 97.19 156 LEU B C 1
ATOM 4941 O O . LEU B 1 156 ? 14.102 25.031 -2.127 1 97.19 156 LEU B O 1
ATOM 4945 N N . LEU B 1 157 ? 12.68 24.188 -0.629 1 97 157 LEU B N 1
ATOM 4946 C CA . LEU B 1 157 ? 12.477 25.484 0.007 1 97 157 LEU B CA 1
ATOM 4947 C C . LEU B 1 157 ? 12.023 25.312 1.454 1 97 157 LEU B C 1
ATOM 4949 O O . LEU B 1 157 ? 11.625 24.219 1.861 1 97 157 LEU B O 1
ATOM 4953 N N . SER B 1 158 ? 12.047 26.359 2.184 1 96.62 158 SER B N 1
ATOM 4954 C CA . SER B 1 158 ? 11.711 26.328 3.604 1 96.62 158 SER B CA 1
ATOM 4955 C C . SER B 1 158 ? 10.406 27.062 3.883 1 96.62 158 SER B C 1
ATOM 4957 O O . SER B 1 158 ? 10.18 27.531 5 1 96.62 158 SER B O 1
ATOM 4959 N N . THR B 1 159 ? 9.562 27.234 2.875 1 97.31 159 THR B N 1
ATOM 4960 C CA . THR B 1 159 ? 8.281 27.906 3.057 1 97.31 159 THR B CA 1
ATOM 4961 C C . THR B 1 159 ? 7.129 27.016 2.604 1 97.31 159 THR B C 1
ATOM 4963 O O . THR B 1 159 ? 7.312 26.125 1.765 1 97.31 159 THR B O 1
ATOM 4966 N N . CYS B 1 160 ? 6.027 27.203 3.164 1 97.69 160 CYS B N 1
ATOM 4967 C CA . CYS B 1 160 ? 4.805 26.469 2.891 1 97.69 160 CYS B CA 1
ATOM 4968 C C . CYS B 1 160 ? 3.609 27.406 2.779 1 97.69 160 CYS B C 1
ATOM 4970 O O . CYS B 1 160 ? 3.609 28.484 3.369 1 97.69 160 CYS B O 1
ATOM 4972 N N . PRO B 1 161 ? 2.551 27.016 2.008 1 97.75 161 PRO B N 1
ATOM 4973 C CA . PRO B 1 161 ? 1.352 27.844 1.943 1 97.75 161 PRO B CA 1
ATOM 4974 C C . PRO B 1 161 ? 0.562 27.844 3.25 1 97.75 161 PRO B C 1
ATOM 4976 O O . PRO B 1 161 ? -0.339 28.672 3.432 1 97.75 161 PRO 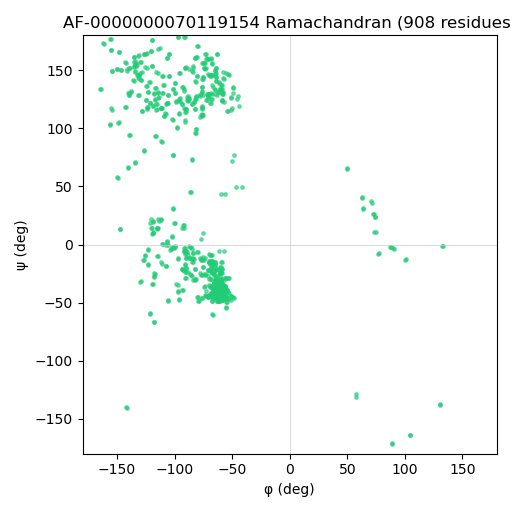B O 1
ATOM 4979 N N . GLN B 1 162 ? 0.843 27 4.027 1 98.12 162 GLN B N 1
ATOM 4980 C CA . GLN B 1 162 ? 0.214 26.875 5.34 1 98.12 162 GLN B CA 1
ATOM 4981 C C . GLN B 1 162 ? 1.179 26.266 6.355 1 98.12 162 GLN B C 1
ATOM 4983 O O . GLN B 1 162 ? 2.092 25.516 5.988 1 98.12 162 GLN B O 1
ATOM 4988 N N . TYR B 1 163 ? 1.018 26.609 7.562 1 98.06 163 TYR B N 1
ATOM 4989 C CA . TYR B 1 163 ? 1.855 26.031 8.609 1 98.06 163 TYR B CA 1
ATOM 4990 C C . TYR B 1 163 ? 1.025 25.172 9.562 1 98.06 163 TYR B C 1
ATOM 4992 O O . TYR B 1 163 ? -0.049 25.594 10 1 98.06 163 TYR B O 1
ATOM 5000 N N . CYS B 1 164 ? 1.468 24.016 9.797 1 97.69 164 CYS B N 1
ATOM 5001 C CA . CYS B 1 164 ? 0.848 23.078 10.734 1 97.69 164 CYS B CA 1
ATOM 5002 C C . CYS B 1 164 ? 1.579 23.094 12.07 1 97.69 164 CYS B C 1
ATOM 5004 O O . CYS B 1 164 ? 2.811 23.094 12.109 1 97.69 164 CYS B O 1
ATOM 5006 N N . GLY B 1 165 ? 0.831 23.047 13.102 1 97.06 165 GLY B N 1
ATOM 5007 C CA . GLY B 1 165 ? 1.43 23.094 14.422 1 97.06 165 GLY B CA 1
ATOM 5008 C C . GLY B 1 165 ? 2.363 21.938 14.695 1 97.06 165 GLY B C 1
ATOM 5009 O O . GLY B 1 165 ? 3.301 22.047 15.492 1 97.06 165 GLY B O 1
ATOM 5010 N N . HIS B 1 166 ? 2.168 20.812 14.023 1 96.44 166 HIS B N 1
ATOM 5011 C CA . HIS B 1 166 ? 2.922 19.578 14.266 1 96.44 166 HIS B CA 1
ATOM 5012 C C . HIS B 1 166 ? 4.031 19.406 13.234 1 96.44 166 HIS B C 1
ATOM 5014 O O . HIS B 1 166 ? 4.527 18.281 13.039 1 96.44 166 HIS B O 1
ATOM 5020 N N . CYS B 1 167 ? 4.457 20.375 12.547 1 96.31 167 CYS B N 1
ATOM 5021 C CA . CYS B 1 167 ? 5.406 20.266 11.445 1 96.31 167 CYS B CA 1
ATOM 5022 C C . CYS B 1 167 ? 6.715 19.641 11.914 1 96.31 167 CYS B C 1
ATOM 5024 O O . CYS B 1 167 ? 7.398 20.203 12.781 1 96.31 167 CYS B O 1
ATOM 5026 N N . THR B 1 168 ? 7.082 18.594 11.289 1 92.44 168 THR B N 1
ATOM 5027 C CA . THR B 1 168 ? 8.312 17.891 11.617 1 92.44 168 THR B CA 1
ATOM 5028 C C . THR B 1 168 ? 9.531 18.734 11.273 1 92.44 168 THR B C 1
ATOM 5030 O O . THR B 1 168 ? 10.594 18.578 11.891 1 92.44 168 THR B O 1
ATOM 5033 N N . ARG B 1 169 ? 9.414 19.656 10.344 1 93.5 169 ARG B N 1
ATOM 5034 C CA . ARG B 1 169 ? 10.523 20.484 9.883 1 93.5 169 ARG B CA 1
ATOM 5035 C C . ARG B 1 169 ? 10.461 21.875 10.508 1 93.5 169 ARG B C 1
ATOM 5037 O O . ARG B 1 169 ? 10.836 22.859 9.867 1 93.5 169 ARG B O 1
ATOM 5044 N N . MET B 1 170 ? 9.938 21.922 11.695 1 93.31 170 MET B N 1
ATOM 5045 C CA . MET B 1 170 ? 9.734 23.188 12.398 1 93.31 170 MET B CA 1
ATOM 5046 C C . MET B 1 170 ? 11.055 23.922 12.586 1 93.31 170 MET B C 1
ATOM 5048 O O . MET B 1 170 ? 11.07 25.125 12.867 1 93.31 170 MET B O 1
ATOM 5052 N N . ASP B 1 171 ? 12.133 23.25 12.398 1 92.25 171 ASP B N 1
ATOM 5053 C CA . ASP B 1 171 ? 13.445 23.859 12.555 1 92.25 171 ASP B CA 1
ATOM 5054 C C . ASP B 1 171 ? 13.789 24.734 11.344 1 92.25 171 ASP B C 1
ATOM 5056 O O . ASP B 1 171 ? 14.531 25.703 11.469 1 92.25 171 ASP B O 1
ATOM 5060 N N . LEU B 1 172 ? 13.219 24.391 10.266 1 93.62 172 LEU B N 1
ATOM 5061 C CA . LEU B 1 172 ? 13.633 24.984 9.008 1 93.62 172 LEU B CA 1
ATOM 5062 C C . LEU B 1 172 ? 12.477 25.734 8.352 1 93.62 172 LEU B C 1
ATOM 5064 O O . LEU B 1 172 ? 12.664 26.812 7.793 1 93.62 172 LEU B O 1
ATOM 5068 N N . VAL B 1 173 ? 11.312 25.281 8.5 1 95.88 173 VAL B N 1
ATOM 5069 C CA . VAL B 1 173 ? 10.18 25.75 7.707 1 95.88 173 VAL B CA 1
ATOM 5070 C C . VAL B 1 173 ? 9.453 26.875 8.445 1 95.88 173 VAL B C 1
ATOM 5072 O O . VAL B 1 173 ? 9.18 26.766 9.648 1 95.88 173 VAL B O 1
ATOM 5075 N N . GLY B 1 174 ? 9.133 27.875 7.715 1 95.62 174 GLY B N 1
ATOM 5076 C CA . GLY B 1 174 ? 8.32 28.953 8.258 1 95.62 174 GLY B CA 1
ATOM 5077 C C . GLY B 1 174 ? 9.148 30.047 8.906 1 95.62 174 GLY B C 1
ATOM 5078 O O . GLY B 1 174 ? 10.375 30.062 8.773 1 95.62 174 GLY B O 1
ATOM 5079 N N . ASN B 1 175 ? 8.484 30.984 9.57 1 95.81 175 ASN B N 1
ATOM 5080 C CA . ASN B 1 175 ? 9.117 32.094 10.273 1 95.81 175 ASN B CA 1
ATOM 5081 C C . ASN B 1 175 ? 9.477 31.719 11.711 1 95.81 175 ASN B C 1
ATOM 5083 O O . ASN B 1 175 ? 8.867 30.828 12.289 1 95.81 175 ASN B O 1
ATOM 5087 N N . SER B 1 176 ? 10.492 32.375 12.141 1 96.19 176 SER B N 1
ATOM 5088 C CA . SER B 1 176 ? 10.82 32.219 13.555 1 96.19 176 SER B CA 1
ATOM 5089 C C . SER B 1 176 ? 9.641 32.562 14.445 1 96.19 176 SER B C 1
ATOM 5091 O O . SER B 1 176 ? 8.805 33.375 14.078 1 96.19 176 SER B O 1
ATOM 5093 N N . THR B 1 177 ? 9.523 31.953 15.508 1 95.38 177 THR B N 1
ATOM 5094 C CA . THR B 1 177 ? 8.594 32.281 16.594 1 95.38 177 THR B CA 1
ATOM 5095 C C . THR B 1 177 ? 9.344 32.719 17.844 1 95.38 177 THR B C 1
ATOM 5097 O O . THR B 1 177 ? 10.57 32.625 17.891 1 95.38 177 THR B O 1
ATOM 5100 N N . PRO B 1 178 ? 8.578 33.25 18.766 1 93.56 178 PRO B N 1
ATOM 5101 C CA . PRO B 1 178 ? 9.258 33.594 20.031 1 93.56 178 PRO B CA 1
ATOM 5102 C C . PRO B 1 178 ? 9.984 32.406 20.641 1 93.56 178 PRO B C 1
ATOM 5104 O O . PRO B 1 178 ? 11.055 32.562 21.234 1 93.56 178 PRO B O 1
ATOM 5107 N N . ALA B 1 179 ? 9.508 31.203 20.391 1 89.44 179 ALA B N 1
ATOM 5108 C CA . ALA B 1 179 ? 10.047 30 21.031 1 89.44 179 ALA B CA 1
ATOM 5109 C C . ALA B 1 179 ? 11.141 29.375 20.156 1 89.44 179 ALA B C 1
ATOM 5111 O O . ALA B 1 179 ? 12 28.656 20.672 1 89.44 179 ALA B O 1
ATOM 5112 N N . VAL B 1 180 ? 11.172 29.641 18.875 1 93.06 180 VAL B N 1
ATOM 5113 C CA . VAL B 1 180 ? 12.055 28.906 17.984 1 93.06 180 VAL B CA 1
ATOM 5114 C C . VAL B 1 180 ? 12.617 29.844 16.922 1 93.06 180 VAL B C 1
ATOM 5116 O O . VAL B 1 180 ? 11.867 30.391 16.094 1 93.06 180 VAL B O 1
ATOM 5119 N N . ALA B 1 181 ? 13.953 30.016 16.891 1 94.69 181 ALA B N 1
ATOM 5120 C CA . ALA B 1 181 ? 14.641 30.688 15.781 1 94.69 181 ALA B CA 1
ATOM 5121 C C . ALA B 1 181 ? 14.891 29.703 14.641 1 94.69 181 ALA B C 1
ATOM 5123 O O . ALA B 1 181 ? 15.609 28.719 14.805 1 94.69 181 ALA B O 1
ATOM 5124 N N . LYS B 1 182 ? 14.406 29.984 13.445 1 94.81 182 LYS B N 1
ATOM 5125 C CA . LYS B 1 182 ? 14.469 29.047 12.328 1 94.81 182 LYS B CA 1
ATOM 5126 C C . LYS B 1 182 ? 15.844 29.078 11.664 1 94.81 182 LYS B C 1
ATOM 5128 O O . LYS B 1 182 ? 16.453 30.125 11.547 1 94.81 182 LYS B O 1
ATOM 5133 N N . LEU B 1 183 ? 16.172 27.859 11.242 1 92.44 183 LEU B N 1
ATOM 5134 C CA . LEU B 1 183 ? 17.328 27.75 10.359 1 92.44 183 LEU B CA 1
ATOM 5135 C C . LEU B 1 183 ? 17 28.281 8.969 1 92.44 183 LEU B C 1
ATOM 5137 O O . LEU B 1 183 ? 15.836 28.484 8.641 1 92.44 183 LEU B O 1
ATOM 5141 N N . LYS B 1 184 ? 18.078 28.516 8.227 1 92.06 184 LYS B N 1
ATOM 5142 C CA . LYS B 1 184 ? 17.891 29.016 6.867 1 92.06 184 LYS B CA 1
ATOM 5143 C C . LYS B 1 184 ? 18.688 28.188 5.867 1 92.06 184 LYS B C 1
ATOM 5145 O O . LYS B 1 184 ? 19.734 27.609 6.207 1 92.06 184 LYS B O 1
ATOM 5150 N N . LEU B 1 185 ? 18.125 28.094 4.723 1 92.81 185 LEU B N 1
ATOM 5151 C CA . LEU B 1 185 ? 18.906 27.609 3.59 1 92.81 185 LEU B CA 1
ATOM 5152 C C . LEU B 1 185 ? 19.844 28.703 3.076 1 92.81 185 LEU B C 1
ATOM 5154 O O . LEU B 1 185 ? 19.406 29.812 2.793 1 92.81 185 LEU B O 1
ATOM 5158 N N . VAL B 1 186 ? 21.047 28.391 2.898 1 93.88 186 VAL B N 1
ATOM 5159 C CA . VAL B 1 186 ? 22.062 29.422 2.684 1 93.88 186 VAL B CA 1
ATOM 5160 C C . VAL B 1 186 ? 22.312 29.594 1.188 1 93.88 186 VAL B C 1
ATOM 5162 O O . VAL B 1 186 ? 22.484 30.719 0.703 1 93.88 186 VAL B O 1
ATOM 5165 N N . GLN B 1 187 ? 22.344 28.562 0.47 1 94.75 187 GLN B N 1
ATOM 5166 C CA . GLN B 1 187 ? 22.656 28.625 -0.953 1 94.75 187 GLN B CA 1
ATOM 5167 C C . GLN B 1 187 ? 21.484 29.188 -1.75 1 94.75 187 GLN B C 1
ATOM 5169 O O . GLN B 1 187 ? 20.328 29.016 -1.364 1 94.75 187 GLN B O 1
ATOM 5174 N N . LYS B 1 188 ? 21.891 29.812 -2.881 1 95.19 188 LYS B N 1
ATOM 5175 C CA . LYS B 1 188 ? 20.844 30.188 -3.828 1 95.19 188 LYS B CA 1
ATOM 5176 C C . LYS B 1 188 ? 20.141 28.969 -4.387 1 95.19 188 LYS B C 1
ATOM 5178 O O . LYS B 1 188 ? 20.766 27.938 -4.656 1 95.19 188 LYS B O 1
ATOM 5183 N N . PRO B 1 189 ? 18.812 29.156 -4.523 1 94.62 189 PRO B N 1
ATOM 5184 C CA . PRO B 1 189 ? 18.031 28.016 -4.992 1 94.62 189 PRO B CA 1
ATOM 5185 C C . PRO B 1 189 ? 18.641 27.359 -6.234 1 94.62 189 PRO B C 1
ATOM 5187 O O . PRO B 1 189 ? 18.781 26.141 -6.285 1 94.62 189 PRO B O 1
ATOM 5190 N N . ALA B 1 190 ? 19.031 28.125 -7.195 1 94.81 190 ALA B N 1
ATOM 5191 C CA . ALA B 1 190 ? 19.562 27.578 -8.438 1 94.81 190 ALA B CA 1
ATOM 5192 C C . ALA B 1 190 ? 20.797 26.719 -8.172 1 94.81 190 ALA B C 1
ATOM 5194 O O . ALA B 1 190 ? 20.953 25.641 -8.766 1 94.81 190 ALA B O 1
ATOM 5195 N N . ASP B 1 191 ? 21.625 27.219 -7.32 1 96.44 191 ASP B N 1
ATOM 5196 C CA . ASP B 1 191 ? 22.844 26.484 -6.98 1 96.44 191 ASP B CA 1
ATOM 5197 C C . ASP B 1 191 ? 22.516 25.203 -6.215 1 96.44 191 ASP B C 1
ATOM 5199 O O . ASP B 1 191 ? 23.109 24.156 -6.469 1 96.44 191 ASP B O 1
ATOM 5203 N N . ARG B 1 192 ? 21.609 25.312 -5.301 1 96.12 192 ARG B N 1
ATOM 5204 C CA . ARG B 1 192 ? 21.188 24.156 -4.512 1 96.12 192 ARG B CA 1
ATOM 5205 C C . ARG B 1 192 ? 20.594 23.078 -5.402 1 96.12 192 ARG B C 1
ATOM 5207 O O . ARG B 1 192 ? 20.953 21.906 -5.281 1 96.12 192 ARG B O 1
ATOM 5214 N N . TYR B 1 193 ? 19.75 23.5 -6.328 1 97.12 193 TYR B N 1
ATOM 5215 C CA . TYR B 1 193 ? 19.109 22.547 -7.227 1 97.12 193 TYR B CA 1
ATOM 5216 C C . TYR B 1 193 ? 20.125 21.875 -8.133 1 97.12 193 TYR B C 1
ATOM 5218 O O . TYR B 1 193 ? 20.047 20.656 -8.359 1 97.12 193 TYR B O 1
ATOM 5226 N N . ALA B 1 194 ? 21.062 22.656 -8.609 1 97.12 194 ALA B N 1
ATOM 5227 C CA . ALA B 1 194 ? 22.125 22.094 -9.445 1 97.12 194 ALA B CA 1
ATOM 5228 C C . ALA B 1 194 ? 22.938 21.062 -8.68 1 97.12 194 ALA B C 1
ATOM 5230 O O . ALA B 1 194 ? 23.328 20.031 -9.227 1 97.12 194 ALA B O 1
ATOM 5231 N N . ALA B 1 195 ? 23.172 21.375 -7.477 1 97.56 195 ALA B N 1
ATOM 5232 C CA . ALA B 1 195 ? 23.938 20.453 -6.629 1 97.56 195 ALA B CA 1
ATOM 5233 C C . ALA B 1 195 ? 23.172 19.156 -6.422 1 97.56 195 ALA B C 1
ATOM 5235 O O . ALA B 1 195 ? 23.781 18.078 -6.367 1 97.56 195 ALA B O 1
ATOM 5236 N N . HIS B 1 196 ? 21.859 19.266 -6.211 1 97.81 196 HIS B N 1
ATOM 5237 C CA . HIS B 1 196 ? 21.031 18.062 -6.105 1 97.81 196 HIS B CA 1
ATOM 5238 C C . HIS B 1 196 ? 21.203 17.172 -7.328 1 97.81 196 HIS B C 1
ATOM 5240 O O . HIS B 1 196 ? 21.453 15.977 -7.195 1 97.81 196 HIS B O 1
ATOM 5246 N N . LEU B 1 197 ? 21.094 17.734 -8.484 1 97.62 197 LEU B N 1
ATOM 5247 C CA . LEU B 1 197 ? 21.141 17 -9.742 1 97.62 197 LEU B CA 1
ATOM 5248 C C . LEU B 1 197 ? 22.516 16.391 -9.969 1 97.62 197 LEU B C 1
ATOM 5250 O O . LEU B 1 197 ? 22.641 15.258 -10.43 1 97.62 197 LEU B O 1
ATOM 5254 N N . ASP B 1 198 ? 23.516 17.172 -9.641 1 97.38 198 ASP B N 1
ATOM 5255 C CA . ASP B 1 198 ? 24.875 16.672 -9.766 1 97.38 198 ASP B CA 1
ATOM 5256 C C . ASP B 1 198 ? 25.094 15.438 -8.883 1 97.38 198 ASP B C 1
ATOM 5258 O O . ASP B 1 198 ? 25.719 14.469 -9.312 1 97.38 198 ASP B O 1
ATOM 5262 N N . TYR B 1 199 ? 24.578 15.523 -7.707 1 96.62 199 TYR B N 1
ATOM 5263 C CA . TYR B 1 199 ? 24.703 14.398 -6.793 1 96.62 199 TYR B CA 1
ATOM 5264 C C . TYR B 1 199 ? 24.016 13.164 -7.363 1 96.62 199 TYR B C 1
ATOM 5266 O O . TYR B 1 199 ? 24.578 12.062 -7.328 1 96.62 199 TYR B O 1
ATOM 5274 N N . LEU B 1 200 ? 22.844 13.297 -7.852 1 96.25 200 LEU B N 1
ATOM 5275 C CA . LEU B 1 200 ? 22.062 12.188 -8.391 1 96.25 200 LEU B CA 1
ATOM 5276 C C . LEU B 1 200 ? 22.766 11.562 -9.586 1 96.25 200 LEU B C 1
ATOM 5278 O O . LEU B 1 200 ? 22.781 10.336 -9.742 1 96.25 200 LEU B O 1
ATOM 5282 N N . LYS B 1 201 ? 23.375 12.328 -10.422 1 95.56 201 LYS B N 1
ATOM 5283 C CA . LYS B 1 201 ? 24.109 11.828 -11.578 1 95.56 201 LYS B CA 1
ATOM 5284 C C . LYS B 1 201 ? 25.328 11.023 -11.133 1 95.56 201 LYS B C 1
ATOM 5286 O O . LYS B 1 201 ? 25.703 10.047 -11.789 1 95.56 201 LYS B O 1
ATOM 5291 N N . ALA B 1 202 ? 25.859 11.438 -10.07 1 94.75 202 ALA B N 1
ATOM 5292 C CA . ALA B 1 202 ? 27.078 10.805 -9.57 1 94.75 202 ALA B CA 1
ATOM 5293 C C . ALA B 1 202 ? 26.75 9.547 -8.766 1 94.75 202 ALA B C 1
ATOM 5295 O O . ALA B 1 202 ? 27.641 8.766 -8.438 1 94.75 202 ALA B O 1
ATOM 5296 N N . HIS B 1 203 ? 25.516 9.312 -8.406 1 91 203 HIS B N 1
ATOM 5297 C CA . HIS B 1 203 ? 25.109 8.188 -7.578 1 91 203 HIS B CA 1
ATOM 5298 C C . HIS B 1 203 ? 24 7.383 -8.242 1 91 203 HIS B C 1
ATOM 5300 O O . HIS B 1 203 ? 22.844 7.449 -7.82 1 91 203 HIS B O 1
ATOM 5306 N N . PRO B 1 204 ? 24.359 6.551 -9.148 1 88.44 204 PRO B N 1
ATOM 5307 C CA . PRO B 1 204 ? 23.375 5.84 -9.969 1 88.44 204 PRO B CA 1
ATOM 5308 C C . PRO B 1 204 ? 22.547 4.84 -9.172 1 88.44 204 PRO B C 1
ATOM 5310 O O . PRO B 1 204 ? 21.547 4.324 -9.672 1 88.44 204 PRO B O 1
ATOM 5313 N N . GLY B 1 205 ? 22.859 4.578 -7.977 1 86.88 205 GLY B N 1
ATOM 5314 C CA . GLY B 1 205 ? 22.062 3.719 -7.117 1 86.88 205 GLY B CA 1
ATOM 5315 C C . GLY B 1 205 ? 20.797 4.387 -6.613 1 86.88 205 GLY B C 1
ATOM 5316 O O . GLY B 1 205 ? 19.875 3.711 -6.16 1 86.88 205 GLY B O 1
ATOM 5317 N N . VAL B 1 206 ? 20.734 5.707 -6.652 1 91.5 206 VAL B N 1
ATOM 5318 C CA . VAL B 1 206 ? 19.562 6.469 -6.23 1 91.5 206 VAL B CA 1
ATOM 5319 C C . VAL B 1 206 ? 18.562 6.57 -7.387 1 91.5 206 VAL B C 1
ATOM 5321 O O . VAL B 1 206 ? 18.906 7.066 -8.461 1 91.5 206 VAL B O 1
ATOM 5324 N N . ARG B 1 207 ? 17.375 6.062 -7.125 1 94.25 207 ARG B N 1
ATOM 5325 C CA . ARG B 1 207 ? 16.438 6.012 -8.242 1 94.25 207 ARG B CA 1
ATOM 5326 C C . ARG B 1 207 ? 15.109 6.668 -7.867 1 94.25 207 ARG B C 1
ATOM 5328 O O . ARG B 1 207 ? 14.266 6.91 -8.734 1 94.25 207 ARG B O 1
ATOM 5335 N N . ASP B 1 208 ? 14.844 6.934 -6.633 1 95.88 208 ASP B N 1
ATOM 5336 C CA . ASP B 1 208 ? 13.602 7.508 -6.141 1 95.88 208 ASP B CA 1
ATOM 5337 C C . ASP B 1 208 ? 13.836 8.867 -5.492 1 95.88 208 ASP B C 1
ATOM 5339 O O . ASP B 1 208 ? 14.648 8.992 -4.574 1 95.88 208 ASP B O 1
ATOM 5343 N N . VAL B 1 209 ? 13.141 9.852 -5.969 1 98 209 VAL B N 1
ATOM 5344 C CA . VAL B 1 209 ? 13.344 11.195 -5.441 1 98 209 VAL B CA 1
ATOM 5345 C C . VAL B 1 209 ? 12.016 11.742 -4.926 1 98 209 VAL B C 1
ATOM 5347 O O . VAL B 1 209 ? 11.039 11.844 -5.676 1 98 209 VAL B O 1
ATOM 5350 N N . VAL B 1 210 ? 11.945 12.023 -3.697 1 97.94 210 VAL B N 1
ATOM 5351 C CA . VAL B 1 210 ? 10.836 12.781 -3.127 1 97.94 210 VAL B CA 1
ATOM 5352 C C . VAL B 1 210 ? 11.148 14.273 -3.162 1 97.94 210 VAL B C 1
ATOM 5354 O O . VAL B 1 210 ? 12.156 14.711 -2.604 1 97.94 210 VAL B O 1
ATOM 5357 N N . VAL B 1 211 ? 10.375 14.977 -3.881 1 98.62 211 VAL B N 1
ATOM 5358 C CA . VAL B 1 211 ? 10.531 16.422 -3.99 1 98.62 211 VAL B CA 1
ATOM 5359 C C . VAL B 1 211 ? 9.594 17.125 -3.01 1 98.62 211 VAL B C 1
ATOM 5361 O O . VAL B 1 211 ? 8.375 17.016 -3.133 1 98.62 211 VAL B O 1
ATOM 5364 N N . SER B 1 212 ? 10.227 17.734 -2.053 1 96.88 212 SER B N 1
ATOM 5365 C CA . SER B 1 212 ? 9.469 18.297 -0.945 1 96.88 212 SER B CA 1
ATOM 5366 C C . SER B 1 212 ? 10.055 19.625 -0.498 1 96.88 212 SER B C 1
ATOM 5368 O O . SER B 1 212 ? 10.492 20.438 -1.327 1 96.88 212 SER B O 1
ATOM 5370 N N . GLY B 1 213 ? 10.125 19.953 0.767 1 94.69 213 GLY B N 1
ATOM 5371 C CA . GLY B 1 213 ? 10.484 21.188 1.439 1 94.69 213 GLY B CA 1
ATOM 5372 C C . GLY B 1 213 ? 9.484 21.609 2.502 1 94.69 213 GLY B C 1
ATOM 5373 O O . GLY B 1 213 ? 9.125 20.812 3.371 1 94.69 213 GLY B O 1
ATOM 5374 N N . GLY B 1 214 ? 9.219 22.984 2.469 1 95.69 214 GLY B N 1
ATOM 5375 C CA . GLY B 1 214 ? 7.945 23.281 3.105 1 95.69 214 GLY B CA 1
ATOM 5376 C C . GLY B 1 214 ? 6.758 22.734 2.34 1 95.69 214 GLY B C 1
ATOM 5377 O O . GLY B 1 214 ? 6.047 21.859 2.83 1 95.69 214 GLY B O 1
ATOM 5378 N N . ASP B 1 215 ? 6.73 23.25 1.142 1 98.12 215 ASP B N 1
ATOM 5379 C CA . ASP B 1 215 ? 5.734 22.766 0.195 1 98.12 215 ASP B CA 1
ATOM 5380 C C . ASP B 1 215 ? 6.078 23.188 -1.231 1 98.12 215 ASP B C 1
ATOM 5382 O O . ASP B 1 215 ? 6.309 24.359 -1.494 1 98.12 215 ASP B O 1
ATOM 5386 N N . VAL B 1 216 ? 5.98 22.25 -2.174 1 98.38 216 VAL B N 1
ATOM 5387 C CA . VAL B 1 216 ? 6.414 22.516 -3.539 1 98.38 216 VAL B CA 1
ATOM 5388 C C . VAL B 1 216 ? 5.469 23.516 -4.191 1 98.38 216 VAL B C 1
ATOM 5390 O O . VAL B 1 216 ? 5.812 24.141 -5.199 1 98.38 216 VAL B O 1
ATOM 5393 N N . ALA B 1 217 ? 4.305 23.703 -3.627 1 98.38 217 ALA B N 1
ATOM 5394 C CA . ALA B 1 217 ? 3.365 24.688 -4.176 1 98.38 217 ALA B CA 1
ATOM 5395 C C . ALA B 1 217 ? 3.877 26.109 -3.979 1 98.38 217 ALA B C 1
ATOM 5397 O O . ALA B 1 217 ? 3.357 27.047 -4.582 1 98.38 217 ALA B O 1
ATOM 5398 N N . ASN B 1 218 ? 4.859 26.266 -3.139 1 98 218 ASN B N 1
ATOM 5399 C CA . ASN B 1 218 ? 5.457 27.578 -2.941 1 98 218 ASN B CA 1
ATOM 5400 C C . ASN B 1 218 ? 6.645 27.812 -3.873 1 98 218 ASN B C 1
ATOM 5402 O O . ASN B 1 218 ? 7.238 28.891 -3.883 1 98 218 ASN B O 1
ATOM 5406 N N . VAL B 1 219 ? 7.055 26.859 -4.617 1 97.81 219 VAL B N 1
ATOM 5407 C CA . VAL B 1 219 ? 8.078 27.047 -5.645 1 97.81 219 VAL B CA 1
ATOM 5408 C C . VAL B 1 219 ? 7.438 27.625 -6.91 1 97.81 219 VAL B C 1
ATOM 5410 O O . VAL B 1 219 ? 6.438 27.094 -7.398 1 97.81 219 VAL B O 1
ATOM 5413 N N . PRO B 1 220 ? 8 28.781 -7.379 1 96.5 220 PRO B N 1
ATOM 5414 C CA . PRO B 1 220 ? 7.484 29.219 -8.672 1 96.5 220 PRO B CA 1
ATOM 5415 C C . PRO B 1 220 ? 7.469 28.109 -9.719 1 96.5 220 PRO B C 1
ATOM 5417 O O . PRO B 1 220 ? 8.445 27.375 -9.852 1 96.5 220 PRO B O 1
ATOM 5420 N N . TRP B 1 221 ? 6.367 28.031 -10.422 1 97.19 221 TRP B N 1
ATOM 5421 C CA . TRP B 1 221 ? 6.141 26.859 -11.266 1 97.19 221 TRP B CA 1
ATOM 5422 C C . TRP B 1 221 ? 7.293 26.656 -12.242 1 97.19 221 TRP B C 1
ATOM 5424 O O . TRP B 1 221 ? 7.766 25.531 -12.438 1 97.19 221 TRP B O 1
ATOM 5434 N N . ARG B 1 222 ? 7.734 27.734 -12.891 1 97.12 222 ARG B N 1
ATOM 5435 C CA . ARG B 1 222 ? 8.797 27.625 -13.883 1 97.12 222 ARG B CA 1
ATOM 5436 C C . ARG B 1 222 ? 10.047 26.984 -13.281 1 97.12 222 ARG B C 1
ATOM 5438 O O . ARG B 1 222 ? 10.719 26.188 -13.938 1 97.12 222 ARG B O 1
ATOM 5445 N N . GLN B 1 223 ? 10.297 27.328 -12.062 1 97.56 223 GLN B N 1
ATOM 5446 C CA . GLN B 1 223 ? 11.453 26.781 -11.367 1 97.56 223 GLN B CA 1
ATOM 5447 C C . GLN B 1 223 ? 11.227 25.312 -11.008 1 97.56 223 GLN B C 1
ATOM 5449 O O . GLN B 1 223 ? 12.125 24.484 -11.164 1 97.56 223 GLN B O 1
ATOM 5454 N N . LEU B 1 224 ? 10.039 25 -10.508 1 98.5 224 LEU B N 1
ATOM 5455 C CA . LEU B 1 224 ? 9.711 23.625 -10.18 1 98.5 224 LEU B CA 1
ATOM 5456 C C . LEU B 1 224 ? 9.758 22.734 -11.422 1 98.5 224 LEU B C 1
ATOM 5458 O O . LEU B 1 224 ? 10.328 21.641 -11.383 1 98.5 224 LEU B O 1
ATOM 5462 N N . GLU B 1 225 ? 9.148 23.203 -12.461 1 98.5 225 GLU B N 1
ATOM 5463 C CA . GLU B 1 225 ? 9.164 22.453 -13.711 1 98.5 225 GLU B CA 1
ATOM 5464 C C . GLU B 1 225 ? 10.594 22.188 -14.18 1 98.5 225 GLU B C 1
ATOM 5466 O O . GLU B 1 225 ? 10.914 21.062 -14.586 1 98.5 225 GLU B O 1
ATOM 5471 N N . ALA B 1 226 ? 11.438 23.219 -14.125 1 98.38 226 ALA B N 1
ATOM 5472 C CA . ALA B 1 226 ? 12.836 23.062 -14.531 1 98.38 226 ALA B CA 1
ATOM 5473 C C . ALA B 1 226 ? 13.539 22 -13.688 1 98.38 226 ALA B C 1
ATOM 5475 O O . ALA B 1 226 ? 14.297 21.188 -14.211 1 98.38 226 ALA B O 1
ATOM 5476 N N . TYR B 1 227 ? 13.312 22.047 -12.469 1 98.62 227 TYR B N 1
ATOM 5477 C CA . TYR B 1 227 ? 13.906 21.062 -11.57 1 98.62 227 TYR B CA 1
ATOM 5478 C C . TYR B 1 227 ? 13.43 19.656 -11.906 1 98.62 227 TYR B C 1
ATOM 5480 O O . TYR B 1 227 ? 14.234 18.719 -11.984 1 98.62 227 TYR B O 1
ATOM 5488 N N . LEU B 1 228 ? 12.133 19.5 -12.07 1 98.75 228 LEU B N 1
ATOM 5489 C CA . LEU B 1 228 ? 11.547 18.203 -12.391 1 98.75 228 LEU B CA 1
ATOM 5490 C C . LEU B 1 228 ? 12.078 17.672 -13.719 1 98.75 228 LEU B C 1
ATOM 5492 O O . LEU B 1 228 ? 12.398 16.484 -13.836 1 98.75 228 LEU B O 1
ATOM 5496 N N . MET B 1 229 ? 12.156 18.562 -14.711 1 98.56 229 MET B N 1
ATOM 5497 C CA . MET B 1 229 ? 12.727 18.156 -15.992 1 98.56 229 MET B CA 1
ATOM 5498 C C . MET B 1 229 ? 14.188 17.766 -15.844 1 98.56 229 MET B C 1
ATOM 5500 O O . MET B 1 229 ? 14.664 16.844 -16.516 1 98.56 229 MET B O 1
ATOM 5504 N N . GLY B 1 230 ? 14.891 18.484 -14.961 1 98.38 230 GLY B N 1
ATOM 5505 C CA . GLY B 1 230 ? 16.25 18.094 -14.617 1 98.38 230 GLY B CA 1
ATOM 5506 C C . GLY B 1 230 ? 16.328 16.688 -14.031 1 98.38 230 GLY B C 1
ATOM 5507 O O . GLY B 1 230 ? 17.188 15.906 -14.414 1 98.38 230 GLY B O 1
ATOM 5508 N N . LEU B 1 231 ? 15.453 16.375 -13.094 1 98.44 231 LEU B N 1
ATOM 5509 C CA . LEU B 1 231 ? 15.391 15.031 -12.523 1 98.44 231 LEU B CA 1
ATOM 5510 C C . LEU B 1 231 ? 15.141 13.984 -13.602 1 98.44 231 LEU B C 1
ATOM 5512 O O . LEU B 1 231 ? 15.758 12.914 -13.594 1 98.44 231 LEU B O 1
ATOM 5516 N N . LEU B 1 232 ? 14.211 14.281 -14.516 1 97.94 232 LEU B N 1
ATOM 5517 C CA . LEU B 1 232 ? 13.82 13.359 -15.578 1 97.94 232 LEU B CA 1
ATOM 5518 C C . LEU B 1 232 ? 14.969 13.133 -16.547 1 97.94 232 LEU B C 1
ATOM 5520 O O . LEU B 1 232 ? 14.977 12.156 -17.312 1 97.94 232 LEU B O 1
ATOM 5524 N N . SER B 1 233 ? 15.953 14.008 -16.547 1 96.75 233 SER B N 1
ATOM 5525 C CA . SER B 1 233 ? 17.109 13.859 -17.406 1 96.75 233 SER B CA 1
ATOM 5526 C C . SER B 1 233 ? 18.156 12.945 -16.781 1 96.75 233 SER B C 1
ATOM 5528 O O . SER B 1 233 ? 19.109 12.539 -17.453 1 96.75 233 SER B O 1
ATOM 5530 N N . VAL B 1 234 ? 18.016 12.695 -15.508 1 95.81 234 VAL B N 1
ATOM 5531 C CA . VAL B 1 234 ? 18.906 11.734 -14.852 1 95.81 234 VAL B CA 1
ATOM 5532 C C . VAL B 1 234 ? 18.484 10.312 -15.211 1 95.81 234 VAL B C 1
ATOM 5534 O O . VAL B 1 234 ? 17.375 9.875 -14.852 1 95.81 234 VAL B O 1
ATOM 5537 N N . PRO B 1 235 ? 19.312 9.508 -15.859 1 91.25 235 PRO B N 1
ATOM 5538 C CA . PRO B 1 235 ? 18.906 8.234 -16.453 1 91.25 235 PRO B CA 1
ATOM 5539 C C . PRO B 1 235 ? 18.438 7.227 -15.406 1 91.25 235 PRO B C 1
ATOM 5541 O O . PRO B 1 235 ? 17.594 6.375 -15.703 1 91.25 235 PRO B O 1
ATOM 5544 N N . THR B 1 236 ? 18.922 7.328 -14.195 1 91.31 236 THR B N 1
ATOM 5545 C CA . THR B 1 236 ? 18.656 6.285 -13.211 1 91.31 236 THR B CA 1
ATOM 5546 C C . THR B 1 236 ? 17.375 6.59 -12.422 1 91.31 236 THR B C 1
ATOM 5548 O O . THR B 1 236 ? 16.859 5.727 -11.711 1 91.31 236 THR B O 1
ATOM 5551 N N . VAL B 1 237 ? 16.828 7.77 -12.531 1 94.94 237 VAL B N 1
ATOM 5552 C CA . VAL B 1 237 ? 15.609 8.141 -11.805 1 94.94 237 VAL B CA 1
ATOM 5553 C C . VAL B 1 237 ? 14.414 7.395 -12.375 1 94.94 237 VAL B C 1
ATOM 5555 O O . VAL B 1 237 ? 14.203 7.383 -13.594 1 94.94 237 VAL B O 1
ATOM 5558 N N . ARG B 1 238 ? 13.664 6.738 -11.453 1 94.25 238 ARG B N 1
ATOM 5559 C CA . ARG B 1 238 ? 12.523 5.934 -11.891 1 94.25 238 ARG B CA 1
ATOM 5560 C C . ARG B 1 238 ? 11.242 6.391 -11.219 1 94.25 238 ARG B C 1
ATOM 5562 O O . ARG B 1 238 ? 10.141 6.051 -11.664 1 94.25 238 ARG B O 1
ATOM 5569 N N . ASP B 1 239 ? 11.367 7.133 -10.141 1 96.06 239 ASP B N 1
ATOM 5570 C CA . ASP B 1 239 ? 10.219 7.598 -9.367 1 96.06 239 ASP B CA 1
ATOM 5571 C C . ASP B 1 239 ? 10.414 9.039 -8.906 1 96.06 239 ASP B C 1
ATOM 5573 O O . ASP B 1 239 ? 11.469 9.383 -8.367 1 96.06 239 ASP B O 1
ATOM 5577 N N . ILE B 1 240 ? 9.469 9.844 -9.164 1 98.19 240 ILE B N 1
ATOM 5578 C CA . ILE B 1 240 ? 9.422 11.203 -8.641 1 98.19 240 ILE B CA 1
ATOM 5579 C C . ILE B 1 240 ? 8.102 11.422 -7.898 1 98.19 240 ILE B C 1
ATOM 5581 O O . ILE B 1 240 ? 7.023 11.18 -8.445 1 98.19 240 ILE B O 1
ATOM 5585 N N . ARG B 1 241 ? 8.156 11.805 -6.715 1 98.06 241 ARG B N 1
ATOM 5586 C CA . ARG B 1 241 ? 6.98 12.062 -5.891 1 98.06 241 ARG B CA 1
ATOM 5587 C C . ARG B 1 241 ? 6.973 13.5 -5.383 1 98.06 241 ARG B C 1
ATOM 5589 O O . ARG B 1 241 ? 7.883 13.914 -4.664 1 98.06 241 ARG B O 1
ATOM 5596 N N . LEU B 1 242 ? 5.969 14.203 -5.695 1 98.62 242 LEU B N 1
ATOM 5597 C CA . LEU B 1 242 ? 5.816 15.586 -5.25 1 98.62 242 LEU B CA 1
ATOM 5598 C C . LEU B 1 242 ? 5.004 15.656 -3.963 1 98.62 242 LEU B C 1
ATOM 5600 O O . LEU B 1 242 ? 3.85 15.227 -3.928 1 98.62 242 LEU B O 1
ATOM 5604 N N . ALA B 1 243 ? 5.594 16.188 -2.973 1 97.88 243 ALA B N 1
ATOM 5605 C CA . ALA B 1 243 ? 4.902 16.328 -1.694 1 97.88 243 ALA B CA 1
ATOM 5606 C C . ALA B 1 243 ? 4.281 17.719 -1.562 1 97.88 243 ALA B C 1
ATOM 5608 O O . ALA B 1 243 ? 4.984 18.734 -1.63 1 97.88 243 ALA B O 1
ATOM 5609 N N . THR B 1 244 ? 2.996 17.766 -1.338 1 98.56 244 THR B N 1
ATOM 5610 C CA . THR B 1 244 ? 2.344 19.062 -1.235 1 98.56 244 THR B CA 1
ATOM 5611 C C . THR B 1 244 ? 1.071 18.969 -0.398 1 98.56 244 THR B C 1
ATOM 5613 O O . THR B 1 244 ? 0.121 18.281 -0.782 1 98.56 244 THR B O 1
ATOM 5616 N N . LYS B 1 245 ? 1.011 19.609 0.655 1 97.81 245 LYS B N 1
ATOM 5617 C CA . LYS B 1 245 ? -0.231 19.734 1.413 1 97.81 245 LYS B CA 1
ATOM 5618 C C . LYS B 1 245 ? -1.166 20.75 0.769 1 97.81 245 LYS B C 1
ATOM 5620 O O . LYS B 1 245 ? -2.357 20.797 1.086 1 97.81 245 LYS B O 1
ATOM 5625 N N . ALA B 1 246 ? -0.637 21.516 -0.132 1 98.38 246 ALA B N 1
ATOM 5626 C CA . ALA B 1 246 ? -1.43 22.547 -0.807 1 98.38 246 ALA B CA 1
ATOM 5627 C C . ALA B 1 246 ? -2.531 21.906 -1.655 1 98.38 246 ALA B C 1
ATOM 5629 O O . ALA B 1 246 ? -3.498 22.578 -2.025 1 98.38 246 ALA B O 1
ATOM 5630 N N . LEU B 1 247 ? -2.346 20.688 -2.004 1 98.31 247 LEU B N 1
ATOM 5631 C CA . LEU B 1 247 ? -3.418 20.031 -2.75 1 98.31 247 LEU B CA 1
ATOM 5632 C C . LEU B 1 247 ? -4.723 20.047 -1.962 1 98.31 247 LEU B C 1
ATOM 5634 O O . LEU B 1 247 ? -5.797 20.234 -2.537 1 98.31 247 LEU B O 1
ATOM 5638 N N . MET B 1 248 ? -4.586 19.922 -0.662 1 97.81 248 MET B N 1
ATOM 5639 C CA . MET B 1 248 ? -5.758 19.984 0.207 1 97.81 248 MET B CA 1
ATOM 5640 C C . MET B 1 248 ? -5.977 21.406 0.718 1 97.81 248 MET B C 1
ATOM 5642 O O . MET B 1 248 ? -7.105 21.891 0.735 1 97.81 248 MET B O 1
ATOM 5646 N N . GLY B 1 249 ? -4.977 22.125 1.046 1 98 249 GLY B N 1
ATOM 5647 C CA . GLY B 1 249 ? -5.094 23.391 1.757 1 98 249 GLY B CA 1
ATOM 5648 C C . GLY B 1 249 ? -5.234 24.578 0.832 1 98 249 GLY B C 1
ATOM 5649 O O . GLY B 1 249 ? -5.676 25.656 1.254 1 98 249 GLY B O 1
ATOM 5650 N N . LEU B 1 250 ? -4.844 24.438 -0.389 1 98.62 250 LEU B N 1
ATOM 5651 C CA . LEU B 1 250 ? -4.883 25.453 -1.43 1 98.62 250 LEU B CA 1
ATOM 5652 C C . LEU B 1 250 ? -5.074 24.828 -2.805 1 98.62 250 LEU B C 1
ATOM 5654 O O . LEU B 1 250 ? -4.266 25.047 -3.709 1 98.62 250 LEU B O 1
ATOM 5658 N N . PRO B 1 251 ? -6.188 24.062 -2.934 1 98.69 251 PRO B N 1
ATOM 5659 C CA . PRO B 1 251 ? -6.402 23.344 -4.195 1 98.69 251 PRO B CA 1
ATOM 5660 C C . PRO B 1 251 ? -6.465 24.281 -5.398 1 98.69 251 PRO B C 1
ATOM 5662 O O . PRO B 1 251 ? -6.156 23.875 -6.523 1 98.69 251 PRO B O 1
ATOM 5665 N N . GLN B 1 252 ? -6.754 25.578 -5.238 1 98.75 252 GLN B N 1
ATOM 5666 C CA . GLN B 1 252 ? -6.812 26.594 -6.293 1 98.75 252 GLN B CA 1
ATOM 5667 C C . GLN B 1 252 ? -5.477 26.703 -7.02 1 98.75 252 GLN B C 1
ATOM 5669 O O . GLN B 1 252 ? -5.438 26.984 -8.219 1 98.75 252 GLN B O 1
ATOM 5674 N N . HIS B 1 253 ? -4.441 26.484 -6.266 1 98.75 253 HIS B N 1
ATOM 5675 C CA . HIS B 1 253 ? -3.111 26.547 -6.859 1 98.75 253 HIS B CA 1
ATOM 5676 C C . HIS B 1 253 ? -2.963 25.531 -7.984 1 98.75 253 HIS B C 1
ATOM 5678 O O . HIS B 1 253 ? -2.49 25.859 -9.078 1 98.75 253 HIS B O 1
ATOM 5684 N N . TRP B 1 254 ? -3.4 24.328 -7.816 1 98.69 254 TRP B N 1
ATOM 5685 C CA . TRP B 1 254 ? -3.193 23.219 -8.734 1 98.69 254 TRP B CA 1
ATOM 5686 C C . TRP B 1 254 ? -4.176 23.281 -9.898 1 98.69 254 TRP B C 1
ATOM 5688 O O . TRP B 1 254 ? -4.09 22.484 -10.836 1 98.69 254 TRP B O 1
ATOM 5698 N N . LEU B 1 255 ? -5.109 24.219 -9.797 1 98.62 255 LEU B N 1
ATOM 5699 C CA . LEU B 1 255 ? -6.117 24.391 -10.844 1 98.62 255 LEU B CA 1
ATOM 5700 C C . LEU B 1 255 ? -5.766 25.547 -11.766 1 98.62 255 LEU B C 1
ATOM 5702 O O . LEU B 1 255 ? -6.469 25.797 -12.75 1 98.62 255 LEU B O 1
ATOM 5706 N N . GLN B 1 256 ? -4.668 26.234 -11.453 1 98.44 256 GLN B N 1
ATOM 5707 C CA . GLN B 1 256 ? -4.227 27.328 -12.312 1 98.44 256 GLN B CA 1
ATOM 5708 C C . GLN B 1 256 ? -3.756 26.812 -13.672 1 98.44 256 GLN B C 1
ATOM 5710 O O . GLN B 1 256 ? -3.094 25.766 -13.742 1 98.44 256 GLN B O 1
ATOM 5715 N N . ASP B 1 257 ? -3.969 27.547 -14.672 1 97.94 257 ASP B N 1
ATOM 5716 C CA . ASP B 1 257 ? -3.693 27.109 -16.047 1 97.94 257 ASP B CA 1
ATOM 5717 C C . ASP B 1 257 ? -2.211 26.797 -16.234 1 97.94 257 ASP B C 1
ATOM 5719 O O . ASP B 1 257 ? -1.855 25.766 -16.812 1 97.94 257 ASP B O 1
ATOM 5723 N N . ASP B 1 258 ? -1.401 27.703 -15.789 1 97.75 258 ASP B N 1
ATOM 5724 C CA . ASP B 1 258 ? 0.033 27.516 -15.992 1 97.75 258 ASP B CA 1
ATOM 5725 C C . ASP B 1 258 ? 0.546 26.281 -15.258 1 97.75 258 ASP B C 1
ATOM 5727 O O . ASP B 1 258 ? 1.417 25.578 -15.758 1 97.75 258 ASP B O 1
ATOM 5731 N N . VAL B 1 259 ? -0.025 26.031 -14.086 1 98.5 259 VAL B N 1
ATOM 5732 C CA . VAL B 1 259 ? 0.362 24.875 -13.297 1 98.5 259 VAL B CA 1
ATOM 5733 C C . VAL B 1 259 ? -0.141 23.594 -13.977 1 98.5 259 VAL B C 1
ATOM 5735 O O . VAL B 1 259 ? 0.604 22.625 -14.117 1 98.5 259 VAL B O 1
ATOM 5738 N N . VAL B 1 260 ? -1.362 23.609 -14.43 1 98.69 260 VAL B N 1
ATOM 5739 C CA . VAL B 1 260 ? -1.984 22.469 -15.086 1 98.69 260 VAL B CA 1
ATOM 5740 C C . VAL B 1 260 ? -1.217 22.125 -16.359 1 98.69 260 VAL B C 1
ATOM 5742 O O . VAL B 1 260 ? -0.851 20.969 -16.594 1 98.69 260 VAL B O 1
ATOM 5745 N N . GLU B 1 261 ? -0.911 23.094 -17.172 1 98.56 261 GLU B N 1
ATOM 5746 C CA . GLU B 1 261 ? -0.174 22.891 -18.422 1 98.56 261 GLU B CA 1
ATOM 5747 C C . GLU B 1 261 ? 1.244 22.391 -18.141 1 98.56 261 GLU B C 1
ATOM 5749 O O . GLU B 1 261 ? 1.736 21.484 -18.828 1 98.56 261 GLU B O 1
ATOM 5754 N N . GLY B 1 262 ? 1.827 23.062 -17.188 1 98.62 262 GLY B N 1
ATOM 5755 C CA . GLY B 1 262 ? 3.172 22.656 -16.828 1 98.62 262 GLY B CA 1
ATOM 5756 C C . GLY B 1 262 ? 3.24 21.234 -16.297 1 98.62 262 GLY B C 1
ATOM 5757 O O . GLY B 1 262 ? 4.137 20.469 -16.672 1 98.62 262 GLY B O 1
ATOM 5758 N N . MET B 1 263 ? 2.318 20.906 -15.43 1 98.62 263 MET B N 1
ATOM 5759 C CA . MET B 1 263 ? 2.26 19.547 -14.898 1 98.62 263 MET B CA 1
ATOM 5760 C C . MET B 1 263 ? 2.045 18.531 -16.016 1 98.62 263 MET B C 1
ATOM 5762 O O . MET B 1 263 ? 2.598 17.422 -15.977 1 98.62 263 MET B O 1
ATOM 5766 N N . HIS B 1 264 ? 1.245 18.875 -16.953 1 98.62 264 HIS B N 1
ATOM 5767 C CA . HIS B 1 264 ? 1.021 18.016 -18.109 1 98.62 264 HIS B CA 1
ATOM 5768 C C . HIS B 1 264 ? 2.322 17.75 -18.859 1 98.62 264 HIS B C 1
ATOM 5770 O O . HIS B 1 264 ? 2.613 16.609 -19.219 1 98.62 264 HIS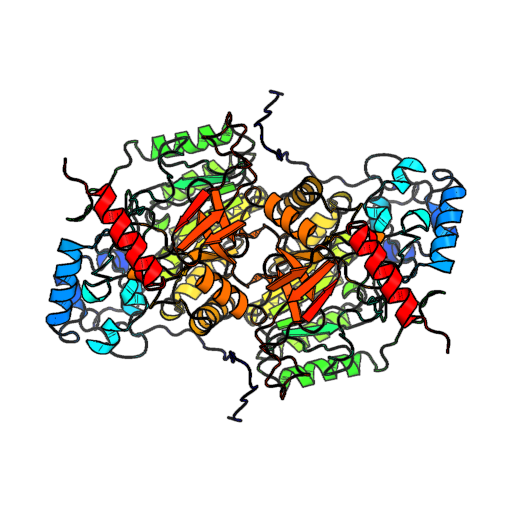 B O 1
ATOM 5776 N N . ARG B 1 265 ? 3.115 18.797 -19.109 1 98.56 265 ARG B N 1
ATOM 5777 C CA . ARG B 1 265 ? 4.391 18.641 -19.797 1 98.56 265 ARG B CA 1
ATOM 5778 C C . ARG B 1 265 ? 5.32 17.719 -19.016 1 98.56 265 ARG B C 1
ATOM 5780 O O . ARG B 1 265 ? 5.957 16.828 -19.609 1 98.56 265 ARG B O 1
ATOM 5787 N N . VAL B 1 266 ? 5.332 17.891 -17.734 1 98.75 266 VAL B N 1
ATOM 5788 C CA . VAL B 1 266 ? 6.18 17.062 -16.875 1 98.75 266 VAL B CA 1
ATOM 5789 C C . VAL B 1 266 ? 5.691 15.617 -16.922 1 98.75 266 VAL B C 1
ATOM 5791 O O . VAL B 1 266 ? 6.488 14.688 -17.078 1 98.75 266 VAL B O 1
ATOM 5794 N N . ALA B 1 267 ? 4.414 15.461 -16.812 1 98.06 267 ALA B N 1
ATOM 5795 C CA . ALA B 1 267 ? 3.824 14.125 -16.75 1 98.06 267 ALA B CA 1
ATOM 5796 C C . ALA B 1 267 ? 4.047 13.367 -18.062 1 98.06 267 ALA B C 1
ATOM 5798 O O . ALA B 1 267 ? 4.367 12.172 -18.047 1 98.06 267 ALA B O 1
ATOM 5799 N N . VAL B 1 268 ? 3.877 14 -19.172 1 97.06 268 VAL B N 1
ATOM 5800 C CA . VAL B 1 268 ? 4.086 13.383 -20.484 1 97.06 268 VAL B CA 1
ATOM 5801 C C . VAL B 1 268 ? 5.543 12.953 -20.625 1 97.06 268 VAL B C 1
ATOM 5803 O O . VAL B 1 268 ? 5.828 11.852 -21.094 1 97.06 268 VAL B O 1
ATOM 5806 N N . THR B 1 269 ? 6.43 13.852 -20.234 1 97.94 269 THR B N 1
ATOM 5807 C CA . THR B 1 269 ? 7.852 13.539 -20.297 1 97.94 269 THR B CA 1
ATOM 5808 C C . THR B 1 269 ? 8.18 12.344 -19.391 1 97.94 269 THR B C 1
ATOM 5810 O O . THR B 1 269 ? 8.938 11.453 -19.797 1 97.94 269 THR B O 1
ATOM 5813 N N . ALA B 1 270 ? 7.637 12.328 -18.219 1 97.19 270 ALA B N 1
ATOM 5814 C CA . ALA B 1 270 ? 7.844 11.219 -17.281 1 97.19 270 ALA B CA 1
ATOM 5815 C C . ALA B 1 270 ? 7.367 9.898 -17.891 1 97.19 270 ALA B C 1
ATOM 5817 O O . ALA B 1 270 ? 8.078 8.898 -17.844 1 97.19 270 ALA B O 1
ATOM 5818 N N . GLU B 1 271 ? 6.234 9.922 -18.422 1 92.38 271 GLU B N 1
ATOM 5819 C CA . GLU B 1 271 ? 5.672 8.727 -19.047 1 92.38 271 GLU B CA 1
ATOM 5820 C C . GLU B 1 271 ? 6.574 8.211 -20.172 1 92.38 271 GLU B C 1
ATOM 5822 O O . GLU B 1 271 ? 6.852 7.016 -20.25 1 92.38 271 GLU B O 1
ATOM 5827 N N . ARG B 1 272 ? 7.004 9.094 -21.031 1 92.25 272 ARG B N 1
ATOM 5828 C CA . ARG B 1 272 ? 7.863 8.734 -22.156 1 92.25 272 ARG B CA 1
ATOM 5829 C C . ARG B 1 272 ? 9.172 8.125 -21.672 1 92.25 272 ARG B C 1
ATOM 5831 O O . ARG B 1 272 ? 9.727 7.234 -22.328 1 92.25 272 ARG B O 1
ATOM 5838 N N . ARG B 1 273 ? 9.594 8.555 -20.531 1 92 273 ARG B N 1
ATOM 5839 C CA . ARG B 1 273 ? 10.859 8.086 -19.984 1 92 273 ARG B CA 1
ATOM 5840 C C . ARG B 1 273 ? 10.648 6.863 -19.094 1 92 273 ARG B C 1
ATOM 5842 O O . ARG B 1 273 ? 11.609 6.281 -18.594 1 92 273 ARG B O 1
ATOM 5849 N N . GLY B 1 274 ? 9.453 6.461 -18.906 1 88.38 274 GLY B N 1
ATOM 5850 C CA . GLY B 1 274 ? 9.148 5.336 -18.031 1 88.38 274 GLY B CA 1
ATOM 5851 C C . GLY B 1 274 ? 9.312 5.652 -16.562 1 88.38 274 GLY B C 1
ATOM 5852 O O . GLY B 1 274 ? 9.688 4.781 -15.773 1 88.38 274 GLY B O 1
ATOM 5853 N N . VAL B 1 275 ? 9.18 6.938 -16.172 1 94.56 275 VAL B N 1
ATOM 5854 C CA . VAL B 1 275 ? 9.32 7.379 -14.789 1 94.56 275 VAL B CA 1
ATOM 5855 C C . VAL B 1 275 ? 7.941 7.559 -14.156 1 94.56 275 VAL B C 1
ATOM 5857 O O . VAL B 1 275 ? 7.051 8.156 -14.758 1 94.56 275 VAL B O 1
ATOM 5860 N N . ASN B 1 276 ? 7.801 6.953 -12.969 1 94.69 276 ASN B N 1
ATOM 5861 C CA . ASN B 1 276 ? 6.555 7.129 -12.227 1 94.69 276 ASN B CA 1
ATOM 5862 C C . ASN B 1 276 ? 6.488 8.508 -11.562 1 94.69 276 ASN B C 1
ATOM 5864 O O . ASN B 1 276 ? 7.336 8.844 -10.734 1 94.69 276 ASN B O 1
ATOM 5868 N N . LEU B 1 277 ? 5.52 9.32 -11.961 1 97.38 277 LEU B N 1
ATOM 5869 C CA . LEU B 1 277 ? 5.289 10.633 -11.359 1 97.38 277 LEU B CA 1
ATOM 5870 C C . LEU B 1 277 ? 4.035 10.617 -10.492 1 97.38 277 LEU B C 1
ATOM 5872 O O . LEU B 1 277 ? 2.941 10.32 -10.977 1 97.38 277 LEU B O 1
ATOM 5876 N N . ALA B 1 278 ? 4.199 10.93 -9.219 1 97.88 278 ALA B N 1
ATOM 5877 C CA . ALA B 1 278 ? 3.064 10.914 -8.297 1 97.88 278 ALA B CA 1
ATOM 5878 C C . ALA B 1 278 ? 3.062 12.156 -7.418 1 97.88 278 ALA B C 1
ATOM 5880 O O . ALA B 1 278 ? 4.059 12.883 -7.352 1 97.88 278 ALA B O 1
ATOM 5881 N N . VAL B 1 279 ? 1.909 12.43 -6.836 1 98.62 279 VAL B N 1
ATOM 5882 C CA . VAL B 1 279 ? 1.748 13.516 -5.871 1 98.62 279 VAL B CA 1
ATOM 5883 C C . VAL B 1 279 ? 1.319 12.945 -4.523 1 98.62 279 VAL B C 1
ATOM 5885 O O . VAL B 1 279 ? 0.449 12.07 -4.457 1 98.62 279 VAL B O 1
ATOM 5888 N N . HIS B 1 280 ? 2.004 13.336 -3.484 1 98.38 280 HIS B N 1
ATOM 5889 C CA . HIS B 1 280 ? 1.66 12.953 -2.121 1 98.38 280 HIS B CA 1
ATOM 5890 C C . HIS B 1 280 ? 1.075 14.133 -1.347 1 98.38 280 HIS B C 1
ATOM 5892 O O . HIS B 1 280 ? 1.776 15.102 -1.066 1 98.38 280 HIS B O 1
ATOM 5898 N N . THR B 1 281 ? -0.18 14.031 -1.023 1 98.56 281 THR B N 1
ATOM 5899 C CA . THR B 1 281 ? -0.833 15.07 -0.233 1 98.56 281 THR B CA 1
ATOM 5900 C C . THR B 1 281 ? -0.87 14.68 1.243 1 98.56 281 THR B C 1
ATOM 5902 O O . THR B 1 281 ? -0.307 13.656 1.635 1 98.56 281 THR B O 1
ATOM 5905 N N . HIS B 1 282 ? -1.424 15.578 2.051 1 97.81 282 HIS B N 1
ATOM 5906 C CA . HIS B 1 282 ? -1.454 15.422 3.5 1 97.81 282 HIS B CA 1
ATOM 5907 C C . HIS B 1 282 ? -2.799 15.859 4.074 1 97.81 282 HIS B C 1
ATOM 5909 O O . HIS B 1 282 ? -3.008 17.047 4.34 1 97.81 282 HIS B O 1
ATOM 5915 N N . VAL B 1 283 ? -3.645 14.938 4.242 1 98.62 283 VAL B N 1
ATOM 5916 C CA . VAL B 1 283 ? -4.957 15.164 4.836 1 98.62 283 VAL B CA 1
ATOM 5917 C C . VAL B 1 283 ? -5.055 14.438 6.172 1 98.62 283 VAL B C 1
ATOM 5919 O O . VAL B 1 283 ? -4.859 13.219 6.234 1 98.62 283 VAL B O 1
ATOM 5922 N N . ASN B 1 284 ? -5.41 15.141 7.211 1 98.56 284 ASN B N 1
ATOM 5923 C CA . ASN B 1 284 ? -5.445 14.531 8.531 1 98.56 284 ASN B CA 1
ATOM 5924 C C . ASN B 1 284 ? -6.879 14.312 9.016 1 98.56 284 ASN B C 1
ATOM 5926 O O . ASN B 1 284 ? -7.113 13.547 9.953 1 98.56 284 ASN B O 1
ATOM 5930 N N . HIS B 1 285 ? -7.805 14.961 8.453 1 98.38 285 HIS B N 1
ATOM 5931 C CA . HIS B 1 285 ? -9.203 14.828 8.852 1 98.38 285 HIS B CA 1
ATOM 5932 C C . HIS B 1 285 ? -10.133 14.984 7.656 1 98.38 285 HIS B C 1
ATOM 5934 O O . HIS B 1 285 ? -9.859 15.773 6.75 1 98.38 285 HIS B O 1
ATOM 5940 N N . VAL B 1 286 ? -11.281 14.328 7.68 1 98 286 VAL B N 1
ATOM 5941 C CA . VAL B 1 286 ? -12.203 14.227 6.551 1 98 286 VAL B CA 1
ATOM 5942 C C . VAL B 1 286 ? -12.781 15.602 6.234 1 98 286 VAL B C 1
ATOM 5944 O O . VAL B 1 286 ? -13.07 15.914 5.074 1 98 286 VAL B O 1
ATOM 5947 N N . ASN B 1 287 ? -12.836 16.5 7.23 1 97.62 287 ASN B N 1
ATOM 5948 C CA . ASN B 1 287 ? -13.391 17.844 7.043 1 97.62 287 ASN B CA 1
ATOM 5949 C C . ASN B 1 287 ? -12.602 18.641 6.008 1 97.62 287 ASN B C 1
ATOM 5951 O O . ASN B 1 287 ? -13.141 19.562 5.383 1 97.62 287 ASN B O 1
ATOM 5955 N N . SER B 1 288 ? -11.367 18.25 5.793 1 97.94 288 SER B N 1
ATOM 5956 C CA . SER B 1 288 ? -10.484 19 4.906 1 97.94 288 SER B CA 1
ATOM 5957 C C . SER B 1 288 ? -10.688 18.609 3.451 1 97.94 288 SER B C 1
ATOM 5959 O O . SER B 1 288 ? -10.109 19.203 2.547 1 97.94 288 SER B O 1
ATOM 5961 N N . LEU B 1 289 ? -11.484 17.578 3.227 1 98.19 289 LEU B N 1
ATOM 5962 C CA . LEU B 1 289 ? -11.758 17.125 1.865 1 98.19 289 LEU B CA 1
ATOM 5963 C C . LEU B 1 289 ? -13 17.828 1.309 1 98.19 289 LEU B C 1
ATOM 5965 O O . LEU B 1 289 ? -14.094 17.688 1.858 1 98.19 289 LEU B O 1
ATOM 5969 N N . THR B 1 290 ? -12.836 18.594 0.271 1 98.06 290 THR B N 1
ATOM 5970 C CA . THR B 1 290 ? -13.922 19.328 -0.366 1 98.06 290 THR B CA 1
ATOM 5971 C C . THR B 1 290 ? -14.008 18.984 -1.85 1 98.06 290 THR B C 1
ATOM 5973 O O . THR B 1 290 ? -13.086 18.391 -2.412 1 98.06 290 THR B O 1
ATOM 5976 N N . PRO B 1 291 ? -15.125 19.312 -2.48 1 97.75 291 PRO B N 1
ATOM 5977 C CA . PRO B 1 291 ? -15.242 19.109 -3.926 1 97.75 291 PRO B CA 1
ATOM 5978 C C . PRO B 1 291 ? -14.133 19.812 -4.711 1 97.75 291 PRO B C 1
ATOM 5980 O O . PRO B 1 291 ? -13.664 19.297 -5.727 1 97.75 291 PRO B O 1
ATOM 5983 N N . THR B 1 292 ? -13.711 21 -4.227 1 98.38 292 THR B N 1
ATOM 5984 C CA . THR B 1 292 ? -12.617 21.703 -4.895 1 98.38 292 THR B CA 1
ATOM 5985 C C . THR B 1 292 ? -11.328 20.891 -4.82 1 98.38 292 THR B C 1
ATOM 5987 O O . THR B 1 292 ? -10.57 20.828 -5.789 1 98.38 292 THR B O 1
ATOM 5990 N N . VAL B 1 293 ? -11.078 20.266 -3.711 1 98.56 293 VAL B N 1
ATOM 5991 C CA . VAL B 1 293 ? -9.914 19.391 -3.561 1 98.56 293 VAL B CA 1
ATOM 5992 C C . VAL B 1 293 ? -10.016 18.219 -4.531 1 98.56 293 VAL B C 1
ATOM 5994 O O . VAL B 1 293 ? -9.062 17.922 -5.246 1 98.56 293 VAL B O 1
ATOM 5997 N N . ALA B 1 294 ? -11.188 17.594 -4.543 1 98.06 294 ALA B N 1
ATOM 5998 C CA . ALA B 1 294 ? -11.414 16.453 -5.441 1 98.06 294 ALA B CA 1
ATOM 5999 C C . ALA B 1 294 ? -11.203 16.875 -6.898 1 98.06 294 ALA B C 1
ATOM 6001 O O . ALA B 1 294 ? -10.633 16.109 -7.688 1 98.06 294 ALA B O 1
ATOM 6002 N N . ARG B 1 295 ? -11.656 18.047 -7.262 1 98.25 295 ARG B N 1
ATOM 6003 C CA . ARG B 1 295 ? -11.484 18.562 -8.617 1 98.25 295 ARG B CA 1
ATOM 6004 C C . ARG B 1 295 ? -10.008 18.734 -8.953 1 98.25 295 ARG B C 1
ATOM 6006 O O . ARG B 1 295 ? -9.57 18.422 -10.062 1 98.25 295 ARG B O 1
ATOM 6013 N N . ALA B 1 296 ? -9.266 19.281 -8.016 1 98.75 296 ALA B N 1
ATOM 6014 C CA . ALA B 1 296 ? -7.828 19.453 -8.227 1 98.75 296 ALA B CA 1
ATOM 6015 C C . ALA B 1 296 ? -7.145 18.094 -8.422 1 98.75 296 ALA B C 1
ATOM 6017 O O . ALA B 1 296 ? -6.27 17.953 -9.281 1 98.75 296 ALA B O 1
ATOM 6018 N N . VAL B 1 297 ? -7.527 17.109 -7.664 1 98.31 297 VAL B N 1
ATOM 6019 C CA . VAL B 1 297 ? -6.973 15.773 -7.77 1 98.31 297 VAL B CA 1
ATOM 6020 C C . VAL B 1 297 ? -7.297 15.18 -9.141 1 98.31 297 VAL B C 1
ATOM 6022 O O . VAL B 1 297 ? -6.41 14.664 -9.828 1 98.31 297 VAL B O 1
ATOM 6025 N N . ARG B 1 298 ? -8.547 15.281 -9.508 1 96.56 298 ARG B N 1
ATOM 6026 C CA . ARG B 1 298 ? -8.969 14.789 -10.812 1 96.56 298 ARG B CA 1
ATOM 6027 C C . ARG B 1 298 ? -8.172 15.453 -11.93 1 96.56 298 ARG B C 1
ATOM 6029 O O . ARG B 1 298 ? -7.766 14.789 -12.891 1 96.56 298 ARG B O 1
ATOM 6036 N N . THR B 1 299 ? -7.973 16.734 -11.789 1 98.31 299 THR B N 1
ATOM 6037 C CA . THR B 1 299 ? -7.215 17.484 -12.781 1 98.31 299 THR B CA 1
ATOM 6038 C C . THR B 1 299 ? -5.793 16.938 -12.898 1 98.31 299 THR B C 1
ATOM 6040 O O . THR B 1 299 ? -5.293 16.719 -14 1 98.31 299 THR B O 1
ATOM 6043 N N . LEU B 1 300 ? -5.156 16.688 -11.781 1 98.25 300 LEU B N 1
ATOM 6044 C CA . LEU B 1 300 ? -3.799 16.156 -11.781 1 98.25 300 LEU B CA 1
ATOM 6045 C C . LEU B 1 300 ? -3.754 14.789 -12.461 1 98.25 300 LEU B C 1
ATOM 6047 O O . LEU B 1 300 ? -2.85 14.516 -13.25 1 98.25 300 LEU B O 1
ATOM 6051 N N . LEU B 1 301 ? -4.719 13.953 -12.164 1 94.75 301 LEU B N 1
ATOM 6052 C CA . LEU B 1 301 ? -4.77 12.625 -12.766 1 94.75 301 LEU B CA 1
ATOM 6053 C C . LEU B 1 301 ? -5.027 12.711 -14.266 1 94.75 301 LEU B C 1
ATOM 6055 O O . LEU B 1 301 ? -4.406 11.992 -15.047 1 94.75 301 LEU B O 1
ATOM 6059 N N . GLU B 1 302 ? -5.855 13.602 -14.648 1 93.88 302 GLU B N 1
ATOM 6060 C CA . GLU B 1 302 ? -6.219 13.773 -16.047 1 93.88 302 GLU B CA 1
ATOM 6061 C C . GLU B 1 302 ? -5.023 14.25 -16.875 1 93.88 302 GLU B C 1
ATOM 6063 O O . GLU B 1 302 ? -4.879 13.867 -18.047 1 93.88 302 GLU B O 1
ATOM 6068 N N . VAL B 1 303 ? -4.191 15.023 -16.281 1 96.5 303 VAL B N 1
ATOM 6069 C CA . VAL B 1 303 ? -3.102 15.586 -17.078 1 96.5 303 VAL B CA 1
ATOM 6070 C C . VAL B 1 303 ? -1.939 14.602 -17.125 1 96.5 303 VAL B C 1
ATOM 6072 O O . VAL B 1 303 ? -0.956 14.828 -17.828 1 96.5 303 VAL B O 1
ATOM 6075 N N . GLY B 1 304 ? -1.951 13.57 -16.312 1 94.75 304 GLY B N 1
ATOM 6076 C CA . GLY B 1 304 ? -0.986 12.508 -16.547 1 94.75 304 GLY B CA 1
ATOM 6077 C C . GLY B 1 304 ? -0.272 12.07 -15.273 1 94.75 304 GLY B C 1
ATOM 6078 O O . GLY B 1 304 ? 0.555 11.156 -15.312 1 94.75 304 GLY B O 1
ATOM 6079 N N . VAL B 1 305 ? -0.551 12.688 -14.117 1 96.81 305 VAL B N 1
ATOM 6080 C CA . VAL B 1 305 ? -0.002 12.211 -12.852 1 96.81 305 VAL B CA 1
ATOM 6081 C C . VAL B 1 305 ? -0.484 10.789 -12.57 1 96.81 305 VAL B C 1
ATOM 6083 O O . VAL B 1 305 ? -1.679 10.508 -12.672 1 96.81 305 VAL B O 1
ATOM 6086 N N . ARG B 1 306 ? 0.431 9.922 -12.234 1 94.12 306 ARG B N 1
ATOM 6087 C CA . ARG B 1 306 ? 0.123 8.5 -12.133 1 94.12 306 ARG B CA 1
ATOM 6088 C C . ARG B 1 306 ? -0.783 8.219 -10.938 1 94.12 306 ARG B C 1
ATOM 6090 O O . ARG B 1 306 ? -1.701 7.402 -11.031 1 94.12 306 ARG B O 1
ATOM 6097 N N . ASP B 1 307 ? -0.454 8.867 -9.844 1 95.81 307 ASP B N 1
ATOM 6098 C CA . ASP B 1 307 ? -1.205 8.609 -8.617 1 95.81 307 ASP B CA 1
ATOM 6099 C C . ASP B 1 307 ? -1.151 9.812 -7.676 1 95.81 307 ASP B C 1
ATOM 6101 O O . ASP B 1 307 ? -0.192 10.586 -7.703 1 95.81 307 ASP B O 1
ATOM 6105 N N . VAL B 1 308 ? -2.197 9.938 -6.949 1 98.06 308 VAL B N 1
ATOM 6106 C CA . VAL B 1 308 ? -2.232 10.844 -5.805 1 98.06 308 VAL B CA 1
ATOM 6107 C C . VAL B 1 308 ? -2.43 10.039 -4.52 1 98.06 308 VAL B C 1
ATOM 6109 O O . VAL B 1 308 ? -3.385 9.266 -4.402 1 98.06 308 VAL B O 1
ATOM 6112 N N . ARG B 1 309 ? -1.482 10.164 -3.619 1 98.44 309 ARG B N 1
ATOM 6113 C CA . ARG B 1 309 ? -1.515 9.406 -2.373 1 98.44 309 ARG B CA 1
ATOM 6114 C C . ARG B 1 309 ? -1.548 10.336 -1.165 1 98.44 309 ARG B C 1
ATOM 6116 O O . ARG B 1 309 ? -1.131 11.492 -1.255 1 98.44 309 ARG B O 1
ATOM 6123 N N . ASN B 1 310 ? -2.092 9.875 -0.063 1 98.62 310 ASN B N 1
ATOM 6124 C CA . ASN B 1 310 ? -2.174 10.68 1.152 1 98.62 310 ASN B CA 1
ATOM 6125 C C . ASN B 1 310 ? -1.243 10.148 2.238 1 98.62 310 ASN B C 1
ATOM 6127 O O . ASN B 1 310 ? -1.232 8.945 2.52 1 98.62 310 ASN B O 1
ATOM 6131 N N . GLN B 1 311 ? -0.478 11 2.812 1 97.19 311 GLN B N 1
ATOM 6132 C CA . GLN B 1 311 ? 0.348 10.734 3.984 1 97.19 311 GLN B CA 1
ATOM 6133 C C . GLN B 1 311 ? -0.08 11.594 5.168 1 97.19 311 GLN B C 1
ATOM 6135 O O . GLN B 1 311 ? 0.423 12.711 5.344 1 97.19 311 GLN B O 1
ATOM 6140 N N . GLY B 1 312 ? -0.944 11.094 6.012 1 97.62 312 GLY B N 1
ATOM 6141 C CA . GLY B 1 312 ? -1.404 11.852 7.164 1 97.62 312 GLY B CA 1
ATOM 6142 C C . GLY B 1 312 ? -0.568 11.609 8.406 1 97.62 312 GLY B C 1
ATOM 6143 O O . GLY B 1 312 ? 0.427 10.883 8.359 1 97.62 312 GLY B O 1
ATOM 6144 N N . VAL B 1 313 ? -0.902 12.289 9.484 1 98.5 313 VAL B N 1
ATOM 6145 C CA . VAL B 1 313 ? -0.275 12.125 10.789 1 98.5 313 VAL B CA 1
ATOM 6146 C C . VAL B 1 313 ? -1.335 11.781 11.828 1 98.5 313 VAL B C 1
ATOM 6148 O O . VAL B 1 313 ? -2.4 12.398 11.875 1 98.5 313 VAL B O 1
ATOM 6151 N N . LEU B 1 314 ? -1.032 10.742 12.602 1 98.5 314 LEU B N 1
ATOM 6152 C CA . LEU B 1 314 ? -1.909 10.383 13.711 1 98.5 314 LEU B CA 1
ATOM 6153 C C . LEU B 1 314 ? -1.797 11.398 14.852 1 98.5 314 LEU B C 1
ATOM 6155 O O . LEU B 1 314 ? -0.707 11.625 15.383 1 98.5 314 LEU B O 1
ATOM 6159 N N . MET B 1 315 ? -2.918 11.953 15.219 1 98.56 315 MET B N 1
ATOM 6160 C CA . MET B 1 315 ? -2.9 12.953 16.281 1 98.56 315 MET B CA 1
ATOM 6161 C C . MET B 1 315 ? -4.094 12.781 17.219 1 98.56 315 MET B C 1
ATOM 6163 O O . MET B 1 315 ? -5.238 12.719 16.766 1 98.56 315 MET B O 1
ATOM 6167 N N . ARG B 1 316 ? -3.848 12.758 18.531 1 97.94 316 ARG B N 1
ATOM 6168 C CA . ARG B 1 316 ? -4.914 12.797 19.516 1 97.94 316 ARG B CA 1
ATOM 6169 C C . ARG B 1 316 ? -5.77 14.047 19.359 1 97.94 316 ARG B C 1
ATOM 6171 O O . ARG B 1 316 ? -5.242 15.148 19.203 1 97.94 316 ARG B O 1
ATOM 6178 N N . GLY B 1 317 ? -7.043 13.773 19.328 1 97.12 317 GLY B N 1
ATOM 6179 C CA . GLY B 1 317 ? -7.965 14.891 19.219 1 97.12 317 GLY B CA 1
ATOM 6180 C C . GLY B 1 317 ? -8.242 15.289 17.781 1 97.12 317 GLY B C 1
ATOM 6181 O O . GLY B 1 317 ? -9.055 16.172 17.516 1 97.12 317 GLY B O 1
ATOM 6182 N N . VAL B 1 318 ? -7.609 14.625 16.844 1 98.44 318 VAL B N 1
ATOM 6183 C CA . VAL B 1 318 ? -7.793 14.969 15.43 1 98.44 318 VAL B CA 1
ATOM 6184 C C . VAL B 1 318 ? -8.32 13.75 14.672 1 98.44 318 VAL B C 1
ATOM 6186 O O . VAL B 1 318 ? -9.414 13.789 14.109 1 98.44 318 VAL B O 1
ATOM 6189 N N . ASN B 1 319 ? -7.543 12.641 14.695 1 98.56 319 ASN B N 1
ATOM 6190 C CA . ASN B 1 319 ? -7.934 11.5 13.875 1 98.56 319 ASN B CA 1
ATOM 6191 C C . ASN B 1 319 ? -7.543 10.172 14.531 1 98.56 319 ASN B C 1
ATOM 6193 O O . ASN B 1 319 ? -7.617 9.117 13.898 1 98.56 319 ASN B O 1
ATOM 6197 N N . ALA B 1 320 ? -7.18 10.117 15.781 1 98.19 320 ALA B N 1
ATOM 6198 C CA . ALA B 1 320 ? -6.605 8.938 16.406 1 98.19 320 ALA B CA 1
ATOM 6199 C C . ALA B 1 320 ? -7.695 8 16.922 1 98.19 320 ALA B C 1
ATOM 6201 O O . ALA B 1 320 ? -7.637 7.539 18.062 1 98.19 320 ALA B O 1
ATOM 6202 N N . THR B 1 321 ? -8.727 7.727 16.172 1 98.06 321 THR B N 1
ATOM 6203 C CA . THR B 1 321 ? -9.734 6.688 16.375 1 98.06 321 THR B CA 1
ATOM 6204 C C . THR B 1 321 ? -9.977 5.918 15.07 1 98.06 321 THR B C 1
ATOM 6206 O O . THR B 1 321 ? -9.742 6.441 13.984 1 98.06 321 THR B O 1
ATOM 6209 N N . ALA B 1 322 ? -10.422 4.672 15.25 1 96.94 322 ALA B N 1
ATOM 6210 C CA . ALA B 1 322 ? -10.695 3.842 14.078 1 96.94 322 ALA B CA 1
ATOM 6211 C C . ALA B 1 322 ? -11.766 4.469 13.195 1 96.94 322 ALA B C 1
ATOM 6213 O O . ALA B 1 322 ? -11.648 4.477 11.969 1 96.94 322 ALA B O 1
ATOM 6214 N N . ALA B 1 323 ? -12.773 5.004 13.797 1 96.94 323 ALA B N 1
ATOM 6215 C CA . ALA B 1 323 ? -13.875 5.613 13.055 1 96.94 323 ALA B CA 1
ATOM 6216 C C . ALA B 1 323 ? -13.398 6.809 12.242 1 96.94 323 ALA B C 1
ATOM 6218 O O . ALA B 1 323 ? -13.727 6.938 11.062 1 96.94 323 ALA B O 1
ATOM 6219 N N . ASP B 1 324 ? -12.586 7.711 12.867 1 97.75 324 ASP B N 1
ATOM 6220 C CA . ASP B 1 324 ? -12.078 8.883 12.172 1 97.75 324 ASP B CA 1
ATOM 6221 C C . ASP B 1 324 ? -11.211 8.484 10.977 1 97.75 324 ASP B C 1
ATOM 6223 O O . ASP B 1 324 ? -11.352 9.047 9.891 1 97.75 324 ASP B O 1
ATOM 6227 N N . LEU B 1 325 ? -10.375 7.527 11.188 1 98.31 325 LEU B N 1
ATOM 6228 C CA . LEU B 1 325 ? -9.461 7.102 10.133 1 98.31 325 LEU B CA 1
ATOM 6229 C C . LEU B 1 325 ? -10.219 6.434 8.992 1 98.31 325 LEU B C 1
ATOM 6231 O O . LEU B 1 325 ? -9.93 6.68 7.816 1 98.31 325 LEU B O 1
ATOM 6235 N N . LEU B 1 326 ? -11.172 5.531 9.336 1 97.44 326 LEU B N 1
ATOM 6236 C CA . LEU B 1 326 ? -11.945 4.848 8.305 1 97.44 326 LEU B CA 1
ATOM 6237 C C . LEU B 1 326 ? -12.781 5.844 7.504 1 97.44 326 LEU B C 1
ATOM 6239 O O . LEU B 1 326 ? -12.805 5.785 6.273 1 97.44 326 LEU B O 1
ATOM 6243 N N . ASP B 1 327 ? -13.414 6.805 8.195 1 97.25 327 ASP B N 1
ATOM 6244 C CA . ASP B 1 327 ? -14.156 7.848 7.5 1 97.25 327 ASP B CA 1
ATOM 6245 C C . ASP B 1 327 ? -13.258 8.617 6.535 1 97.25 327 ASP B C 1
ATOM 6247 O O . ASP B 1 327 ? -13.633 8.859 5.387 1 97.25 327 ASP B O 1
ATOM 6251 N N . LEU B 1 328 ? -12.117 8.992 7.008 1 98.31 328 LEU B N 1
ATOM 6252 C CA . LEU B 1 328 ? -11.172 9.734 6.18 1 98.31 328 LEU B CA 1
ATOM 6253 C C . LEU B 1 328 ? -10.742 8.906 4.973 1 98.31 328 LEU B C 1
ATOM 6255 O O . LEU B 1 328 ? -10.773 9.391 3.84 1 98.31 328 LEU B O 1
ATOM 6259 N N . CYS B 1 329 ? -10.383 7.652 5.184 1 97.94 329 CYS B N 1
ATOM 6260 C CA . CYS B 1 329 ? -9.859 6.805 4.117 1 97.94 329 CYS B CA 1
ATOM 6261 C C . CYS B 1 329 ? -10.93 6.539 3.064 1 97.94 329 CYS B C 1
ATOM 6263 O O . CYS B 1 329 ? -10.648 6.57 1.865 1 97.94 329 CYS B O 1
ATOM 6265 N N . PHE B 1 330 ? -12.172 6.277 3.5 1 96.31 330 PHE B N 1
ATOM 6266 C CA . PHE B 1 330 ? -13.258 6.059 2.549 1 96.31 330 PHE B CA 1
ATOM 6267 C C . PHE B 1 330 ? -13.516 7.316 1.727 1 96.31 330 PHE B C 1
ATOM 6269 O O . PHE B 1 330 ? -13.766 7.234 0.522 1 96.31 330 PHE B O 1
ATOM 6276 N N . ALA B 1 331 ? -13.398 8.469 2.357 1 97.25 331 ALA B N 1
ATOM 6277 C CA . ALA B 1 331 ? -13.602 9.727 1.636 1 97.25 331 ALA B CA 1
ATOM 6278 C C . ALA B 1 331 ? -12.461 9.977 0.648 1 97.25 331 ALA B C 1
ATOM 6280 O O . ALA B 1 331 ? -12.695 10.391 -0.488 1 97.25 331 ALA B O 1
ATOM 6281 N N . LEU B 1 332 ? -11.242 9.758 1.094 1 97.88 332 LEU B N 1
ATOM 6282 C CA . LEU B 1 332 ? -10.086 9.914 0.229 1 97.88 332 LEU B CA 1
ATOM 6283 C C . LEU B 1 332 ? -10.219 9.062 -1.028 1 97.88 332 LEU B C 1
ATOM 6285 O O . LEU B 1 332 ? -10.172 9.586 -2.145 1 97.88 332 LEU B O 1
ATOM 6289 N N . GLN B 1 333 ? -10.43 7.824 -0.827 1 94.62 333 GLN B N 1
ATOM 6290 C CA . GLN B 1 333 ? -10.422 6.871 -1.931 1 94.62 333 GLN B CA 1
ATOM 6291 C C . GLN B 1 333 ? -11.703 6.969 -2.754 1 94.62 333 GLN B C 1
ATOM 6293 O O . GLN B 1 333 ? -11.656 7.051 -3.982 1 94.62 333 GLN B O 1
ATOM 6298 N N . GLY B 1 334 ? -12.828 7.027 -2.113 1 92 334 GLY B N 1
ATOM 6299 C CA . GLY B 1 334 ? -14.125 6.902 -2.762 1 92 334 GLY B CA 1
ATOM 6300 C C . GLY B 1 334 ? -14.602 8.195 -3.391 1 92 334 GLY B C 1
ATOM 6301 O O . GLY B 1 334 ? -15.344 8.18 -4.375 1 92 334 GLY B O 1
ATOM 6302 N N . GLU B 1 335 ? -14.188 9.305 -2.811 1 94 335 GLU B N 1
ATOM 6303 C CA . GLU B 1 335 ? -14.805 10.555 -3.238 1 94 335 GLU B CA 1
ATOM 6304 C C . GLU B 1 335 ? -13.781 11.5 -3.859 1 94 335 GLU B C 1
ATOM 6306 O O . GLU B 1 335 ? -14.117 12.312 -4.723 1 94 335 GLU B O 1
ATOM 6311 N N . ALA B 1 336 ? -12.508 11.328 -3.479 1 96.38 336 ALA B N 1
ATOM 6312 C CA . ALA B 1 336 ? -11.539 12.328 -3.924 1 96.38 336 ALA B CA 1
ATOM 6313 C C . ALA B 1 336 ? -10.516 11.703 -4.871 1 96.38 336 ALA B C 1
ATOM 6315 O O . ALA B 1 336 ? -9.719 12.422 -5.492 1 96.38 336 ALA B O 1
ATOM 6316 N N . GLY B 1 337 ? -10.508 10.406 -4.984 1 94.62 337 GLY B N 1
ATOM 6317 C CA . GLY B 1 337 ? -9.547 9.75 -5.859 1 94.62 337 GLY B CA 1
ATOM 6318 C C . GLY B 1 337 ? -8.141 9.742 -5.297 1 94.62 337 GLY B C 1
ATOM 6319 O O . GLY B 1 337 ? -7.168 9.711 -6.051 1 94.62 337 GLY B O 1
ATOM 6320 N N . ILE B 1 338 ? -8.008 9.844 -3.969 1 97.75 338 ILE B N 1
ATOM 6321 C CA . ILE B 1 338 ? -6.727 9.852 -3.271 1 97.75 338 ILE B CA 1
ATOM 6322 C C . ILE B 1 338 ? -6.5 8.516 -2.578 1 97.75 338 ILE B C 1
ATOM 6324 O O . ILE B 1 338 ? -7.363 8.039 -1.84 1 97.75 338 ILE B O 1
ATOM 6328 N N . LEU B 1 339 ? -5.375 7.93 -2.805 1 97.25 339 LEU B N 1
ATOM 6329 C CA . LEU B 1 339 ? -5.062 6.641 -2.191 1 97.25 339 LEU B CA 1
ATOM 6330 C C . LEU B 1 339 ? -4.539 6.832 -0.771 1 97.25 339 LEU B C 1
ATOM 6332 O O . LEU B 1 339 ? -3.516 7.488 -0.565 1 97.25 339 LEU B O 1
ATOM 6336 N N . PRO B 1 340 ? -5.305 6.305 0.255 1 97.88 340 PRO B N 1
ATOM 6337 C CA . PRO B 1 340 ? -4.691 6.285 1.585 1 97.88 340 PRO B CA 1
ATOM 6338 C C . PRO B 1 340 ? -3.389 5.488 1.623 1 97.88 340 PRO B C 1
ATOM 6340 O O . PRO B 1 340 ? -3.369 4.312 1.249 1 97.88 340 PRO B O 1
ATOM 6343 N N . TYR B 1 341 ? -2.328 6.121 2.062 1 97.19 341 TYR B N 1
ATOM 6344 C CA . TYR B 1 341 ? -0.993 5.543 1.943 1 97.19 341 TYR B CA 1
ATOM 6345 C C . TYR B 1 341 ? -0.37 5.32 3.316 1 97.19 341 TYR B C 1
ATOM 6347 O O . TYR B 1 341 ? -0.289 4.188 3.791 1 97.19 341 TYR B O 1
ATOM 6355 N N . TYR B 1 342 ? -0.062 6.422 4.055 1 97.56 342 TYR B N 1
ATOM 6356 C CA . TYR B 1 342 ? 0.551 6.371 5.379 1 97.56 342 TYR B CA 1
ATOM 6357 C C . TYR B 1 342 ? -0.211 7.246 6.363 1 97.56 342 TYR B C 1
ATOM 6359 O O . TYR B 1 342 ? -0.777 8.273 5.984 1 97.56 342 TYR B O 1
ATOM 6367 N N . PHE B 1 343 ? -0.213 6.762 7.523 1 98.5 343 PHE B N 1
ATOM 6368 C CA . PHE B 1 343 ? -0.34 7.676 8.656 1 98.5 343 PHE B CA 1
ATOM 6369 C C . PHE B 1 343 ? 0.883 7.59 9.555 1 98.5 343 PHE B C 1
ATOM 6371 O O . PHE B 1 343 ? 1.172 6.531 10.125 1 98.5 343 PHE B O 1
ATOM 6378 N N . TYR B 1 344 ? 1.563 8.695 9.68 1 98.19 344 TYR B N 1
ATOM 6379 C CA . TYR B 1 344 ? 2.73 8.758 10.555 1 98.19 344 TYR B CA 1
ATOM 6380 C C . TYR B 1 344 ? 2.312 8.977 12.008 1 98.19 344 TYR B C 1
ATOM 6382 O O . TYR B 1 344 ? 1.38 9.734 12.281 1 98.19 344 TYR B O 1
ATOM 6390 N N . MET B 1 345 ? 3.016 8.289 12.875 1 98.12 345 MET B N 1
ATOM 6391 C CA . MET B 1 345 ? 2.961 8.789 14.25 1 98.12 345 MET B CA 1
ATOM 6392 C C . MET B 1 345 ? 3.523 10.203 14.336 1 98.12 345 MET B C 1
ATOM 6394 O O . MET B 1 345 ? 4.512 10.523 13.672 1 98.12 345 MET B O 1
ATOM 6398 N N . CYS B 1 346 ? 2.859 11 15.117 1 97.69 346 CYS B N 1
ATOM 6399 C CA . CYS B 1 346 ? 3.346 12.359 15.305 1 97.69 346 CYS B CA 1
ATOM 6400 C C . CYS B 1 346 ? 4.762 12.359 15.867 1 97.69 346 CYS B C 1
ATOM 6402 O O . CYS B 1 346 ? 5.031 11.703 16.875 1 97.69 346 CYS B O 1
ATOM 6404 N N . ASP B 1 347 ? 5.66 13.086 15.266 1 95.81 347 ASP B N 1
ATOM 6405 C CA . ASP B 1 347 ? 7.078 13.07 15.617 1 95.81 347 ASP B CA 1
ATOM 6406 C C . ASP B 1 347 ? 7.316 13.734 16.969 1 95.81 347 ASP B C 1
ATOM 6408 O O . ASP B 1 347 ? 6.492 14.523 17.438 1 95.81 347 ASP B O 1
ATOM 6412 N N . MET B 1 348 ? 8.469 13.391 17.531 1 95.69 348 MET B N 1
ATOM 6413 C CA . MET B 1 348 ? 8.852 13.914 18.844 1 95.69 348 MET B CA 1
ATOM 6414 C C . MET B 1 348 ? 9.523 15.273 18.703 1 95.69 348 MET B C 1
ATOM 6416 O O . MET B 1 348 ? 10.719 15.414 18.984 1 95.69 348 MET B O 1
ATOM 6420 N N . ILE B 1 349 ? 8.75 16.281 18.406 1 95.62 349 ILE B N 1
ATOM 6421 C CA . ILE B 1 349 ? 9.234 17.656 18.328 1 95.62 349 ILE B CA 1
ATOM 6422 C C . ILE B 1 349 ? 8.773 18.438 19.562 1 95.62 349 ILE B C 1
ATOM 6424 O O . ILE B 1 349 ? 7.867 18 20.266 1 95.62 349 ILE B O 1
ATOM 6428 N N . PRO B 1 350 ? 9.375 19.562 19.812 1 95.38 350 PRO B N 1
ATOM 6429 C CA . PRO B 1 350 ? 9 20.359 20.984 1 95.38 350 PRO B CA 1
ATOM 6430 C C . PRO B 1 350 ? 7.531 20.766 20.969 1 95.38 350 PRO B C 1
ATOM 6432 O O . PRO B 1 350 ? 6.992 21.109 19.922 1 95.38 350 PRO B O 1
ATOM 6435 N N . ASN B 1 351 ? 6.926 20.641 22.156 1 96.12 351 ASN B N 1
ATOM 6436 C CA . ASN B 1 351 ? 5.582 21.125 22.438 1 96.12 351 ASN B CA 1
ATOM 6437 C C . ASN B 1 351 ? 4.535 20.406 21.594 1 96.12 351 ASN B C 1
ATOM 6439 O O . ASN B 1 351 ? 3.516 20.984 21.234 1 96.12 351 ASN B O 1
ATOM 6443 N N . ALA B 1 352 ? 4.711 19.172 21.219 1 95.94 352 ALA B N 1
ATOM 6444 C CA . ALA B 1 352 ? 3.775 18.438 20.375 1 95.94 352 ALA B CA 1
ATOM 6445 C C . ALA B 1 352 ? 3.221 17.219 21.109 1 95.94 352 ALA B C 1
ATOM 6447 O O . ALA B 1 352 ? 2.521 16.391 20.516 1 95.94 352 ALA B O 1
ATOM 6448 N N . GLU B 1 353 ? 3.432 17.031 22.391 1 96.44 353 GLU B N 1
ATOM 6449 C CA . GLU B 1 353 ? 3.131 15.805 23.109 1 96.44 353 GLU B CA 1
ATOM 6450 C C . GLU B 1 353 ? 1.627 15.547 23.156 1 96.44 353 GLU B C 1
ATOM 6452 O O . GLU B 1 353 ? 1.19 14.398 23.125 1 96.44 353 GLU B O 1
ATOM 6457 N N . HIS B 1 354 ? 0.87 16.625 23.219 1 96.75 354 HIS B N 1
ATOM 6458 C CA . HIS B 1 354 ? -0.578 16.484 23.312 1 96.75 354 HIS B CA 1
ATOM 6459 C C . HIS B 1 354 ? -1.154 15.828 22.062 1 96.75 354 HIS B C 1
ATOM 6461 O O . HIS B 1 354 ? -2.275 15.312 22.094 1 96.75 354 HIS B O 1
ATOM 6467 N N . TRP B 1 355 ? -0.44 15.844 20.969 1 98 355 TRP B N 1
ATOM 6468 C CA . TRP B 1 355 ? -0.895 15.227 19.719 1 98 355 TRP B CA 1
ATOM 6469 C C . TRP B 1 355 ? -0.434 13.781 19.625 1 98 355 TRP B C 1
ATOM 6471 O O . TRP B 1 355 ? -1.048 12.969 18.922 1 98 355 TRP B O 1
ATOM 6481 N N . ARG B 1 356 ? 0.582 13.367 20.266 1 98.06 356 ARG B N 1
ATOM 6482 C CA . ARG B 1 356 ? 1.248 12.086 20.062 1 98.06 356 ARG B CA 1
ATOM 6483 C C . ARG B 1 356 ? 0.434 10.945 20.672 1 98.06 356 ARG B C 1
ATOM 6485 O O . ARG B 1 356 ? -0.224 11.117 21.688 1 98.06 356 ARG B O 1
ATOM 6492 N N . VAL B 1 357 ? 0.469 9.805 20 1 98.19 357 VAL B N 1
ATOM 6493 C CA . VAL B 1 357 ? -0.123 8.562 20.484 1 98.19 357 VAL B CA 1
ATOM 6494 C C . VAL B 1 357 ? 0.98 7.562 20.828 1 98.19 357 VAL B C 1
ATOM 6496 O O . VAL B 1 357 ? 2.045 7.566 20.203 1 98.19 357 VAL B O 1
ATOM 6499 N N . PRO B 1 358 ? 0.78 6.746 21.875 1 98.5 358 PRO B N 1
ATOM 6500 C CA . PRO B 1 358 ? 1.764 5.688 22.109 1 98.5 358 PRO B CA 1
ATOM 6501 C C . PRO B 1 358 ? 1.746 4.609 21.031 1 98.5 358 PRO B C 1
ATOM 6503 O O . PRO B 1 358 ? 0.747 4.453 20.328 1 98.5 358 PRO B O 1
ATOM 6506 N N . VAL B 1 359 ? 2.83 3.838 20.922 1 98.62 359 VAL B N 1
ATOM 6507 C CA . VAL B 1 359 ? 2.996 2.83 19.875 1 98.62 359 VAL B CA 1
ATOM 6508 C C . VAL B 1 359 ? 1.87 1.803 19.969 1 98.62 359 VAL B C 1
ATOM 6510 O O . VAL B 1 359 ? 1.294 1.414 18.953 1 98.62 359 VAL B O 1
ATOM 6513 N N . TRP B 1 360 ? 1.492 1.389 21.203 1 98.31 360 TRP B N 1
ATOM 6514 C CA . TRP B 1 360 ? 0.466 0.362 21.359 1 98.31 360 TRP B CA 1
ATOM 6515 C C . TRP B 1 360 ? -0.869 0.84 20.797 1 98.31 360 TRP B C 1
ATOM 6517 O O . TRP B 1 360 ? -1.644 0.046 20.25 1 98.31 360 TRP B O 1
ATOM 6527 N N . HIS B 1 361 ? -1.191 2.094 21.016 1 98.56 361 HIS B N 1
ATOM 6528 C CA . HIS B 1 361 ? -2.432 2.645 20.484 1 98.56 361 HIS B CA 1
ATOM 6529 C C . HIS B 1 361 ? -2.428 2.641 18.953 1 98.56 361 HIS B C 1
ATOM 6531 O O . HIS B 1 361 ? -3.438 2.314 18.328 1 98.56 361 HIS B O 1
ATOM 6537 N N . ALA B 1 362 ? -1.313 3.047 18.328 1 98.69 362 ALA B N 1
ATOM 6538 C CA . ALA B 1 362 ? -1.174 2.98 16.875 1 98.69 362 ALA B CA 1
ATOM 6539 C C . ALA B 1 362 ? -1.341 1.549 16.375 1 98.69 362 ALA B C 1
ATOM 6541 O O . ALA B 1 362 ? -1.964 1.318 15.336 1 98.69 362 ALA B O 1
ATOM 6542 N N . GLN B 1 363 ? -0.742 0.561 17.062 1 98.12 363 GLN B N 1
ATOM 6543 C CA . GLN B 1 363 ? -0.899 -0.848 16.719 1 98.12 363 GLN B CA 1
ATOM 6544 C C . GLN B 1 363 ? -2.367 -1.265 16.75 1 98.12 363 GLN B C 1
ATOM 6546 O O . GLN B 1 363 ? -2.848 -1.949 15.852 1 98.12 363 GLN B O 1
ATOM 6551 N N . GLN B 1 364 ? -3.062 -0.825 17.828 1 97.25 364 GLN B N 1
ATOM 6552 C CA . GLN B 1 364 ? -4.484 -1.131 17.953 1 97.25 364 GLN B CA 1
ATOM 6553 C C . GLN B 1 364 ? -5.277 -0.52 16.797 1 97.25 364 GLN B C 1
ATOM 6555 O O . GLN B 1 364 ? -6.148 -1.174 16.219 1 97.25 364 GLN B O 1
ATOM 6560 N N . LEU B 1 365 ? -4.977 0.714 16.5 1 98.12 365 LEU B N 1
ATOM 6561 C CA . LEU B 1 365 ? -5.66 1.375 15.391 1 98.12 365 LEU B CA 1
ATOM 6562 C C . LEU B 1 365 ? -5.441 0.616 14.086 1 98.12 365 LEU B C 1
ATOM 6564 O O . LEU B 1 365 ? -6.383 0.413 13.32 1 98.12 365 LEU B O 1
ATOM 6568 N N . GLN B 1 366 ? -4.168 0.229 13.797 1 97.94 366 GLN B N 1
ATOM 6569 C CA . GLN B 1 366 ? -3.887 -0.549 12.594 1 97.94 366 GLN B CA 1
ATOM 6570 C C . GLN B 1 366 ? -4.742 -1.811 12.539 1 97.94 366 GLN B C 1
ATOM 6572 O O . GLN B 1 366 ? -5.297 -2.15 11.492 1 97.94 366 GLN B O 1
ATOM 6577 N N . HIS B 1 367 ? -4.785 -2.473 13.664 1 94.94 367 HIS B N 1
ATOM 6578 C CA . HIS B 1 367 ? -5.617 -3.666 13.75 1 94.94 367 HIS B CA 1
ATOM 6579 C C . HIS B 1 367 ? -7.074 -3.346 13.445 1 94.94 367 HIS B C 1
ATOM 6581 O O . HIS B 1 367 ? -7.73 -4.066 12.688 1 94.94 367 HIS B O 1
ATOM 6587 N N . ASP B 1 368 ? -7.535 -2.281 13.992 1 94.81 368 ASP B N 1
ATOM 6588 C CA . ASP B 1 368 ? -8.945 -1.911 13.898 1 94.81 368 ASP B CA 1
ATOM 6589 C C . ASP B 1 368 ? -9.32 -1.538 12.469 1 94.81 368 ASP B C 1
ATOM 6591 O O . ASP B 1 368 ? -10.492 -1.6 12.094 1 94.81 368 ASP B O 1
ATOM 6595 N N . LEU B 1 369 ? -8.375 -1.154 11.672 1 96.06 369 LEU B N 1
ATOM 6596 C CA . LEU B 1 369 ? -8.633 -0.734 10.305 1 96.06 369 LEU B CA 1
ATOM 6597 C C . LEU B 1 369 ? -8.742 -1.941 9.375 1 96.06 369 LEU B C 1
ATOM 6599 O O . LEU B 1 369 ? -9.273 -1.831 8.266 1 96.06 369 LEU B O 1
ATOM 6603 N N . MET B 1 370 ? -8.195 -3.07 9.789 1 94.62 370 MET B N 1
ATOM 6604 C CA . MET B 1 370 ? -8.086 -4.234 8.914 1 94.62 370 MET B CA 1
ATOM 6605 C C . MET B 1 370 ? -9.469 -4.766 8.547 1 94.62 370 MET B C 1
ATOM 6607 O O . MET B 1 370 ? -10.344 -4.875 9.406 1 94.62 370 MET B O 1
ATOM 6611 N N . GLY B 1 371 ? -9.695 -5.07 7.215 1 91.81 371 GLY B N 1
ATOM 6612 C CA . GLY B 1 371 ? -10.891 -5.781 6.773 1 91.81 371 GLY B CA 1
ATOM 6613 C C . GLY B 1 371 ? -11.945 -4.863 6.191 1 91.81 371 GLY B C 1
ATOM 6614 O O . GLY B 1 371 ? -12.891 -5.328 5.547 1 91.81 371 GLY B O 1
ATOM 6615 N N . TYR B 1 372 ? -11.781 -3.557 6.402 1 93.44 372 TYR B N 1
ATOM 6616 C CA . TYR B 1 372 ? -12.82 -2.635 5.969 1 93.44 372 TYR B CA 1
ATOM 6617 C C . TYR B 1 372 ? -12.5 -2.051 4.598 1 93.44 372 TYR B C 1
ATOM 6619 O O . TYR B 1 372 ? -13.359 -1.985 3.723 1 93.44 372 TYR B O 1
ATOM 6627 N N . LEU B 1 373 ? -11.336 -1.615 4.414 1 94.81 373 LEU B N 1
ATOM 6628 C CA . LEU B 1 373 ? -10.875 -1.046 3.15 1 94.81 373 LEU B CA 1
ATOM 6629 C C . LEU B 1 373 ? -10.266 -2.121 2.262 1 94.81 373 LEU B C 1
ATOM 6631 O O . LEU B 1 373 ? -9.797 -3.15 2.754 1 94.81 373 LEU B O 1
ATOM 6635 N N . PRO B 1 374 ? -10.336 -1.9 0.887 1 93.38 374 PRO B N 1
ATOM 6636 C CA . PRO B 1 374 ? -9.516 -2.799 0.075 1 93.38 374 PRO B CA 1
ATOM 6637 C C . PRO B 1 374 ? -8.055 -2.822 0.517 1 93.38 374 PRO B C 1
ATOM 6639 O O . PRO B 1 374 ? -7.527 -1.808 0.987 1 93.38 374 PRO B O 1
ATOM 6642 N N . GLY B 1 375 ? -7.418 -3.928 0.402 1 93.06 375 GLY B N 1
ATOM 6643 C CA . GLY B 1 375 ? -6.059 -4.102 0.891 1 93.06 375 GLY B CA 1
ATOM 6644 C C . GLY B 1 375 ? -5.109 -3.02 0.411 1 93.06 375 GLY B C 1
ATOM 6645 O O . GLY B 1 375 ? -4.332 -2.477 1.197 1 93.06 375 GLY B O 1
ATOM 6646 N N . TYR B 1 376 ? -5.176 -2.672 -0.887 1 93.62 376 TYR B N 1
ATOM 6647 C CA . TYR B 1 376 ? -4.25 -1.707 -1.469 1 93.62 376 TYR B CA 1
ATOM 6648 C C . TYR B 1 376 ? -4.492 -0.311 -0.909 1 93.62 376 TYR B C 1
ATOM 6650 O O . TYR B 1 376 ? -3.609 0.548 -0.962 1 93.62 376 TYR B O 1
ATOM 6658 N N . ALA B 1 377 ? -5.672 -0.044 -0.353 1 95.44 377 ALA B N 1
ATOM 6659 C CA . ALA B 1 377 ? -6.035 1.273 0.158 1 95.44 377 ALA B CA 1
ATOM 6660 C C . ALA B 1 377 ? -6.035 1.29 1.684 1 95.44 377 ALA B C 1
ATOM 6662 O O . ALA B 1 377 ? -6.484 2.258 2.301 1 95.44 377 ALA B O 1
ATOM 6663 N N . THR B 1 378 ? -5.656 0.179 2.301 1 96.56 378 THR B N 1
ATOM 6664 C CA . THR B 1 378 ? -5.453 0.18 3.746 1 96.56 378 THR B CA 1
ATOM 6665 C C . THR B 1 378 ? -4.125 0.843 4.105 1 96.56 378 THR B C 1
ATOM 6667 O O . THR B 1 378 ? -3.057 0.326 3.771 1 96.56 378 THR B O 1
ATOM 6670 N N . PRO B 1 379 ? -4.215 1.977 4.723 1 97.81 379 PRO B N 1
ATOM 6671 C CA . PRO B 1 379 ? -2.971 2.691 5.023 1 97.81 379 PRO B CA 1
ATOM 6672 C C . PRO B 1 379 ? -2.104 1.963 6.047 1 97.81 379 PRO B C 1
ATOM 6674 O O . PRO B 1 379 ? -2.611 1.145 6.82 1 97.81 379 PRO B O 1
ATOM 6677 N N . ARG B 1 380 ? -0.818 2.242 6.004 1 97.75 380 ARG B N 1
ATOM 6678 C CA . ARG B 1 380 ? 0.11 1.77 7.027 1 97.75 380 ARG B CA 1
ATOM 6679 C C . ARG B 1 380 ? 0.341 2.836 8.094 1 97.75 380 ARG B C 1
ATOM 6681 O O . ARG B 1 380 ? 0.647 3.986 7.77 1 97.75 380 ARG B O 1
ATOM 6688 N N . LEU B 1 381 ? 0.106 2.412 9.258 1 98.56 381 LEU B N 1
ATOM 6689 C CA . LEU B 1 381 ? 0.556 3.27 10.344 1 98.56 381 LEU B CA 1
ATOM 6690 C C . LEU B 1 381 ? 2.043 3.068 10.617 1 98.56 381 LEU B C 1
ATOM 6692 O O . LEU B 1 381 ? 2.504 1.935 10.766 1 98.56 381 LEU B O 1
ATOM 6696 N N . VAL B 1 382 ? 2.805 4.211 10.625 1 98.25 382 VAL B N 1
ATOM 6697 C CA . VAL B 1 382 ? 4.258 4.086 10.594 1 98.25 382 VAL B CA 1
ATOM 6698 C C . VAL B 1 382 ? 4.879 4.984 11.656 1 98.25 382 VAL B C 1
ATOM 6700 O O . VAL B 1 382 ? 4.316 6.023 12.008 1 98.25 382 VAL B O 1
ATOM 6703 N N . CYS B 1 383 ? 5.941 4.512 12.18 1 97.38 383 CYS B N 1
ATOM 6704 C CA . CYS B 1 383 ? 6.805 5.277 13.07 1 97.38 383 CYS B CA 1
ATOM 6705 C C . CYS B 1 383 ? 8.094 5.684 12.367 1 97.38 383 CYS B C 1
ATOM 6707 O O . CYS B 1 383 ? 8.805 4.836 11.82 1 97.38 383 CYS B O 1
ATOM 6709 N N . ASP B 1 384 ? 8.305 6.957 12.32 1 94.94 384 ASP B N 1
ATOM 6710 C CA . ASP B 1 384 ? 9.617 7.414 11.875 1 94.94 384 ASP B CA 1
ATOM 6711 C C . ASP B 1 384 ? 10.641 7.359 13.008 1 94.94 384 ASP B C 1
ATOM 6713 O O . ASP B 1 384 ? 10.75 8.305 13.789 1 94.94 384 ASP B O 1
ATOM 6717 N N . VAL B 1 385 ? 11.398 6.34 12.984 1 93.12 385 VAL B N 1
ATOM 6718 C CA . VAL B 1 385 ? 12.344 6.086 14.062 1 93.12 385 VAL B CA 1
ATOM 6719 C C . VAL B 1 385 ? 13.656 6.809 13.789 1 93.12 385 VAL B C 1
ATOM 6721 O O . VAL B 1 385 ? 14.242 6.652 12.711 1 93.12 385 VAL B O 1
ATOM 6724 N N . PRO B 1 386 ? 14.109 7.602 14.727 1 88.38 386 PRO B N 1
ATOM 6725 C CA . PRO B 1 386 ? 15.383 8.297 14.523 1 88.38 386 PRO B CA 1
ATOM 6726 C C . PRO B 1 386 ? 16.516 7.355 14.102 1 88.38 386 PRO B C 1
ATOM 6728 O O . PRO B 1 386 ? 16.688 6.297 14.703 1 88.38 386 PRO B O 1
ATOM 6731 N N . PHE B 1 387 ? 17.156 7.684 13.008 1 85.69 387 PHE B N 1
ATOM 6732 C CA . PHE B 1 387 ? 18.328 6.996 12.469 1 85.69 387 PHE B CA 1
ATOM 6733 C C . PHE B 1 387 ? 17.922 5.707 11.766 1 85.69 387 PHE B C 1
ATOM 6735 O O . PHE B 1 387 ? 18.766 5.02 11.18 1 85.69 387 PHE B O 1
ATOM 6742 N N . VAL B 1 388 ? 16.719 5.32 11.852 1 87.69 388 VAL B N 1
ATOM 6743 C CA . VAL B 1 388 ? 16.25 4.105 11.203 1 87.69 388 VAL B CA 1
ATOM 6744 C C . VAL B 1 388 ? 15.414 4.465 9.977 1 87.69 388 VAL B C 1
ATOM 6746 O O . VAL B 1 388 ? 15.656 3.965 8.875 1 87.69 388 VAL B O 1
ATOM 6749 N N . GLY B 1 389 ? 14.5 5.352 10.172 1 90.62 389 GLY B N 1
ATOM 6750 C CA . GLY B 1 389 ? 13.523 5.656 9.141 1 90.62 389 GLY B CA 1
ATOM 6751 C C . GLY B 1 389 ? 12.156 5.07 9.422 1 90.62 389 GLY B C 1
ATOM 6752 O O . GLY B 1 389 ? 11.852 4.711 10.555 1 90.62 389 GLY B O 1
ATOM 6753 N N . LYS B 1 390 ? 11.383 5.031 8.406 1 94.19 390 LYS B N 1
ATOM 6754 C CA . LYS B 1 390 ? 9.992 4.602 8.539 1 94.19 390 LYS B CA 1
ATOM 6755 C C . LYS B 1 390 ? 9.906 3.102 8.812 1 94.19 390 LYS B C 1
ATOM 6757 O O . LYS B 1 390 ? 10.5 2.297 8.094 1 94.19 390 LYS B O 1
ATOM 6762 N N . ARG B 1 391 ? 9.203 2.797 9.867 1 96.06 391 ARG B N 1
ATOM 6763 C CA . ARG B 1 391 ? 8.867 1.412 10.18 1 96.06 391 ARG B CA 1
ATOM 6764 C C . ARG B 1 391 ? 7.387 1.266 10.5 1 96.06 391 ARG B C 1
ATOM 6766 O O . ARG B 1 391 ? 6.777 2.17 11.07 1 96.06 391 ARG B O 1
ATOM 6773 N N . TRP B 1 392 ? 6.824 0.116 10.055 1 97.69 392 TRP B N 1
ATOM 6774 C CA . TRP B 1 392 ? 5.434 -0.144 10.406 1 97.69 392 TRP B CA 1
ATOM 6775 C C . TRP B 1 392 ? 5.285 -0.438 11.891 1 97.69 392 TRP B C 1
ATOM 6777 O O . TRP B 1 392 ? 6.148 -1.085 12.492 1 97.69 392 TRP B O 1
ATOM 6787 N N . VAL B 1 393 ? 4.238 -0.048 12.508 1 98.31 393 VAL B N 1
ATOM 6788 C CA . VAL B 1 393 ? 4.113 0.044 13.961 1 98.31 393 VAL B CA 1
ATOM 6789 C C . VAL B 1 393 ? 4.176 -1.353 14.57 1 98.31 393 VAL B C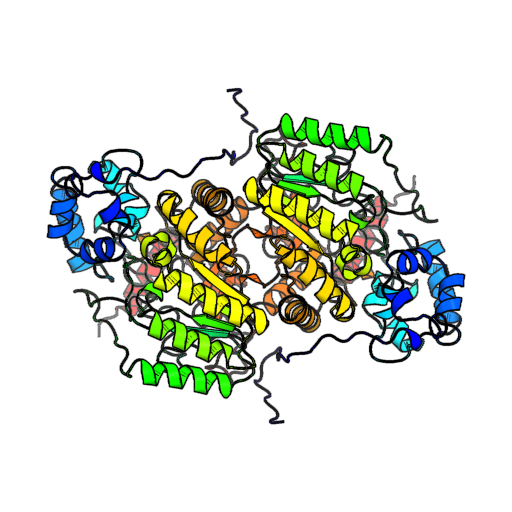 1
ATOM 6791 O O . VAL B 1 393 ? 4.555 -1.51 15.734 1 98.31 393 VAL B O 1
ATOM 6794 N N . HIS B 1 394 ? 3.869 -2.41 13.844 1 97.75 394 HIS B N 1
ATOM 6795 C CA . HIS B 1 394 ? 3.891 -3.758 14.406 1 97.75 394 HIS B CA 1
ATOM 6796 C C . HIS B 1 394 ? 5.285 -4.371 14.312 1 97.75 394 HIS B C 1
ATOM 6798 O O . HIS B 1 394 ? 5.516 -5.477 14.797 1 97.75 394 HIS B O 1
ATOM 6804 N N . MET B 1 395 ? 6.289 -3.689 13.727 1 96.5 395 MET B N 1
ATOM 6805 C CA . MET B 1 395 ? 7.613 -4.262 13.492 1 96.5 395 MET B CA 1
ATOM 6806 C C . MET B 1 395 ? 8.547 -3.977 14.664 1 96.5 395 MET B C 1
ATOM 6808 O O . MET B 1 395 ? 9.766 -4.098 14.531 1 96.5 395 MET B O 1
ATOM 6812 N N . VAL B 1 396 ? 7.992 -3.602 15.781 1 96.44 396 VAL B N 1
ATOM 6813 C CA . VAL B 1 396 ? 8.766 -3.332 16.984 1 96.44 396 VAL B CA 1
ATOM 6814 C C . VAL B 1 396 ? 9.516 -4.59 17.422 1 96.44 396 VAL B C 1
ATOM 6816 O O . VAL B 1 396 ? 8.969 -5.691 17.391 1 96.44 396 VAL B O 1
ATOM 6819 N N . ALA B 1 397 ? 10.789 -4.398 17.734 1 94.88 397 ALA B N 1
ATOM 6820 C CA . ALA B 1 397 ? 11.594 -5.52 18.203 1 94.88 397 ALA B CA 1
ATOM 6821 C C . ALA B 1 397 ? 11.32 -5.809 19.688 1 94.88 397 ALA B C 1
ATOM 6823 O O . ALA B 1 397 ? 11.164 -6.965 20.078 1 94.88 397 ALA B O 1
ATOM 6824 N N . GLU B 1 398 ? 11.344 -4.789 20.5 1 96.31 398 GLU B N 1
ATOM 6825 C CA . GLU B 1 398 ? 11.031 -4.816 21.922 1 96.31 398 GLU B CA 1
ATOM 6826 C C . GLU B 1 398 ? 10.211 -3.596 22.328 1 96.31 398 GLU B C 1
ATOM 6828 O O . GLU B 1 398 ? 10.328 -2.531 21.719 1 96.31 398 GLU B O 1
ATOM 6833 N N . TYR B 1 399 ? 9.414 -3.756 23.359 1 97.94 399 TYR B N 1
ATOM 6834 C CA . TYR B 1 399 ? 8.555 -2.652 23.766 1 97.94 399 TYR B CA 1
ATOM 6835 C C . TYR B 1 399 ? 8.32 -2.678 25.281 1 97.94 399 TYR B C 1
ATOM 6837 O O . TYR B 1 399 ? 7.598 -3.539 25.781 1 97.94 399 TYR B O 1
ATOM 6845 N N . ASP B 1 400 ? 9 -1.776 25.969 1 98.12 400 ASP B N 1
ATOM 6846 C CA . ASP B 1 400 ? 8.781 -1.551 27.406 1 98.12 400 ASP B CA 1
ATOM 6847 C C . ASP B 1 400 ? 7.574 -0.642 27.625 1 98.12 400 ASP B C 1
ATOM 6849 O O . ASP B 1 400 ? 7.711 0.583 27.656 1 98.12 400 ASP B O 1
ATOM 6853 N N . ARG B 1 401 ? 6.461 -1.229 27.859 1 97.06 401 ARG B N 1
ATOM 6854 C CA . ARG B 1 401 ? 5.211 -0.487 27.969 1 97.06 401 ARG B CA 1
ATOM 6855 C C . ARG B 1 401 ? 5.145 0.298 29.266 1 97.06 401 ARG B 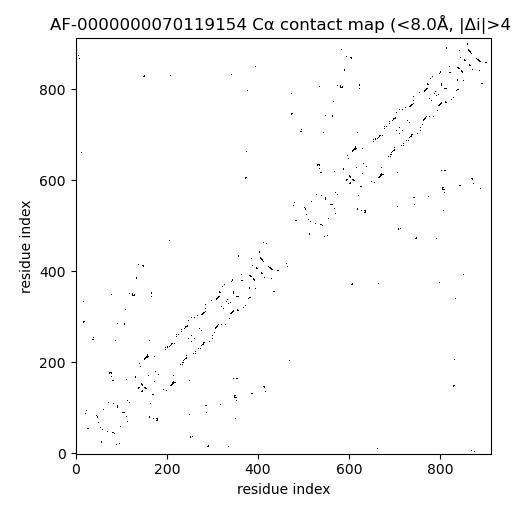C 1
ATOM 6857 O O . ARG B 1 401 ? 4.398 1.273 29.375 1 97.06 401 ARG B O 1
ATOM 6864 N N . GLU B 1 402 ? 5.863 -0.16 30.234 1 97.88 402 GLU B N 1
ATOM 6865 C CA . GLU B 1 402 ? 5.887 0.541 31.516 1 97.88 402 GLU B CA 1
ATOM 6866 C C . GLU B 1 402 ? 6.535 1.914 31.391 1 97.88 402 GLU B C 1
ATOM 6868 O O . GLU B 1 402 ? 6.012 2.908 31.891 1 97.88 402 GLU B O 1
ATOM 6873 N N . HIS B 1 403 ? 7.656 1.953 30.641 1 98 403 HIS B N 1
ATOM 6874 C CA . HIS B 1 403 ? 8.414 3.197 30.531 1 98 403 HIS B CA 1
ATOM 6875 C C . HIS B 1 403 ? 8.172 3.871 29.188 1 98 403 HIS B C 1
ATOM 6877 O O . HIS B 1 403 ? 8.664 4.977 28.953 1 98 403 HIS B O 1
ATOM 6883 N N . GLY B 1 404 ? 7.434 3.236 28.328 1 98.25 404 GLY B N 1
ATOM 6884 C CA . GLY B 1 404 ? 7.098 3.807 27.031 1 98.25 404 GLY B CA 1
ATOM 6885 C C . GLY B 1 404 ? 8.281 3.859 26.078 1 98.25 404 GLY B C 1
ATOM 6886 O O . GLY B 1 404 ? 8.453 4.84 25.359 1 98.25 404 GLY B O 1
ATOM 6887 N N . ILE B 1 405 ? 9.148 2.867 26.125 1 98.38 405 ILE B N 1
ATOM 6888 C CA . ILE B 1 405 ? 10.32 2.818 25.25 1 98.38 405 ILE B CA 1
ATOM 6889 C C . ILE B 1 405 ? 10.211 1.627 24.312 1 98.38 405 ILE B C 1
ATOM 6891 O O . ILE B 1 405 ? 10.109 0.48 24.75 1 98.38 405 ILE B O 1
ATOM 6895 N N . SER B 1 406 ? 10.125 1.918 23.016 1 98 406 SER B N 1
ATOM 6896 C CA . SER B 1 406 ? 10.156 0.869 22 1 98 406 SER B CA 1
ATOM 6897 C C . SER B 1 406 ? 11.508 0.824 21.281 1 98 406 SER B C 1
ATOM 6899 O O . SER B 1 406 ? 12.172 1.854 21.125 1 98 406 SER B O 1
ATOM 6901 N N . TYR B 1 407 ? 11.945 -0.347 20.922 1 97.31 407 TYR B N 1
ATOM 6902 C CA . TYR B 1 407 ? 13.227 -0.582 20.266 1 97.31 407 TYR B CA 1
ATOM 6903 C C . TYR B 1 407 ? 13.031 -1.14 18.859 1 97.31 407 TYR B C 1
ATOM 6905 O O . TYR B 1 407 ? 12.195 -2.02 18.656 1 97.31 407 TYR B O 1
ATOM 6913 N N . TRP B 1 408 ? 13.758 -0.587 17.984 1 95.44 408 TRP B N 1
ATOM 6914 C CA . TRP B 1 408 ? 13.602 -0.887 16.562 1 95.44 408 TRP B CA 1
ATOM 6915 C C . TRP B 1 408 ? 14.945 -1.232 15.922 1 95.44 408 TRP B C 1
ATOM 6917 O O . TRP B 1 408 ? 16 -0.866 16.453 1 95.44 408 TRP B O 1
ATOM 6927 N N . THR B 1 409 ? 14.898 -1.959 14.797 1 90.94 409 THR B N 1
ATOM 6928 C CA . THR B 1 409 ? 16.094 -2.33 14.047 1 90.94 409 THR B CA 1
ATOM 6929 C C . THR B 1 409 ? 15.969 -1.914 12.586 1 90.94 409 THR B C 1
ATOM 6931 O O . THR B 1 409 ? 14.898 -1.493 12.148 1 90.94 409 THR B O 1
ATOM 6934 N N . LYS B 1 410 ? 17.047 -1.884 11.891 1 86.62 410 LYS B N 1
ATOM 6935 C CA . LYS B 1 410 ? 17.047 -1.608 10.461 1 86.62 410 LYS B CA 1
ATOM 6936 C C . LYS B 1 410 ? 17.891 -2.639 9.703 1 86.62 410 LYS B C 1
ATOM 6938 O O . LYS B 1 410 ? 18.656 -3.393 10.312 1 86.62 410 LYS B O 1
ATOM 6943 N N . ASN B 1 411 ? 17.641 -2.682 8.359 1 84.62 411 ASN B N 1
ATOM 6944 C CA . ASN B 1 411 ? 18.297 -3.684 7.52 1 84.62 411 ASN B CA 1
ATOM 6945 C C . ASN B 1 411 ? 19.141 -3.039 6.426 1 84.62 411 ASN B C 1
ATOM 6947 O O . ASN B 1 411 ? 19.312 -3.613 5.348 1 84.62 411 ASN B O 1
ATOM 6951 N N . TYR B 1 412 ? 19.531 -1.841 6.586 1 83.06 412 TYR B N 1
ATOM 6952 C CA . TYR B 1 412 ? 20.406 -1.125 5.668 1 83.06 412 TYR B CA 1
ATOM 6953 C C . TYR B 1 412 ? 21.281 -0.124 6.418 1 83.06 412 TYR B C 1
ATOM 6955 O O . TYR B 1 412 ? 21.047 0.15 7.598 1 83.06 412 TYR B O 1
ATOM 6963 N N . ARG B 1 413 ? 22.281 0.33 5.715 1 76.31 413 ARG B N 1
ATOM 6964 C CA . ARG B 1 413 ? 23.172 1.339 6.27 1 76.31 413 ARG B CA 1
ATOM 6965 C C . ARG B 1 413 ? 22.844 2.725 5.727 1 76.31 413 ARG B C 1
ATOM 6967 O O . ARG B 1 413 ? 22.531 2.877 4.543 1 76.31 413 ARG B O 1
ATOM 6974 N N . THR B 1 414 ? 22.797 3.619 6.629 1 74.88 414 THR B N 1
ATOM 6975 C CA . THR B 1 414 ? 22.641 5.004 6.199 1 74.88 414 THR B CA 1
ATOM 6976 C C . THR B 1 414 ? 23.984 5.586 5.738 1 74.88 414 THR B C 1
ATOM 6978 O O . THR B 1 414 ? 25.016 4.945 5.879 1 74.88 414 THR B O 1
ATOM 6981 N N . SER B 1 415 ? 23.922 6.758 5.156 1 68.38 415 SER B N 1
ATOM 6982 C CA . SER B 1 415 ? 25.125 7.438 4.684 1 68.38 415 SER B CA 1
ATOM 6983 C C . SER B 1 415 ? 26.094 7.711 5.832 1 68.38 415 SER B C 1
ATOM 6985 O O . SER B 1 415 ? 27.297 7.859 5.613 1 68.38 415 SER B O 1
ATOM 6987 N N . LEU B 1 416 ? 25.516 7.672 7.062 1 68.12 416 LEU B N 1
ATOM 6988 C CA . LEU B 1 416 ? 26.344 7.957 8.234 1 68.12 416 LEU B CA 1
ATOM 6989 C C . LEU B 1 416 ? 27.031 6.691 8.742 1 68.12 416 LEU B C 1
ATOM 6991 O O . LEU B 1 416 ? 27.969 6.762 9.531 1 68.12 416 LEU B O 1
ATOM 6995 N N . GLU B 1 417 ? 26.562 5.574 8.195 1 69.56 417 GLU B N 1
ATOM 6996 C CA . GLU B 1 417 ? 26.953 4.328 8.852 1 69.56 417 GLU B CA 1
ATOM 6997 C C . GLU B 1 417 ? 27.75 3.434 7.91 1 69.56 417 GLU B C 1
ATOM 6999 O O . GLU B 1 417 ? 27.875 2.229 8.141 1 69.56 417 GLU B O 1
ATOM 7004 N N . LYS B 1 418 ? 28.328 3.85 6.891 1 64.12 418 LYS B N 1
ATOM 7005 C CA . LYS B 1 418 ? 29.031 3.057 5.883 1 64.12 418 LYS B CA 1
ATOM 7006 C C . LYS B 1 418 ? 30.078 2.154 6.523 1 64.12 418 LYS B C 1
ATOM 7008 O O . LYS B 1 418 ? 30.25 1.007 6.109 1 64.12 418 LYS B O 1
ATOM 7013 N N . ASP B 1 419 ? 30.562 2.621 7.629 1 65 419 ASP B N 1
ATOM 7014 C CA . ASP B 1 419 ? 31.656 1.858 8.203 1 65 419 ASP B CA 1
ATOM 7015 C C . ASP B 1 419 ? 31.266 1.248 9.547 1 65 419 ASP B C 1
ATOM 7017 O O . ASP B 1 419 ? 32.094 0.744 10.281 1 65 419 ASP B O 1
ATOM 7021 N N . ASP B 1 420 ? 29.953 1.296 9.742 1 68.56 420 ASP B N 1
ATOM 7022 C CA . ASP B 1 420 ? 29.516 0.796 11.039 1 68.56 420 ASP B CA 1
ATOM 7023 C C . ASP B 1 420 ? 29.031 -0.653 10.938 1 68.56 420 ASP B C 1
ATOM 7025 O O . ASP B 1 420 ? 27.922 -0.918 10.5 1 68.56 420 ASP B O 1
ATOM 7029 N N . SER B 1 421 ? 29.859 -1.604 11.336 1 64.25 421 SER B N 1
ATOM 7030 C CA . SER B 1 421 ? 29.562 -3.029 11.234 1 64.25 421 SER B CA 1
ATOM 7031 C C . SER B 1 421 ? 28.391 -3.418 12.125 1 64.25 421 SER B C 1
ATOM 7033 O O . SER B 1 421 ? 27.734 -4.438 11.891 1 64.25 421 SER B O 1
ATOM 7035 N N . GLU B 1 422 ? 28.062 -2.562 13.078 1 70.94 422 GLU B N 1
ATOM 7036 C CA . GLU B 1 422 ? 27.031 -2.926 14.047 1 70.94 422 GLU B CA 1
ATOM 7037 C C . GLU B 1 422 ? 25.688 -2.293 13.68 1 70.94 422 GLU B C 1
ATOM 7039 O O . GLU B 1 422 ? 24.672 -2.57 14.32 1 70.94 422 GLU B O 1
ATOM 7044 N N . ALA B 1 423 ? 25.688 -1.567 12.664 1 74.06 423 ALA B N 1
ATOM 7045 C CA . ALA B 1 423 ? 24.5 -0.804 12.32 1 74.06 423 ALA B CA 1
ATOM 7046 C C . ALA B 1 423 ? 23.297 -1.729 12.086 1 74.06 423 ALA B C 1
ATOM 7048 O O . ALA B 1 423 ? 22.156 -1.368 12.383 1 74.06 423 ALA B O 1
ATOM 7049 N N . LEU B 1 424 ? 23.578 -2.895 11.773 1 75.31 424 LEU B N 1
ATOM 7050 C CA . LEU B 1 424 ? 22.5 -3.799 11.383 1 75.31 424 LEU B CA 1
ATOM 7051 C C . LEU B 1 424 ? 21.969 -4.562 12.594 1 75.31 424 LEU B C 1
ATOM 7053 O O . LEU B 1 424 ? 20.906 -5.195 12.523 1 75.31 424 LEU B O 1
ATOM 7057 N N . THR B 1 425 ? 22.562 -4.418 13.703 1 77.88 425 THR B N 1
ATOM 7058 C CA . THR B 1 425 ? 22.141 -5.176 14.875 1 77.88 425 THR B CA 1
ATOM 7059 C C . THR B 1 425 ? 21.781 -4.238 16.031 1 77.88 425 THR B C 1
ATOM 7061 O O . THR B 1 425 ? 21.266 -4.68 17.047 1 77.88 425 THR B O 1
ATOM 7064 N N . LYS B 1 426 ? 22 -3.045 15.797 1 86.5 426 LYS B N 1
ATOM 7065 C CA . LYS B 1 426 ? 21.766 -2.043 16.844 1 86.5 426 LYS B CA 1
ATOM 7066 C C . LYS B 1 426 ? 20.266 -1.783 17.016 1 86.5 426 LYS B C 1
ATOM 7068 O O . LYS B 1 426 ? 19.5 -1.837 16.047 1 86.5 426 LYS B O 1
ATOM 7073 N N . LEU B 1 427 ? 19.906 -1.583 18.297 1 92.62 427 LEU B N 1
ATOM 7074 C CA . LEU B 1 427 ? 18.531 -1.191 18.625 1 92.62 427 LEU B CA 1
ATOM 7075 C C . LEU B 1 427 ? 18.406 0.327 18.688 1 92.62 427 LEU B C 1
ATOM 7077 O O . LEU B 1 427 ? 19.281 1.006 19.234 1 92.62 427 LEU B O 1
ATOM 7081 N N . TYR B 1 428 ? 17.469 0.807 18.078 1 94.25 428 TYR B N 1
ATOM 7082 C CA . TYR B 1 428 ? 17.156 2.232 18.094 1 94.25 428 TYR B CA 1
ATOM 7083 C C . TYR B 1 428 ? 15.883 2.508 18.875 1 94.25 428 TYR B C 1
ATOM 7085 O O . TYR B 1 428 ? 14.898 1.78 18.75 1 94.25 428 TYR B O 1
ATOM 7093 N N . GLU B 1 429 ? 15.898 3.527 19.672 1 95.81 429 GLU B N 1
ATOM 7094 C CA . GLU B 1 429 ? 14.805 3.787 20.594 1 95.81 429 GLU B CA 1
ATOM 7095 C C . GLU B 1 429 ? 13.805 4.777 20.016 1 95.81 429 GLU B C 1
ATOM 7097 O O . GLU B 1 429 ? 14.18 5.66 19.234 1 95.81 429 GLU B O 1
ATOM 7102 N N . TYR B 1 430 ? 12.602 4.625 20.359 1 97.12 430 TYR B N 1
ATOM 7103 C CA . TYR B 1 430 ? 11.492 5.57 20.234 1 97.12 430 TYR B CA 1
ATOM 7104 C C . TYR B 1 430 ? 10.68 5.645 21.516 1 97.12 430 TYR B C 1
ATOM 7106 O O . TYR B 1 430 ? 10.578 4.66 22.25 1 97.12 430 TYR B O 1
ATOM 7114 N N . TYR B 1 431 ? 10.094 6.793 21.844 1 97.94 431 TYR B N 1
ATOM 7115 C CA . TYR B 1 431 ? 9.5 6.984 23.156 1 97.94 431 TYR B CA 1
ATOM 7116 C C . TYR B 1 431 ? 8.031 7.387 23.047 1 97.94 431 TYR B C 1
ATOM 7118 O O . TYR B 1 431 ? 7.676 8.234 22.219 1 97.94 431 TYR B O 1
ATOM 7126 N N . ASP B 1 432 ? 7.215 6.781 23.891 1 98.25 432 ASP B N 1
ATOM 7127 C CA . ASP B 1 432 ? 5.805 7.141 23.984 1 98.25 432 ASP B CA 1
ATOM 7128 C C . ASP B 1 432 ? 5.625 8.453 24.75 1 98.25 432 ASP B C 1
ATOM 7130 O O . ASP B 1 432 ? 6.504 8.859 25.5 1 98.25 432 ASP B O 1
ATOM 7134 N N . PRO B 1 433 ? 4.465 9.164 24.484 1 97.69 433 PRO B N 1
ATOM 7135 C CA . PRO B 1 433 ? 4.164 10.297 25.359 1 97.69 433 PRO B CA 1
ATOM 7136 C C . PRO B 1 433 ? 4.031 9.898 26.828 1 97.69 433 PRO B C 1
ATOM 7138 O O . PRO B 1 433 ? 3.316 8.945 27.156 1 97.69 433 PRO B O 1
ATOM 7141 N N . ILE B 1 434 ? 4.617 10.609 27.688 1 97.31 434 ILE B N 1
ATOM 7142 C CA . ILE B 1 434 ? 4.762 10.219 29.078 1 97.31 434 ILE B CA 1
ATOM 7143 C C . ILE B 1 434 ? 3.393 10.195 29.75 1 97.31 434 ILE B C 1
ATOM 7145 O O . ILE B 1 434 ? 3.125 9.344 30.609 1 97.31 434 ILE B O 1
ATOM 7149 N N . ASP B 1 435 ? 2.508 11.125 29.375 1 96.44 435 ASP B N 1
ATOM 7150 C CA . ASP B 1 435 ? 1.188 11.219 30 1 96.44 435 ASP B CA 1
ATOM 7151 C C . ASP B 1 435 ? 0.35 9.977 29.703 1 96.44 435 ASP B C 1
ATOM 7153 O O . ASP B 1 435 ? -0.686 9.758 30.328 1 96.44 435 ASP B O 1
ATOM 7157 N N . THR B 1 436 ? 0.725 9.141 28.734 1 96.94 436 THR B N 1
ATOM 7158 C CA . THR B 1 436 ? -0.022 7.941 28.375 1 96.94 436 THR B CA 1
ATOM 7159 C C . THR B 1 436 ? 0.472 6.73 29.156 1 96.94 436 THR B C 1
ATOM 7161 O O . THR B 1 436 ? -0.101 5.645 29.062 1 96.94 436 THR B O 1
ATOM 7164 N N . LEU B 1 437 ? 1.527 6.883 29.906 1 97.81 437 LEU B N 1
ATOM 7165 C CA . LEU B 1 437 ? 2.127 5.781 30.656 1 97.81 437 LEU B CA 1
ATOM 7166 C C . LEU B 1 437 ? 1.393 5.555 31.969 1 97.81 437 LEU B C 1
ATOM 7168 O O . LEU B 1 437 ? 0.671 6.434 32.438 1 97.81 437 LEU B O 1
ATOM 7172 N N . PRO B 1 438 ? 1.575 4.348 32.531 1 97.69 438 PRO B N 1
ATOM 7173 C CA . PRO B 1 438 ? 1.078 4.164 33.906 1 97.69 438 PRO B CA 1
ATOM 7174 C C . PRO B 1 438 ? 1.782 5.062 34.906 1 97.69 438 PRO B C 1
ATOM 7176 O O . PRO B 1 438 ? 2.842 5.621 34.625 1 97.69 438 PRO B O 1
ATOM 7179 N N . LYS B 1 439 ? 1.171 5.191 36.094 1 97.31 439 LYS B N 1
ATOM 7180 C CA . LYS B 1 439 ? 1.712 6.07 37.125 1 97.31 439 LYS B CA 1
ATOM 7181 C C . LYS B 1 439 ? 3.166 5.727 37.438 1 97.31 439 LYS B C 1
ATOM 7183 O O . LYS B 1 439 ? 3.994 6.617 37.625 1 97.31 439 LYS B O 1
ATOM 7188 N N . THR B 1 440 ? 3.484 4.477 37.469 1 97.88 440 THR B N 1
ATOM 7189 C CA . THR B 1 440 ? 4.844 4.031 37.75 1 97.88 440 THR B CA 1
ATOM 7190 C C . THR B 1 440 ? 5.812 4.508 36.656 1 97.88 440 THR B C 1
ATOM 7192 O O . THR B 1 440 ? 6.938 4.914 36.969 1 97.88 440 THR B O 1
ATOM 7195 N N . GLY B 1 441 ? 5.371 4.457 35.406 1 97.75 441 GLY B N 1
ATOM 7196 C CA . GLY B 1 441 ? 6.184 4.957 34.312 1 97.75 441 GLY B CA 1
ATOM 7197 C C . GLY B 1 441 ? 6.375 6.461 34.344 1 97.75 441 GLY B C 1
ATOM 7198 O O . GLY B 1 441 ? 7.484 6.953 34.125 1 97.75 441 GLY B O 1
ATOM 7199 N N . GLN B 1 442 ? 5.301 7.223 34.656 1 96.81 442 GLN B N 1
ATOM 7200 C CA . GLN B 1 442 ? 5.383 8.672 34.75 1 96.81 442 GLN B CA 1
ATOM 7201 C C . GLN B 1 442 ? 6.328 9.094 35.875 1 96.81 442 GLN B C 1
ATOM 7203 O O . GLN B 1 442 ? 7.137 10.008 35.719 1 96.81 442 GLN B O 1
ATOM 7208 N N . ASP B 1 443 ? 6.207 8.367 37 1 96.75 443 ASP B N 1
ATOM 7209 C CA . ASP B 1 443 ? 7.07 8.664 38.156 1 96.75 443 ASP B CA 1
ATOM 7210 C C . ASP B 1 443 ? 8.539 8.398 37.812 1 96.75 443 ASP B C 1
ATOM 7212 O O . ASP B 1 443 ? 9.422 9.148 38.219 1 96.75 443 ASP B O 1
ATOM 7216 N N . TRP B 1 444 ? 8.727 7.309 37.094 1 97.06 444 TRP B N 1
ATOM 7217 C CA . TRP B 1 444 ? 10.086 6.984 36.656 1 97.06 444 TRP B CA 1
ATOM 7218 C C . TRP B 1 444 ? 10.68 8.109 35.812 1 97.06 444 TRP B C 1
ATOM 7220 O O . TRP B 1 444 ? 11.82 8.523 36.062 1 97.06 444 TRP B O 1
ATOM 7230 N N . TRP B 1 445 ? 9.938 8.68 34.906 1 96.44 445 TRP B N 1
ATOM 7231 C CA . TRP B 1 445 ? 10.414 9.75 34.031 1 96.44 445 TRP B CA 1
ATOM 7232 C C . TRP B 1 445 ? 10.641 11.031 34.844 1 96.44 445 TRP B C 1
ATOM 7234 O O . TRP B 1 445 ? 11.562 11.797 34.531 1 96.44 445 TRP B O 1
ATOM 7244 N N . ARG B 1 446 ? 9.82 11.305 35.844 1 95.06 446 ARG B N 1
ATOM 7245 C CA . ARG B 1 446 ? 10.023 12.461 36.719 1 95.06 446 ARG B CA 1
ATOM 7246 C C . ARG B 1 446 ? 11.359 12.359 37.438 1 95.06 446 ARG B C 1
ATOM 7248 O O . ARG B 1 446 ? 12.07 13.352 37.594 1 95.06 446 ARG B O 1
ATOM 7255 N N . LYS B 1 447 ? 11.664 11.172 37.844 1 94.31 447 LYS B N 1
ATOM 7256 C CA . LYS B 1 447 ? 12.938 10.945 38.5 1 94.31 447 LYS B CA 1
ATOM 7257 C C . LYS B 1 447 ? 14.117 11.109 37.562 1 94.31 447 LYS B C 1
ATOM 7259 O O . LYS B 1 447 ? 15.148 11.664 37.938 1 94.31 447 LYS B O 1
ATOM 7264 N N . GLN B 1 448 ? 13.961 10.602 36.375 1 91.62 448 GLN B N 1
ATOM 7265 C CA . GLN B 1 448 ? 15.008 10.719 35.375 1 91.62 448 GLN B CA 1
ATOM 7266 C C . GLN B 1 448 ? 15.289 12.188 35.031 1 91.62 448 GLN B C 1
ATOM 7268 O O . GLN B 1 448 ? 16.453 12.57 34.844 1 91.62 448 GLN B O 1
ATOM 7273 N N . GLN B 1 449 ? 14.219 12.945 34.844 1 87.5 449 GLN B N 1
ATOM 7274 C CA . GLN B 1 449 ? 14.359 14.367 34.531 1 87.5 449 GLN B CA 1
ATOM 7275 C C . GLN B 1 449 ? 15.047 15.109 35.688 1 87.5 449 GLN B C 1
ATOM 7277 O O . GLN B 1 449 ? 15.844 16.016 35.438 1 87.5 449 GLN B O 1
ATOM 7282 N N . ALA B 1 450 ? 14.711 14.734 36.875 1 80.31 450 ALA B N 1
ATOM 7283 C CA . ALA B 1 450 ? 15.312 15.359 38.062 1 80.31 450 ALA B CA 1
ATOM 7284 C C . ALA B 1 450 ? 16.812 15.047 38.156 1 80.31 450 ALA B C 1
ATOM 7286 O O . ALA B 1 450 ? 17.609 15.891 38.531 1 80.31 450 ALA B O 1
ATOM 7287 N N . ALA B 1 451 ? 17.125 13.891 37.75 1 75.38 451 ALA B N 1
ATOM 7288 C CA . ALA B 1 451 ? 18.516 13.461 37.812 1 75.38 451 ALA B CA 1
ATOM 7289 C C . ALA B 1 451 ? 19.359 14.148 36.75 1 75.38 451 ALA B C 1
ATOM 7291 O O . ALA B 1 451 ? 20.531 14.445 36.969 1 75.38 451 ALA B O 1
ATOM 7292 N N . THR B 1 452 ? 18.812 14.219 35.562 1 65.44 452 THR B N 1
ATOM 7293 C CA . THR B 1 452 ? 19.531 14.852 34.469 1 65.44 452 THR B CA 1
ATOM 7294 C C . THR B 1 452 ? 19.531 16.359 34.625 1 65.44 452 THR B C 1
ATOM 7296 O O . THR B 1 452 ? 20.375 17.047 34.031 1 65.44 452 THR B O 1
ATOM 7299 N N . ALA B 1 453 ? 18.562 17.031 35.312 1 56.19 453 ALA B N 1
ATOM 7300 C CA . ALA B 1 453 ? 18.5 18.469 35.625 1 56.19 453 ALA B CA 1
ATOM 7301 C C . ALA B 1 453 ? 19.469 18.812 36.75 1 56.19 453 ALA B C 1
ATOM 7303 O O . ALA B 1 453 ? 19.266 19.812 37.469 1 56.19 453 ALA B O 1
ATOM 7304 N N . VAL B 1 454 ? 20.422 18 37.281 1 43.59 454 VAL B N 1
ATOM 7305 C CA . VAL B 1 454 ? 21.375 18.391 38.312 1 43.59 454 VAL B CA 1
ATOM 7306 C C . VAL B 1 454 ? 22.031 19.719 37.906 1 43.59 454 VAL B C 1
ATOM 7308 O O . VAL B 1 454 ? 22.516 19.859 36.781 1 43.59 454 VAL B O 1
ATOM 7311 N N . PRO B 1 455 ? 21.984 20.594 38.938 1 37.81 455 PRO B N 1
ATOM 7312 C CA . PRO B 1 455 ? 22.516 21.953 38.875 1 37.81 455 PRO B CA 1
ATOM 7313 C C . PRO B 1 455 ? 23.953 22 38.375 1 37.81 455 PRO B C 1
ATOM 7315 O O . PRO B 1 455 ? 24.781 21.172 38.75 1 37.81 455 PRO B O 1
ATOM 7318 N N . VAL B 1 456 ? 24.078 22.641 37.219 1 29.48 456 VAL B N 1
ATOM 7319 C CA . VAL B 1 456 ? 25.391 23.266 37.094 1 29.48 456 VAL B CA 1
ATOM 7320 C C . VAL B 1 456 ? 25.672 24.109 38.344 1 29.48 456 VAL B C 1
ATOM 7322 O O . VAL B 1 456 ? 24.781 24.766 38.875 1 29.48 456 VAL B O 1
#

Foldseek 3Di:
DPPPCVVDPDDDDDDAFADFDLLLWVLCVPPDPVLVLALVSQLVLWDFALVSVCNRRPPQEDPVQSVQLVVCLQPFFLATATATSLLVCLQVRPHRHHHVSNVLTQSCCWQRNGNVLFDPVDLADPLAALQQQCQVVQDPAQQWGFFDQAEIEHAQAQEANGDTRLDSNSQAHHDGTNVHHHDYRDDDSVVRLVVVLVVCLVRLSHAEYEYAHRACLPPDLVVVLVSLVSLLPRLSHAEYEHEHQCLLRPVSSLVDPVNLVSLLVSQVSCVVSNHQAEYEHEDQFQSSDHVSSLVSLVSNVVSHHPAYEYEYEQFPSRQLALNRVLSNLCCQVVHRVYAYEEYEARGRHGSRQSTGAALVSLVVSLVSNPPPDPPRRSYFYWYQFHSAGTDGSVQFPDADQQQFKTWHFHCDHTPVCPPPPCNRPDIGIDGHRLVPHPPNNVVVSVVVVVVVPPDD/DPPPCVVDPDDDDDDAFADFDLLLWVLCVPPDPVLVLALVSQLVLWDFALVSVCNRRPPQEDPVQSVQLVVCLQPFFLATATATSLLVCLQVRPHNHHHVSNVLTQSCCWQRNGNVLFDPVPLADPQAALQQQCQVVQDPAQQWGFFDQAEIEHAQAQEANGDTRLDSNSQAHHDGTNVHHHDYRDDDSVVRLVVVLVVCLVRLSHAEYEYAHRACLPPDLVVVLVSLVSLLPRLSHAEYEHEHQCLLRPVSSLVDPVNLVSLLVSQVSCVVSNHQAEYEHEDQFQSSDHVSSLVSLVSSVVSHHPAYEYEYEQFPSRQLALNRVLSNLCCQVVHRVYAYEEYEARGRHGSRQSTGAALVSLVVSLVSNPPPDPPRRSYFYWYQFHSAGTDGSVQFPDADQQQFKTWHFHCDHTPVCPPPPCNRPDIGIDGHRLVPHPPNNVVVSVVVVVVVPPDD

pLDDT: mean 93.84, std 9.86, range [26.42, 98.75]

InterPro domains:
  IPR003739 Lysine-2,3-aminomutase/glutamate 2,3-aminomutase [PTHR30538] (24-434)
  IPR013785 Aldolase-type TIM barrel [G3DSA:3.20.20.70] (78-392)
  IPR058240 Radical SAM superfamily [SSF102114] (143-406)

Radius of gyration: 28.57 Å; Cα contacts (8 Å, |Δi|>4): 1861; chains: 2; bounding box: 68×88×75 Å

Solvent-accessible surface area (backbone atoms only — not comparable to full-atom values): 47487 Å² total; per-residue (Å²): 123,82,82,76,73,73,75,49,84,72,79,84,71,94,68,82,70,55,70,50,67,54,50,65,34,66,53,35,50,80,64,47,70,68,50,68,58,28,38,66,49,34,64,73,55,38,34,54,46,70,70,52,45,42,54,32,46,48,86,41,48,56,70,67,58,56,53,33,32,50,51,13,49,58,67,52,29,46,45,42,59,31,39,22,47,64,44,58,44,30,41,44,49,90,53,74,58,37,50,68,53,48,70,64,20,37,63,32,54,40,55,58,54,32,42,85,69,50,33,81,93,49,30,41,56,92,83,34,31,56,62,49,61,46,53,77,81,34,43,81,40,85,46,26,27,42,62,38,70,24,33,37,40,35,37,74,46,44,42,46,79,50,37,46,59,73,48,69,53,42,38,39,30,54,53,57,30,79,64,31,81,46,50,77,84,81,65,54,63,70,58,37,53,51,47,48,52,53,50,48,67,73,35,65,57,37,26,33,40,36,42,29,47,45,18,48,78,63,44,59,60,73,59,47,51,50,49,52,54,52,51,70,66,34,87,50,45,40,36,39,35,39,34,27,44,39,50,52,40,41,21,38,49,60,61,33,64,70,47,42,54,48,50,24,54,52,26,50,52,29,54,75,68,59,25,49,42,32,37,34,30,49,59,55,46,54,62,56,51,28,52,62,29,23,50,27,44,48,49,46,45,71,46,44,37,72,44,42,31,28,46,23,54,39,20,50,79,47,28,69,44,51,66,49,43,50,53,28,40,50,39,30,43,68,69,32,63,26,37,33,45,35,29,31,50,46,65,54,32,65,57,35,34,46,29,35,64,38,65,68,56,50,39,50,39,52,52,53,50,53,63,60,50,60,75,88,45,48,52,44,46,27,37,72,35,47,90,63,40,80,37,53,53,55,66,58,72,43,71,42,66,54,72,28,42,34,30,34,69,40,60,60,55,34,76,88,32,69,83,43,88,54,54,57,73,42,75,35,67,46,74,34,43,56,89,78,35,49,70,69,24,37,52,50,50,54,50,50,52,54,62,72,57,56,76,127,122,84,81,75,74,72,77,46,85,71,78,82,70,94,67,81,70,57,72,50,66,54,48,65,33,65,53,36,50,82,62,46,71,69,49,68,58,28,39,66,50,34,64,73,55,38,34,52,47,70,69,52,43,41,56,32,46,48,85,41,48,53,70,65,57,55,53,33,33,50,50,13,48,58,67,53,29,47,45,41,60,30,39,22,47,65,46,58,43,31,43,47,49,88,54,73,59,36,50,68,53,47,70,65,20,38,63,33,54,41,54,57,54,32,42,84,71,48,33,81,92,49,31,42,57,94,83,36,31,57,62,50,62,46,53,77,80,33,43,83,38,84,47,27,27,42,62,39,70,24,34,35,39,36,36,74,44,45,42,45,78,48,36,47,60,72,49,69,52,40,40,40,32,54,52,55,30,80,64,30,81,45,49,77,83,81,66,55,63,70,58,38,52,50,48,50,52,53,50,48,65,74,35,66,57,38,26,34,39,37,41,28,46,46,18,48,79,61,44,58,59,72,59,47,51,51,51,52,54,52,51,71,66,35,86,52,46,41,35,40,34,40,33,27,45,39,50,51,40,40,22,37,51,60,62,33,64,70,46,42,54,48,49,24,55,51,25,52,51,28,54,75,71,60,25,49,42,32,37,35,29,48,60,56,47,53,63,56,51,26,51,63,28,23,50,27,42,48,50,44,44,72,44,44,36,72,45,42,33,27,47,23,53,38,21,50,78,47,29,69,43,51,67,48,42,50,52,26,38,50,40,30,44,67,66,32,64,26,37,32,45,36,29,30,51,46,66,53,31,66,57,35,35,48,29,35,63,38,64,68,55,51,38,50,38,51,51,54,49,53,63,60,50,61,74,87,46,48,52,44,44,26,37,72,34,47,92,64,40,81,38,54,52,55,65,57,72,46,71,43,66,56,71,28,42,34,29,33,70,41,58,59,55,35,77,88,32,67,81,44,86,54,54,58,73,41,74,34,68,45,73,36,42,57,90,76,35,48,71,70,24,40,51,50,51,54,51,51,53,55,61,72,62,57,78,127

Organism: Actinoplanes teichomyceticus (NCBI:txid1867)

Nearest PDB structures (foldseek):
  2a5h-assembly1_B  TM=8.210E-01  e=8.211E-30  Clostridium subterminale
  4gug-assembly1_A  TM=6.057E-01  e=4.090E-03  Salmonella enterica subsp. enterica serovar Typhimurium str. LT2
  3nnt-assembly1_B  TM=6.081E-01  e=2.949E-02  Salmonella enterica subsp. enterica serovar Typhimurium str. LT2
  3o1n-assembly1_B  TM=6.596E-01  e=2.126E-01  Salmonella enterica subsp. enterica serovar Typhimurium str. LT2
  3ngj-assembly1_B  TM=4.588E-01  e=2.253E-01  Entamoeba histolytica